Protein 3B34 (pdb70)

Organism: Escherichia coli (strain K12) (NCBI:txid83333)

Radius of gyration: 27.99 Å; Cα contacts (8 Å, |Δi|>4): 1858; chains: 1; bounding box: 66×88×72 Å

Solvent-accessible surface area: 33342 Å² total

Nearest PDB structures (foldseek):
  2dqm-assembly1_A  TM=1.001E+00  e=0.000E+00  Escherichia coli
  3puu-assembly1_A  TM=1.001E+00  e=0.000E+00  Escherichia coli K-12
  5yo1-assembly1_A  TM=1.001E+00  e=0.000E+00  Escherichia coli K-12
  4xmz-assembly1_A  TM=1.001E+00  e=0.000E+00  Escherichia coli K-12
  6oiu-assembly2_B  TM=9.715E-01  e=2.585E-82  Toxoplasma gondii ME49

Foldseek 3Di:
DDKDFPVPDDDDQKAWAAKEWEWADDQAKIKIKIKTKMAGPHDQFAWDKWFADQKAWDFKDKQNHGADQWDDDVRIITHGDDDRIIIIITMIMAHQDPALQQAAWHDFPLKIKHQCPPNRVNHVDTHPRWFQHWYWYKYKYKYQCVFFVDKDWAADWDDWAADPPRMIMTMHTDGATGRCSLIMIMTGDWDKDWDWAAAPVGQIAIEIETEHPPQPQFAVLLVVLLNLLQVCCCVQQVDHDDGRYAYEYAGCFDQDAKAQRHSYIYGDNQLGGDDFAQDALVSSLSVSLVSNLSVLCVVQDTQEHARGLLQVLSRQLVSLLRSLVSSVVQFPVLLSLLVLLLCLLFPVLLCLQFLNWAALRGGMDLDSLLNPDCRVHSVSNLLLLLLCVQQPSVLSSQLVVQLCVVGGSGHDHPVSSVVSSCVSRVDDCPLQCVSRHDTAAKEKEWDWDADQVFQKIKIKIAIDGPAHNVGPDDAFGFAFKAKWWAAPVLDTDFFDDPPGGDHRGDGDGHRIDMDMGHPNNHDTLMQICPSVSHSHHYHDDDDLVSLLSQLVRPPDLNSNLVSLLVNVLVQLVVQLVCVVVVHARDDDPVNLVSLLCLLPDPPDQLLSNLSSLDDRALSSNLSSDQAGDSQSSLVSVLRVLLVSCASCVVSLVVLLVVLDDPDDDSHRSNSSSLSNNLSSLLSPCSYDQVSNLVVLVCQLVVPPGPNSNLSSLLSCQANVHPCNVVSLVVQCVVPLVPLSSCLSSLLSLLQGPDPCSVVSLVVCCPPSNADPSHLSRCCSHQVSNLPVNVSNLQPLVLVNLVVLLVSLLVCQVSHLSSSLSRCVSLLSLSSHDPSSSVSSLVSLVSLCPRDNGDSSSVVSSVSSND

GO terms:
  GO:0016285 alanyl aminopeptidase activity (F, EXP)
  GO:0042802 identical protein binding (F, IPI)
  GO:0005515 protein binding (F, IPI)
  GO:0006508 proteolysis (P, IMP)
  GO:0004177 aminopeptidase activity (F, IDA)

B-factor: mean 18.76, std 7.32, range [8.1, 69.92]

Structure (mmCIF, N/CA/C/O backbone):
data_3B34
#
_entry.id   3B34
#
_cell.length_a   120.582
_cell.length_b   120.582
_cell.length_c   170.761
_cell.angle_alpha   90.000
_cell.angle_beta   90.000
_cell.angle_gamma   120.000
#
_symmetry.space_group_name_H-M   'P 31 2 1'
#
loop_
_entity.id
_entity.type
_entity.pdbx_description
1 polymer 'Aminopeptidase N'
2 non-polymer 'ZINC ION'
3 non-polymer 'SODIUM ION'
4 non-polymer PHENYLALANINE
5 non-polymer 'MALONATE ION'
6 non-polymer GLYCEROL
7 water water
#
loop_
_atom_site.group_PDB
_atom_site.id
_atom_site.type_symbol
_atom_site.label_atom_id
_atom_site.label_alt_id
_atom_site.label_comp_id
_atom_site.label_asym_id
_atom_site.label_entity_id
_atom_site.label_seq_id
_atom_site.pdbx_PDB_ins_code
_atom_site.Cartn_x
_atom_site.Cartn_y
_atom_site.Cartn_z
_atom_site.occupancy
_atom_site.B_iso_or_equiv
_atom_site.auth_seq_id
_atom_site.auth_comp_id
_atom_site.auth_asym_id
_atom_site.auth_atom_id
_atom_site.pdbx_PDB_model_num
ATOM 1 N N . PRO A 1 26 ? -77.413 15.236 -29.763 1.00 31.84 5 PRO A N 1
ATOM 2 C CA . PRO A 1 26 ? -76.160 15.483 -29.051 1.00 31.40 5 PRO A CA 1
ATOM 3 C C . PRO A 1 26 ? -74.999 14.682 -29.649 1.00 30.82 5 PRO A C 1
ATOM 4 O O . PRO A 1 26 ? -75.057 13.449 -29.705 1.00 31.46 5 PRO A O 1
ATOM 8 N N . GLN A 1 27 ? -73.963 15.387 -30.095 1.00 29.80 6 GLN A N 1
ATOM 9 C CA . GLN A 1 27 ? -72.814 14.769 -30.755 1.00 28.46 6 GLN A CA 1
ATOM 10 C C . GLN A 1 27 ? -71.708 14.398 -29.769 1.00 26.63 6 GLN A C 1
ATOM 11 O O . GLN A 1 27 ? -71.381 15.172 -28.873 1.00 26.84 6 GLN A O 1
ATOM 17 N N . ALA A 1 28 ? -71.143 13.207 -29.939 1.00 24.18 7 ALA A N 1
ATOM 18 C CA . ALA A 1 28 ? -70.011 12.779 -29.125 1.00 22.04 7 ALA A CA 1
ATOM 19 C C . ALA A 1 28 ? -68.733 13.502 -29.544 1.00 20.78 7 ALA A C 1
ATOM 20 O O . ALA A 1 28 ? -68.529 13.794 -30.725 1.00 20.69 7 ALA A O 1
ATOM 22 N N . LYS A 1 29 ? -67.887 13.795 -28.564 1.00 18.75 8 LYS A N 1
ATOM 23 C CA . LYS A 1 29 ? -66.557 14.337 -28.821 1.00 17.69 8 LYS A CA 1
ATOM 24 C C . LYS A 1 29 ? -65.521 13.286 -28.446 1.00 16.07 8 LYS A C 1
ATOM 25 O O . LYS A 1 29 ? -65.739 12.495 -27.521 1.00 15.02 8 LYS A O 1
ATOM 31 N N . TYR A 1 30 ? -64.404 13.290 -29.165 1.00 14.92 9 TYR A N 1
ATOM 32 C CA . TYR A 1 30 ? -63.403 12.230 -29.038 1.00 14.59 9 TYR A CA 1
ATOM 33 C C . TYR A 1 30 ? -62.039 12.775 -28.656 1.00 14.26 9 TYR A C 1
ATOM 34 O O . TYR A 1 30 ? -61.572 13.779 -29.211 1.00 13.97 9 TYR A O 1
ATOM 43 N N . ARG A 1 31 ? -61.379 12.077 -27.737 1.00 14.13 10 ARG A N 1
ATOM 44 C CA . ARG A 1 31 ? -60.060 12.483 -27.266 1.00 14.30 10 ARG A CA 1
ATOM 45 C C . ARG A 1 31 ? -59.042 12.618 -28.412 1.00 13.85 10 ARG A C 1
ATOM 46 O O . ARG A 1 31 ? -58.233 13.562 -28.436 1.00 14.26 10 ARG A O 1
ATOM 54 N N . HIS A 1 32 ? -59.102 11.698 -29.375 1.00 13.60 11 HIS A N 1
ATOM 55 C CA . HIS A 1 32 ? -58.162 11.706 -30.502 1.00 14.41 11 HIS A CA 1
ATOM 56 C C . HIS A 1 32 ? -58.336 12.904 -31.450 1.00 14.41 11 HIS A C 1
ATOM 57 O O . HIS A 1 32 ? -57.477 13.141 -32.296 1.00 15.05 11 HIS A O 1
ATOM 64 N N . ASP A 1 33 ? -59.437 13.638 -31.312 1.00 14.95 12 ASP A N 1
ATOM 65 C CA . ASP A 1 33 ? -59.677 14.824 -32.132 1.00 16.42 12 ASP A CA 1
ATOM 66 C C . ASP A 1 33 ? -59.071 16.113 -31.560 1.00 16.16 12 ASP A C 1
ATOM 67 O O . ASP A 1 33 ? -59.219 17.186 -32.156 1.00 16.65 12 ASP A O 1
ATOM 72 N N . TYR A 1 34 ? -58.394 16.027 -30.416 1.00 15.67 13 TYR A N 1
ATOM 73 C CA . TYR A 1 34 ? -57.814 17.218 -29.801 1.00 15.68 13 TYR A CA 1
ATOM 74 C C . TYR A 1 34 ? -56.925 17.944 -30.805 1.00 15.91 13 TYR A C 1
ATOM 75 O O . TYR A 1 34 ? -56.072 17.328 -31.449 1.00 15.88 13 TYR A O 1
ATOM 84 N N . ARG A 1 35 ? -57.121 19.256 -30.927 1.00 16.24 14 ARG A N 1
ATOM 85 C CA . ARG A 1 35 ? -56.205 20.106 -31.691 1.00 17.06 14 ARG A CA 1
ATOM 86 C C . ARG A 1 35 ? -56.025 21.426 -30.946 1.00 16.85 14 ARG A C 1
ATOM 87 O O . ARG A 1 35 ? -56.979 21.957 -30.361 1.00 16.68 14 ARG A O 1
ATOM 95 N N . ALA A 1 36 ? -54.801 21.942 -30.968 1.00 16.61 15 ALA A N 1
ATOM 96 C CA . ALA A 1 36 ? -54.490 23.259 -30.397 1.00 16.71 15 ALA A CA 1
ATOM 97 C C . ALA A 1 36 ? -55.446 24.343 -30.932 1.00 16.19 15 ALA A C 1
ATOM 98 O O . ALA A 1 36 ? -55.858 24.285 -32.096 1.00 16.08 15 ALA A O 1
ATOM 100 N N . PRO A 1 37 ? -55.801 25.318 -30.080 1.00 16.27 16 PRO A N 1
ATOM 101 C CA . PRO A 1 37 ? -56.782 26.317 -30.529 1.00 15.86 16 PRO A CA 1
ATOM 102 C C . PRO A 1 37 ? -56.237 27.274 -31.600 1.00 15.61 16 PRO A C 1
ATOM 103 O O . PRO A 1 37 ? -55.064 27.660 -31.565 1.00 15.48 16 PRO A O 1
ATOM 107 N N . ASP A 1 38 ? -57.099 27.652 -32.539 1.00 15.58 17 ASP A N 1
ATOM 108 C CA . ASP A 1 38 ? -56.740 28.630 -33.569 1.00 15.62 17 ASP A CA 1
ATOM 109 C C . ASP A 1 38 ? -56.443 30.023 -32.993 1.00 14.90 17 ASP A C 1
ATOM 110 O O . ASP A 1 38 ? -55.667 30.783 -33.578 1.00 15.48 17 ASP A O 1
ATOM 115 N N . TYR A 1 39 ? -57.044 30.329 -31.849 1.00 14.14 18 TYR A N 1
ATOM 116 C CA . TYR A 1 39 ? -56.879 31.623 -31.174 1.00 14.38 18 TYR A CA 1
ATOM 117 C C . TYR A 1 39 ? -56.658 31.385 -29.690 1.00 14.60 18 TYR A C 1
ATOM 118 O O . TYR A 1 39 ? -57.227 30.458 -29.096 1.00 15.07 18 TYR A O 1
ATOM 127 N N . GLN A 1 40 ? -55.826 32.232 -29.106 1.00 14.48 19 GLN A N 1
ATOM 128 C CA . GLN A 1 40 ? -55.665 32.327 -27.676 1.00 14.36 19 GLN A CA 1
ATOM 129 C C . GLN A 1 40 ? -56.223 33.652 -27.170 1.00 14.40 19 GLN A C 1
ATOM 130 O O . GLN A 1 40 ? -56.281 34.643 -27.912 1.00 14.75 19 GLN A O 1
ATOM 136 N N . ILE A 1 41 ? -56.658 33.651 -25.917 1.00 14.66 20 ILE A N 1
ATOM 137 C CA . ILE A 1 41 ? -56.976 34.879 -25.192 1.00 14.73 20 ILE A CA 1
ATOM 138 C C . ILE A 1 41 ? -55.980 34.961 -24.049 1.00 14.76 20 ILE A C 1
ATOM 139 O O . ILE A 1 41 ? -55.781 33.956 -23.330 1.00 16.50 20 ILE A O 1
ATOM 144 N N . THR A 1 42 ? -55.324 36.114 -23.915 1.00 14.20 21 THR A N 1
ATOM 145 C CA . THR A 1 42 ? -54.266 36.304 -22.924 1.00 14.67 21 THR A CA 1
ATOM 146 C C . THR A 1 42 ? -54.751 37.023 -21.659 1.00 13.50 21 THR A C 1
ATOM 147 O O . THR A 1 42 ? -54.201 36.856 -20.567 1.00 13.31 21 THR A O 1
ATOM 151 N N . ASP A 1 43 ? -55.753 37.883 -21.835 1.00 13.39 22 ASP A N 1
ATOM 152 C CA . ASP A 1 43 ? -56.256 38.757 -20.777 1.00 13.41 22 ASP A CA 1
ATOM 153 C C . ASP A 1 43 ? -57.732 38.989 -21.036 1.00 13.33 22 ASP A C 1
ATOM 154 O O . ASP A 1 43 ? -58.148 39.146 -22.192 1.00 13.58 22 ASP A O 1
ATOM 159 N N . ILE A 1 44 ? -58.519 38.994 -19.965 1.00 12.81 23 ILE A N 1
ATOM 160 C CA . ILE A 1 44 ? -59.939 39.311 -20.060 1.00 13.08 23 ILE A CA 1
ATOM 161 C C . ILE A 1 44 ? -60.333 40.214 -18.901 1.00 13.03 23 ILE A C 1
ATOM 162 O O . ILE A 1 44 ? -59.991 39.958 -17.733 1.00 13.04 23 ILE A O 1
ATOM 167 N N A ASP A 1 45 ? -61.051 41.276 -19.251 0.50 12.94 24 ASP A N 1
ATOM 168 N N B ASP A 1 45 ? -61.022 41.300 -19.237 0.50 12.85 24 ASP A N 1
ATOM 169 C CA A ASP A 1 45 ? -61.602 42.231 -18.304 0.50 13.39 24 ASP A CA 1
ATOM 170 C CA B ASP A 1 45 ? -61.588 42.200 -18.242 0.50 13.23 24 ASP A CA 1
ATOM 171 C C A ASP A 1 45 ? -63.123 42.089 -18.344 0.50 13.22 24 ASP A C 1
ATOM 172 C C B ASP A 1 45 ? -63.104 42.099 -18.326 0.50 13.13 24 ASP A C 1
ATOM 173 O O A ASP A 1 45 ? -63.755 42.370 -19.369 0.50 13.23 24 ASP A O 1
ATOM 174 O O B ASP A 1 45 ? -63.711 42.413 -19.357 0.50 13.19 24 ASP A O 1
ATOM 183 N N . LEU A 1 46 ? -63.696 41.642 -17.233 1.00 12.85 25 LEU A N 1
ATOM 184 C CA . LEU A 1 46 ? -65.131 41.419 -17.134 1.00 13.08 25 LEU A CA 1
ATOM 185 C C . LEU A 1 46 ? -65.782 42.494 -16.303 1.00 13.32 25 LEU A C 1
ATOM 186 O O . LEU A 1 46 ? -65.240 42.922 -15.276 1.00 13.61 25 LEU A O 1
ATOM 191 N N . THR A 1 47 ? -66.975 42.895 -16.723 1.00 13.03 26 THR A N 1
ATOM 192 C CA . THR A 1 47 ? -67.812 43.746 -15.898 1.00 14.18 26 THR A CA 1
ATOM 193 C C . THR A 1 47 ? -69.193 43.097 -15.798 1.00 13.50 26 THR A C 1
ATOM 194 O O . THR A 1 47 ? -69.786 42.717 -16.817 1.00 14.58 26 THR A O 1
ATOM 198 N N . PHE A 1 48 ? -69.689 42.977 -14.573 1.00 12.94 27 PHE A N 1
ATOM 199 C CA . PHE A 1 48 ? -71.030 42.469 -14.323 1.00 13.15 27 PHE A CA 1
ATOM 200 C C . PHE A 1 48 ? -71.885 43.574 -13.734 1.00 13.59 27 PHE A C 1
ATOM 201 O O . PHE A 1 48 ? -71.591 44.086 -12.649 1.00 14.36 27 PHE A O 1
ATOM 209 N N . ASP A 1 49 ? -72.952 43.928 -14.440 1.00 13.88 28 ASP A N 1
ATOM 210 C CA . ASP A 1 49 ? -74.004 44.758 -13.856 1.00 14.97 28 ASP A CA 1
ATOM 211 C C . ASP A 1 49 ? -75.041 43.762 -13.340 1.00 14.31 28 ASP A C 1
ATOM 212 O O . ASP A 1 49 ? -75.892 43.261 -14.097 1.00 13.86 28 ASP A O 1
ATOM 217 N N A LEU A 1 50 ? -74.929 43.445 -12.055 0.50 14.13 29 LEU A N 1
ATOM 218 N N B LEU A 1 50 ? -74.989 43.501 -12.044 0.50 14.54 29 LEU A N 1
ATOM 219 C CA A LEU A 1 50 ? -75.681 42.339 -11.468 0.50 14.61 29 LEU A CA 1
ATOM 220 C CA B LEU A 1 50 ? -75.611 42.318 -11.455 0.50 15.35 29 LEU A CA 1
ATOM 221 C C A LEU A 1 50 ? -77.123 42.681 -11.184 0.50 15.15 29 LEU A C 1
ATOM 222 C C B LEU A 1 50 ? -77.044 42.536 -10.948 0.50 15.65 29 LEU A C 1
ATOM 223 O O A LEU A 1 50 ? -77.456 43.790 -10.755 0.50 15.32 29 LEU A O 1
ATOM 224 O O B LEU A 1 50 ? -77.293 43.443 -10.143 0.50 15.55 29 LEU A O 1
ATOM 233 N N . ASP A 1 51 ? -77.967 41.688 -11.416 1.00 15.74 30 ASP A N 1
ATOM 234 C CA . ASP A 1 51 ? -79.370 41.710 -11.012 1.00 16.71 30 ASP A CA 1
ATOM 235 C C . ASP A 1 51 ? -79.905 40.294 -11.218 1.00 16.78 30 ASP A C 1
ATOM 236 O O . ASP A 1 51 ? -79.583 39.641 -12.216 1.00 16.93 30 ASP A O 1
ATOM 241 N N . ALA A 1 52 ? -80.729 39.823 -10.286 1.00 16.87 31 ALA A N 1
ATOM 242 C CA . ALA A 1 52 ? -81.233 38.452 -10.363 1.00 17.68 31 ALA A CA 1
ATOM 243 C C . ALA A 1 52 ? -82.049 38.200 -11.631 1.00 17.87 31 ALA A C 1
ATOM 244 O O . ALA A 1 52 ? -81.950 37.120 -12.219 1.00 18.25 31 ALA A O 1
ATOM 246 N N . GLN A 1 53 ? -82.827 39.193 -12.067 1.00 18.16 32 GLN A N 1
ATOM 247 C CA . GLN A 1 53 ? -83.644 39.039 -13.274 1.00 18.93 32 GLN A CA 1
ATOM 248 C C . GLN A 1 53 ? -82.878 39.236 -14.580 1.00 18.35 32 GLN A C 1
ATOM 249 O O . GLN A 1 53 ? -83.087 38.500 -15.545 1.00 18.56 32 GLN A O 1
ATOM 255 N N . LYS A 1 54 ? -81.993 40.231 -14.611 1.00 17.74 33 LYS A N 1
ATOM 256 C CA . LYS A 1 54 ? -81.248 40.544 -15.826 1.00 17.63 33 LYS A CA 1
ATOM 257 C C . LYS A 1 54 ? -79.870 41.077 -15.456 1.00 16.89 33 LYS A C 1
ATOM 258 O O . LYS A 1 54 ? -79.742 42.185 -14.922 1.00 17.73 33 LYS A O 1
ATOM 264 N N . THR A 1 55 ? -78.850 40.274 -15.728 1.00 15.03 34 THR A N 1
ATOM 265 C CA . THR A 1 55 ? -77.468 40.666 -15.507 1.00 14.11 34 THR A CA 1
ATOM 266 C C . THR A 1 55 ? -76.845 40.980 -16.861 1.00 13.75 34 THR A C 1
ATOM 267 O O . THR A 1 55 ? -76.995 40.216 -17.818 1.00 14.57 34 THR A O 1
ATOM 271 N N . VAL A 1 56 ? -76.161 42.113 -16.941 1.00 13.47 35 VAL A N 1
ATOM 272 C CA . VAL A 1 56 ? -75.485 42.519 -18.162 1.00 13.64 35 VAL A CA 1
ATOM 273 C C . VAL A 1 56 ? -73.990 42.277 -17.974 1.00 13.40 35 VAL A C 1
ATOM 274 O O . VAL A 1 56 ? -73.378 42.756 -17.005 1.00 14.00 35 VAL A O 1
ATOM 278 N N A VAL A 1 57 ? -73.422 41.513 -18.902 0.50 12.62 36 VAL A N 1
ATOM 279 N N B VAL A 1 57 ? -73.407 41.524 -18.898 0.50 13.62 36 VAL A N 1
ATOM 280 C CA A VAL A 1 57 ? -72.003 41.168 -18.881 0.50 12.15 36 VAL A CA 1
ATOM 281 C CA B VAL A 1 57 ? -71.987 41.189 -18.838 0.50 14.01 36 VAL A CA 1
ATOM 282 C C A VAL A 1 57 ? -71.294 41.906 -20.017 0.50 12.82 36 VAL A C 1
ATOM 283 C C B VAL A 1 57 ? -71.238 41.814 -20.013 0.50 13.96 36 VAL A C 1
ATOM 284 O O A VAL A 1 57 ? -71.760 41.911 -21.157 0.50 12.81 36 VAL A O 1
ATOM 285 O O B VAL A 1 57 ? -71.623 41.653 -21.173 0.50 14.02 36 VAL A O 1
ATOM 292 N N . THR A 1 58 ? -70.181 42.548 -19.682 1.00 13.52 37 THR A N 1
ATOM 293 C CA . THR A 1 58 ? -69.296 43.151 -20.668 1.00 13.88 37 THR A CA 1
ATOM 294 C C . THR A 1 58 ? -67.939 42.454 -20.529 1.00 13.62 37 THR A C 1
ATOM 295 O O . THR A 1 58 ? -67.381 42.371 -19.424 1.00 15.14 37 THR A O 1
ATOM 299 N N . ALA A 1 59 ? -67.427 41.924 -21.634 1.00 13.40 38 ALA A N 1
ATOM 300 C CA . ALA A 1 59 ? -66.203 41.134 -21.597 1.00 13.17 38 ALA A CA 1
ATOM 301 C C . ALA A 1 59 ? -65.265 41.684 -22.649 1.00 13.01 38 ALA A C 1
ATOM 302 O O . ALA A 1 59 ? -65.582 41.672 -23.833 1.00 12.86 38 ALA A O 1
ATOM 304 N N . VAL A 1 60 ? -64.109 42.152 -22.203 1.00 12.90 39 VAL A N 1
ATOM 305 C CA . VAL A 1 60 ? -63.098 42.716 -23.086 1.00 12.85 39 VAL A CA 1
ATOM 306 C C . VAL A 1 60 ? -61.882 41.792 -23.048 1.00 12.24 39 VAL A C 1
ATOM 307 O O . VAL A 1 60 ? -61.185 41.692 -22.019 1.00 12.88 39 VAL A O 1
ATOM 311 N N . SER A 1 61 ? -61.654 41.101 -24.158 1.00 12.75 40 SER A N 1
ATOM 312 C CA . SER A 1 61 ? -60.605 40.087 -24.256 1.00 13.48 40 SER A CA 1
ATOM 313 C C . SER A 1 61 ? -59.494 40.500 -25.213 1.00 13.99 40 SER A C 1
ATOM 314 O O . SER A 1 61 ? -59.771 41.030 -26.296 1.00 14.71 40 SER A O 1
ATOM 317 N N . GLN A 1 62 ? -58.244 40.240 -24.828 1.00 13.70 41 GLN A N 1
ATOM 318 C CA . GLN A 1 62 ? -57.112 40.447 -25.728 1.00 14.00 41 GLN A CA 1
ATOM 319 C C . GLN A 1 62 ? -56.793 39.107 -26.375 1.00 13.61 41 GLN A C 1
ATOM 320 O O . GLN A 1 62 ? -56.449 38.134 -25.681 1.00 13.84 41 GLN A O 1
ATOM 326 N N . ALA A 1 63 ? -56.932 39.049 -27.695 1.00 13.28 42 ALA A N 1
ATOM 327 C CA . ALA A 1 63 ? -56.790 37.803 -28.440 1.00 13.83 42 ALA A CA 1
ATOM 328 C C . ALA A 1 63 ? -55.609 37.807 -29.407 1.00 14.46 42 ALA A C 1
ATOM 329 O O . ALA A 1 63 ? -55.181 38.863 -29.901 1.00 14.08 42 ALA A O 1
ATOM 331 N N . VAL A 1 64 ? -55.096 36.607 -29.672 1.00 15.60 43 VAL A N 1
ATOM 332 C CA . VAL A 1 64 ? -53.954 36.386 -30.561 1.00 17.27 43 VAL A CA 1
ATOM 333 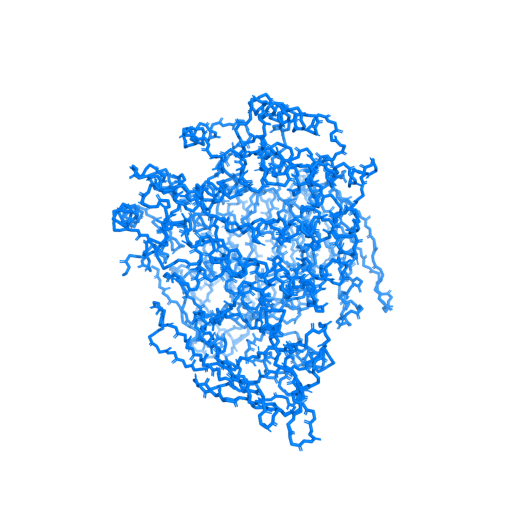C C . VAL A 1 64 ? -54.257 35.161 -31.430 1.00 17.87 43 VAL A C 1
ATOM 334 O O . VAL A 1 64 ? -54.633 34.093 -30.915 1.00 17.52 43 VAL A O 1
ATOM 338 N N . ARG A 1 65 ? -54.113 35.308 -32.740 1.00 18.60 44 ARG A N 1
ATOM 339 C CA . ARG A 1 65 ? -54.304 34.192 -33.649 1.00 20.25 44 ARG A CA 1
ATOM 340 C C . ARG A 1 65 ? -53.036 33.353 -33.752 1.00 21.23 44 ARG A C 1
ATOM 341 O O . ARG A 1 65 ? -51.945 33.877 -34.007 1.00 21.94 44 ARG A O 1
ATOM 349 N N . HIS A 1 66 ? -53.198 32.049 -33.553 1.00 22.00 45 HIS A N 1
ATOM 350 C CA . HIS A 1 66 ? -52.114 31.083 -33.712 1.00 23.37 45 HIS A CA 1
ATOM 351 C C . HIS A 1 66 ? -52.307 30.218 -34.961 1.00 24.05 45 HIS A C 1
ATOM 352 O O . HIS A 1 66 ? -51.332 29.685 -35.512 1.00 24.69 45 HIS A O 1
ATOM 359 N N . GLY A 1 67 ? -53.557 30.074 -35.397 1.00 24.46 46 GLY A N 1
ATOM 360 C CA . GLY A 1 67 ? -53.901 29.227 -36.533 1.00 25.47 46 GLY A CA 1
ATOM 361 C C . GLY A 1 67 ? -53.780 29.931 -37.869 1.00 25.97 46 GLY A C 1
ATOM 362 O O . GLY A 1 67 ? -53.093 30.954 -37.986 1.00 25.96 46 GLY A O 1
ATOM 363 N N . ALA A 1 68 ? -54.450 29.376 -38.878 1.00 26.57 47 ALA A N 1
ATOM 364 C CA . ALA A 1 68 ? -54.419 29.913 -40.235 1.00 27.24 47 ALA A CA 1
ATOM 365 C C . ALA A 1 68 ? -55.026 31.303 -40.284 1.00 27.62 47 ALA A C 1
ATOM 366 O O . ALA A 1 68 ? -55.986 31.604 -39.559 1.00 27.67 47 ALA A O 1
ATOM 368 N N A SER A 1 69 ? -54.459 32.150 -41.139 0.50 27.87 48 SER A N 1
ATOM 369 N N B SER A 1 69 ? -54.467 32.147 -41.146 0.50 27.86 48 SER A N 1
ATOM 370 C CA A SER A 1 69 ? -54.903 33.534 -41.279 0.50 27.95 48 SER A CA 1
ATOM 371 C CA B SER A 1 69 ? -54.903 33.534 -41.276 0.50 27.93 48 SER A CA 1
ATOM 372 C C A SER A 1 69 ? -56.396 33.652 -41.592 0.50 27.77 48 SER A C 1
ATOM 373 C C B SER A 1 69 ? -56.384 33.674 -41.631 0.50 27.76 48 SER A C 1
ATOM 374 O O A SER A 1 69 ? -57.044 34.598 -41.149 0.50 28.15 48 SER A O 1
ATOM 375 O O B SER A 1 69 ? -57.014 34.662 -41.261 0.50 28.18 48 SER A O 1
ATOM 380 N N . ASP A 1 70 ? -56.932 32.680 -42.330 1.00 27.48 49 ASP A N 1
ATOM 381 C CA . ASP A 1 70 ? -58.351 32.679 -42.718 1.00 26.78 49 ASP A CA 1
ATOM 382 C C . ASP A 1 70 ? -59.292 31.936 -41.747 1.00 25.93 49 ASP A C 1
ATOM 383 O O . ASP A 1 70 ? -60.473 31.753 -42.043 1.00 26.68 49 ASP A O 1
ATOM 388 N N . ALA A 1 71 ? -58.772 31.502 -40.602 1.00 24.27 50 ALA A N 1
ATOM 389 C CA . ALA A 1 71 ? -59.595 30.777 -39.632 1.00 22.78 50 ALA A CA 1
ATOM 390 C C . ALA A 1 71 ? -60.471 31.740 -38.823 1.00 21.43 50 ALA A C 1
ATOM 391 O O . ALA A 1 71 ? -59.984 32.764 -38.349 1.00 21.60 50 ALA A O 1
ATOM 393 N N . PRO A 1 72 ? -61.769 31.419 -38.665 1.00 20.12 51 PRO A N 1
ATOM 394 C CA . PRO A 1 72 ? -62.606 32.286 -37.834 1.00 18.81 51 PRO A CA 1
ATOM 395 C C . PRO A 1 72 ? -62.399 31.990 -36.356 1.00 17.61 51 PRO A C 1
ATOM 396 O O . PRO A 1 72 ? -61.934 30.897 -35.992 1.00 17.66 51 PRO A O 1
ATOM 400 N N . LEU A 1 73 ? -62.732 32.959 -35.514 1.00 16.32 52 LEU A N 1
ATOM 401 C CA . LEU A 1 73 ? -62.770 32.762 -34.079 1.00 15.53 52 LEU A CA 1
ATOM 402 C C . LEU A 1 73 ? -64.125 32.150 -33.714 1.00 15.21 52 LEU A C 1
ATOM 403 O O . LEU A 1 73 ? -65.173 32.756 -33.986 1.00 15.77 52 LEU A O 1
ATOM 408 N N . ARG A 1 74 ? -64.108 30.964 -33.118 1.00 15.53 53 ARG A N 1
ATOM 409 C CA . ARG A 1 74 ? -65.331 30.261 -32.739 1.00 15.76 53 ARG A CA 1
ATOM 410 C C . ARG A 1 74 ? -65.480 30.297 -31.227 1.00 15.74 53 ARG A C 1
ATOM 411 O O . ARG A 1 74 ? -64.710 29.678 -30.497 1.00 16.53 53 ARG A O 1
ATOM 419 N N . LEU A 1 75 ? -66.446 31.070 -30.757 1.00 14.62 54 LEU A N 1
ATOM 420 C CA . LEU A 1 75 ? -66.679 31.253 -29.324 1.00 14.21 54 LEU A CA 1
ATOM 421 C C . LEU A 1 75 ? -67.864 30.419 -28.867 1.00 14.51 54 LEU A C 1
ATOM 422 O O . LEU A 1 75 ? -68.898 30.397 -29.528 1.00 16.32 54 LEU A O 1
ATOM 427 N N . ASN A 1 76 ? -67.722 29.756 -27.728 1.00 13.78 55 ASN A N 1
ATOM 428 C CA . ASN A 1 76 ? -68.822 28.996 -27.140 1.00 13.33 55 ASN A CA 1
ATOM 429 C C . ASN A 1 76 ? -69.760 29.918 -26.378 1.00 13.25 55 ASN A C 1
ATOM 430 O O . ASN A 1 76 ? -69.314 30.822 -25.673 1.00 12.95 55 ASN A O 1
ATOM 435 N N . GLY A 1 77 ? -71.059 29.674 -26.493 1.00 13.67 56 GLY A N 1
ATOM 436 C CA . GLY A 1 77 ? -72.057 30.415 -25.716 1.00 14.10 56 GLY A CA 1
ATOM 437 C C . GLY A 1 77 ? -73.357 29.640 -25.643 1.00 14.43 56 GLY A C 1
ATOM 438 O O . GLY A 1 77 ? -73.762 29.001 -26.620 1.00 16.17 56 GLY A O 1
ATOM 439 N N . GLU A 1 78 ? -73.999 29.679 -24.483 1.00 14.46 57 GLU A N 1
ATOM 440 C CA . GLU A 1 78 ? -75.272 28.991 -24.271 1.00 14.76 57 GLU A CA 1
ATOM 441 C C . GLU A 1 78 ? -76.234 29.904 -23.527 1.00 15.08 57 GLU A C 1
ATOM 442 O O . GLU A 1 78 ? -75.896 30.443 -22.467 1.00 14.45 57 GLU A O 1
ATOM 448 N N . ASP A 1 79 ? -77.429 30.066 -24.098 1.00 15.39 58 ASP A N 1
ATOM 449 C CA . ASP A 1 79 ? -78.513 30.840 -23.485 1.00 16.63 58 ASP A CA 1
ATOM 450 C C . ASP A 1 79 ? -78.072 32.278 -23.161 1.00 15.74 58 ASP A C 1
ATOM 451 O O . ASP A 1 79 ? -78.273 32.773 -22.053 1.00 16.58 58 ASP A O 1
ATOM 456 N N . LEU A 1 80 ? -77.428 32.911 -24.132 1.00 14.66 59 LEU A N 1
ATOM 457 C CA . LEU A 1 80 ? -76.974 34.298 -23.996 1.00 14.43 59 LEU A CA 1
ATOM 458 C C . LEU A 1 80 ? -77.784 35.195 -24.912 1.00 15.04 59 LEU A C 1
ATOM 459 O O . LEU A 1 80 ? -78.120 34.810 -26.033 1.00 16.26 59 LEU A O 1
ATOM 464 N N . LYS A 1 81 ? -78.082 36.397 -24.441 1.00 14.90 60 LYS A N 1
ATOM 465 C CA . LYS A 1 81 ? -78.708 37.394 -25.305 1.00 15.26 60 LYS A CA 1
ATOM 466 C C . LYS A 1 81 ? -77.626 38.375 -25.739 1.00 14.43 60 LYS A C 1
ATOM 467 O O . LYS A 1 81 ? -77.183 39.209 -24.946 1.00 14.93 60 LYS A O 1
ATOM 473 N N A LEU A 1 82 ? -77.187 38.253 -26.986 0.50 14.99 61 LEU A N 1
ATOM 474 N N B LEU A 1 82 ? -77.193 38.270 -26.994 0.50 14.16 61 LEU A N 1
ATOM 475 C CA A LEU A 1 82 ? -76.125 39.108 -27.494 0.50 15.27 61 LEU A CA 1
ATOM 476 C CA B LEU A 1 82 ? -76.091 39.093 -27.510 0.50 13.67 61 LEU A CA 1
ATOM 477 C C A LEU A 1 82 ? -76.633 40.542 -27.608 0.50 14.99 61 LEU A C 1
ATOM 478 C C B LEU A 1 82 ? -76.514 40.539 -27.781 0.50 14.05 61 LEU A C 1
ATOM 479 O O A LEU A 1 82 ? -77.755 40.789 -28.069 0.50 14.97 61 LEU A O 1
ATOM 480 O O B LEU A 1 82 ? -77.447 40.791 -28.552 0.50 13.85 61 LEU A O 1
ATOM 489 N N . VAL A 1 83 ? -75.811 41.476 -27.154 1.00 14.29 62 VAL A N 1
ATOM 490 C CA . VAL A 1 83 ? -76.106 42.906 -27.280 1.00 14.50 62 VAL A CA 1
ATOM 491 C C . VAL A 1 83 ? -75.230 43.563 -28.346 1.00 14.69 62 VAL A C 1
ATOM 492 O O . VAL A 1 83 ? -75.733 44.281 -29.209 1.00 15.14 62 VAL A O 1
ATOM 496 N N . SER A 1 84 ? -73.924 43.317 -28.293 1.00 14.23 63 SER A N 1
ATOM 497 C CA . SER A 1 84 ? -73.003 43.892 -29.273 1.00 14.38 63 SER A CA 1
ATOM 498 C C . SER A 1 84 ? -71.673 43.161 -29.337 1.00 13.97 63 SER A C 1
ATOM 499 O O . SER A 1 84 ? -71.258 42.480 -28.379 1.00 13.98 63 SER A O 1
ATOM 502 N N . VAL A 1 85 ? -71.010 43.335 -30.476 1.00 14.05 64 VAL A N 1
ATOM 503 C CA . VAL A 1 85 ? -69.696 42.751 -30.763 1.00 14.70 64 VAL A CA 1
ATOM 504 C C . VAL A 1 85 ? -68.825 43.860 -31.361 1.00 14.31 64 VAL A C 1
ATOM 505 O O . VAL A 1 85 ? -69.195 44.455 -32.382 1.00 14.30 64 VAL A O 1
ATOM 509 N N . HIS A 1 86 ? -67.696 44.151 -30.716 1.00 13.92 65 HIS A N 1
ATOM 510 C CA . HIS A 1 86 ? -66.719 45.117 -31.232 1.00 14.78 65 HIS A CA 1
ATOM 511 C C . HIS A 1 86 ? -65.341 44.476 -31.319 1.00 14.99 65 HIS A C 1
ATOM 512 O O . HIS A 1 86 ? -64.964 43.671 -30.456 1.00 15.40 65 HIS A O 1
ATOM 519 N N . ILE A 1 87 ? -64.588 44.833 -32.354 1.00 15.17 66 ILE A N 1
ATOM 520 C CA . ILE A 1 87 ? -63.183 44.440 -32.505 1.00 15.82 66 ILE A CA 1
ATOM 521 C C . ILE A 1 87 ? -62.364 45.725 -32.591 1.00 16.23 66 ILE A C 1
ATOM 522 O O . ILE A 1 87 ? -62.584 46.548 -33.500 1.00 16.14 66 ILE A O 1
ATOM 527 N N . ASN A 1 88 ? -61.455 45.922 -31.637 1.00 17.08 67 ASN A N 1
ATOM 528 C CA . ASN A 1 88 ? -60.713 47.186 -31.499 1.00 18.03 67 ASN A CA 1
ATOM 529 C C . ASN A 1 88 ? -61.653 48.407 -31.509 1.00 18.47 67 ASN A C 1
ATOM 530 O O . ASN A 1 88 ? -61.380 49.418 -32.173 1.00 19.06 67 ASN A O 1
ATOM 535 N N . ASP A 1 89 ? -62.758 48.290 -30.772 1.00 18.76 68 ASP A N 1
ATOM 536 C CA . ASP A 1 89 ? -63.800 49.334 -30.656 1.00 19.80 68 ASP A CA 1
ATOM 537 C C . ASP A 1 89 ? -64.631 49.607 -31.924 1.00 18.84 68 ASP A C 1
ATOM 538 O O . ASP A 1 89 ? -65.468 50.518 -31.935 1.00 19.92 68 ASP A O 1
ATOM 543 N N . GLU A 1 90 ? -64.420 48.819 -32.975 1.00 17.58 69 GLU A N 1
ATOM 544 C CA . GLU A 1 90 ? -65.235 48.903 -34.192 1.00 16.80 69 GLU A CA 1
ATOM 545 C C . GLU A 1 90 ? -66.419 47.924 -34.114 1.00 16.41 69 GLU A C 1
ATOM 546 O O . GLU A 1 90 ? -66.204 46.721 -33.964 1.00 15.72 69 GLU A O 1
ATOM 552 N N . PRO A 1 91 ? -67.673 48.426 -34.208 1.00 16.20 70 PRO A N 1
ATOM 553 C CA . PRO A 1 91 ? -68.809 47.486 -34.299 1.00 16.00 70 PRO A CA 1
ATOM 554 C C . PRO A 1 91 ? -68.573 46.508 -35.448 1.00 15.58 70 PRO A C 1
ATOM 555 O O . PRO A 1 91 ? -68.300 46.927 -36.580 1.00 15.79 70 PRO A O 1
ATOM 559 N N . TRP A 1 92 ? -68.651 45.214 -35.150 1.00 15.02 71 TRP A N 1
ATOM 560 C CA . TRP A 1 92 ? -68.247 44.188 -36.114 1.00 14.91 71 TRP A CA 1
ATOM 561 C C . TRP A 1 92 ? -69.440 43.668 -36.891 1.00 15.37 71 TRP A C 1
ATOM 562 O O . TRP A 1 92 ? -70.485 43.387 -36.311 1.00 16.16 71 TRP A O 1
ATOM 573 N N . THR A 1 93 ? -69.273 43.516 -38.200 1.00 15.53 72 THR A N 1
ATOM 574 C CA . THR A 1 93 ? -70.348 43.029 -39.059 1.00 16.43 72 THR A CA 1
ATOM 575 C C . THR A 1 93 ? -70.096 41.602 -39.550 1.00 15.99 72 THR A C 1
ATOM 576 O O . THR A 1 93 ? -71.000 40.922 -40.018 1.00 17.13 72 THR A O 1
ATOM 580 N N . ALA A 1 94 ? -68.850 41.148 -39.438 1.00 15.62 73 ALA A N 1
ATOM 581 C CA . ALA A 1 94 ? -68.457 39.840 -39.956 1.00 15.50 73 ALA A CA 1
ATOM 582 C C . ALA A 1 94 ? -68.542 38.756 -38.871 1.00 15.16 73 ALA A C 1
ATOM 583 O O . ALA A 1 94 ? -67.520 38.239 -38.381 1.00 14.77 73 ALA A O 1
ATOM 585 N N . TRP A 1 95 ? -69.772 38.422 -38.491 1.00 15.68 74 TRP A N 1
ATOM 586 C CA . TRP A 1 95 ? -70.037 37.396 -37.473 1.00 15.83 74 TRP A CA 1
ATOM 587 C C . TRP A 1 95 ? -71.389 36.740 -37.718 1.00 16.47 74 TRP A C 1
ATOM 588 O O . TRP A 1 95 ? -72.256 37.294 -38.407 1.00 16.92 74 TRP A O 1
ATOM 599 N N . LYS A 1 96 ? -71.569 35.556 -37.147 1.00 17.44 75 LYS A N 1
ATOM 600 C CA . LYS A 1 96 ? -72.859 34.879 -37.169 1.00 18.55 75 LYS A CA 1
ATOM 601 C C . LYS A 1 96 ? -73.003 34.064 -35.897 1.00 18.78 75 LYS A C 1
ATOM 602 O O . LYS A 1 96 ? -72.013 33.561 -35.360 1.00 18.30 75 LYS A O 1
ATOM 608 N N . GLU A 1 97 ? -74.229 33.968 -35.401 1.00 19.80 76 GLU A N 1
ATOM 609 C CA . GLU A 1 97 ? -74.545 33.072 -34.306 1.00 20.73 76 GLU A CA 1
ATOM 610 C C . GLU A 1 97 ? -75.015 31.750 -34.883 1.00 21.38 76 GLU A C 1
ATOM 611 O O . GLU A 1 97 ? -75.790 31.716 -35.846 1.00 21.71 76 GLU A O 1
ATOM 617 N N A GLU A 1 98 ? -74.522 30.657 -34.317 0.50 21.40 77 GLU A N 1
ATOM 618 N N B GLU A 1 98 ? -74.519 30.674 -34.275 0.50 21.62 77 GLU A N 1
ATOM 619 C CA A GLU A 1 98 ? -75.022 29.332 -34.652 0.50 21.84 77 GLU A CA 1
ATOM 620 C CA B GLU A 1 98 ? -74.799 29.287 -34.639 0.50 22.22 77 GLU A CA 1
ATOM 621 C C A GLU A 1 98 ? -75.310 28.603 -33.349 0.50 21.73 77 GLU A C 1
ATOM 622 C C B GLU A 1 98 ? -75.232 28.577 -33.347 0.50 21.96 77 GLU A C 1
ATOM 623 O O A GLU A 1 98 ? -75.109 29.154 -32.263 0.50 21.41 77 GLU A O 1
ATOM 624 O O B GLU A 1 98 ? -75.070 29.134 -32.257 0.50 21.61 77 GLU A O 1
ATOM 635 N N . GLU A 1 99 ? -75.780 27.364 -33.453 1.00 21.83 78 GLU A N 1
ATOM 636 C CA . GLU A 1 99 ? -76.088 26.563 -32.266 1.00 22.02 78 GLU A CA 1
ATOM 637 C C . GLU A 1 99 ? -74.858 26.474 -31.348 1.00 20.76 78 GLU A C 1
ATOM 638 O O . GLU A 1 99 ? -73.798 25.998 -31.754 1.00 21.06 78 GLU A O 1
ATOM 644 N N . GLY A 1 100 ? -75.013 26.992 -30.134 1.00 19.55 79 GLY A N 1
ATOM 645 C CA . GLY A 1 100 ? -73.945 26.997 -29.129 1.00 18.29 79 GLY A CA 1
ATOM 646 C C . GLY A 1 100 ? -72.719 27.858 -29.408 1.00 17.48 79 GLY A C 1
ATOM 647 O O . GLY A 1 100 ? -71.717 27.727 -28.711 1.00 17.22 79 GLY A O 1
ATOM 648 N N . ALA A 1 101 ? -72.786 28.750 -30.398 1.00 16.71 80 ALA A N 1
ATOM 649 C CA . ALA A 1 101 ? -71.577 29.464 -30.817 1.00 16.47 80 ALA A CA 1
ATOM 650 C C . ALA A 1 101 ? -71.804 30.853 -31.411 1.00 15.68 80 ALA A C 1
ATOM 651 O O . ALA A 1 101 ? -72.869 31.151 -31.965 1.00 15.82 80 ALA A O 1
ATOM 653 N N . LEU A 1 102 ? -70.774 31.686 -31.283 1.00 14.89 81 LEU A N 1
ATOM 654 C CA . LEU A 1 102 ? -70.624 32.933 -32.025 1.00 14.33 81 LEU A CA 1
ATOM 655 C C . LEU A 1 102 ? -69.365 32.804 -32.869 1.00 14.06 81 LEU A C 1
ATOM 656 O O . LEU A 1 102 ? -68.273 32.588 -32.326 1.00 14.33 81 LEU A O 1
ATOM 661 N N . VAL A 1 103 ? -69.516 32.912 -34.185 1.00 14.22 82 VAL A N 1
ATOM 662 C CA . VAL A 1 103 ? -68.420 32.686 -35.127 1.00 14.58 82 VAL A CA 1
ATOM 663 C C . VAL A 1 103 ? -68.036 34.026 -35.746 1.00 14.27 82 VAL A C 1
ATOM 664 O O . VAL A 1 103 ? -68.855 34.670 -36.413 1.00 14.43 82 VAL A O 1
ATOM 668 N N . ILE A 1 104 ? -66.801 34.449 -35.507 1.00 14.01 83 ILE A N 1
ATOM 669 C CA . ILE A 1 104 ? -66.341 35.781 -35.907 1.00 13.93 83 ILE A CA 1
ATOM 670 C C . ILE A 1 104 ? -65.259 35.645 -36.980 1.00 14.08 83 ILE A C 1
ATOM 671 O O . ILE A 1 104 ? -64.218 35.015 -36.747 1.00 14.66 83 ILE A O 1
ATOM 676 N N . SER A 1 105 ? -65.510 36.235 -38.142 1.00 14.18 84 SER A N 1
ATOM 677 C CA . SER A 1 105 ? -64.628 36.135 -39.308 1.00 14.19 84 SER A CA 1
ATOM 678 C C . SER A 1 105 ? -63.767 37.386 -39.546 1.00 13.69 84 SER A C 1
ATOM 679 O O . SER A 1 105 ? -64.050 38.491 -39.025 1.00 13.29 84 SER A O 1
ATOM 682 N N . ASN A 1 106 ? -62.721 37.192 -40.353 1.00 13.95 85 ASN A N 1
ATOM 683 C CA . ASN A 1 106 ? -61.924 38.273 -40.948 1.00 14.99 85 ASN A CA 1
ATOM 684 C C . ASN A 1 106 ? -61.187 39.134 -39.926 1.00 15.37 85 ASN A C 1
ATOM 685 O O . ASN A 1 106 ? -61.140 40.360 -40.046 1.00 15.69 85 ASN A O 1
ATOM 690 N N . LEU A 1 107 ? -60.583 38.484 -38.935 1.00 15.64 86 LEU A N 1
ATOM 691 C CA . LEU A 1 107 ? -59.921 39.177 -37.832 1.00 16.63 86 LEU A CA 1
ATOM 692 C C . LEU A 1 107 ? -58.434 39.465 -38.074 1.00 17.38 86 LEU A C 1
ATOM 693 O O . LEU A 1 107 ? -57.768 38.725 -38.803 1.00 17.91 86 LEU A O 1
ATOM 698 N N . PRO A 1 108 ? -57.900 40.523 -37.424 1.00 18.12 87 PRO A N 1
ATOM 699 C CA . PRO A 1 108 ? -56.445 40.733 -37.426 1.00 18.65 87 PRO A CA 1
ATOM 700 C C . PRO A 1 108 ? -55.733 39.646 -36.610 1.00 18.52 87 PRO A C 1
ATOM 701 O O . PRO A 1 108 ? -56.386 38.836 -35.935 1.00 18.30 87 PRO A O 1
ATOM 705 N N . GLU A 1 109 ? -54.406 39.631 -36.664 1.00 18.43 88 GLU A N 1
ATOM 706 C CA . GLU A 1 109 ? -53.618 38.655 -35.911 1.00 18.79 88 GLU A CA 1
ATOM 707 C C . GLU A 1 109 ? -53.708 38.871 -34.400 1.00 18.13 88 GLU A C 1
ATOM 708 O O . GLU A 1 109 ? -53.659 37.912 -33.632 1.00 18.28 88 GLU A O 1
ATOM 714 N N . ARG A 1 110 ? -53.819 40.129 -33.982 1.00 17.52 89 ARG A N 1
ATOM 715 C CA . ARG A 1 110 ? -53.945 40.495 -32.575 1.00 17.73 89 ARG A CA 1
ATOM 716 C C . ARG A 1 110 ? -55.008 41.585 -32.495 1.00 16.97 89 ARG A C 1
ATOM 717 O O . ARG A 1 110 ? -55.024 42.494 -33.332 1.00 17.50 89 ARG A O 1
ATOM 725 N N . PHE A 1 111 ? -55.886 41.503 -31.500 1.00 15.41 90 PHE A N 1
ATOM 726 C CA . PHE A 1 111 ? -57.031 42.415 -31.414 1.00 14.80 90 PHE A CA 1
ATOM 727 C C . PHE A 1 111 ? -57.687 42.347 -30.050 1.00 14.82 90 PHE A C 1
ATOM 728 O O . PHE A 1 111 ? -57.514 41.377 -29.291 1.00 14.60 90 PHE A O 1
ATOM 736 N N . THR A 1 112 ? -58.461 43.383 -29.761 1.00 15.03 91 THR A N 1
ATOM 737 C CA . THR A 1 112 ? -59.307 43.449 -28.585 1.00 15.51 91 THR A CA 1
ATOM 738 C C . THR A 1 112 ? -60.738 43.113 -28.987 1.00 15.50 91 THR A C 1
ATOM 739 O O . THR A 1 112 ? -61.329 43.780 -29.834 1.00 16.29 91 THR A O 1
ATOM 743 N N . LEU A 1 113 ? -61.288 42.076 -28.372 1.00 15.00 92 LEU A N 1
ATOM 744 C CA . LEU A 1 113 ? -62.673 41.677 -28.571 1.00 15.08 92 LEU A CA 1
ATOM 745 C C . LEU A 1 113 ? -63.525 42.199 -27.417 1.00 14.50 92 LEU A C 1
ATOM 746 O O . LEU A 1 113 ? -63.184 41.976 -26.251 1.00 14.85 92 LEU A O 1
ATOM 751 N N . LYS A 1 114 ? -64.614 42.904 -27.738 1.00 14.28 93 LYS A N 1
ATOM 752 C CA A LYS A 1 114 ? -65.588 43.322 -26.737 0.50 14.24 93 LYS A CA 1
ATOM 753 C CA B LYS A 1 114 ? -65.585 43.295 -26.719 0.50 14.34 93 LYS A CA 1
ATOM 754 C C . LYS A 1 114 ? -66.957 42.719 -27.045 1.00 14.19 93 LYS A C 1
ATOM 755 O O . LYS A 1 114 ? -67.512 42.943 -28.131 1.00 14.69 93 LYS A O 1
ATOM 766 N N A ILE A 1 115 ? -67.478 41.972 -26.078 0.80 13.69 94 ILE A N 1
ATOM 767 N N B ILE A 1 115 ? -67.498 41.946 -26.111 0.20 13.76 94 ILE A N 1
ATOM 768 C CA A ILE A 1 115 ? -68.800 41.345 -26.134 0.80 13.78 94 ILE A CA 1
ATOM 769 C CA B ILE A 1 115 ? -68.851 41.412 -26.255 0.20 13.35 94 ILE A CA 1
ATOM 770 C C A ILE A 1 115 ? -69.637 41.915 -24.997 0.80 13.64 94 ILE A C 1
ATOM 771 C C B ILE A 1 115 ? -69.689 41.775 -25.041 0.20 13.42 94 ILE A C 1
ATOM 772 O O A ILE A 1 115 ? -69.161 41.995 -23.854 0.80 13.67 94 ILE A O 1
ATOM 773 O O B ILE A 1 115 ? -69.274 41.574 -23.895 0.20 13.57 94 ILE A O 1
ATOM 782 N N . ILE A 1 116 ? -70.862 42.333 -25.317 1.00 13.45 95 ILE A N 1
ATOM 783 C CA . ILE A 1 116 ? -71.847 42.631 -24.296 1.00 13.25 95 ILE A CA 1
ATOM 784 C C . ILE A 1 116 ? -73.005 41.666 -24.505 1.00 12.97 95 ILE A C 1
ATOM 785 O O . ILE A 1 116 ? -73.492 41.496 -25.633 1.00 13.02 95 ILE A O 1
ATOM 790 N N . ASN A 1 117 ? -73.431 41.018 -23.427 1.00 12.41 96 ASN A N 1
ATOM 791 C CA . ASN A 1 117 ? -74.560 40.093 -23.485 1.00 12.40 96 ASN A CA 1
ATOM 792 C C . ASN A 1 117 ? -75.329 40.112 -22.179 1.00 12.78 96 ASN A C 1
ATOM 793 O O . ASN A 1 117 ? -74.818 40.583 -21.159 1.00 13.61 96 ASN A O 1
ATOM 798 N N . GLU A 1 118 ? -76.552 39.589 -22.220 1.00 13.37 97 GLU A N 1
ATOM 799 C CA . GLU A 1 118 ? -77.408 39.528 -21.042 1.00 13.87 97 GLU A CA 1
ATOM 800 C C . GLU A 1 118 ? -77.695 38.077 -20.665 1.00 13.62 97 GLU A C 1
ATOM 801 O O . GLU A 1 118 ? -77.790 37.198 -21.538 1.00 14.20 97 GLU A O 1
ATOM 807 N N . ILE A 1 119 ? -77.826 37.847 -19.360 1.00 13.05 98 ILE A N 1
ATOM 808 C CA . ILE A 1 119 ? -78.190 36.534 -18.795 1.00 13.41 98 ILE A CA 1
ATOM 809 C C . ILE A 1 119 ? -79.192 36.748 -17.650 1.00 13.99 98 ILE A C 1
ATOM 810 O O . ILE A 1 119 ? -79.375 37.877 -17.187 1.00 14.05 98 ILE A O 1
ATOM 815 N N . SER A 1 120 ? -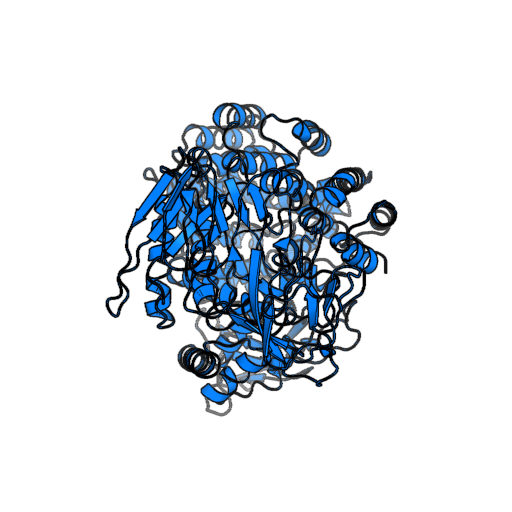79.822 35.671 -17.188 1.00 14.68 99 SER A N 1
ATOM 816 C CA . SER A 1 120 ? -80.884 35.760 -16.179 1.00 15.83 99 SER A CA 1
ATOM 817 C C . SER A 1 120 ? -80.654 34.745 -15.056 1.00 15.49 99 SER A C 1
ATOM 818 O O . SER A 1 120 ? -81.111 33.601 -15.146 1.00 16.40 99 SER A O 1
ATOM 821 N N . PRO A 1 121 ? -79.913 35.140 -14.006 1.00 15.51 100 PRO A N 1
ATOM 822 C CA . PRO A 1 121 ? -79.645 34.202 -12.911 1.00 16.43 100 PRO A CA 1
ATOM 823 C C . PRO A 1 121 ? -80.885 33.554 -12.274 1.00 16.96 100 PRO A C 1
ATOM 824 O O . PRO A 1 121 ? -80.846 32.355 -11.963 1.00 17.83 100 PRO A O 1
ATOM 828 N N . ALA A 1 122 ? -81.971 34.311 -12.120 1.00 17.91 101 ALA A N 1
ATOM 829 C CA . ALA A 1 122 ? -83.211 33.791 -11.519 1.00 18.79 101 ALA A CA 1
ATOM 830 C C . ALA A 1 122 ? -83.815 32.609 -12.284 1.00 19.02 101 ALA A C 1
ATOM 831 O O . ALA A 1 122 ? -84.472 31.757 -11.679 1.00 20.62 101 ALA A O 1
ATOM 833 N N . ALA A 1 123 ? -83.594 32.571 -13.597 1.00 19.06 102 ALA A N 1
ATOM 834 C CA . ALA A 1 123 ? -84.129 31.519 -14.469 1.00 19.32 102 ALA A CA 1
ATOM 835 C C . ALA A 1 123 ? -83.263 30.255 -14.497 1.00 19.07 102 ALA A C 1
ATOM 836 O O . ALA A 1 123 ? -83.624 29.259 -15.123 1.00 19.57 102 ALA A O 1
ATOM 838 N N . ASN A 1 124 ? -82.114 30.308 -13.834 1.00 18.18 103 ASN A N 1
ATOM 839 C CA . ASN A 1 124 ? -81.131 29.237 -13.908 1.00 17.68 103 ASN A CA 1
ATOM 840 C C . ASN A 1 124 ? -81.378 28.168 -12.843 1.00 17.21 103 ASN A C 1
ATOM 841 O O . ASN A 1 124 ? -80.784 28.200 -11.758 1.00 18.51 103 ASN A O 1
ATOM 846 N N . THR A 1 125 ? -82.246 27.213 -13.163 1.00 15.95 104 THR A N 1
ATOM 847 C CA . THR A 1 125 ? -82.527 26.091 -12.256 1.00 15.67 104 THR A CA 1
ATOM 848 C C . THR A 1 125 ? -81.504 24.948 -12.372 1.00 14.73 104 THR A C 1
ATOM 849 O O . THR A 1 125 ? -81.446 24.081 -11.504 1.00 14.97 104 THR A O 1
ATOM 853 N N . ALA A 1 126 ? -80.714 24.950 -13.444 1.00 14.52 105 ALA A N 1
ATOM 854 C CA . ALA A 1 126 ? -79.676 23.929 -13.664 1.00 14.41 105 ALA A CA 1
ATOM 855 C C . ALA A 1 126 ? -78.446 24.116 -12.762 1.00 13.67 105 ALA A C 1
ATOM 856 O O . ALA A 1 126 ? -77.651 23.187 -12.590 1.00 13.92 105 ALA A O 1
ATOM 858 N N . LEU A 1 127 ? -78.285 25.325 -12.210 1.00 13.73 106 LEU A N 1
ATOM 859 C CA . LEU A 1 127 ? -77.192 25.667 -11.285 1.00 14.56 106 LEU A CA 1
ATOM 860 C C . LEU A 1 127 ? -75.812 25.514 -11.954 1.00 14.82 106 LEU A C 1
ATOM 861 O O . LEU A 1 127 ? -74.868 25.000 -11.339 1.00 15.06 106 LEU A O 1
ATOM 866 N N . GLU A 1 128 ? -75.744 25.926 -13.225 1.00 15.60 107 GLU A N 1
ATOM 867 C CA A GLU A 1 128 ? -74.494 25.979 -13.985 0.50 16.23 107 GLU A CA 1
ATOM 868 C CA B GLU A 1 128 ? -74.511 25.962 -14.013 0.50 16.23 107 GLU A CA 1
ATOM 869 C C . GLU A 1 128 ? -74.422 27.346 -14.654 1.00 15.99 107 GLU A C 1
ATOM 870 O O . GLU A 1 128 ? -75.372 27.790 -15.296 1.00 17.25 107 GLU A O 1
ATOM 881 N N . GLY A 1 129 ? -73.283 28.014 -14.499 1.00 14.35 108 GLY A N 1
ATOM 882 C CA . GLY A 1 129 ? -73.131 29.418 -14.896 1.00 13.67 108 GLY A CA 1
ATOM 883 C C . GLY A 1 129 ? -73.416 30.292 -13.687 1.00 13.45 108 GLY A C 1
ATOM 884 O O . GLY A 1 129 ? -73.050 29.943 -12.561 1.00 13.63 108 GLY A O 1
ATOM 885 N N . LEU A 1 130 ? -74.055 31.435 -13.916 1.00 12.93 109 LEU A N 1
ATOM 886 C CA . LEU A 1 130 ? -74.404 32.354 -12.828 1.00 12.49 109 LEU A CA 1
ATOM 887 C C . LEU A 1 130 ? -75.840 32.072 -12.385 1.00 12.17 109 LEU A C 1
ATOM 888 O O . LEU A 1 130 ? -76.787 32.156 -13.191 1.00 12.84 109 LEU A O 1
ATOM 893 N N . TYR A 1 131 ? -76.017 31.791 -11.101 1.00 11.44 110 TYR A N 1
ATOM 894 C CA . TYR A 1 131 ? -77.337 31.390 -10.585 1.00 12.17 110 TYR A CA 1
ATOM 895 C C . TYR A 1 131 ? -77.614 31.943 -9.192 1.00 12.95 110 TYR A C 1
ATOM 896 O O . TYR A 1 131 ? -76.755 32.564 -8.584 1.00 13.20 110 TYR A O 1
ATOM 905 N N . GLN A 1 132 ? -78.823 31.703 -8.700 1.00 14.04 111 GLN A N 1
ATOM 906 C CA . GLN A 1 132 ? -79.251 32.177 -7.397 1.00 15.37 111 GLN A CA 1
ATOM 907 C C . GLN A 1 132 ? -79.229 31.016 -6.409 1.00 15.20 111 GLN A C 1
ATOM 908 O O . GLN A 1 132 ? -79.747 29.940 -6.709 1.00 16.61 111 GLN A O 1
ATOM 914 N N . SER A 1 133 ? -78.629 31.237 -5.246 1.00 15.28 112 SER A N 1
ATOM 915 C CA . SER A 1 133 ? -78.648 30.290 -4.135 1.00 15.51 112 SER A CA 1
ATOM 916 C C . SER A 1 133 ? -79.237 31.037 -2.946 1.00 15.85 112 SER A C 1
ATOM 917 O O . SER A 1 133 ? -78.555 31.839 -2.296 1.00 15.40 112 SER A O 1
ATOM 920 N N . GLY A 1 134 ? -80.517 30.794 -2.683 1.00 16.60 113 GLY A N 1
ATOM 921 C CA . GLY A 1 134 ? -81.261 31.601 -1.707 1.00 17.78 113 GLY A CA 1
ATOM 922 C C . GLY A 1 134 ? -81.291 33.050 -2.171 1.00 18.25 113 GLY A C 1
ATOM 923 O O . GLY A 1 134 ? -81.766 33.345 -3.260 1.00 19.17 113 GLY A O 1
ATOM 924 N N . ASP A 1 135 ? -80.738 33.944 -1.360 1.00 18.82 114 ASP A N 1
ATOM 925 C CA . ASP A 1 135 ? -80.651 35.368 -1.717 1.00 19.53 114 ASP A CA 1
ATOM 926 C C . ASP A 1 135 ? -79.328 35.745 -2.404 1.00 18.70 114 ASP A C 1
ATOM 927 O O . ASP A 1 135 ? -79.180 36.866 -2.909 1.00 19.92 114 ASP A O 1
ATOM 932 N N . ALA A 1 136 ? -78.372 34.819 -2.405 1.00 16.98 115 ALA A N 1
ATOM 933 C CA . ALA A 1 136 ? -77.047 35.056 -2.966 1.00 15.74 115 ALA A CA 1
ATOM 934 C C . ALA A 1 136 ? -77.035 34.767 -4.462 1.00 14.32 115 ALA A C 1
ATOM 935 O O . ALA A 1 136 ? -77.851 33.974 -4.957 1.00 14.56 115 ALA A O 1
ATOM 937 N N . LEU A 1 137 ? -76.115 35.410 -5.178 1.00 13.47 116 LEU A N 1
ATOM 938 C CA . LEU A 1 137 ? -75.777 35.030 -6.539 1.00 13.10 116 LEU A CA 1
ATOM 939 C C . LEU A 1 137 ? -74.391 34.403 -6.508 1.00 12.47 116 LEU A C 1
ATOM 940 O O . LEU A 1 137 ? -73.484 34.876 -5.816 1.00 12.66 116 LEU A O 1
ATOM 945 N N . CYS A 1 138 ? -74.229 33.316 -7.248 1.00 11.77 117 CYS A N 1
ATOM 946 C CA . CYS A 1 138 ? -72.960 32.603 -7.278 1.00 12.17 117 CYS A CA 1
ATOM 947 C C . CYS A 1 138 ? -72.807 31.889 -8.604 1.00 12.27 117 CYS A C 1
ATOM 948 O O . CYS A 1 138 ? -73.780 31.714 -9.350 1.00 12.45 117 CYS A O 1
ATOM 951 N N . THR A 1 139 ? -71.582 31.478 -8.894 1.00 11.72 118 THR A N 1
ATOM 952 C CA . THR A 1 139 ? -71.278 30.802 -10.146 1.00 11.61 118 THR A CA 1
ATOM 953 C C . THR A 1 139 ? -70.823 29.357 -9.930 1.00 11.49 118 THR A C 1
ATOM 954 O O . THR A 1 139 ? -70.317 28.992 -8.8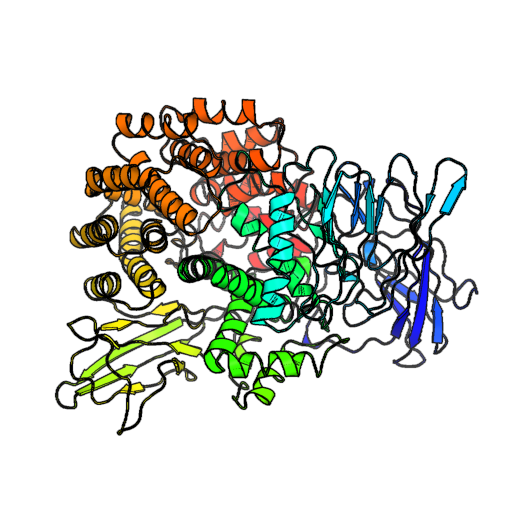61 1.00 11.81 118 THR A O 1
ATOM 958 N N . GLN A 1 140 ? -71.022 28.550 -10.966 1.00 11.40 119 GLN A N 1
ATOM 959 C CA . GLN A 1 140 ? -70.364 27.255 -11.119 1.00 11.08 119 GLN A CA 1
ATOM 960 C C . GLN A 1 140 ? -69.989 27.128 -12.587 1.00 11.62 119 GLN A C 1
ATOM 961 O O . GLN A 1 140 ? -70.870 27.047 -13.456 1.00 12.13 119 GLN A O 1
ATOM 967 N N . CYS A 1 141 ? -68.684 27.143 -12.860 1.00 11.03 120 CYS A N 1
ATOM 968 C CA . CYS A 1 141 ? -68.176 27.144 -14.241 1.00 11.43 120 CYS A CA 1
ATOM 969 C C . CYS A 1 141 ? -67.586 25.811 -14.705 1.00 11.57 120 CYS A C 1
ATOM 970 O O . CYS A 1 141 ? -67.567 25.532 -15.901 1.00 12.43 120 CYS A O 1
ATOM 973 N N . GLU A 1 142 ? -67.083 24.986 -13.791 1.00 12.03 121 GLU A N 1
ATOM 974 C CA . GLU A 1 142 ? -66.605 23.661 -14.238 1.00 11.69 121 GLU A CA 1
ATOM 975 C C . GLU A 1 142 ? -67.800 22.772 -14.569 1.00 12.08 121 GLU A C 1
ATOM 976 O O . GLU A 1 142 ? -68.754 22.766 -13.795 1.00 12.88 121 GLU A O 1
ATOM 982 N N . ALA A 1 143 ? -67.776 22.017 -15.672 1.00 12.58 122 ALA A N 1
ATOM 983 C CA . ALA A 1 143 ? -66.718 22.007 -16.692 1.00 12.77 122 ALA A CA 1
ATOM 984 C C . ALA A 1 143 ? -66.870 23.127 -17.738 1.00 12.75 122 ALA A C 1
ATOM 985 O O . ALA A 1 143 ? -65.896 23.814 -18.065 1.00 13.01 122 ALA A O 1
ATOM 987 N N . GLU A 1 144 ? -68.085 23.311 -18.242 1.00 12.68 123 GLU A N 1
ATOM 988 C CA . GLU A 1 144 ? -68.344 24.193 -19.382 1.00 13.68 123 GLU A CA 1
ATOM 989 C C . GLU A 1 144 ? -69.480 25.168 -19.058 1.00 13.16 123 GLU A C 1
ATOM 990 O O . GLU A 1 144 ? -70.393 25.399 -19.866 1.00 13.68 123 GLU A O 1
ATOM 996 N N . GLY A 1 145 ? -69.421 25.736 -17.858 1.00 12.52 124 GLY A N 1
ATOM 997 C CA . GLY A 1 145 ? -70.419 26.688 -17.390 1.00 12.85 124 GLY A CA 1
ATOM 998 C C . GLY A 1 145 ? -70.128 28.135 -17.750 1.00 11.99 124 GLY A C 1
ATOM 999 O O . GLY A 1 145 ? -71.044 28.952 -17.798 1.00 12.52 124 GLY A O 1
ATOM 1000 N N . PHE A 1 146 ? -68.862 28.475 -17.991 1.00 11.77 125 PHE A N 1
ATOM 1001 C CA . PHE A 1 146 ? -68.520 29.872 -18.273 1.00 11.08 125 PHE A CA 1
ATOM 1002 C C . PHE A 1 146 ? -69.219 30.363 -19.546 1.00 10.90 125 PHE A C 1
ATOM 1003 O O . PHE A 1 146 ? -69.583 31.528 -19.639 1.00 11.36 125 PHE A O 1
ATOM 1011 N N . ARG A 1 147 ? -69.416 29.476 -20.520 1.00 10.98 126 ARG A N 1
ATOM 1012 C CA . ARG A 1 147 ? -70.132 29.826 -21.753 1.00 11.39 126 ARG A CA 1
ATOM 1013 C C . ARG A 1 147 ? -71.616 30.148 -21.530 1.00 11.14 126 ARG A C 1
ATOM 1014 O O . ARG A 1 147 ? -72.270 30.666 -22.428 1.00 12.42 126 ARG A O 1
ATOM 1022 N N . HIS A 1 148 ? -72.135 29.853 -20.340 1.00 11.10 127 HIS A N 1
ATOM 1023 C CA . HIS A 1 148 ? -73.474 30.313 -19.933 1.00 11.81 127 HIS A CA 1
ATOM 1024 C C . HIS A 1 148 ? -73.458 31.741 -19.356 1.00 12.32 127 HIS A C 1
ATOM 1025 O O . HIS A 1 148 ? -74.503 32.282 -18.989 1.00 13.09 127 HIS A O 1
ATOM 1032 N N . ILE A 1 149 ? -72.263 32.318 -19.266 1.00 12.42 128 ILE A N 1
ATOM 1033 C CA . ILE A 1 149 ? -72.060 33.677 -18.761 1.00 12.50 128 ILE A CA 1
ATOM 1034 C C . ILE A 1 149 ? -71.713 34.658 -19.899 1.00 12.40 128 ILE A C 1
ATOM 1035 O O . ILE A 1 149 ? -72.281 35.752 -19.972 1.00 12.57 128 ILE A O 1
ATOM 1040 N N . THR A 1 150 ? -70.787 34.288 -20.777 1.00 12.39 129 THR A N 1
ATOM 1041 C CA . THR A 1 150 ? -70.458 35.110 -21.947 1.00 13.53 129 THR A CA 1
ATOM 1042 C C . THR A 1 150 ? -69.920 34.211 -23.060 1.00 12.62 129 THR A C 1
ATOM 1043 O O . THR A 1 150 ? -69.608 33.033 -22.823 1.00 13.60 129 THR A O 1
ATOM 1047 N N . TYR A 1 151 ? -69.854 34.734 -24.278 1.00 12.76 130 TYR A N 1
ATOM 1048 C CA . TYR A 1 151 ? -69.217 34.031 -25.393 1.00 13.40 130 TYR A CA 1
ATOM 1049 C C . TYR A 1 151 ? -67.709 33.991 -25.183 1.00 13.63 130 TYR A C 1
ATOM 1050 O O . TYR A 1 151 ? -67.062 35.034 -25.063 1.00 15.37 130 TYR A O 1
ATOM 1059 N N . TYR A 1 152 ? -67.138 32.796 -25.139 1.00 12.98 131 TYR A N 1
ATOM 1060 C CA . TYR A 1 152 ? -65.727 32.653 -24.760 1.00 12.95 131 TYR A CA 1
ATOM 1061 C C . TYR A 1 152 ? -65.109 31.393 -25.359 1.00 12.81 131 TYR A C 1
ATOM 1062 O O . TYR A 1 152 ? -65.831 30.506 -25.856 1.00 13.00 131 TYR A O 1
ATOM 1071 N N . LEU A 1 153 ? -63.778 31.326 -25.316 1.00 12.56 132 LEU A N 1
ATOM 1072 C CA . LEU A 1 153 ? -63.060 30.084 -25.616 1.00 12.59 132 LEU A CA 1
ATOM 1073 C C . LEU A 1 153 ? -63.105 29.208 -24.359 1.00 11.97 132 LEU A C 1
ATOM 1074 O O . LEU A 1 153 ? -62.160 29.178 -23.551 1.00 12.46 132 LEU A O 1
ATOM 1079 N N . ASP A 1 154 ? -64.228 28.511 -24.196 1.00 11.70 133 ASP A N 1
ATOM 1080 C CA . ASP A 1 154 ? -64.529 27.754 -22.971 1.00 12.12 133 ASP A CA 1
ATOM 1081 C C . ASP A 1 154 ? -63.906 26.354 -23.064 1.00 11.67 133 ASP A C 1
ATOM 1082 O O . ASP A 1 154 ? -64.598 25.354 -23.203 1.00 12.14 133 ASP A O 1
ATOM 1087 N N . ARG A 1 155 ? -62.574 26.332 -22.989 1.00 11.83 134 ARG A N 1
ATOM 1088 C CA . ARG A 1 155 ? -61.746 25.142 -23.065 1.00 12.27 134 ARG A CA 1
ATOM 1089 C C . ARG A 1 155 ? -60.519 25.394 -22.175 1.00 12.09 134 ARG A C 1
ATOM 1090 O O . ARG A 1 155 ? -59.963 26.512 -22.171 1.00 12.40 134 ARG A O 1
ATOM 1098 N N . PRO A 1 156 ? -60.100 24.379 -21.392 1.00 12.00 135 PRO A N 1
ATOM 1099 C CA . PRO A 1 156 ? -59.117 24.594 -20.322 1.00 11.83 135 PRO A CA 1
ATOM 1100 C C . PRO A 1 156 ? -57.667 24.799 -20.763 1.00 11.45 135 PRO A C 1
ATOM 1101 O O . PRO A 1 156 ? -56.812 25.104 -19.922 1.00 12.50 135 PRO A O 1
ATOM 1105 N N . ASP A 1 157 ? -57.388 24.635 -22.055 1.00 11.07 136 ASP A N 1
ATOM 1106 C CA . ASP A 1 157 ? -56.054 24.993 -22.607 1.00 12.01 136 ASP A CA 1
ATOM 1107 C C . ASP A 1 157 ? -55.918 26.480 -23.012 1.00 11.78 136 ASP A C 1
ATOM 1108 O O . ASP A 1 157 ? -54.874 26.904 -23.504 1.00 13.26 136 ASP A O 1
ATOM 1113 N N . VAL A 1 158 ? -56.981 27.260 -22.820 1.00 11.74 137 VAL A N 1
ATOM 1114 C CA . VAL A 1 158 ? -56.927 28.708 -23.005 1.00 12.87 137 VAL A CA 1
ATOM 1115 C C . VAL A 1 158 ? -56.850 29.332 -21.617 1.00 12.78 137 VAL A C 1
ATOM 1116 O O . VAL A 1 158 ? -57.822 29.293 -20.850 1.00 13.32 137 VAL A O 1
ATOM 1120 N N . LEU A 1 159 ? -55.664 29.850 -21.287 1.00 12.63 138 LEU A N 1
ATOM 1121 C CA A LEU A 1 159 ? -55.425 30.470 -19.984 0.50 12.76 138 LEU A CA 1
ATOM 1122 C CA B LEU A 1 159 ? -55.387 30.460 -19.984 0.50 12.81 138 LEU A CA 1
ATOM 1123 C C . LEU A 1 159 ? -55.242 31.969 -20.128 1.00 12.86 138 LEU A C 1
ATOM 1124 O O . LEU A 1 159 ? -54.457 32.436 -20.952 1.00 14.03 138 LEU A O 1
ATOM 1133 N N . ALA A 1 160 ? -55.968 32.715 -19.306 1.00 11.55 139 ALA A N 1
ATOM 1134 C CA . ALA A 1 160 ? -55.993 34.172 -19.410 1.00 11.43 139 ALA A CA 1
ATOM 1135 C C . ALA A 1 160 ? -55.908 34.807 -18.023 1.00 11.45 139 ALA A C 1
ATOM 1136 O O . ALA A 1 160 ? -56.360 34.229 -17.018 1.00 11.76 139 ALA A O 1
ATOM 1138 N N . ARG A 1 161 ? -55.349 36.019 -17.977 1.00 11.43 140 ARG A N 1
ATOM 1139 C CA . ARG A 1 161 ? -55.338 36.808 -16.755 1.00 12.15 140 ARG A CA 1
ATOM 1140 C C . ARG A 1 161 ? -56.655 37.582 -16.649 1.00 11.99 140 ARG A C 1
ATOM 1141 O O . ARG A 1 161 ? -57.006 38.368 -17.541 1.00 12.95 140 ARG A O 1
ATOM 1149 N N . PHE A 1 162 ? -57.368 37.377 -15.547 1.00 12.27 141 PHE A N 1
ATOM 1150 C CA . PHE A 1 162 ? -58.696 37.954 -15.346 1.00 12.56 141 PHE A CA 1
ATOM 1151 C C . PHE A 1 162 ? -58.685 39.184 -14.455 1.00 12.88 141 PHE A C 1
ATOM 1152 O O . PHE A 1 162 ? -57.984 39.227 -13.435 1.00 13.57 141 PHE A O 1
ATOM 1160 N N A THR A 1 163 ? -59.441 40.197 -14.857 0.50 13.19 142 THR A N 1
ATOM 1161 N N B THR A 1 163 ? -59.523 40.150 -14.826 0.50 12.88 142 THR A N 1
ATOM 1162 C CA A THR A 1 163 ? -59.911 41.194 -13.910 0.50 13.60 142 THR A CA 1
ATOM 1163 C CA B THR A 1 163 ? -59.867 41.306 -14.000 0.50 12.98 142 THR A CA 1
ATOM 1164 C C A THR A 1 163 ? -61.422 41.154 -13.965 0.50 13.26 142 THR A C 1
ATOM 1165 C C B THR A 1 163 ? -61.402 41.407 -14.007 0.50 12.96 142 THR A C 1
ATOM 1166 O O A THR A 1 163 ? -62.023 40.870 -15.012 0.50 13.30 142 THR A O 1
ATOM 1167 O O B THR A 1 163 ? -61.993 41.472 -15.083 0.50 13.26 142 THR A O 1
ATOM 1174 N N . THR A 1 164 ? -62.033 41.421 -12.826 1.00 12.52 143 THR A N 1
ATOM 1175 C CA . THR A 1 164 ? -63.481 41.295 -12.700 1.00 13.17 143 THR A CA 1
ATOM 1176 C C . THR A 1 164 ? -64.058 42.447 -11.903 1.00 12.54 143 THR A C 1
ATOM 1177 O O . THR A 1 164 ? -63.767 42.593 -10.714 1.00 12.41 143 THR A O 1
ATOM 1181 N N A LYS A 1 165 ? -64.897 43.238 -12.570 0.50 12.17 144 LYS A N 1
ATOM 1182 N N B LYS A 1 165 ? -64.889 43.261 -12.550 0.50 12.19 144 LYS A N 1
ATOM 1183 C CA A LYS A 1 165 ? -65.616 44.348 -11.958 0.50 12.68 144 LYS A CA 1
ATOM 1184 C CA B LYS A 1 165 ? -65.582 44.346 -11.859 0.50 12.63 144 LYS A CA 1
ATOM 1185 C C A LYS A 1 165 ? -67.049 43.882 -11.697 0.50 12.29 144 LYS A C 1
ATOM 1186 C C B LYS A 1 165 ? -67.048 43.973 -11.706 0.50 12.29 144 LYS A C 1
ATOM 1187 O O A LYS A 1 165 ? -67.692 43.303 -12.583 0.50 12.82 144 LYS A O 1
ATOM 1188 O O B LYS A 1 165 ? -67.710 43.577 -12.670 0.50 12.84 144 LYS A O 1
ATOM 1199 N N . ILE A 1 166 ? -67.545 44.116 -10.486 1.00 12.41 145 ILE A N 1
ATOM 1200 C CA . ILE A 1 166 ? -68.900 43.706 -10.126 1.00 12.55 145 ILE A CA 1
ATOM 1201 C C . ILE A 1 166 ? -69.649 44.935 -9.625 1.00 12.50 145 ILE A C 1
ATOM 1202 O O . ILE A 1 166 ? -69.177 45.599 -8.709 1.00 12.61 145 ILE A O 1
ATOM 1207 N N . ILE A 1 167 ? -70.822 45.195 -10.202 1.00 12.72 146 ILE A N 1
ATOM 1208 C CA . ILE A 1 167 ? -71.670 46.337 -9.830 1.00 13.32 146 ILE A CA 1
ATOM 1209 C C . ILE A 1 167 ? -73.020 45.789 -9.363 1.00 13.40 146 ILE A C 1
ATOM 1210 O O . ILE A 1 167 ? -73.631 44.963 -10.067 1.00 14.21 146 ILE A O 1
ATOM 1215 N N . ALA A 1 168 ? -73.495 46.226 -8.197 1.00 13.73 147 ALA A N 1
ATOM 1216 C CA . ALA A 1 168 ? -74.735 45.673 -7.629 1.00 14.26 147 ALA A CA 1
ATOM 1217 C C . ALA A 1 168 ? -75.359 46.586 -6.587 1.00 15.23 147 ALA A C 1
ATOM 1218 O O . ALA A 1 168 ? -74.718 47.523 -6.102 1.00 15.27 147 ALA A O 1
ATOM 1220 N N . ASP A 1 169 ? -76.612 46.284 -6.246 1.00 15.13 148 ASP A N 1
ATOM 1221 C CA . ASP A 1 169 ? -77.312 46.939 -5.146 1.00 16.63 148 ASP A CA 1
ATOM 1222 C C . ASP A 1 169 ? -76.601 46.679 -3.823 1.00 16.94 148 ASP A C 1
ATOM 1223 O O . ASP A 1 169 ? -76.362 45.526 -3.456 1.00 17.30 148 ASP A O 1
ATOM 1228 N N . LYS A 1 170 ? -76.262 47.746 -3.101 1.00 17.63 149 LYS A N 1
ATOM 1229 C CA . LYS A 1 170 ? -75.458 47.617 -1.882 1.00 18.75 149 LYS A CA 1
ATOM 1230 C C . LYS A 1 170 ? -76.193 46.921 -0.735 1.00 18.81 149 LYS A C 1
ATOM 1231 O O . LYS A 1 170 ? -75.588 46.153 0.025 1.00 19.05 149 LYS A O 1
ATOM 1237 N N . ILE A 1 171 ? -77.491 47.182 -0.605 1.00 19.04 150 ILE A N 1
ATOM 1238 C CA . ILE A 1 171 ? -78.279 46.567 0.462 1.00 19.72 150 ILE A CA 1
ATOM 1239 C C . ILE A 1 171 ? -78.430 45.059 0.246 1.00 19.25 150 ILE A C 1
ATOM 1240 O O . ILE A 1 171 ? -78.231 44.280 1.173 1.00 19.57 150 ILE A O 1
ATOM 1245 N N . LYS A 1 172 ? -78.756 44.667 -0.980 1.00 18.80 151 LYS A N 1
ATOM 1246 C CA . LYS A 1 172 ? -78.954 43.260 -1.317 1.00 19.08 151 LYS A CA 1
ATOM 1247 C C . LYS A 1 172 ? -77.622 42.497 -1.376 1.00 17.73 151 LYS A C 1
ATOM 1248 O O . LYS A 1 172 ? -77.534 41.348 -0.943 1.00 18.39 151 LYS A O 1
ATOM 1254 N N . TYR A 1 173 ? -76.589 43.145 -1.912 1.00 16.03 152 TYR A N 1
ATOM 1255 C CA . TYR A 1 173 ? -75.315 42.488 -2.204 1.00 15.33 152 TYR A CA 1
ATOM 1256 C C . TYR A 1 173 ? -74.140 43.272 -1.616 1.00 15.27 152 TYR A C 1
ATOM 1257 O O . TYR A 1 173 ? -73.319 43.813 -2.367 1.00 15.57 152 TYR A O 1
ATOM 1266 N N . PRO A 1 174 ? -74.054 43.331 -0.273 1.00 15.12 153 PRO A N 1
ATOM 1267 C CA . PRO A 1 174 ? -72.957 44.092 0.332 1.00 15.42 153 PRO A CA 1
ATOM 1268 C C . PRO A 1 174 ? -71.565 43.488 0.109 1.00 15.01 153 PRO A C 1
ATOM 1269 O O . PRO A 1 174 ? -70.578 44.217 0.150 1.00 15.83 153 PRO A O 1
ATOM 1273 N N . PHE A 1 175 ? -71.498 42.175 -0.116 1.00 14.24 154 PHE A N 1
ATOM 1274 C CA . PHE A 1 175 ? -70.247 41.484 -0.433 1.00 14.02 154 PHE A CA 1
ATOM 1275 C C . PHE A 1 175 ? -70.226 41.098 -1.901 1.00 13.45 154 PHE A C 1
ATOM 1276 O O . PHE A 1 175 ? -71.112 40.374 -2.368 1.00 14.27 154 PHE A O 1
ATOM 1284 N N . LEU A 1 176 ? -69.211 41.565 -2.614 1.00 12.50 155 LEU A N 1
ATOM 1285 C CA . LEU A 1 176 ? -69.021 41.270 -4.037 1.00 12.64 155 LEU A CA 1
ATOM 1286 C C . LEU A 1 176 ? -67.625 40.696 -4.199 1.00 11.85 155 LEU A C 1
ATOM 1287 O O . LEU A 1 176 ? -66.614 41.390 -4.029 1.00 12.43 155 LEU A O 1
ATOM 1292 N N . LEU A 1 177 ? -67.576 39.408 -4.522 1.00 11.38 156 LEU A N 1
ATOM 1293 C CA . LEU A 1 177 ? -66.348 38.617 -4.471 1.00 11.28 156 LEU A CA 1
ATOM 1294 C C . LEU A 1 177 ? -66.019 38.028 -5.839 1.00 11.20 156 LEU A C 1
ATOM 1295 O O . LEU A 1 177 ? -66.917 37.554 -6.555 1.00 11.26 156 LEU A O 1
ATOM 1300 N N . SER A 1 178 ? -64.735 38.053 -6.201 1.00 11.74 157 SER A N 1
ATOM 1301 C CA . SER A 1 178 ? -64.249 37.263 -7.342 1.00 10.95 157 SER A CA 1
ATOM 1302 C C . SER A 1 178 ? -62.821 36.798 -7.018 1.00 11.51 157 SER A C 1
ATOM 1303 O O . SER A 1 178 ? -62.323 37.048 -5.918 1.00 11.95 157 SER A O 1
ATOM 1306 N N . ASN A 1 179 ? -62.184 36.094 -7.946 1.00 11.07 158 ASN A N 1
ATOM 1307 C CA . ASN A 1 179 ? -60.824 35.571 -7.714 1.00 11.50 158 ASN A CA 1
ATOM 1308 C C . ASN A 1 179 ? -59.789 36.677 -7.472 1.00 11.79 158 ASN A C 1
ATOM 1309 O O . ASN A 1 179 ? -59.787 37.696 -8.151 1.00 12.88 158 ASN A O 1
ATOM 1314 N N . GLY A 1 180 ? -58.873 36.422 -6.545 1.00 11.73 159 GLY A N 1
ATOM 1315 C CA . GLY A 1 180 ? -57.688 37.257 -6.392 1.00 12.02 159 GLY A CA 1
ATOM 1316 C C . GLY A 1 180 ? -57.817 38.310 -5.308 1.00 12.15 159 GLY A C 1
ATOM 1317 O O . GLY A 1 180 ? -58.282 38.029 -4.204 1.00 12.59 159 GLY A O 1
ATOM 1318 N N . ASN A 1 181 ? -57.359 39.522 -5.629 1.00 12.38 160 ASN A N 1
ATOM 1319 C CA . ASN A 1 181 ? -57.300 40.639 -4.678 1.00 12.91 160 ASN A CA 1
ATOM 1320 C C . ASN A 1 181 ? -58.157 41.795 -5.140 1.00 13.02 160 ASN A C 1
ATOM 1321 O O . ASN A 1 181 ? -58.324 41.979 -6.338 1.00 12.32 160 ASN A O 1
ATOM 1326 N N . ARG A 1 182 ? -58.679 42.580 -4.199 1.00 14.43 161 ARG A N 1
ATOM 1327 C CA . ARG A 1 182 ? -59.419 43.806 -4.529 1.00 15.66 161 ARG A CA 1
ATOM 1328 C C . ARG A 1 182 ? -58.453 44.868 -4.999 1.00 15.46 161 ARG A C 1
ATOM 1329 O O . ARG A 1 182 ? -57.493 45.203 -4.286 1.00 16.53 161 ARG A O 1
ATOM 1337 N N . VAL A 1 183 ? -58.691 45.395 -6.187 1.00 15.39 162 VAL A N 1
ATOM 1338 C CA . VAL A 1 183 ? -57.848 46.460 -6.732 1.00 15.96 162 VAL A CA 1
ATOM 1339 C C . VAL A 1 183 ? -58.566 47.824 -6.868 1.00 15.78 162 VAL A C 1
ATOM 1340 O O . VAL A 1 183 ? -57.922 48.858 -7.037 1.00 16.52 162 VAL A O 1
ATOM 1344 N N . ALA A 1 184 ? -59.894 47.829 -6.791 1.00 15.11 163 ALA A N 1
ATOM 1345 C CA . ALA A 1 184 ? -60.651 49.077 -6.889 1.00 15.33 163 ALA A CA 1
ATOM 1346 C C . ALA A 1 184 ? -62.020 48.873 -6.265 1.00 15.59 163 ALA A C 1
ATOM 1347 O O . ALA A 1 184 ? -62.522 47.742 -6.169 1.00 15.70 163 ALA A O 1
ATOM 1349 N N . GLN A 1 185 ? -62.620 49.975 -5.831 1.00 15.83 164 GLN A N 1
ATOM 1350 C CA . GLN A 1 185 ? -63.984 49.971 -5.299 1.00 16.23 164 GLN A CA 1
ATOM 1351 C C . GLN A 1 185 ? -64.567 51.363 -5.365 1.00 16.21 164 GLN A C 1
ATOM 1352 O O . GLN A 1 185 ? -63.841 52.355 -5.285 1.00 15.87 164 GLN A O 1
ATOM 1358 N N . GLY A 1 186 ? -65.879 51.432 -5.513 1.00 15.27 165 GLY A N 1
ATOM 1359 C CA . GLY A 1 186 ? -66.548 52.722 -5.585 1.00 15.99 165 GLY A CA 1
ATOM 1360 C C . GLY A 1 186 ? -68.010 52.607 -5.240 1.00 17.24 165 GLY A C 1
ATOM 1361 O O . GLY A 1 186 ? -68.576 51.497 -5.135 1.00 16.56 165 GLY A O 1
ATOM 1362 N N . GLU A 1 187 ? -68.625 53.767 -5.055 1.00 18.87 166 GLU A N 1
ATOM 1363 C CA . GLU A 1 187 ? -70.057 53.842 -4.868 1.00 20.82 166 GLU A CA 1
ATOM 1364 C C . GLU A 1 187 ? -70.673 54.664 -5.989 1.00 21.43 166 GLU A C 1
ATOM 1365 O O . GLU A 1 187 ? -70.019 55.531 -6.585 1.00 21.64 166 GLU A O 1
ATOM 1371 N N . LEU A 1 188 ? -71.927 54.350 -6.291 1.00 21.99 167 LEU A N 1
ATOM 1372 C CA . LEU A 1 188 ? -72.644 54.951 -7.399 1.00 23.08 167 LEU A CA 1
ATOM 1373 C C . LEU A 1 188 ? -73.979 55.489 -6.902 1.00 24.09 167 LEU A C 1
ATOM 1374 O O . LEU A 1 188 ? -74.356 55.278 -5.746 1.00 23.92 167 LEU A O 1
ATOM 1379 N N . GLU A 1 189 ? -74.686 56.192 -7.780 1.00 25.59 168 GLU A N 1
ATOM 1380 C CA . GLU A 1 189 ? -76.031 56.678 -7.473 1.00 26.76 168 GLU A CA 1
ATOM 1381 C C . GLU A 1 189 ? -77.028 55.522 -7.366 1.00 26.55 168 GLU A C 1
ATOM 1382 O O . GLU A 1 189 ? -76.752 54.391 -7.805 1.00 26.59 168 GLU A O 1
ATOM 1388 N N . ASN A 1 190 ? -78.179 55.814 -6.764 1.00 26.50 169 ASN A N 1
ATOM 1389 C CA . ASN A 1 190 ? -79.291 54.872 -6.672 1.00 26.27 169 ASN A CA 1
ATOM 1390 C C . ASN A 1 190 ? -78.959 53.590 -5.900 1.00 24.87 169 ASN A C 1
ATOM 1391 O O . ASN A 1 190 ? -79.447 52.513 -6.235 1.00 25.47 169 ASN A O 1
ATOM 1396 N N . GLY A 1 191 ? -78.132 53.731 -4.865 1.00 23.32 170 GLY A N 1
ATOM 1397 C CA . GLY A 1 191 ? -77.854 52.651 -3.911 1.00 21.05 170 GLY A CA 1
ATOM 1398 C C . GLY A 1 191 ? -76.984 51.507 -4.411 1.00 19.33 170 GLY A C 1
ATOM 1399 O O . GLY A 1 191 ? -77.014 50.415 -3.850 1.00 19.90 170 GLY A O 1
ATOM 1400 N N A ARG A 1 192 ? -76.224 51.760 -5.467 0.50 18.34 171 ARG A N 1
ATOM 1401 N N B ARG A 1 192 ? -76.209 51.765 -5.462 0.50 18.34 171 ARG A N 1
ATOM 1402 C CA A ARG A 1 192 ? -75.335 50.746 -6.009 0.50 17.24 171 ARG A CA 1
ATOM 1403 C CA B ARG A 1 192 ? -75.347 50.743 -6.066 0.50 17.22 171 ARG A CA 1
ATOM 1404 C C A ARG A 1 192 ? -73.903 50.963 -5.536 0.50 16.25 171 ARG A C 1
ATOM 1405 C C B ARG A 1 192 ? -73.864 51.000 -5.785 0.50 16.35 171 ARG A C 1
ATOM 1406 O O A ARG A 1 192 ? -73.547 52.038 -5.029 0.50 15.28 171 ARG A O 1
ATOM 1407 O O B ARG A 1 192 ? -73.430 52.155 -5.650 0.50 15.83 171 ARG A O 1
ATOM 1422 N N . HIS A 1 193 ? -73.095 49.916 -5.672 1.00 15.32 172 HIS A N 1
ATOM 1423 C CA . HIS A 1 193 ? -71.669 49.998 -5.403 1.00 14.49 172 HIS A CA 1
ATOM 1424 C C . HIS A 1 193 ? -70.957 48.983 -6.289 1.00 13.90 172 HIS A C 1
ATOM 1425 O O . HIS A 1 193 ? -71.593 48.140 -6.944 1.00 13.81 172 HIS A O 1
ATOM 1432 N N . TRP A 1 194 ? -69.635 49.071 -6.316 1.00 13.34 173 TRP A N 1
ATOM 1433 C CA . TRP A 1 194 ? -68.836 48.181 -7.147 1.00 13.28 173 TRP A CA 1
ATOM 1434 C C . TRP A 1 194 ? -67.482 47.869 -6.526 1.00 13.35 173 TRP A C 1
ATOM 1435 O O . TRP A 1 194 ? -66.933 48.659 -5.722 1.00 13.28 173 TRP A O 1
ATOM 1446 N N A VAL A 1 195 ? -66.950 46.696 -6.887 0.50 12.77 174 VAL A N 1
ATOM 1447 N N B VAL A 1 195 ? -66.962 46.716 -6.909 0.50 13.42 174 VAL A N 1
ATOM 1448 C CA A VAL A 1 195 ? -65.644 46.184 -6.425 0.50 12.45 174 VAL A CA 1
ATOM 1449 C CA B VAL A 1 195 ? -65.624 46.316 -6.555 0.50 13.84 174 VAL A CA 1
ATOM 1450 C C A VAL A 1 195 ? -64.972 45.482 -7.604 0.50 12.49 174 VAL A C 1
ATOM 1451 C C B VAL A 1 195 ? -65.009 45.740 -7.810 0.50 13.47 174 VAL A C 1
ATOM 1452 O O A VAL A 1 195 ? -65.619 44.662 -8.273 0.50 12.05 174 VAL A O 1
ATOM 1453 O O B VAL A 1 195 ? -65.707 45.273 -8.726 0.50 13.95 174 VAL A O 1
ATOM 1460 N N . GLN A 1 196 ? -63.693 45.795 -7.850 1.00 12.66 175 GLN A N 1
ATOM 1461 C CA . GLN A 1 196 ? -62.924 45.185 -8.928 1.00 12.41 175 GLN A CA 1
ATOM 1462 C C . GLN A 1 196 ? -61.809 44.331 -8.338 1.00 12.00 175 GLN A C 1
ATOM 1463 O O . GLN A 1 196 ? -61.100 44.766 -7.415 1.00 12.70 175 GLN A O 1
ATOM 1469 N N . TRP A 1 197 ? -61.686 43.119 -8.881 1.00 11.36 176 TRP A N 1
ATOM 1470 C CA . TRP A 1 197 ? -60.754 42.089 -8.432 1.00 11.56 176 TRP A CA 1
ATOM 1471 C C . TRP A 1 197 ? -59.752 41.799 -9.530 1.00 11.75 176 TRP A C 1
ATOM 1472 O O . TRP A 1 197 ? -60.077 41.891 -10.713 1.00 12.34 176 TRP A O 1
ATOM 1483 N N A GLN A 1 198 ? -58.544 41.415 -9.132 0.50 12.04 177 GLN A N 1
ATOM 1484 N N B GLN A 1 198 ? -58.534 41.437 -9.145 0.50 12.27 177 GLN A N 1
ATOM 1485 C CA A GLN A 1 198 ? -57.531 40.991 -10.082 0.50 12.59 177 GLN A CA 1
ATOM 1486 C CA B GLN A 1 198 ? -57.549 40.979 -10.113 0.50 13.03 177 GLN A CA 1
ATOM 1487 C C A GLN A 1 198 ? -56.827 39.743 -9.560 0.50 12.74 177 GLN A C 1
ATOM 1488 C C B GLN A 1 198 ? -56.808 39.760 -9.578 0.50 13.01 177 GLN A C 1
ATOM 1489 O O A GLN A 1 198 ? -56.472 39.673 -8.382 0.50 12.40 177 GLN A O 1
ATOM 1490 O O B GLN A 1 198 ? -56.420 39.722 -8.409 0.50 12.69 177 GLN A O 1
ATOM 1501 N N . ASP A 1 199 ? -56.641 38.770 -10.451 1.00 13.52 178 ASP A N 1
ATOM 1502 C CA . ASP A 1 199 ? -55.962 37.507 -10.119 1.00 14.28 178 ASP A CA 1
ATOM 1503 C C . ASP A 1 199 ? -54.742 37.433 -11.040 1.00 14.30 178 ASP A C 1
ATOM 1504 O O . ASP A 1 199 ? -54.911 37.340 -12.248 1.00 14.28 178 ASP A O 1
ATOM 1509 N N . PRO A 1 200 ? -53.512 37.474 -10.473 1.00 14.48 179 PRO A N 1
ATOM 1510 C CA . PRO A 1 200 ? -52.303 37.530 -11.314 1.00 14.57 179 PRO A CA 1
ATOM 1511 C C . PRO A 1 200 ? -52.018 36.236 -12.096 1.00 13.83 179 PRO A C 1
ATOM 1512 O O . PRO A 1 200 ? -51.314 36.266 -13.098 1.00 14.61 179 PRO A O 1
ATOM 1516 N N . PHE A 1 201 ? -52.550 35.103 -11.643 1.00 12.89 180 PHE A N 1
ATOM 1517 C CA . PHE A 1 201 ? -52.263 33.820 -12.288 1.00 12.43 180 PHE A CA 1
ATOM 1518 C C . PHE A 1 201 ? -53.188 33.577 -13.484 1.00 12.01 180 PHE A C 1
ATOM 1519 O O . PHE A 1 201 ? -54.402 33.553 -13.315 1.00 12.30 180 PHE A O 1
ATOM 1527 N N . PRO A 1 202 ? -52.625 33.393 -14.695 1.00 11.98 181 PRO A N 1
ATOM 1528 C CA . PRO A 1 202 ? -53.477 32.991 -15.822 1.00 12.62 181 PRO A CA 1
ATOM 1529 C C . PRO A 1 202 ? -54.263 31.736 -15.470 1.00 12.36 181 PRO A C 1
ATOM 1530 O O . PRO A 1 202 ? -53.737 30.836 -14.801 1.00 12.77 181 PRO A O 1
ATOM 1534 N N . LYS A 1 203 ? -55.523 31.700 -15.876 1.00 12.23 182 LYS A N 1
ATOM 1535 C CA . LYS A 1 203 ? -56.363 30.536 -15.594 1.00 12.23 182 LYS A CA 1
ATOM 1536 C C . LYS A 1 203 ? -57.306 30.232 -16.731 1.00 11.89 182 LYS A C 1
ATOM 1537 O O . LYS A 1 203 ? -57.700 31.134 -17.469 1.00 11.43 182 LYS A O 1
ATOM 1543 N N . PRO A 1 204 ? -57.717 28.959 -16.828 1.00 11.71 183 PRO A N 1
ATOM 1544 C CA . PRO A 1 204 ? -58.814 28.573 -17.701 1.00 11.63 183 PRO A CA 1
ATOM 1545 C C . PRO A 1 204 ? -60.106 29.119 -17.087 1.00 11.09 183 PRO A C 1
ATOM 1546 O O . PRO A 1 204 ? -60.177 29.303 -15.859 1.00 10.42 183 PRO A O 1
ATOM 1550 N N . CYS A 1 205 ? -61.107 29.373 -17.925 1.00 11.53 184 CYS A N 1
ATOM 1551 C CA . CYS A 1 205 ? -62.337 29.972 -17.434 1.00 11.79 184 CYS A CA 1
ATOM 1552 C C . CYS A 1 205 ? -63.138 29.104 -16.460 1.00 11.37 184 CYS A C 1
ATOM 1553 O O . CYS A 1 205 ? -63.941 29.645 -15.683 1.00 12.12 184 CYS A O 1
ATOM 1556 N N . TYR A 1 206 ? -62.905 27.782 -16.446 1.00 10.74 185 TYR A N 1
ATOM 1557 C CA . TYR A 1 206 ? -63.610 26.934 -15.477 1.00 10.79 185 TYR A CA 1
ATOM 1558 C C . TYR A 1 206 ? -63.288 27.289 -14.025 1.00 10.54 185 TYR A C 1
ATOM 1559 O O . TYR A 1 206 ? -64.051 26.925 -13.128 1.00 11.41 185 TYR A O 1
ATOM 1568 N N . LEU A 1 207 ? -62.180 28.014 -13.818 1.00 9.80 186 LEU A N 1
ATOM 1569 C CA . LEU A 1 207 ? -61.751 28.428 -12.479 1.00 10.72 186 LEU A CA 1
ATOM 1570 C C . LEU A 1 207 ? -62.240 29.830 -12.051 1.00 10.88 186 LEU A C 1
ATOM 1571 O O . LEU A 1 207 ? -61.947 30.284 -10.932 1.00 11.73 186 LEU A O 1
ATOM 1576 N N . PHE A 1 208 ? -62.976 30.506 -12.937 1.00 10.99 187 PHE A N 1
ATOM 1577 C CA . PHE A 1 208 ? -63.589 31.803 -12.641 1.00 10.98 187 PHE A CA 1
ATOM 1578 C C . PHE A 1 208 ? -64.680 31.621 -11.604 1.00 10.41 187 PHE A C 1
ATOM 1579 O O . PHE A 1 208 ? -65.455 30.653 -11.679 1.00 11.51 187 PHE A O 1
ATOM 1587 N N . ALA A 1 209 ? -64.772 32.552 -10.655 1.00 10.69 188 ALA A N 1
ATOM 1588 C CA . ALA A 1 209 ? -65.894 32.557 -9.713 1.00 10.52 188 ALA A CA 1
ATOM 1589 C C . ALA A 1 209 ? -66.330 33.980 -9.395 1.00 10.82 188 ALA A C 1
ATOM 1590 O O . ALA A 1 209 ? -65.513 34.915 -9.366 1.00 10.84 188 ALA A O 1
ATOM 1592 N N . LEU A 1 210 ? -67.624 34.110 -9.132 1.00 10.76 189 LEU A N 1
ATOM 1593 C CA . LEU A 1 210 ? -68.213 35.354 -8.655 1.00 11.18 189 LEU A CA 1
ATOM 1594 C C . LEU A 1 210 ? -69.251 34.988 -7.600 1.00 10.92 189 LEU A C 1
ATOM 1595 O O . LEU A 1 210 ? -70.024 34.026 -7.775 1.00 11.20 189 LEU A O 1
ATOM 1600 N N . VAL A 1 211 ? -69.260 35.738 -6.506 1.00 10.86 190 VAL A N 1
ATOM 1601 C CA . VAL A 1 211 ? -70.274 35.611 -5.458 1.00 11.40 190 VAL A CA 1
ATOM 1602 C C . VAL A 1 211 ? -70.736 37.006 -5.052 1.00 11.40 190 VAL A C 1
ATOM 1603 O O . VAL A 1 211 ? -69.917 37.935 -4.893 1.00 12.11 190 VAL A O 1
ATOM 1607 N N . ALA A 1 212 ? -72.048 37.157 -4.885 1.00 11.26 191 ALA A N 1
ATOM 1608 C CA . ALA A 1 212 ? -72.629 38.408 -4.388 1.00 11.91 191 ALA A CA 1
ATOM 1609 C C . ALA A 1 212 ? -73.702 38.080 -3.365 1.00 12.52 191 ALA A C 1
ATOM 1610 O O . ALA A 1 212 ? -74.577 37.234 -3.608 1.00 12.76 191 ALA A O 1
ATOM 1612 N N . GLY A 1 213 ? -73.654 38.733 -2.214 1.00 13.25 192 GLY A N 1
ATOM 1613 C CA . GLY A 1 213 ? -74.688 38.510 -1.214 1.00 14.27 192 GLY A CA 1
ATOM 1614 C C . GLY A 1 213 ? -74.359 39.134 0.115 1.00 14.62 192 GLY A C 1
ATOM 1615 O O . GLY A 1 213 ? -73.410 39.925 0.226 1.00 14.75 192 GLY A O 1
ATOM 1616 N N . ASP A 1 214 ? -75.172 38.795 1.108 1.00 15.63 193 ASP A N 1
ATOM 1617 C CA . ASP A 1 214 ? -74.979 39.219 2.493 1.00 16.74 193 ASP A CA 1
ATOM 1618 C C . ASP A 1 214 ? -74.596 37.973 3.300 1.00 17.03 193 ASP A C 1
ATOM 1619 O O . ASP A 1 214 ? -75.288 36.944 3.252 1.00 18.49 193 ASP A O 1
ATOM 1624 N N . PHE A 1 215 ? -73.481 38.056 4.011 1.00 16.94 194 PHE A N 1
ATOM 1625 C CA . PHE A 1 215 ? -72.932 36.901 4.714 1.00 16.27 194 PHE A CA 1
ATOM 1626 C C . PHE A 1 215 ? -72.409 37.291 6.078 1.00 16.65 194 PHE A C 1
ATOM 1627 O O . PHE A 1 215 ? -72.007 38.441 6.286 1.00 16.95 194 PHE A O 1
ATOM 1635 N N . ASP A 1 216 ? -72.403 36.335 7.000 1.00 16.34 195 ASP A N 1
ATOM 1636 C CA . ASP A 1 216 ? -71.489 36.388 8.125 1.00 17.05 195 ASP A CA 1
ATOM 1637 C C . ASP A 1 216 ? -70.138 35.876 7.635 1.00 16.46 195 ASP A C 1
ATOM 1638 O O . ASP A 1 216 ? -70.074 35.017 6.741 1.00 16.07 195 ASP A O 1
ATOM 1643 N N . VAL A 1 217 ? -69.062 36.400 8.211 1.00 15.72 196 VAL A N 1
ATOM 1644 C CA . VAL A 1 217 ? -67.714 36.050 7.768 1.00 15.35 196 VAL A CA 1
ATOM 1645 C C . VAL A 1 217 ? -66.827 35.700 8.952 1.00 14.79 196 VAL A C 1
ATOM 1646 O O . VAL A 1 217 ? -66.689 36.493 9.888 1.00 16.00 196 VAL A O 1
ATOM 1650 N N . LEU A 1 218 ? -66.251 34.506 8.917 1.00 13.61 197 LEU A N 1
ATOM 1651 C CA . LEU A 1 218 ? -65.233 34.109 9.882 1.00 13.17 197 LEU A CA 1
ATOM 1652 C C . LEU A 1 218 ? -63.859 34.399 9.278 1.00 13.39 197 LEU A C 1
ATOM 1653 O O . LEU A 1 218 ? -63.535 33.904 8.192 1.00 13.25 197 LEU A O 1
ATOM 1658 N N . ARG A 1 219 ? -63.067 35.202 9.985 1.00 13.64 198 ARG A N 1
ATOM 1659 C CA . ARG A 1 219 ? -61.768 35.659 9.497 1.00 14.00 198 ARG A CA 1
ATOM 1660 C C . ARG A 1 219 ? -60.664 35.120 10.374 1.00 14.13 198 ARG A C 1
ATOM 1661 O O . ARG A 1 219 ? -60.761 35.162 11.605 1.00 14.68 198 ARG A O 1
ATOM 1669 N N . ASP A 1 220 ? -59.607 34.626 9.738 1.00 14.10 199 ASP A N 1
ATOM 1670 C CA . ASP A 1 220 ? -58.469 34.047 10.450 1.00 14.63 199 ASP A CA 1
ATOM 1671 C C . ASP A 1 220 ? -57.237 34.278 9.571 1.00 14.46 199 ASP A C 1
ATOM 1672 O O . ASP A 1 220 ? -57.320 34.919 8.505 1.00 13.81 199 ASP A O 1
ATOM 1677 N N A THR A 1 221 ? -56.091 33.784 10.017 0.70 15.19 200 THR A N 1
ATOM 1678 N N B THR A 1 221 ? -56.106 33.725 10.010 0.30 14.54 200 THR A N 1
ATOM 1679 C CA A THR A 1 221 ? -54.869 33.898 9.224 0.70 15.72 200 THR A CA 1
ATOM 1680 C CA B THR A 1 221 ? -54.809 33.932 9.366 0.30 14.61 200 THR A CA 1
ATOM 1681 C C A THR A 1 221 ? -54.092 32.596 9.281 0.70 15.47 200 THR A C 1
ATOM 1682 C C B THR A 1 221 ? -53.985 32.642 9.358 0.30 14.85 200 THR A C 1
ATOM 1683 O O A THR A 1 221 ? -54.254 31.807 10.214 0.70 16.09 200 THR A O 1
ATOM 1684 O O B THR A 1 221 ? -53.999 31.898 10.340 0.30 15.22 200 THR A O 1
ATOM 1691 N N . PHE A 1 222 ? -53.274 32.386 8.256 1.00 14.98 201 PHE A N 1
ATOM 1692 C CA . PHE A 1 222 ? -52.291 31.303 8.203 1.00 14.84 201 PHE A CA 1
ATOM 1693 C C . PHE A 1 222 ? -50.981 31.913 7.711 1.00 15.29 201 PHE A C 1
ATOM 1694 O O . PHE A 1 222 ? -50.963 32.627 6.707 1.00 16.55 201 PHE A O 1
ATOM 1702 N N . THR A 1 223 ? -49.889 31.605 8.395 1.00 15.28 202 THR A N 1
ATOM 1703 C CA . THR A 1 223 ? -48.574 32.060 7.967 1.00 15.89 202 THR A CA 1
ATOM 1704 C C . THR A 1 223 ? -47.843 30.858 7.377 1.00 14.68 202 THR A C 1
ATOM 1705 O O . THR A 1 223 ? -47.650 29.829 8.050 1.00 15.09 202 THR A O 1
ATOM 1709 N N . THR A 1 224 ? -47.474 30.970 6.108 1.00 14.12 203 THR A N 1
ATOM 1710 C CA . THR A 1 224 ? -46.775 29.865 5.446 1.00 14.38 203 THR A CA 1
ATOM 1711 C C . THR A 1 224 ? -45.378 29.660 6.037 1.00 14.58 203 THR A C 1
ATOM 1712 O O . THR A 1 224 ? -44.846 30.535 6.748 1.00 15.14 203 THR A O 1
ATOM 1716 N N A ARG A 1 225 ? -44.791 28.505 5.730 0.50 14.94 204 ARG A N 1
ATOM 1717 N N B ARG A 1 225 ? -44.753 28.531 5.736 0.50 14.97 204 ARG A N 1
ATOM 1718 C CA A ARG A 1 225 ? -43.444 28.173 6.183 0.50 15.40 204 ARG A CA 1
ATOM 1719 C CA B ARG A 1 225 ? -43.444 28.248 6.323 0.50 15.37 204 ARG A CA 1
ATOM 1720 C C A ARG A 1 225 ? -42.477 29.341 5.950 0.50 15.26 204 ARG A C 1
ATOM 1721 C C B ARG A 1 225 ? -42.326 29.216 5.881 0.50 15.52 204 ARG A C 1
ATOM 1722 O O A ARG A 1 225 ? -41.761 29.752 6.866 0.50 15.42 204 ARG A O 1
ATOM 1723 O O B ARG A 1 225 ? -41.313 29.333 6.576 0.50 16.20 204 ARG A O 1
ATOM 1738 N N . SER A 1 226 ? -42.502 29.884 4.737 1.00 15.38 205 SER A N 1
ATOM 1739 C CA . SER A 1 226 ? -41.560 30.943 4.315 1.00 16.03 205 SER A CA 1
ATOM 1740 C C . SER A 1 226 ? -41.971 32.347 4.767 1.00 16.58 205 SER A C 1
ATOM 1741 O O . SER A 1 226 ? -41.275 33.324 4.479 1.00 16.96 205 SER A O 1
ATOM 1744 N N . GLY A 1 227 ? -43.091 32.457 5.470 1.00 16.91 206 GLY A N 1
ATOM 1745 C CA . GLY A 1 227 ? -43.478 33.707 6.115 1.00 17.86 206 GLY A CA 1
ATOM 1746 C C . GLY A 1 227 ? -44.564 34.529 5.440 1.00 18.52 206 GLY A C 1
ATOM 1747 O O . GLY A 1 227 ? -44.833 35.657 5.870 1.00 19.64 206 GLY A O 1
ATOM 1748 N N . ARG A 1 228 ? -45.185 33.993 4.389 1.00 18.44 207 ARG A N 1
ATOM 1749 C CA . ARG A 1 228 ? -46.291 34.678 3.718 1.00 18.99 207 ARG A CA 1
ATOM 1750 C C . ARG A 1 228 ? -47.545 34.608 4.604 1.00 18.73 207 ARG A C 1
ATOM 1751 O O . ARG A 1 228 ? -47.985 33.523 4.986 1.00 18.24 207 ARG A O 1
ATOM 1759 N N . GLU A 1 229 ? -48.091 35.766 4.959 1.00 18.57 208 GLU A N 1
ATOM 1760 C CA . GLU A 1 229 ? -49.325 35.821 5.729 1.00 18.72 208 GLU A CA 1
ATOM 1761 C C . GLU A 1 229 ? -50.504 35.723 4.766 1.00 17.97 208 GLU A C 1
ATOM 1762 O O . GLU A 1 229 ? -50.575 36.441 3.762 1.00 19.27 208 GLU A O 1
ATOM 1768 N N . VAL A 1 230 ? -51.402 34.790 5.049 1.00 15.67 209 VAL A N 1
ATOM 1769 C CA . VAL A 1 230 ? -52.583 34.592 4.213 1.00 14.53 209 VAL A CA 1
ATOM 1770 C C . VAL A 1 230 ? -53.822 34.913 5.033 1.00 13.45 209 VAL A C 1
ATOM 1771 O O . VAL A 1 230 ? -54.008 34.361 6.121 1.00 13.66 209 VAL A O 1
ATOM 1775 N N . ALA A 1 231 ? -54.654 35.822 4.523 1.00 12.93 210 ALA A N 1
ATOM 1776 C CA . ALA A 1 231 ? -55.955 36.121 5.122 1.00 12.88 210 ALA A CA 1
ATOM 1777 C C . ALA A 1 231 ? -56.916 34.985 4.745 1.00 12.84 210 ALA A C 1
ATOM 1778 O O . ALA A 1 231 ? -57.087 34.686 3.568 1.00 14.20 210 ALA A O 1
ATOM 1780 N N . LEU A 1 232 ? -57.526 34.365 5.746 1.00 12.16 211 LEU A N 1
ATOM 1781 C CA . LEU A 1 232 ? -58.523 33.297 5.523 1.00 11.55 211 LEU A CA 1
ATOM 1782 C C . LEU A 1 232 ? -59.904 33.857 5.803 1.00 11.86 211 LEU A C 1
ATOM 1783 O O . LEU A 1 232 ? -60.128 34.436 6.861 1.00 12.07 211 LEU A O 1
ATOM 1788 N N . GLU A 1 233 ? -60.827 33.658 4.870 1.00 11.67 212 GLU A N 1
ATOM 1789 C CA . GLU A 1 233 ? -62.169 34.210 5.001 1.00 12.30 212 GLU A CA 1
ATOM 1790 C C . GLU A 1 233 ? -63.222 33.188 4.590 1.00 12.48 212 GLU A C 1
ATOM 1791 O O . GLU A 1 233 ? -63.269 32.749 3.441 1.00 12.98 212 GLU A O 1
ATOM 1797 N N . LEU A 1 234 ? -64.060 32.821 5.550 1.00 11.90 213 LEU A N 1
ATOM 1798 C CA . LEU A 1 234 ? -65.137 31.861 5.347 1.00 11.97 213 LEU A CA 1
ATOM 1799 C C . LEU A 1 234 ? -66.477 32.598 5.428 1.00 11.66 213 LEU A C 1
ATOM 1800 O O . LEU A 1 234 ? -66.842 33.138 6.486 1.00 12.36 213 LEU A O 1
ATOM 1805 N N . TYR A 1 235 ? -67.180 32.632 4.299 1.00 11.42 214 TYR A N 1
ATOM 1806 C CA . TYR A 1 235 ? -68.462 33.312 4.144 1.00 11.37 214 TYR A CA 1
ATOM 1807 C C . TYR A 1 235 ? -69.595 32.306 4.278 1.00 11.90 214 TYR A C 1
ATOM 1808 O O . TYR A 1 235 ? -69.639 31.309 3.554 1.00 12.61 214 TYR A O 1
ATOM 1817 N N . VAL A 1 236 ? -70.493 32.557 5.219 1.00 12.74 215 VAL A N 1
ATOM 1818 C CA . VAL A 1 236 ? -71.651 31.692 5.447 1.00 13.81 215 VAL A CA 1
ATOM 1819 C C . VAL A 1 236 ? -72.926 32.543 5.557 1.00 14.49 215 VAL A C 1
ATOM 1820 O O . VAL A 1 236 ? -72.859 33.755 5.804 1.00 14.12 215 VAL A O 1
ATOM 1824 N N . ASP A 1 237 ? -74.089 31.922 5.391 1.00 15.54 216 ASP A N 1
ATOM 1825 C CA . ASP A 1 237 ? -75.355 32.633 5.550 1.00 17.08 216 ASP A CA 1
ATOM 1826 C C . ASP A 1 237 ? -75.434 33.231 6.948 1.00 17.62 216 ASP A C 1
ATOM 1827 O O . ASP A 1 237 ? -74.903 32.662 7.911 1.00 17.04 216 ASP A O 1
ATOM 1832 N N . ARG A 1 238 ? -76.096 34.382 7.054 1.00 18.93 217 ARG A N 1
ATOM 1833 C CA . ARG A 1 238 ? -76.311 35.028 8.350 1.00 20.00 217 ARG A CA 1
ATOM 1834 C C . ARG A 1 238 ? -76.888 34.036 9.353 1.00 20.34 217 ARG A C 1
ATOM 1835 O O . ARG A 1 238 ? -77.842 33.315 9.053 1.00 20.69 217 ARG A O 1
ATOM 1843 N N . GLY A 1 239 ? -76.278 33.985 10.530 1.00 20.64 218 GLY A N 1
ATOM 1844 C CA . GLY A 1 239 ? -76.723 33.092 11.591 1.00 21.32 218 GLY A CA 1
ATOM 1845 C C . GLY A 1 239 ? -75.956 31.780 11.692 1.00 21.58 218 GLY A C 1
ATOM 1846 O O . GLY A 1 239 ? -76.163 31.025 12.639 1.00 22.44 218 GLY A O 1
ATOM 1847 N N . ASN A 1 240 ? -75.075 31.505 10.726 1.00 21.57 219 ASN A N 1
ATOM 1848 C CA . ASN A 1 240 ? -74.357 30.222 10.660 1.00 21.57 219 ASN A CA 1
ATOM 1849 C C . ASN A 1 240 ? -72.913 30.243 11.174 1.00 21.00 219 ASN A C 1
ATOM 1850 O O . ASN A 1 240 ? -72.192 29.260 11.006 1.00 20.93 219 ASN A O 1
ATOM 1855 N N A LEU A 1 241 ? -72.508 31.338 11.810 0.50 21.00 220 LEU A N 1
ATOM 1856 N N B LEU A 1 241 ? -72.488 31.351 11.784 0.50 20.82 220 LEU A N 1
ATOM 1857 C CA A LEU A 1 241 ? -71.132 31.496 12.281 0.50 21.04 220 LEU A CA 1
ATOM 1858 C CA B LEU A 1 241 ? -71.113 31.472 12.289 0.50 20.70 220 LEU A CA 1
ATOM 1859 C C A LEU A 1 241 ? -70.749 30.467 13.351 0.50 20.99 220 LEU A C 1
ATOM 1860 C C B LEU A 1 241 ? -70.755 30.390 13.296 0.50 20.76 220 LEU A C 1
ATOM 1861 O O A LEU A 1 241 ? -69.571 30.132 13.503 0.50 21.52 220 LEU A O 1
ATOM 1862 O O B LEU A 1 241 ? -69.603 29.951 13.358 0.50 21.12 220 LEU A O 1
ATOM 1871 N N . ASP A 1 242 ? -71.749 29.954 14.068 1.00 20.72 221 ASP A N 1
ATOM 1872 C CA . ASP A 1 242 ? -71.549 28.911 15.081 1.00 20.85 221 ASP A CA 1
ATOM 1873 C C . ASP A 1 242 ? -71.178 27.543 14.476 1.00 19.96 221 ASP A C 1
ATOM 1874 O O . ASP A 1 242 ? -70.758 26.638 15.199 1.00 20.89 221 ASP A O 1
ATOM 1879 N N . ARG A 1 243 ? -71.342 27.405 13.161 1.00 18.25 222 ARG A N 1
ATOM 1880 C CA . ARG A 1 243 ? -71.023 26.165 12.461 1.00 16.74 222 ARG A CA 1
ATOM 1881 C C . ARG A 1 243 ? -69.771 26.273 11.572 1.00 15.63 222 ARG A C 1
ATOM 1882 O O . ARG A 1 243 ? -69.490 25.365 10.786 1.00 14.66 222 ARG A O 1
ATOM 1890 N N . ALA A 1 244 ? -69.014 27.363 11.717 1.00 15.04 223 ALA A N 1
ATOM 1891 C CA . ALA A 1 244 ? -67.870 27.655 10.838 1.00 14.60 223 ALA A CA 1
ATOM 1892 C C . ALA A 1 244 ? -66.450 27.234 11.311 1.00 14.01 223 ALA A C 1
ATOM 1893 O O . ALA A 1 244 ? -65.595 26.949 10.463 1.00 13.84 223 ALA A O 1
ATOM 1895 N N . PRO A 1 245 ? -66.161 27.279 12.638 1.00 13.75 224 PRO A N 1
ATOM 1896 C CA . PRO A 1 245 ? -64.781 27.007 13.079 1.00 13.61 224 PRO A CA 1
ATOM 1897 C C . PRO A 1 245 ? -64.124 25.695 12.648 1.00 12.64 224 PRO A C 1
ATOM 1898 O O . PRO A 1 245 ? -62.932 25.709 12.377 1.00 12.80 224 PRO A O 1
ATOM 1902 N N . TRP A 1 246 ? -64.862 24.589 12.559 1.00 12.23 225 TRP A N 1
ATOM 1903 C CA . TRP A 1 246 ? -64.212 23.335 12.169 1.00 12.20 225 TRP A CA 1
ATOM 1904 C C . TRP A 1 246 ? -63.665 23.393 10.735 1.00 11.76 225 TRP A C 1
ATOM 1905 O O . TRP A 1 246 ? -62.547 22.954 10.477 1.00 11.72 225 TRP A O 1
ATOM 1916 N N . ALA A 1 247 ? -64.430 23.991 9.829 1.00 11.18 226 ALA A N 1
ATOM 1917 C CA . ALA A 1 247 ? -63.997 24.159 8.447 1.00 11.78 226 ALA A CA 1
ATOM 1918 C C . ALA A 1 247 ? -62.728 25.032 8.384 1.00 11.53 226 ALA A C 1
ATOM 1919 O O . ALA A 1 247 ? -61.784 24.728 7.639 1.00 11.80 226 ALA A O 1
ATOM 1921 N N . MET A 1 248 ? -62.694 26.113 9.171 1.00 11.18 227 MET A N 1
ATOM 1922 C CA . MET A 1 248 ? -61.512 26.996 9.242 1.00 11.39 227 MET A CA 1
ATOM 1923 C C . MET A 1 248 ? -60.294 26.225 9.781 1.00 11.68 227 MET A C 1
ATOM 1924 O O . MET A 1 248 ? -59.194 26.314 9.230 1.00 11.88 227 MET A O 1
ATOM 1929 N N . THR A 1 249 ? -60.503 25.461 10.850 1.00 11.53 228 THR A N 1
ATOM 1930 C CA . THR A 1 249 ? -59.462 24.620 11.439 1.00 12.44 228 THR A CA 1
ATOM 1931 C C . THR A 1 249 ? -58.911 23.626 10.401 1.00 11.89 228 THR A C 1
ATOM 1932 O O . THR A 1 249 ? -57.691 23.426 10.288 1.00 12.28 228 THR A O 1
ATOM 1936 N N . SER A 1 250 ? -59.826 23.034 9.629 1.00 11.45 229 SER A N 1
ATOM 1937 C CA . SER A 1 250 ? -59.482 22.064 8.598 1.00 11.58 229 SER A CA 1
ATOM 1938 C C . SER A 1 250 ? -58.699 22.712 7.454 1.00 11.49 229 SER A C 1
ATOM 1939 O O . SER A 1 250 ? -57.774 22.104 6.911 1.00 11.02 229 SER A O 1
ATOM 1942 N N . LEU A 1 251 ? -59.051 23.949 7.108 1.00 11.05 230 LEU A N 1
ATOM 1943 C CA . LEU A 1 251 ? -58.293 24.680 6.099 1.00 11.72 230 LEU A CA 1
ATOM 1944 C C . LEU A 1 251 ? -56.839 24.877 6.534 1.00 10.69 230 LEU A C 1
ATOM 1945 O O . LEU A 1 251 ? -55.907 24.591 5.774 1.00 11.30 230 LEU A O 1
ATOM 1950 N N . LYS A 1 252 ? -56.650 25.330 7.767 1.00 11.13 231 LYS A N 1
ATOM 1951 C CA . LYS A 1 252 ? -55.296 25.521 8.295 1.00 11.77 231 LYS A CA 1
ATOM 1952 C C . LYS A 1 252 ? -54.523 24.190 8.349 1.00 11.24 231 LYS A C 1
ATOM 1953 O O . LYS A 1 252 ? -53.351 24.127 7.955 1.00 11.28 231 LYS A O 1
ATOM 1959 N N . ASN A 1 253 ? -55.204 23.121 8.772 1.00 11.29 232 ASN A N 1
ATOM 1960 C CA . ASN A 1 253 ? -54.619 21.783 8.772 1.00 11.16 232 ASN A CA 1
ATOM 1961 C C . ASN A 1 253 ? -54.153 21.352 7.380 1.00 10.88 232 ASN A C 1
ATOM 1962 O O . ASN A 1 253 ? -53.065 20.797 7.244 1.00 11.85 232 ASN A O 1
ATOM 1967 N N A SER A 1 254 ? -54.986 21.627 6.378 0.60 10.25 233 SER A N 1
ATOM 1968 N N B SER A 1 254 ? -54.950 21.634 6.348 0.40 10.92 233 SER A N 1
ATOM 1969 C CA A SER A 1 254 ? -54.697 21.331 4.975 0.60 9.74 233 SER A CA 1
ATOM 1970 C CA B SER A 1 254 ? -54.602 21.257 4.966 0.40 10.78 233 SER A CA 1
ATOM 1971 C C A SER A 1 254 ? -53.433 22.060 4.513 0.60 9.87 233 SER A C 1
ATOM 1972 C C B SER A 1 254 ? -53.459 22.095 4.379 0.40 10.46 233 SER A C 1
ATOM 1973 O O A SER A 1 254 ? -52.519 21.452 3.943 0.60 9.63 233 SER A O 1
ATOM 1974 O O B SER A 1 254 ? -52.669 21.603 3.556 0.40 9.91 233 SER A O 1
ATOM 1979 N N . MET A 1 255 ? -53.387 23.361 4.787 1.00 9.95 234 MET A N 1
ATOM 1980 C CA . MET A 1 255 ? -52.264 24.222 4.397 1.00 10.67 234 MET A CA 1
ATOM 1981 C C . MET A 1 255 ? -50.969 23.691 5.028 1.00 10.82 234 MET A C 1
ATOM 1982 O O . MET A 1 255 ? -49.953 23.516 4.349 1.00 11.43 234 MET A O 1
ATOM 1987 N N . LYS A 1 256 ? -51.016 23.404 6.324 1.00 11.16 235 LYS A N 1
ATOM 1988 C CA . LYS A 1 256 ? -49.842 22.903 7.024 1.00 12.08 235 LYS A CA 1
ATOM 1989 C C . LYS A 1 256 ? -49.372 21.546 6.436 1.00 11.43 235 LYS A C 1
ATOM 1990 O O . LYS A 1 256 ? -48.172 21.311 6.209 1.00 12.28 235 LYS A O 1
ATOM 1996 N N . TRP A 1 257 ? -50.319 20.646 6.186 1.00 10.94 236 TRP A N 1
ATOM 1997 C CA . TRP A 1 257 ? -49.983 19.317 5.682 1.00 11.09 236 TRP A CA 1
ATOM 1998 C C . TRP A 1 257 ? -49.387 19.391 4.278 1.00 10.83 236 TRP A C 1
ATOM 1999 O O . TRP A 1 257 ? -48.419 18.684 3.992 1.00 11.69 236 TRP A O 1
ATOM 2010 N N . ASP A 1 258 ? -49.941 20.237 3.400 1.00 11.29 237 ASP A N 1
ATOM 2011 C CA . ASP A 1 258 ? -49.381 20.309 2.045 1.00 12.07 237 ASP A CA 1
ATOM 2012 C C . ASP A 1 258 ? -47.933 20.808 2.080 1.00 11.87 237 ASP A C 1
ATOM 2013 O O . ASP A 1 258 ? -47.098 20.382 1.278 1.00 12.18 237 ASP A O 1
ATOM 2018 N N . GLU A 1 259 ? -47.639 21.704 3.025 1.00 11.76 238 GLU A N 1
ATOM 2019 C CA . GLU A 1 259 ? -46.258 22.149 3.259 1.00 12.58 238 GLU A CA 1
ATOM 2020 C C . GLU A 1 259 ? -45.371 20.981 3.722 1.00 12.85 238 GLU A C 1
ATOM 2021 O O . GLU A 1 259 ? -44.318 20.725 3.138 1.00 13.07 238 GLU A O 1
ATOM 2027 N N . GLU A 1 260 ? -45.808 20.284 4.765 1.00 13.09 239 GLU A N 1
ATOM 2028 C CA . GLU A 1 260 ? -45.010 19.221 5.376 1.00 14.25 239 GLU A CA 1
ATOM 2029 C C . GLU A 1 260 ? -44.789 18.026 4.442 1.00 13.70 239 GLU A C 1
ATOM 2030 O O . GLU A 1 260 ? -43.664 17.523 4.309 1.00 14.33 239 GLU A O 1
ATOM 2036 N N . ARG A 1 261 ? -45.855 17.587 3.781 1.00 13.00 240 ARG A N 1
ATOM 2037 C CA . ARG A 1 261 ? -45.823 16.361 2.986 1.00 13.11 240 ARG A CA 1
ATOM 2038 C C . ARG A 1 261 ? -45.326 16.592 1.553 1.00 13.37 240 ARG A C 1
ATOM 2039 O O . ARG A 1 261 ? -44.523 15.817 1.044 1.00 14.66 240 ARG A O 1
ATOM 2047 N N . PHE A 1 262 ? -45.844 17.631 0.898 1.00 13.13 241 PHE A N 1
ATOM 2048 C CA . PHE A 1 262 ? -45.544 17.902 -0.516 1.00 13.16 241 PHE A CA 1
ATOM 2049 C C . PHE A 1 262 ? -44.606 19.093 -0.759 1.00 13.00 241 PHE A C 1
ATOM 2050 O O . PHE A 1 262 ? -44.163 19.300 -1.887 1.00 14.02 241 PHE A O 1
ATOM 2058 N N . GLY A 1 263 ? -44.317 19.865 0.289 1.00 13.00 242 GLY A N 1
ATOM 2059 C CA . GLY A 1 263 ? -43.509 21.080 0.181 1.00 13.21 242 GLY A CA 1
ATOM 2060 C C . GLY A 1 263 ? -44.185 22.201 -0.605 1.00 13.10 242 GLY A C 1
ATOM 2061 O O . GLY A 1 263 ? -43.504 23.011 -1.225 1.00 14.94 242 GLY A O 1
ATOM 2062 N N . LEU A 1 264 ? -45.515 22.257 -0.566 1.00 12.43 243 LEU A N 1
ATOM 2063 C CA . LEU A 1 264 ? -46.294 23.211 -1.354 1.00 12.62 243 LEU A CA 1
ATOM 2064 C C . LEU A 1 264 ? -46.920 24.244 -0.446 1.00 13.06 243 LEU A C 1
ATOM 2065 O O . LEU A 1 264 ? -47.541 23.900 0.554 1.00 12.73 243 LEU A O 1
ATOM 2070 N N . GLU A 1 265 ? -46.710 25.512 -0.797 1.00 12.32 244 GLU A N 1
ATOM 2071 C CA . GLU A 1 265 ? -47.287 26.654 -0.081 1.00 12.55 244 GLU A CA 1
ATOM 2072 C C . GLU A 1 265 ? -48.367 27.354 -0.906 1.00 11.65 244 GLU A C 1
ATOM 2073 O O . GLU A 1 265 ? -48.297 27.400 -2.141 1.00 11.16 244 GLU A O 1
ATOM 2079 N N . TYR A 1 266 ? -49.338 27.947 -0.219 1.00 11.40 245 TYR A N 1
ATOM 2080 C CA . TYR A 1 266 ? -50.297 28.816 -0.885 1.00 11.20 245 TYR A CA 1
ATOM 2081 C C . TYR A 1 266 ? -49.577 30.027 -1.511 1.00 11.56 245 TYR A C 1
ATOM 2082 O O . TYR A 1 266 ? -48.552 30.508 -1.003 1.00 12.21 245 TYR A O 1
ATOM 2091 N N . ASP A 1 267 ? -50.133 30.495 -2.621 1.00 12.05 246 ASP A N 1
ATOM 2092 C CA . ASP A 1 267 ? -49.455 31.409 -3.538 1.00 12.00 246 ASP A CA 1
ATOM 2093 C C . ASP A 1 267 ? -50.132 32.784 -3.705 1.00 12.60 246 ASP A C 1
ATOM 2094 O O . ASP A 1 267 ? -49.657 33.618 -4.486 1.00 13.63 246 ASP A O 1
ATOM 2099 N N . LEU A 1 268 ? -51.220 33.010 -2.974 1.00 12.81 247 LEU A N 1
ATOM 2100 C CA . LEU A 1 268 ? -51.934 34.279 -2.979 1.00 13.23 247 LEU A CA 1
ATOM 2101 C C . LEU A 1 268 ? -52.063 34.824 -1.553 1.00 13.93 247 LEU A C 1
ATOM 2102 O O . LEU A 1 268 ? -51.617 34.215 -0.578 1.00 13.27 247 LEU A O 1
ATOM 2107 N N . ASP A 1 269 ? -52.684 35.994 -1.463 1.00 14.45 248 ASP A N 1
ATOM 2108 C CA . ASP A 1 269 ? -52.756 36.771 -0.238 1.00 14.61 248 ASP A CA 1
ATOM 2109 C C . ASP A 1 269 ? -54.005 36.523 0.591 1.00 13.67 248 ASP A C 1
ATOM 2110 O O . ASP A 1 269 ? -54.033 36.813 1.792 1.00 13.49 248 ASP A O 1
ATOM 2115 N N A ILE A 1 270 ? -55.072 36.077 -0.078 0.50 12.95 249 ILE A N 1
ATOM 2116 N N B ILE A 1 270 ? -54.999 35.930 -0.058 0.50 13.33 249 ILE A N 1
ATOM 2117 C CA A ILE A 1 270 ? -56.352 35.774 0.567 0.50 12.35 249 ILE A CA 1
ATOM 2118 C CA B ILE A 1 270 ? -56.311 35.742 0.521 0.50 13.43 249 ILE A CA 1
ATOM 2119 C C A ILE A 1 270 ? -56.782 34.397 0.085 0.50 11.99 249 ILE A C 1
ATOM 2120 C C B ILE A 1 270 ? -56.874 34.416 0.037 0.50 12.58 249 ILE A C 1
ATOM 2121 O O A ILE A 1 270 ? -56.499 34.007 -1.056 0.50 11.77 249 ILE A O 1
ATOM 2122 O O B ILE A 1 270 ? -56.764 34.069 -1.149 0.50 12.22 249 ILE A O 1
ATOM 2131 N N . TYR A 1 271 ? -57.454 33.673 0.972 1.00 11.57 250 TYR A N 1
ATOM 2132 C CA . TYR A 1 271 ? -58.108 32.412 0.645 1.00 11.29 250 TYR A CA 1
ATOM 2133 C C . TYR A 1 271 ? -59.550 32.543 1.109 1.00 11.37 250 TYR A C 1
ATOM 2134 O O . TYR A 1 271 ? -59.806 32.614 2.316 1.00 12.09 250 TYR A O 1
ATOM 2143 N N . MET A 1 272 ? -60.476 32.612 0.155 1.00 10.86 251 MET A N 1
ATOM 2144 C CA . MET A 1 272 ? -61.910 32.720 0.469 1.00 10.89 251 MET A CA 1
ATOM 2145 C C . MET A 1 272 ? -62.619 31.407 0.205 1.00 10.53 251 MET A C 1
ATOM 2146 O O . MET A 1 272 ? -62.355 30.738 -0.805 1.00 10.87 251 MET A O 1
ATOM 2151 N N . ILE A 1 273 ? -63.542 31.071 1.096 1.00 10.63 252 ILE A N 1
ATOM 2152 C CA . ILE A 1 273 ? -64.484 29.965 0.901 1.00 11.54 252 ILE A CA 1
ATOM 2153 C C . ILE A 1 273 ? -65.890 30.510 1.126 1.00 11.45 252 ILE A C 1
ATOM 2154 O O . ILE A 1 273 ? -66.136 31.196 2.118 1.00 11.75 252 ILE A O 1
ATOM 2159 N N . VAL A 1 274 ? -66.809 30.201 0.220 1.00 11.08 253 VAL A N 1
ATOM 2160 C CA . VAL A 1 274 ? -68.217 30.561 0.383 1.00 11.40 253 VAL A CA 1
ATOM 2161 C C . VAL A 1 274 ? -69.073 29.289 0.469 1.00 11.18 253 VAL A C 1
ATOM 2162 O O . VAL A 1 274 ? -69.031 28.441 -0.422 1.00 11.62 253 VAL A O 1
ATOM 2166 N N . ALA A 1 275 ? -69.848 29.158 1.542 1.00 11.31 254 ALA A N 1
ATOM 2167 C CA . ALA A 1 275 ? -70.748 28.014 1.719 1.00 12.25 254 ALA A CA 1
ATOM 2168 C C . ALA A 1 275 ? -72.124 28.378 1.173 1.00 13.11 254 ALA A C 1
ATOM 2169 O O . ALA A 1 275 ? -72.751 29.322 1.668 1.00 13.21 254 ALA A O 1
ATOM 2171 N N . VAL A 1 276 ? -72.578 27.646 0.158 1.00 12.85 255 VAL A N 1
ATOM 2172 C CA . VAL A 1 276 ? -73.895 27.871 -0.453 1.00 13.11 255 VAL A CA 1
ATOM 2173 C C . VAL A 1 276 ? -74.813 26.644 -0.308 1.00 13.18 255 VAL A C 1
ATOM 2174 O O . VAL A 1 276 ? -74.355 25.486 -0.365 1.00 13.20 255 VAL A O 1
ATOM 2178 N N . ASP A 1 277 ? -76.112 26.893 -0.150 1.00 14.04 256 ASP A N 1
ATOM 2179 C CA . ASP A 1 277 ? -77.085 25.814 0.078 1.00 15.03 256 ASP A CA 1
ATOM 2180 C C . ASP A 1 277 ? -77.498 25.061 -1.188 1.00 14.27 256 ASP A C 1
ATOM 2181 O O . ASP A 1 277 ? -77.918 23.898 -1.104 1.00 15.49 256 ASP A O 1
ATOM 2186 N N . PHE A 1 278 ? -77.409 25.726 -2.337 1.00 13.77 257 PHE A N 1
ATOM 2187 C CA . PHE A 1 278 ? -77.858 25.182 -3.618 1.00 13.27 257 PHE A CA 1
ATOM 2188 C C . PHE A 1 278 ? -76.635 24.933 -4.488 1.00 12.80 257 PHE A C 1
ATOM 2189 O O . PHE A 1 278 ? -75.999 25.877 -4.977 1.00 12.69 257 PHE A O 1
ATOM 2197 N N . PHE A 1 279 ? -76.282 23.662 -4.648 1.00 12.93 258 PHE A N 1
ATOM 2198 C CA . PHE A 1 279 ? -75.035 23.274 -5.309 1.00 12.32 258 PHE A CA 1
ATOM 2199 C C . PHE A 1 279 ? -75.144 21.818 -5.729 1.00 12.55 258 PHE A C 1
ATOM 2200 O O . PHE A 1 279 ? -75.517 20.956 -4.915 1.00 13.05 258 PHE A O 1
ATOM 2208 N N . ASN A 1 280 ? -74.830 21.550 -6.990 1.00 12.41 259 ASN A N 1
ATOM 2209 C CA . ASN A 1 280 ? -75.023 20.199 -7.536 1.00 13.68 259 ASN A CA 1
ATOM 2210 C C . ASN A 1 280 ? -73.995 19.189 -7.049 1.00 13.57 259 ASN A C 1
ATOM 2211 O O . ASN A 1 280 ? -74.300 17.998 -6.950 1.00 15.13 259 ASN A O 1
ATOM 2216 N N A MET A 1 281 ? -72.781 19.656 -6.763 0.80 13.64 260 MET A N 1
ATOM 2217 N N B MET A 1 281 ? -72.775 19.650 -6.779 0.20 13.80 260 MET A N 1
ATOM 2218 C CA A MET A 1 281 ? -71.671 18.771 -6.408 0.80 13.43 260 MET A CA 1
ATOM 2219 C CA B MET A 1 281 ? -71.683 18.752 -6.391 0.20 13.66 260 MET A CA 1
ATOM 2220 C C A MET A 1 281 ? -71.262 18.970 -4.947 0.80 13.12 260 MET A C 1
ATOM 2221 C C B MET A 1 281 ? -71.265 18.972 -4.934 0.20 13.26 260 MET A C 1
ATOM 2222 O O A MET A 1 281 ? -72.096 19.344 -4.114 0.80 14.19 260 MET A O 1
ATOM 2223 O O B MET A 1 281 ? -72.086 19.374 -4.105 0.20 13.51 260 MET A O 1
ATOM 2232 N N . GLY A 1 282 ? -70.001 18.695 -4.622 1.00 12.66 261 GLY A N 1
ATOM 2233 C CA . GLY A 1 282 ? -69.492 18.840 -3.266 1.00 12.40 261 GLY A CA 1
ATOM 2234 C C . GLY A 1 282 ? -68.894 20.213 -3.020 1.00 11.27 261 GLY A C 1
ATOM 2235 O O . GLY A 1 282 ? -69.317 20.925 -2.112 1.00 12.03 261 GLY A O 1
ATOM 2236 N N . ALA A 1 283 ? -67.881 20.578 -3.806 1.00 10.89 262 ALA A N 1
ATOM 2237 C CA . ALA A 1 283 ? -67.204 21.867 -3.662 1.00 10.82 262 ALA A CA 1
ATOM 2238 C C . ALA A 1 283 ? -66.382 22.084 -4.913 1.00 11.06 262 ALA A C 1
ATOM 2239 O O . ALA A 1 283 ? -66.177 21.147 -5.701 1.00 12.08 262 ALA A O 1
ATOM 2241 N N . MET A 1 284 ? -65.903 23.313 -5.084 1.00 10.93 263 MET A N 1
ATOM 2242 C CA . MET A 1 284 ? -65.241 23.744 -6.300 1.00 10.21 263 MET A CA 1
ATOM 2243 C C . MET A 1 284 ? -64.019 24.598 -5.988 1.00 10.27 263 MET A C 1
ATOM 2244 O O . MET A 1 284 ? -64.087 25.585 -5.229 1.00 10.73 263 MET A O 1
ATOM 2249 N N . GLU A 1 285 ? -62.915 24.221 -6.632 1.00 9.15 264 GLU A N 1
ATOM 2250 C CA . GLU A 1 285 ? -61.588 24.802 -6.366 1.00 10.05 264 GLU A CA 1
ATOM 2251 C C . GLU A 1 285 ? -61.269 26.158 -7.044 1.00 9.89 264 GLU A C 1
ATOM 2252 O O . GLU A 1 285 ? -60.081 26.446 -7.338 1.00 10.80 264 GLU A O 1
ATOM 2258 N N . ASN A 1 286 ? -62.270 27.017 -7.291 1.00 9.95 265 ASN A N 1
ATOM 2259 C CA . ASN A 1 286 ? -61.982 28.293 -7.985 1.00 10.75 265 ASN A CA 1
ATOM 2260 C C . ASN A 1 286 ? -60.831 29.044 -7.303 1.00 10.97 265 ASN A C 1
ATOM 2261 O O . ASN A 1 286 ? -60.806 29.140 -6.070 1.00 10.53 265 ASN A O 1
ATOM 2266 N N . LYS A 1 287 ? -59.895 29.570 -8.097 1.00 10.71 266 LYS A N 1
ATOM 2267 C CA . LYS A 1 287 ? -58.611 30.066 -7.565 1.00 11.94 266 LYS A CA 1
ATOM 2268 C C . LYS A 1 287 ? -58.872 31.147 -6.530 1.00 10.72 266 LYS A C 1
ATOM 2269 O O . LYS A 1 287 ? -59.469 32.174 -6.846 1.00 11.75 266 LYS A O 1
ATOM 2275 N N . GLY A 1 288 ? -58.475 30.899 -5.286 1.00 10.75 267 GLY A N 1
ATOM 2276 C CA . GLY A 1 288 ? -58.624 31.893 -4.212 1.00 11.48 267 GLY A CA 1
ATOM 2277 C C . GLY A 1 288 ? -60.051 32.191 -3.753 1.00 11.86 267 GLY A C 1
ATOM 2278 O O . GLY A 1 288 ? -60.245 32.988 -2.831 1.00 12.30 267 GLY A O 1
ATOM 2279 N N . LEU A 1 289 ? -61.049 31.550 -4.367 1.00 11.38 268 LEU A N 1
ATOM 2280 C CA . LEU A 1 289 ? -62.463 31.763 -4.019 1.00 11.21 268 LEU A CA 1
ATOM 2281 C C . LEU A 1 289 ? -63.211 30.454 -4.228 1.00 10.77 268 LEU A C 1
ATOM 2282 O O . LEU A 1 289 ? -63.938 30.283 -5.216 1.00 10.77 268 LEU A O 1
ATOM 2287 N N . ASN A 1 290 ? -62.997 29.516 -3.313 1.00 10.59 269 ASN A N 1
ATOM 2288 C CA . ASN A 1 290 ? -63.678 28.231 -3.413 1.00 10.72 269 ASN A CA 1
ATOM 2289 C C . ASN A 1 290 ? -65.158 28.422 -3.098 1.00 11.08 269 ASN A C 1
ATOM 2290 O O . ASN A 1 290 ? -65.519 29.199 -2.212 1.00 12.11 269 ASN A O 1
ATOM 2295 N N . ILE A 1 291 ? -66.005 27.689 -3.809 1.00 10.89 270 ILE A N 1
ATOM 2296 C CA . ILE A 1 291 ? -67.432 27.652 -3.507 1.00 10.86 270 ILE A CA 1
ATOM 2297 C C . ILE A 1 291 ? -67.774 26.221 -3.099 1.00 10.62 270 ILE A C 1
ATOM 2298 O O . ILE A 1 291 ? -67.498 25.260 -3.839 1.00 10.86 270 ILE A O 1
ATOM 2303 N N . PHE A 1 292 ? -68.364 26.096 -1.910 1.00 10.65 271 PHE A N 1
ATOM 2304 C CA . PHE A 1 292 ? -68.661 24.814 -1.281 1.00 10.76 271 PHE A CA 1
ATOM 2305 C C . PHE A 1 292 ? -70.163 24.618 -1.091 1.00 10.75 271 PHE A C 1
ATOM 2306 O O . PHE A 1 292 ? -70.885 25.516 -0.647 1.00 11.68 271 PHE A O 1
ATOM 2314 N N . ASN A 1 293 ? -70.627 23.403 -1.355 1.00 11.01 272 ASN A N 1
ATOM 2315 C CA . ASN A 1 293 ? -71.909 22.950 -0.821 1.00 11.49 272 ASN A CA 1
ATOM 2316 C C . ASN A 1 293 ? -71.822 23.084 0.711 1.00 11.29 272 ASN A C 1
ATOM 2317 O O . ASN A 1 293 ? -70.833 22.630 1.311 1.00 11.07 272 ASN A O 1
ATOM 2322 N N A SER A 1 294 ? -72.836 23.652 1.356 0.50 11.43 273 SER A N 1
ATOM 2323 N N B SER A 1 294 ? -72.804 23.759 1.312 0.50 11.72 273 SER A N 1
ATOM 2324 C CA A SER A 1 294 ? -72.792 23.758 2.821 0.50 11.64 273 SER A CA 1
ATOM 2325 C CA B SER A 1 294 ? -72.821 24.016 2.762 0.50 12.34 273 SER A CA 1
ATOM 2326 C C A SER A 1 294 ? -72.664 22.424 3.581 0.50 11.60 273 SER A C 1
ATOM 2327 C C B SER A 1 294 ? -72.623 22.748 3.592 0.50 12.04 273 SER A C 1
ATOM 2328 O O A SER A 1 294 ? -72.163 22.423 4.708 0.50 11.00 273 SER A O 1
ATOM 2329 O O B SER A 1 294 ? -72.159 22.798 4.735 0.50 12.08 273 SER A O 1
ATOM 2334 N N A LYS A 1 295 ? -73.091 21.304 2.971 0.60 11.81 274 LYS A N 1
ATOM 2335 N N B LYS A 1 295 ? -72.991 21.601 3.005 0.40 12.03 274 LYS A N 1
ATOM 2336 C CA A LYS A 1 295 ? -72.853 19.969 3.536 0.60 12.95 274 LYS A CA 1
ATOM 2337 C CA B LYS A 1 295 ? -72.843 20.292 3.668 0.40 12.19 274 LYS A CA 1
ATOM 2338 C C A LYS A 1 295 ? -71.372 19.764 3.902 0.60 12.34 274 LYS A C 1
ATOM 2339 C C B LYS A 1 295 ? -71.392 19.950 4.009 0.40 12.00 274 LYS A C 1
ATOM 2340 O O A LYS A 1 295 ? -71.067 19.012 4.822 0.60 12.82 274 LYS A O 1
ATOM 2341 O O B LYS A 1 295 ? -71.131 19.253 4.987 0.40 12.46 274 LYS A O 1
ATOM 2352 N N . TYR A 1 296 ? -70.457 20.431 3.194 1.00 12.04 275 TYR A N 1
ATOM 2353 C CA . TYR A 1 296 ? -69.031 20.220 3.436 1.00 12.47 275 TYR A CA 1
ATOM 2354 C C . TYR A 1 296 ? -68.357 21.402 4.120 1.00 12.60 275 TYR A C 1
ATOM 2355 O O . TYR A 1 296 ? -67.128 21.542 4.054 1.00 13.02 275 TYR A O 1
ATOM 2364 N N . VAL A 1 297 ? -69.160 22.223 4.796 1.00 12.73 276 VAL A N 1
ATOM 2365 C CA . VAL A 1 297 ? -68.644 23.332 5.610 1.00 12.76 276 VAL A CA 1
ATOM 2366 C C . VAL A 1 297 ? -69.220 23.320 7.030 1.00 12.76 276 VAL A C 1
ATOM 2367 O O . VAL A 1 297 ? -68.465 23.355 8.007 1.00 13.36 276 VAL A O 1
ATOM 2371 N N . LEU A 1 298 ? -70.550 23.277 7.145 1.00 12.81 277 LEU A N 1
ATOM 2372 C CA . LEU A 1 298 ? -71.218 23.612 8.407 1.00 12.88 277 LEU A CA 1
ATOM 2373 C C . LEU A 1 298 ? -71.280 22.442 9.375 1.00 12.95 277 LEU A C 1
ATOM 2374 O O . LEU A 1 298 ? -71.830 21.390 9.049 1.00 13.36 277 LEU A O 1
ATOM 2379 N N . ALA A 1 299 ? -70.731 22.626 10.570 1.00 13.26 278 ALA A N 1
ATOM 2380 C CA . ALA A 1 299 ? -70.731 21.574 11.589 1.00 13.61 278 ALA A CA 1
ATOM 2381 C C . ALA A 1 299 ? -70.723 22.141 12.998 1.00 13.75 278 ALA A C 1
ATOM 2382 O O . ALA A 1 299 ? -70.022 23.115 13.285 1.00 14.10 278 ALA A O 1
ATOM 2384 N N A ARG A 1 300 ? -71.545 21.531 13.851 0.50 13.99 279 ARG A N 1
ATOM 2385 N N B ARG A 1 300 ? -71.516 21.530 13.867 0.50 13.31 279 ARG A N 1
ATOM 2386 C CA A ARG A 1 300 ? -71.519 21.695 15.304 0.50 14.35 279 ARG A CA 1
ATOM 2387 C CA B ARG A 1 300 ? -71.367 21.680 15.306 0.50 13.19 279 ARG A CA 1
ATOM 2388 C C A ARG A 1 300 ? -71.756 20.309 15.888 0.50 14.00 279 ARG A C 1
ATOM 2389 C C B ARG A 1 300 ? -71.845 20.372 15.922 0.50 13.21 279 ARG A C 1
ATOM 2390 O O A ARG A 1 300 ? -72.184 19.403 15.164 0.50 13.55 279 ARG A O 1
ATOM 2391 O O B ARG A 1 300 ? -72.507 19.578 15.245 0.50 12.84 279 ARG A O 1
ATOM 2406 N N . THR A 1 301 ? -71.494 20.129 17.180 1.00 13.66 280 THR A N 1
ATOM 2407 C CA . THR A 1 301 ? -71.599 18.784 17.765 1.00 15.04 280 THR A CA 1
ATOM 2408 C C . THR A 1 301 ? -73.025 18.241 17.824 1.00 14.95 280 THR A C 1
ATOM 2409 O O . THR A 1 301 ? -73.214 17.025 17.811 1.00 15.68 280 THR A O 1
ATOM 2413 N N . ASP A 1 302 ? -74.021 19.127 17.872 1.00 14.75 281 ASP A N 1
ATOM 2414 C CA . ASP A 1 302 ? -75.432 18.705 17.882 1.00 15.61 281 ASP A CA 1
ATOM 2415 C C . ASP A 1 302 ? -76.041 18.557 16.486 1.00 15.18 281 ASP A C 1
ATOM 2416 O O . ASP A 1 302 ? -77.144 18.033 16.363 1.00 15.72 281 ASP A O 1
ATOM 2421 N N . THR A 1 303 ? -75.337 18.988 15.441 1.00 14.58 282 THR A N 1
ATOM 2422 C CA . THR A 1 303 ? -75.863 18.915 14.066 1.00 14.69 282 THR A CA 1
ATOM 2423 C C . THR A 1 303 ? -75.130 17.937 13.141 1.00 14.14 282 THR A C 1
ATOM 2424 O O . THR A 1 303 ? -75.696 17.489 12.134 1.00 14.72 282 THR A O 1
ATOM 2428 N N . ALA A 1 304 ? -73.877 17.642 13.468 1.00 14.17 283 ALA A N 1
ATOM 2429 C CA . ALA A 1 304 ? -72.984 16.926 12.561 1.00 13.81 283 ALA A CA 1
ATOM 2430 C C . ALA A 1 304 ? -72.391 15.715 13.256 1.00 13.95 283 ALA A C 1
ATOM 2431 O O . ALA A 1 304 ? -72.066 15.770 14.444 1.00 14.22 283 ALA A O 1
ATOM 2433 N N . THR A 1 305 ? -72.244 14.630 12.502 1.00 13.31 284 THR A N 1
ATOM 2434 C CA . THR A 1 305 ? -71.659 13.390 13.015 1.00 13.17 284 THR A CA 1
ATOM 2435 C C . THR A 1 305 ? -70.144 13.390 12.833 1.00 12.55 284 THR A C 1
ATOM 2436 O O . THR A 1 305 ? -69.591 14.216 12.080 1.00 11.91 284 THR A O 1
ATOM 2440 N N . ASP A 1 306 ? -69.472 12.429 13.473 1.00 12.82 285 ASP A N 1
ATOM 2441 C CA . ASP A 1 306 ? -68.044 12.182 13.248 1.00 13.05 285 ASP A CA 1
ATOM 2442 C C . ASP A 1 306 ? -67.752 12.082 11.738 1.00 13.11 285 ASP A C 1
ATOM 2443 O O . ASP A 1 306 ? -66.774 12.660 11.250 1.00 12.89 285 ASP A O 1
ATOM 2448 N N A LYS A 1 307 ? -68.603 11.343 11.022 0.50 13.40 286 LYS A N 1
ATOM 2449 N N B LYS A 1 307 ? -68.607 11.365 11.008 0.50 13.50 286 LYS A N 1
ATOM 2450 C CA A LYS A 1 307 ? -68.484 11.187 9.576 0.50 13.78 286 LYS A CA 1
ATOM 2451 C CA B LYS A 1 307 ? -68.446 11.191 9.566 0.50 13.98 286 LYS A CA 1
ATOM 2452 C C A LYS A 1 307 ? -68.481 12.546 8.888 0.50 13.31 286 LYS A C 1
ATOM 2453 C C B LYS A 1 307 ? -68.518 12.533 8.831 0.50 13.45 286 LYS A C 1
ATOM 2454 O O A LYS A 1 307 ? -67.605 12.821 8.066 0.50 12.87 286 LYS A O 1
ATOM 2455 O O B LYS A 1 307 ? -67.732 12.783 7.912 0.50 13.01 286 LYS A O 1
ATOM 2466 N N . ASP A 1 308 ? -69.449 13.391 9.241 1.00 13.06 287 ASP A N 1
ATOM 2467 C CA . ASP A 1 308 ? -69.533 14.761 8.699 1.00 13.11 287 ASP A CA 1
ATOM 2468 C C . ASP A 1 308 ? -68.255 15.572 8.966 1.00 12.10 287 ASP A C 1
ATOM 2469 O O . ASP A 1 308 ? -67.743 16.245 8.067 1.00 12.29 287 ASP A O 1
ATOM 2474 N N . TYR A 1 309 ? -67.757 15.517 10.201 1.00 11.26 288 TYR A N 1
ATOM 2475 C CA . TYR A 1 309 ? -66.513 16.210 10.537 1.00 11.67 288 TYR A CA 1
ATOM 2476 C C . TYR A 1 309 ? -65.362 15.749 9.642 1.00 11.52 288 TYR A C 1
ATOM 2477 O O . TYR A 1 309 ? -64.615 16.569 9.095 1.00 11.33 288 TYR A O 1
ATOM 2486 N N . LEU A 1 310 ? -65.220 14.436 9.482 1.00 11.77 289 LEU A N 1
ATOM 2487 C CA . LEU A 1 310 ? -64.149 13.885 8.654 1.00 12.54 289 LEU A CA 1
ATOM 2488 C C . LEU A 1 310 ? -64.342 14.162 7.156 1.00 11.88 289 LEU A C 1
ATOM 2489 O O . LEU A 1 310 ? -63.366 14.362 6.432 1.00 11.40 289 LEU A O 1
ATOM 2494 N N . ASP A 1 311 ? -65.591 14.239 6.702 1.00 11.57 290 ASP A N 1
ATOM 2495 C CA . ASP A 1 311 ? -65.896 14.626 5.323 1.00 12.31 290 ASP A CA 1
ATOM 2496 C C . ASP A 1 311 ? -65.589 16.100 5.044 1.00 11.65 290 ASP A C 1
ATOM 2497 O O . ASP A 1 311 ? -65.025 16.441 4.001 1.00 11.58 290 ASP A O 1
ATOM 2502 N N . ILE A 1 312 ? -65.949 16.973 5.980 1.00 11.14 291 ILE A N 1
ATOM 2503 C CA . ILE A 1 312 ? -65.556 18.385 5.891 1.00 11.11 291 ILE A CA 1
ATOM 2504 C C . ILE A 1 312 ? -64.031 18.508 5.781 1.00 10.65 291 ILE A C 1
ATOM 2505 O O . ILE A 1 312 ? -63.531 19.195 4.904 1.00 10.57 291 ILE A O 1
ATOM 2510 N N . GLU A 1 313 ? -63.298 17.808 6.640 1.00 10.40 292 GLU A N 1
ATOM 2511 C CA . GLU A 1 313 ? -61.834 17.794 6.588 1.00 11.38 292 GLU A CA 1
ATOM 2512 C C . GLU A 1 313 ? -61.333 17.354 5.202 1.00 10.81 292 GLU A C 1
ATOM 2513 O O . GLU A 1 313 ? -60.478 18.015 4.600 1.00 11.56 292 GLU A O 1
ATOM 2519 N N A ARG A 1 314 ? -61.857 16.231 4.696 0.50 10.66 293 ARG A N 1
ATOM 2520 N N B ARG A 1 314 ? -61.892 16.243 4.738 0.50 11.14 293 ARG A N 1
ATOM 2521 C CA A ARG A 1 314 ? -61.433 15.696 3.389 0.50 10.59 293 ARG A CA 1
ATOM 2522 C CA B ARG A 1 314 ? -61.593 15.641 3.453 0.50 11.49 293 ARG A CA 1
ATOM 2523 C C A ARG A 1 314 ? -61.741 16.662 2.239 0.50 10.26 293 ARG A C 1
ATOM 2524 C C B ARG A 1 314 ? -61.770 16.620 2.288 0.50 10.87 293 ARG A C 1
ATOM 2525 O O A ARG A 1 314 ? -60.923 16.827 1.339 0.50 9.86 293 ARG A O 1
ATOM 2526 O O B ARG A 1 314 ? -60.887 16.765 1.447 0.50 10.45 293 ARG A O 1
ATOM 2541 N N . VAL A 1 315 ? -62.925 17.275 2.252 1.00 10.31 294 VAL A N 1
ATOM 2542 C CA . VAL A 1 315 ? -63.323 18.123 1.133 1.00 10.92 294 VAL A CA 1
ATOM 2543 C C . VAL A 1 315 ? -62.635 19.498 1.155 1.00 10.34 294 VAL A C 1
ATOM 2544 O O . VAL A 1 315 ? -62.201 19.991 0.109 1.00 10.06 294 VAL A O 1
ATOM 2548 N N . ILE A 1 316 ? -62.538 20.100 2.341 1.00 10.20 295 ILE A N 1
ATOM 2549 C CA . ILE A 1 316 ? -61.724 21.296 2.523 1.00 10.64 295 ILE A CA 1
ATOM 2550 C C . ILE A 1 316 ? -60.296 20.999 2.007 1.00 10.45 295 ILE A C 1
ATOM 2551 O O . ILE A 1 316 ? -59.754 21.755 1.190 1.00 10.67 295 ILE A O 1
ATOM 2556 N N . GLY A 1 317 ? -59.710 19.872 2.440 1.00 10.40 296 GLY A N 1
ATOM 2557 C CA . GLY A 1 317 ? -58.386 19.460 1.987 1.00 10.27 296 GLY A CA 1
ATOM 2558 C C . GLY A 1 317 ? -58.351 19.333 0.475 1.00 9.50 296 GLY A C 1
ATOM 2559 O O . GLY A 1 317 ? -57.506 19.946 -0.185 1.00 9.59 296 GLY A O 1
ATOM 2560 N N . HIS A 1 318 ? -59.269 18.533 -0.070 1.00 10.32 297 HIS A N 1
ATOM 2561 C CA . HIS A 1 318 ? -59.355 18.283 -1.508 1.00 9.69 297 HIS A CA 1
ATOM 2562 C C . HIS A 1 318 ? -59.318 19.597 -2.328 1.00 9.37 297 HIS A C 1
ATOM 2563 O O . HIS A 1 318 ? -58.486 19.763 -3.246 1.00 9.16 297 HIS A O 1
ATOM 2570 N N . GLU A 1 319 ? -60.213 20.538 -2.016 1.00 9.58 298 GLU A N 1
ATOM 2571 C CA . GLU A 1 319 ? -60.241 21.813 -2.760 1.00 9.79 298 GLU A CA 1
ATOM 2572 C C . GLU A 1 319 ? -58.936 22.603 -2.615 1.00 9.55 298 GLU A C 1
ATOM 2573 O O . GLU A 1 319 ? -58.431 23.157 -3.599 1.00 10.06 298 GLU A O 1
ATOM 2579 N N . TYR A 1 320 ? -58.381 22.612 -1.402 1.00 9.50 299 TYR A N 1
ATOM 2580 C CA . TYR A 1 320 ? -57.119 23.271 -1.157 1.00 9.07 299 TYR A CA 1
ATOM 2581 C C . TYR A 1 320 ? -56.001 22.632 -2.000 1.00 8.61 299 TYR A C 1
ATOM 2582 O O . TYR A 1 320 ? -55.200 23.341 -2.603 1.00 8.94 299 TYR A O 1
ATOM 2591 N N . PHE A 1 321 ? -55.960 21.297 -2.050 1.00 8.81 300 PHE A N 1
ATOM 2592 C CA . PHE A 1 321 ? -54.894 20.589 -2.759 1.00 9.49 300 PHE A CA 1
ATOM 2593 C C . PHE A 1 321 ? -54.949 20.860 -4.258 1.00 8.84 300 PHE A C 1
ATOM 2594 O O . PHE A 1 321 ? -53.902 20.858 -4.917 1.00 9.85 300 PHE A O 1
ATOM 2602 N N . HIS A 1 322 ? -56.143 21.161 -4.785 1.00 8.74 301 HIS A N 1
ATOM 2603 C CA . HIS A 1 322 ? -56.293 21.533 -6.189 1.00 9.24 301 HIS A CA 1
ATOM 2604 C C . HIS A 1 322 ? -55.501 22.798 -6.522 1.00 9.93 301 HIS A C 1
ATOM 2605 O O . HIS A 1 322 ? -55.214 23.048 -7.696 1.00 10.21 301 HIS A O 1
ATOM 2612 N N . ASN A 1 323 ? -55.179 23.618 -5.519 1.00 9.92 302 ASN A N 1
ATOM 2613 C CA . ASN A 1 323 ? -54.456 24.858 -5.814 1.00 10.53 302 ASN A CA 1
ATOM 2614 C C . ASN A 1 323 ? -53.196 24.594 -6.638 1.00 10.38 302 ASN A C 1
ATOM 2615 O O . ASN A 1 323 ? -52.884 25.370 -7.548 1.00 10.53 302 ASN A O 1
ATOM 2620 N N . TRP A 1 324 ? -52.506 23.484 -6.331 1.00 9.13 303 TRP A N 1
ATOM 2621 C CA . TRP A 1 324 ? -51.390 23.029 -7.151 1.00 10.30 303 TRP A CA 1
ATOM 2622 C C . TRP A 1 324 ? -51.813 22.010 -8.205 1.00 10.05 303 TRP A C 1
ATOM 2623 O O . TRP A 1 324 ? -51.501 22.194 -9.390 1.00 10.76 303 TRP A O 1
ATOM 2634 N N . THR A 1 325 ? -52.536 20.957 -7.792 1.00 9.59 304 THR A N 1
ATOM 2635 C CA . THR A 1 325 ? -52.892 19.864 -8.698 1.00 10.05 304 THR A CA 1
ATOM 2636 C C . THR A 1 325 ? -54.263 20.165 -9.307 1.00 9.98 304 THR A C 1
ATOM 2637 O O . THR A 1 325 ? -55.290 19.604 -8.893 1.00 9.99 304 THR A O 1
ATOM 2641 N N . GLY A 1 326 ? -54.267 21.083 -10.273 1.00 9.31 305 GLY A N 1
ATOM 2642 C CA . GLY A 1 326 ? -55.474 21.539 -10.963 1.00 10.12 305 GLY A CA 1
ATOM 2643 C C . GLY A 1 326 ? -55.417 23.008 -11.359 1.00 9.90 305 GLY A C 1
ATOM 2644 O O . GLY A 1 326 ? -55.814 23.362 -12.473 1.00 10.82 305 GLY A O 1
ATOM 2645 N N . ASN A 1 327 ? -54.886 23.855 -10.480 1.00 10.08 306 ASN A N 1
ATOM 2646 C CA . ASN A 1 327 ? -54.873 25.299 -10.722 1.00 10.42 306 ASN A CA 1
ATOM 2647 C C . ASN A 1 327 ? -53.506 25.739 -11.277 1.00 10.52 306 ASN A C 1
ATOM 2648 O O . ASN A 1 327 ? -53.412 26.115 -12.445 1.00 12.05 306 ASN A O 1
ATOM 2653 N N . ARG A 1 328 ? -52.432 25.583 -10.503 1.00 10.30 307 ARG A N 1
ATOM 2654 C CA . ARG A 1 328 ? -51.104 25.932 -11.022 1.00 11.01 307 ARG A CA 1
ATOM 2655 C C . ARG A 1 328 ? -50.702 25.082 -12.236 1.00 11.29 307 ARG A C 1
ATOM 2656 O O . ARG A 1 328 ? -50.068 25.593 -13.165 1.00 12.07 307 ARG A O 1
ATOM 2664 N N . VAL A 1 329 ? -51.048 23.789 -12.210 1.00 11.05 308 VAL A N 1
ATOM 2665 C CA . VAL A 1 329 ? -51.024 22.949 -13.406 1.00 11.94 308 VAL A CA 1
ATOM 2666 C C . VAL A 1 329 ? -52.450 22.490 -13.667 1.00 11.68 308 VAL A C 1
ATOM 2667 O O . VAL A 1 329 ? -53.061 21.849 -12.819 1.00 11.80 308 VAL A O 1
ATOM 2671 N N . THR A 1 330 ? -52.980 22.850 -14.828 1.00 11.17 309 THR A N 1
ATOM 2672 C CA . THR A 1 330 ? -54.357 22.503 -15.184 1.00 11.35 309 THR A CA 1
ATOM 2673 C C . THR A 1 330 ? -54.421 21.407 -16.267 1.00 11.56 309 THR A C 1
ATOM 2674 O O . THR A 1 330 ? -53.405 20.770 -16.564 1.00 12.39 309 THR A O 1
ATOM 2678 N N . CYS A 1 331 ? -55.619 21.174 -16.806 1.00 11.43 310 CYS A N 1
ATOM 2679 C CA . CYS A 1 331 ? -55.876 20.108 -17.797 1.00 11.78 310 CYS A CA 1
ATOM 2680 C C . CYS A 1 331 ? -55.913 20.676 -19.210 1.00 11.92 310 CYS A C 1
ATOM 2681 O O . CYS A 1 331 ? -56.619 21.668 -19.472 1.00 12.12 310 CYS A O 1
ATOM 2684 N N . ARG A 1 332 ? -55.203 20.029 -20.139 1.00 12.14 311 ARG A N 1
ATOM 2685 C CA . ARG A 1 332 ? -55.227 20.451 -21.542 1.00 12.70 311 ARG A CA 1
ATOM 2686 C C . ARG A 1 332 ? -56.623 20.371 -22.163 1.00 12.40 311 ARG A C 1
ATOM 2687 O O . ARG A 1 332 ? -56.990 21.214 -22.992 1.00 13.02 311 ARG A O 1
ATOM 2695 N N . ASP A 1 333 ? -57.378 19.343 -21.783 1.00 12.29 312 ASP A N 1
ATOM 2696 C CA . ASP A 1 333 ? -58.736 19.119 -22.277 1.00 12.06 312 ASP A CA 1
ATOM 2697 C C . ASP A 1 333 ? -59.448 18.274 -21.233 1.00 11.01 312 ASP A C 1
ATOM 2698 O O . ASP A 1 333 ? -58.795 17.736 -20.319 1.00 11.37 312 ASP A O 1
ATOM 2703 N N . TRP A 1 334 ? -60.763 18.143 -21.361 1.00 11.18 313 TRP A N 1
ATOM 2704 C CA . TRP A 1 334 ? -61.558 17.465 -20.319 1.00 10.94 313 TRP A CA 1
ATOM 2705 C C . TRP A 1 334 ? -61.359 15.948 -20.260 1.00 10.92 313 TRP A C 1
ATOM 2706 O O . TRP A 1 334 ? -61.672 15.310 -19.246 1.00 11.64 313 TRP A O 1
ATOM 2717 N N . PHE A 1 335 ? -60.820 15.372 -21.328 1.00 10.91 314 PHE A N 1
ATOM 2718 C CA . PHE A 1 335 ? -60.465 13.947 -21.289 1.00 11.17 314 PHE A CA 1
ATOM 2719 C C . PHE A 1 335 ? -59.340 13.692 -20.277 1.00 11.28 314 PHE A C 1
ATOM 2720 O O . PHE A 1 335 ? -59.172 12.557 -19.822 1.00 11.90 314 PHE A O 1
ATOM 2728 N N . GLN A 1 336 ? -58.609 14.756 -19.913 1.00 10.92 315 GLN A N 1
ATOM 2729 C CA . GLN A 1 336 ? -57.515 14.675 -18.934 1.00 11.40 315 GLN A CA 1
ATOM 2730 C C . GLN A 1 336 ? -57.992 14.958 -17.504 1.00 10.96 315 GLN A C 1
ATOM 2731 O O . GLN A 1 336 ? -57.170 15.200 -16.612 1.00 12.05 315 GLN A O 1
ATOM 2737 N N . LEU A 1 337 ? -59.303 14.907 -17.268 1.00 10.31 316 LEU A N 1
ATOM 2738 C CA . LEU A 1 337 ? -59.847 15.227 -15.945 1.00 10.99 316 LEU A CA 1
ATOM 2739 C C . LEU A 1 337 ? -59.132 14.511 -14.773 1.00 10.53 316 LEU A C 1
ATOM 2740 O O . LEU A 1 337 ? -58.877 15.130 -13.725 1.00 10.97 316 LEU A O 1
ATOM 2745 N N A SER A 1 338 ? -58.842 13.219 -14.937 0.70 10.93 317 SER A N 1
ATOM 2746 N N B SER A 1 338 ? -58.812 13.229 -14.954 0.30 11.14 317 SER A N 1
ATOM 2747 C CA A SER A 1 338 ? -58.165 12.454 -13.880 0.70 10.76 317 SER A CA 1
ATOM 2748 C CA B SER A 1 338 ? -58.149 12.428 -13.912 0.30 11.42 317 SER A CA 1
ATOM 2749 C C A SER A 1 338 ? -56.780 12.984 -13.513 0.70 11.19 317 SER A C 1
ATOM 2750 C C B SER A 1 338 ? -56.737 12.905 -13.553 0.30 11.49 317 SER A C 1
ATOM 2751 O O A SER A 1 338 ? -56.338 12.794 -12.379 0.70 11.26 317 SER A O 1
ATOM 2752 O O B SER A 1 338 ? -56.219 12.569 -12.486 0.30 11.77 317 SER A O 1
ATOM 2757 N N . LEU A 1 339 ? -56.124 13.685 -14.443 1.00 11.32 318 LEU A N 1
ATOM 2758 C CA . LEU A 1 339 ? -54.841 14.354 -14.161 1.00 11.79 318 LEU A CA 1
ATOM 2759 C C . LEU A 1 339 ? -54.953 15.197 -12.889 1.00 10.87 318 LEU A C 1
ATOM 2760 O O . LEU A 1 339 ? -54.059 15.162 -12.049 1.00 12.34 318 LEU A O 1
ATOM 2765 N N . LYS A 1 340 ? -56.040 15.962 -12.755 1.00 10.73 319 LYS A N 1
ATOM 2766 C CA . LYS A 1 340 ? -56.270 16.698 -11.517 1.00 11.07 319 LYS A CA 1
ATOM 2767 C C . LYS A 1 340 ? -57.095 15.900 -10.493 1.00 10.73 319 LYS A C 1
ATOM 2768 O O . LYS A 1 340 ? -56.815 15.997 -9.307 1.00 11.34 319 LYS A O 1
ATOM 2774 N N . GLU A 1 341 ? -58.100 15.136 -10.920 1.00 10.73 320 GLU A N 1
ATOM 2775 C CA . GLU A 1 341 ? -58.951 14.448 -9.946 1.00 10.63 320 GLU A CA 1
ATOM 2776 C C . GLU A 1 341 ? -58.322 13.238 -9.283 1.00 10.65 320 GLU A C 1
ATOM 2777 O O . GLU A 1 341 ? -58.422 13.130 -8.067 1.00 10.98 320 GLU A O 1
ATOM 2783 N N . GLY A 1 342 ? -57.710 12.327 -10.047 1.00 10.59 321 GLY A N 1
ATOM 2784 C CA . GLY A 1 342 ? -57.032 11.159 -9.443 1.00 11.28 321 GLY A CA 1
ATOM 2785 C C . GLY A 1 342 ? -55.968 11.624 -8.450 1.00 10.73 321 GLY A C 1
ATOM 2786 O O . GLY A 1 342 ? -55.891 11.133 -7.310 1.00 10.00 321 GLY A O 1
ATOM 2787 N N . LEU A 1 343 ? -55.162 12.594 -8.885 1.00 10.21 322 LEU A N 1
ATOM 2788 C CA . LEU A 1 343 ? -54.054 13.087 -8.086 1.00 10.44 322 LEU A CA 1
ATOM 2789 C C . LEU A 1 343 ? -54.538 13.830 -6.837 1.00 9.82 322 LEU A C 1
ATOM 2790 O O . LEU A 1 343 ? -53.988 13.658 -5.757 1.00 10.34 322 LEU A O 1
ATOM 2795 N N . THR A 1 344 ? -55.618 14.592 -6.978 1.00 9.40 323 THR A N 1
ATOM 2796 C CA . THR A 1 344 ? -56.128 15.379 -5.852 1.00 9.33 323 THR A CA 1
ATOM 2797 C C . THR A 1 344 ? -56.878 14.490 -4.846 1.00 9.08 323 THR A C 1
ATOM 2798 O O . THR A 1 344 ? -56.747 14.685 -3.637 1.00 9.83 323 THR A O 1
ATOM 2802 N N . VAL A 1 345 ? -57.622 13.487 -5.345 1.00 9.88 324 VAL A N 1
ATOM 2803 C CA . VAL A 1 345 ? -58.206 12.464 -4.472 1.00 10.03 324 VAL A CA 1
ATOM 2804 C C . VAL A 1 345 ? -57.093 11.725 -3.719 1.00 10.03 324 VAL A C 1
ATOM 2805 O O . VAL A 1 345 ? -57.182 11.570 -2.508 1.00 9.54 324 VAL A O 1
ATOM 2809 N N . PHE A 1 346 ? -56.038 11.321 -4.428 1.00 9.97 325 PHE A N 1
ATOM 2810 C CA . PHE A 1 346 ? -54.898 10.680 -3.768 1.00 9.67 325 PHE A CA 1
ATOM 2811 C C . PHE A 1 346 ? -54.369 11.564 -2.620 1.00 9.39 325 PHE A C 1
ATOM 2812 O O . PHE A 1 346 ? -54.139 11.088 -1.501 1.00 9.77 325 PHE A O 1
ATOM 2820 N N . ARG A 1 347 ? -54.171 12.849 -2.905 1.00 9.30 326 ARG A N 1
ATOM 2821 C CA . ARG A 1 347 ? -53.711 13.823 -1.922 1.00 10.26 326 ARG A CA 1
ATOM 2822 C C . ARG A 1 347 ? -54.696 13.919 -0.744 1.00 10.05 326 ARG A C 1
ATOM 2823 O O . ARG A 1 347 ? -54.261 13.877 0.422 1.00 10.14 326 ARG A O 1
ATOM 2831 N N . ASP A 1 348 ? -56.005 14.000 -1.018 1.00 10.60 327 ASP A N 1
ATOM 2832 C CA . ASP A 1 348 ? -56.955 14.067 0.097 1.00 10.55 327 ASP A CA 1
ATOM 2833 C C . ASP A 1 348 ? -56.936 12.812 0.973 1.00 9.67 327 ASP A C 1
ATOM 2834 O O . ASP A 1 348 ? -57.047 12.913 2.186 1.00 10.14 327 ASP A O 1
ATOM 2839 N N . GLN A 1 349 ? -56.733 11.651 0.346 1.00 9.39 328 GLN A N 1
ATOM 2840 C CA . GLN A 1 349 ? -56.653 10.380 1.084 1.00 10.51 328 GLN A CA 1
ATOM 2841 C C . GLN A 1 349 ? -55.405 10.341 1.963 1.00 10.07 328 GLN A C 1
ATOM 2842 O O . GLN A 1 349 ? -55.450 9.909 3.127 1.00 10.47 328 GLN A O 1
ATOM 2848 N N . GLU A 1 350 ? -54.292 10.836 1.421 1.00 10.50 329 GLU A N 1
ATOM 2849 C CA . GLU A 1 350 ? -53.031 10.862 2.149 1.00 10.87 329 GLU A CA 1
ATOM 2850 C C . GLU A 1 350 ? -53.104 11.825 3.336 1.00 10.26 329 GLU A C 1
ATOM 2851 O O . GLU A 1 350 ? -52.614 11.501 4.431 1.00 11.15 329 GLU A O 1
ATOM 2857 N N . PHE A 1 351 ? -53.784 12.953 3.135 1.00 10.79 330 PHE A N 1
ATOM 2858 C CA . PHE A 1 351 ? -54.031 13.957 4.172 1.00 10.57 330 PHE A CA 1
ATOM 2859 C C . PHE A 1 351 ? -54.860 13.337 5.307 1.00 10.17 330 PHE A C 1
ATOM 2860 O O . PHE A 1 351 ? -54.432 13.333 6.468 1.00 10.40 330 PHE A O 1
ATOM 2868 N N . SER A 1 352 ? -56.028 12.771 4.975 1.00 10.54 331 SER A N 1
ATOM 2869 C CA . SER A 1 352 ? -56.889 12.125 5.968 1.00 11.11 331 SER A CA 1
ATOM 2870 C C . SER A 1 352 ? -56.152 11.005 6.704 1.00 10.80 331 SER A C 1
ATOM 2871 O O . SER A 1 352 ? -56.268 10.869 7.929 1.00 11.17 331 SER A O 1
ATOM 2874 N N . SER A 1 353 ? -55.391 10.211 5.951 1.00 11.39 332 SER A N 1
ATOM 2875 C CA . SER A 1 353 ? -54.673 9.053 6.488 1.00 11.92 332 SER A CA 1
ATOM 2876 C C . SER A 1 353 ? -53.549 9.467 7.436 1.00 12.05 332 SER A C 1
ATOM 2877 O O . SER A 1 353 ? -53.352 8.817 8.474 1.00 13.71 332 SER A O 1
ATOM 2880 N N . ASP A 1 354 ? -52.826 10.534 7.081 1.00 12.17 333 ASP A N 1
ATOM 2881 C CA . ASP A 1 354 ? -51.743 11.045 7.926 1.00 12.74 333 ASP A CA 1
ATOM 2882 C C . ASP A 1 354 ? -52.318 11.599 9.226 1.00 12.47 333 ASP A C 1
ATOM 2883 O O . ASP A 1 354 ? -51.828 11.269 10.306 1.00 14.15 333 ASP A O 1
ATOM 2888 N N . LEU A 1 355 ? -53.373 12.408 9.126 1.00 12.57 334 LEU A N 1
ATOM 2889 C CA . LEU A 1 355 ? -53.941 13.046 10.310 1.00 13.85 334 LEU A CA 1
ATOM 2890 C C . LEU A 1 355 ? -54.739 12.097 11.196 1.00 13.95 334 LEU A C 1
ATOM 2891 O O . LEU A 1 355 ? -54.756 12.239 12.416 1.00 14.63 334 LEU A O 1
ATOM 2896 N N . GLY A 1 356 ? -55.409 11.131 10.570 1.00 14.04 335 GLY A N 1
ATOM 2897 C CA . GLY A 1 356 ? -56.308 10.225 11.278 1.00 14.31 335 GLY A CA 1
ATOM 2898 C C . GLY A 1 356 ? -55.775 8.816 11.291 1.00 14.89 335 GLY A C 1
ATOM 2899 O O . GLY A 1 356 ? -54.571 8.585 11.437 1.00 15.36 335 GLY A O 1
ATOM 2900 N N . SER A 1 357 ? -56.698 7.873 11.160 1.00 15.19 336 SER A N 1
ATOM 2901 C CA . SER A 1 357 ? -56.367 6.456 11.095 1.00 15.11 336 SER A CA 1
ATOM 2902 C C . SER A 1 357 ? -56.091 6.038 9.660 1.00 14.51 336 SER A C 1
ATOM 2903 O O . SER A 1 357 ? -57.008 6.005 8.836 1.00 14.24 336 SER A O 1
ATOM 2906 N N . ARG A 1 358 ? -54.834 5.720 9.351 1.00 14.14 337 ARG A N 1
ATOM 2907 C CA . ARG A 1 358 ? -54.517 5.261 8.003 1.00 13.86 337 ARG A CA 1
ATOM 2908 C C . ARG A 1 358 ? -55.306 3.994 7.640 1.00 13.58 337 ARG A C 1
ATOM 2909 O O . ARG A 1 358 ? -55.837 3.900 6.531 1.00 13.27 337 ARG A O 1
ATOM 2917 N N . ALA A 1 359 ? -55.373 3.032 8.569 1.00 14.12 338 ALA A N 1
ATOM 2918 C CA . ALA A 1 359 ? -56.097 1.778 8.334 1.00 14.58 338 ALA A CA 1
ATOM 2919 C C . ALA A 1 359 ? -57.572 2.025 8.032 1.00 14.39 338 ALA A C 1
ATOM 2920 O O . ALA A 1 359 ? -58.099 1.480 7.057 1.00 13.98 338 ALA A O 1
ATOM 2922 N N . VAL A 1 360 ? -58.236 2.846 8.842 1.00 14.28 339 VAL A N 1
ATOM 2923 C CA . VAL A 1 360 ? -59.663 3.124 8.626 1.00 14.82 339 VAL A CA 1
ATOM 2924 C C . VAL A 1 360 ? -59.882 3.798 7.271 1.00 13.56 339 VAL A C 1
ATOM 2925 O O . VAL A 1 360 ? -60.806 3.443 6.538 1.00 13.67 339 VAL A O 1
ATOM 2929 N N . ASN A 1 361 ? -59.037 4.783 6.942 1.00 12.62 340 ASN A N 1
ATOM 2930 C CA . ASN A 1 361 ? -59.130 5.431 5.635 1.00 12.31 340 ASN A CA 1
ATOM 2931 C C . ASN A 1 361 ? -58.946 4.440 4.493 1.00 11.81 340 ASN A C 1
ATOM 2932 O O . ASN A 1 361 ? -59.747 4.427 3.564 1.00 11.95 340 ASN A O 1
ATOM 2937 N N . ARG A 1 362 ? -57.914 3.601 4.566 1.00 11.81 341 ARG A N 1
ATOM 2938 C CA . ARG A 1 362 ? -57.689 2.647 3.495 1.00 12.03 341 ARG A CA 1
ATOM 2939 C C . ARG A 1 362 ? -58.893 1.701 3.363 1.00 11.67 341 ARG A C 1
ATOM 2940 O O . ARG A 1 362 ? -59.391 1.476 2.256 1.00 11.85 341 ARG A O 1
ATOM 2948 N N . ILE A 1 363 ? -59.370 1.180 4.494 1.00 11.42 342 ILE A N 1
ATOM 2949 C CA . ILE A 1 363 ? -60.527 0.276 4.516 1.00 11.67 342 ILE A CA 1
ATOM 2950 C C . ILE A 1 363 ? -61.727 0.929 3.824 1.00 11.98 342 ILE A C 1
ATOM 2951 O O . ILE A 1 363 ? -62.325 0.350 2.911 1.00 11.94 342 ILE A O 1
ATOM 2956 N N . ASN A 1 364 ? -62.044 2.166 4.206 1.00 12.28 343 ASN A N 1
ATOM 2957 C CA . ASN A 1 364 ? -63.187 2.861 3.623 1.00 13.79 343 ASN A CA 1
ATOM 2958 C C . ASN A 1 364 ? -63.032 3.132 2.133 1.00 12.60 343 ASN A C 1
ATOM 2959 O O . ASN A 1 364 ? -63.987 2.980 1.355 1.00 12.94 343 ASN A O 1
ATOM 2964 N N . ASN A 1 365 ? -61.818 3.484 1.716 1.00 11.70 344 ASN A N 1
ATOM 2965 C CA . ASN A 1 365 ? -61.577 3.720 0.295 1.00 11.86 344 ASN A CA 1
ATOM 2966 C C . ASN A 1 365 ? -61.676 2.431 -0.536 1.00 11.73 344 ASN A C 1
ATOM 2967 O O . ASN A 1 365 ? -62.154 2.443 -1.673 1.00 11.61 344 ASN A O 1
ATOM 2972 N N . VAL A 1 366 ? -61.241 1.322 0.050 1.00 11.44 345 VAL A N 1
ATOM 2973 C CA . VAL A 1 366 ? -61.392 0.017 -0.591 1.00 12.05 345 VAL A CA 1
ATOM 2974 C C . VAL A 1 366 ? -62.866 -0.416 -0.682 1.00 11.81 345 VAL A C 1
ATOM 2975 O O . VAL A 1 366 ? -63.278 -0.930 -1.723 1.00 12.40 345 VAL A O 1
ATOM 2979 N N A ARG A 1 367 ? -63.637 -0.175 0.380 0.50 11.67 346 ARG A N 1
ATOM 2980 N N B ARG A 1 367 ? -63.651 -0.154 0.361 0.50 11.91 346 ARG A N 1
ATOM 2981 C CA A ARG A 1 367 ? -65.083 -0.400 0.348 0.50 11.99 346 ARG A CA 1
ATOM 2982 C CA B ARG A 1 367 ? -65.091 -0.425 0.315 0.50 12.45 346 ARG A CA 1
ATOM 2983 C C A ARG A 1 367 ? -65.681 0.313 -0.866 0.50 12.26 346 ARG A C 1
ATOM 2984 C C B ARG A 1 367 ? -65.769 0.352 -0.816 0.50 12.61 346 ARG A C 1
ATOM 2985 O O A ARG A 1 367 ? -66.402 -0.298 -1.659 0.50 12.37 346 ARG A O 1
ATOM 2986 O O B ARG A 1 367 ? -66.647 -0.173 -1.499 0.50 13.14 346 ARG A O 1
ATOM 3001 N N . THR A 1 368 ? -65.343 1.595 -1.025 1.00 12.24 347 THR A N 1
ATOM 3002 C CA . THR A 1 368 ? -65.864 2.404 -2.130 1.00 12.93 347 THR A CA 1
ATOM 3003 C C . THR A 1 368 ? -65.479 1.816 -3.490 1.00 12.09 347 THR A C 1
ATOM 3004 O O . THR A 1 368 ? -66.323 1.713 -4.393 1.00 12.67 347 THR A O 1
ATOM 3008 N N . MET A 1 369 ? -64.230 1.386 -3.618 1.00 12.09 348 MET A N 1
ATOM 3009 C CA . MET A 1 369 ? -63.749 0.810 -4.872 1.00 12.49 348 MET A CA 1
ATOM 3010 C C . MET A 1 369 ? -64.486 -0.499 -5.214 1.00 13.00 348 MET A C 1
ATOM 3011 O O . MET A 1 369 ? -65.038 -0.653 -6.316 1.00 13.22 348 MET A O 1
ATOM 3016 N N A ARG A 1 370 ? -64.565 -1.397 -4.236 0.70 13.57 349 ARG A N 1
ATOM 3017 N N B ARG A 1 370 ? -64.453 -1.449 -4.282 0.30 12.78 349 ARG A N 1
ATOM 3018 C CA A ARG A 1 370 ? -65.183 -2.709 -4.444 0.70 14.68 349 ARG A CA 1
ATOM 3019 C CA B ARG A 1 370 ? -64.871 -2.825 -4.570 0.30 12.73 349 ARG A CA 1
ATOM 3020 C C A ARG A 1 370 ? -66.704 -2.624 -4.597 0.70 14.88 349 ARG A C 1
ATOM 3021 C C B ARG A 1 370 ? -66.385 -2.982 -4.635 0.30 13.16 349 ARG A C 1
ATOM 3022 O O A ARG A 1 370 ? -67.276 -3.283 -5.468 0.70 15.86 349 ARG A O 1
ATOM 3023 O O B ARG A 1 370 ? -66.894 -3.976 -5.150 0.30 13.37 349 ARG A O 1
ATOM 3038 N N A GLY A 1 371 ? -67.349 -1.810 -3.761 0.70 14.85 350 GLY A N 1
ATOM 3039 N N B GLY A 1 371 ? -67.107 -2.006 -4.106 0.30 13.42 350 GLY A N 1
ATOM 3040 C CA A GLY A 1 371 ? -68.809 -1.743 -3.694 0.70 15.33 350 GLY A CA 1
ATOM 3041 C CA B GLY A 1 371 ? -68.548 -1.987 -4.262 0.30 14.10 350 GLY A CA 1
ATOM 3042 C C A GLY A 1 371 ? -69.499 -0.797 -4.668 0.70 15.68 350 GLY A C 1
ATOM 3043 C C B GLY A 1 371 ? -68.909 -1.034 -5.380 0.30 14.46 350 GLY A C 1
ATOM 3044 O O A GLY A 1 371 ? -70.659 -1.004 -5.013 0.70 16.68 350 GLY A O 1
ATOM 3045 O O B GLY A 1 371 ? -69.225 -1.445 -6.499 0.30 14.27 350 GLY A O 1
ATOM 3046 N N . LEU A 1 372 ? -68.798 0.254 -5.087 1.00 15.35 351 LEU A N 1
ATOM 3047 C CA . LEU A 1 372 ? -69.337 1.279 -5.986 1.00 14.94 351 LEU A CA 1
ATOM 3048 C C . LEU A 1 372 ? -68.584 1.402 -7.311 1.00 14.02 351 LEU A C 1
ATOM 3049 O O . LEU A 1 372 ? -69.206 1.406 -8.376 1.00 13.67 351 LEU A O 1
ATOM 3054 N N . GLN A 1 373 ? -67.256 1.501 -7.268 1.00 12.98 352 GLN A N 1
ATOM 3055 C CA . GLN A 1 373 ? -66.516 1.711 -8.527 1.00 12.73 352 GLN A CA 1
ATOM 3056 C C . GLN A 1 373 ? -66.533 0.470 -9.433 1.00 12.21 352 GLN A C 1
ATOM 3057 O O . GLN A 1 373 ? -66.715 0.584 -10.647 1.00 11.92 352 GLN A O 1
ATOM 3063 N N . PHE A 1 374 ? -66.338 -0.710 -8.843 1.00 12.82 353 PHE A N 1
ATOM 3064 C CA . PHE A 1 374 ? -66.372 -1.962 -9.608 1.00 13.50 353 PHE A CA 1
ATOM 3065 C C . PHE A 1 374 ? -67.722 -2.080 -10.344 1.00 13.92 353 PHE A C 1
ATOM 3066 O O . PHE A 1 374 ? -67.760 -2.473 -11.512 1.00 15.17 353 PHE A O 1
ATOM 3074 N N . ALA A 1 375 ? -68.813 -1.711 -9.669 1.00 13.98 354 ALA A N 1
ATOM 3075 C CA . ALA A 1 375 ? -70.143 -1.718 -10.298 1.00 14.68 354 ALA A CA 1
ATOM 3076 C C . ALA A 1 375 ? -70.193 -0.810 -11.544 1.00 14.23 354 ALA A C 1
ATOM 3077 O O . ALA A 1 375 ? -70.678 -1.208 -12.602 1.00 15.35 354 ALA A O 1
ATOM 3079 N N . GLU A 1 376 ? -69.644 0.395 -11.437 1.00 13.85 355 GLU A N 1
ATOM 3080 C CA . GLU A 1 376 ? -69.575 1.283 -12.585 1.00 13.68 355 GLU A CA 1
ATOM 3081 C C . GLU A 1 376 ? -68.757 0.676 -13.736 1.00 13.36 355 GLU A C 1
ATOM 3082 O O . GLU A 1 376 ? -69.148 0.766 -14.903 1.00 13.30 355 GLU A O 1
ATOM 3088 N N . ASP A 1 377 ? -67.627 0.053 -13.400 1.00 13.60 356 ASP A N 1
ATOM 3089 C CA . ASP A 1 377 ? -66.765 -0.562 -14.411 1.00 15.32 356 ASP A CA 1
ATOM 3090 C C . ASP A 1 377 ? -67.402 -1.807 -15.075 1.00 15.89 356 ASP A C 1
ATOM 3091 O O . ASP A 1 377 ? -66.916 -2.252 -16.110 1.00 17.56 356 ASP A O 1
ATOM 3096 N N . ALA A 1 378 ? -68.473 -2.339 -14.468 1.00 16.43 357 ALA A N 1
ATOM 3097 C CA . ALA A 1 378 ? -69.253 -3.479 -14.990 1.00 17.73 357 ALA A CA 1
ATOM 3098 C C . ALA A 1 378 ? -70.552 -3.011 -15.672 1.00 17.69 357 ALA A C 1
ATOM 3099 O O . ALA A 1 378 ? -71.410 -3.832 -16.050 1.00 19.59 357 ALA A O 1
ATOM 3101 N N . SER A 1 379 ? -70.681 -1.692 -15.853 1.00 16.50 358 SER A N 1
ATOM 3102 C CA . SER A 1 379 ? -71.911 -1.081 -16.359 1.00 15.66 358 SER A CA 1
ATOM 3103 C C . SER A 1 379 ? -71.793 -0.547 -17.793 1.00 15.36 358 SER A C 1
ATOM 3104 O O . SER A 1 379 ? -70.690 -0.426 -18.329 1.00 14.40 358 SER A O 1
ATOM 3107 N N . PRO A 1 380 ? -72.935 -0.181 -18.416 1.00 15.40 359 PRO A N 1
ATOM 3108 C CA . PRO A 1 380 ? -72.897 0.454 -19.741 1.00 15.45 359 PRO A CA 1
ATOM 3109 C C . PRO A 1 380 ? -72.116 1.777 -19.791 1.00 14.99 359 PRO A C 1
ATOM 3110 O O . PRO A 1 380 ? -71.727 2.209 -20.874 1.00 15.42 359 PRO A O 1
ATOM 3114 N N A MET A 1 381 ? -71.914 2.414 -18.636 0.80 14.36 360 MET A N 1
ATOM 3115 N N B MET A 1 381 ? -71.888 2.381 -18.627 0.20 14.65 360 MET A N 1
ATOM 3116 C CA A MET A 1 381 ? -71.179 3.681 -18.561 0.80 14.72 360 MET A CA 1
ATOM 3117 C CA B MET A 1 381 ? -71.179 3.652 -18.526 0.20 14.39 360 MET A CA 1
ATOM 3118 C C A MET A 1 381 ? -69.679 3.485 -18.321 0.80 14.17 360 MET A C 1
ATOM 3119 C C B MET A 1 381 ? -69.661 3.492 -18.485 0.20 13.99 360 MET A C 1
ATOM 3120 O O A MET A 1 381 ? -68.976 4.467 -18.082 0.80 14.15 360 MET A O 1
ATOM 3121 O O B MET A 1 381 ? -68.935 4.491 -18.554 0.20 13.79 360 MET A O 1
ATOM 3130 N N . ALA A 1 382 ? -69.190 2.246 -18.397 1.00 13.64 361 ALA A N 1
ATOM 3131 C CA . ALA A 1 382 ? -67.767 1.959 -18.176 1.00 13.40 361 ALA A CA 1
ATOM 3132 C C . ALA A 1 382 ? -66.857 2.803 -19.076 1.00 13.51 361 ALA A C 1
ATOM 3133 O O . ALA A 1 382 ? -67.128 2.985 -20.261 1.00 13.53 361 ALA A O 1
ATOM 3135 N N . HIS A 1 383 ? -65.774 3.310 -18.498 1.00 12.39 362 HIS A N 1
ATOM 3136 C CA . HIS A 1 383 ? -64.813 4.138 -19.235 1.00 11.98 362 HIS A CA 1
ATOM 3137 C C . HIS A 1 383 ? -63.456 4.023 -18.589 1.00 11.79 362 HIS A C 1
ATOM 3138 O O . HIS A 1 383 ? -63.375 3.751 -17.399 1.00 11.73 362 HIS A O 1
ATOM 3145 N N . PRO A 1 384 ? -62.383 4.257 -19.368 1.00 12.28 363 PRO A N 1
ATOM 3146 C CA . PRO A 1 384 ? -61.065 4.344 -18.743 1.00 12.36 363 PRO A CA 1
ATOM 3147 C C . PRO A 1 384 ? -60.971 5.628 -17.922 1.00 11.99 363 PRO A C 1
ATOM 3148 O O . PRO A 1 384 ? -61.746 6.582 -18.159 1.00 12.36 363 PRO A O 1
ATOM 3152 N N . ILE A 1 385 ? -60.041 5.658 -16.972 1.00 11.72 364 ILE A N 1
ATOM 3153 C CA . ILE A 1 385 ? -59.832 6.875 -16.189 1.00 11.73 364 ILE A CA 1
ATOM 3154 C C . ILE A 1 385 ? -59.551 8.105 -17.053 1.00 11.73 364 ILE A C 1
ATOM 3155 O O . ILE A 1 385 ? -59.878 9.207 -16.638 1.00 12.33 364 ILE A O 1
ATOM 3160 N N . ARG A 1 386 ? -58.959 7.899 -18.230 1.00 11.62 365 ARG A N 1
ATOM 3161 C CA . ARG A 1 386 ? -58.853 8.916 -19.281 1.00 12.49 365 ARG A CA 1
ATOM 3162 C C . ARG A 1 386 ? -59.834 8.517 -20.399 1.00 12.58 365 ARG A C 1
ATOM 3163 O O . ARG A 1 386 ? -59.505 7.671 -21.251 1.00 13.08 365 ARG A O 1
ATOM 3171 N N . PRO A 1 387 ? -61.060 9.076 -20.377 1.00 12.64 366 PRO A N 1
ATOM 3172 C CA . PRO A 1 387 ? -62.038 8.680 -21.401 1.00 13.19 366 PRO A CA 1
ATOM 3173 C C . PRO A 1 387 ? -61.612 8.968 -22.846 1.00 13.49 366 PRO A C 1
ATOM 3174 O O . PRO A 1 387 ? -60.802 9.870 -23.110 1.00 13.86 366 PRO A O 1
ATOM 3178 N N . ASP A 1 388 ? -62.154 8.185 -23.775 1.00 13.94 367 ASP A N 1
ATOM 3179 C CA . ASP A 1 388 ? -61.927 8.377 -25.202 1.00 14.65 367 ASP A CA 1
ATOM 3180 C C . ASP A 1 388 ? -63.079 9.090 -25.929 1.00 14.63 367 ASP A C 1
ATOM 3181 O O . ASP A 1 388 ? -62.862 9.669 -26.993 1.00 15.05 367 ASP A O 1
ATOM 3186 N N . MET A 1 389 ? -64.282 9.039 -25.347 1.00 14.40 368 MET A N 1
ATOM 3187 C CA . MET A 1 389 ? -65.521 9.537 -25.962 1.00 15.48 368 MET A CA 1
ATOM 3188 C C . MET A 1 389 ? -66.448 10.098 -24.880 1.00 15.12 368 MET A C 1
ATOM 3189 O O . MET A 1 389 ? -66.733 9.422 -23.879 1.00 15.73 368 MET A O 1
ATOM 3194 N N . VAL A 1 390 ? -66.936 11.323 -25.097 1.00 15.08 369 VAL A N 1
ATOM 3195 C CA . VAL A 1 390 ? -67.817 12.003 -24.153 1.00 15.55 369 VAL A CA 1
ATOM 3196 C C . VAL A 1 390 ? -68.886 12.769 -24.926 1.00 15.79 369 VAL A C 1
ATOM 3197 O O . VAL A 1 390 ? -68.565 13.510 -25.864 1.00 16.21 369 VAL A O 1
ATOM 3201 N N . ILE A 1 391 ? -70.149 12.576 -24.546 1.00 15.39 370 ILE A N 1
ATOM 3202 C CA . ILE A 1 391 ? -71.234 13.422 -25.042 1.00 16.13 370 ILE A CA 1
ATOM 3203 C C . ILE A 1 391 ? -71.440 14.629 -24.113 1.00 16.03 370 ILE A C 1
ATOM 3204 O O . ILE A 1 391 ? -71.407 15.776 -24.561 1.00 17.62 370 ILE A O 1
ATOM 3209 N N . GLU A 1 392 ? -71.647 14.354 -22.826 1.00 14.94 371 GLU A N 1
ATOM 3210 C CA . GLU A 1 392 ? -71.839 15.393 -21.824 1.00 14.77 371 GLU A CA 1
ATOM 3211 C C . GLU A 1 392 ? -70.768 15.226 -20.749 1.00 14.08 371 GLU A C 1
ATOM 3212 O O . GLU A 1 392 ? -70.754 14.230 -19.999 1.00 13.70 371 GLU A O 1
ATOM 3218 N N . MET A 1 393 ? -69.860 16.192 -20.679 1.00 14.08 372 MET A N 1
ATOM 3219 C CA . MET A 1 393 ? -68.724 16.112 -19.768 1.00 14.15 372 MET A CA 1
ATOM 3220 C C . MET A 1 393 ? -69.135 16.034 -18.301 1.00 14.13 372 MET A C 1
ATOM 3221 O O . MET A 1 393 ? -68.434 15.423 -17.499 1.00 14.55 372 MET A O 1
ATOM 3226 N N . ASN A 1 394 ? -70.280 16.619 -17.950 1.00 14.23 373 ASN A N 1
ATOM 3227 C CA . ASN A 1 394 ? -70.778 16.511 -16.586 1.00 15.41 373 ASN A CA 1
ATOM 3228 C C . ASN A 1 394 ? -71.100 15.071 -16.161 1.00 14.54 373 ASN A C 1
ATOM 3229 O O . ASN A 1 394 ? -71.189 14.796 -14.971 1.00 16.18 373 ASN A O 1
ATOM 3234 N N . ASN A 1 395 ? -71.265 14.162 -17.130 1.00 13.66 374 ASN A N 1
ATOM 3235 C CA . ASN A 1 395 ? -71.443 12.726 -16.861 1.00 13.65 374 ASN A CA 1
ATOM 3236 C C . ASN A 1 395 ? -70.160 11.996 -16.458 1.00 12.95 374 ASN A C 1
ATOM 3237 O O . ASN A 1 395 ? -70.209 10.820 -16.107 1.00 13.59 374 ASN A O 1
ATOM 3242 N N . PHE A 1 396 ? -69.017 12.677 -16.520 1.00 12.49 375 PHE A N 1
ATOM 3243 C CA . PHE A 1 396 ? -67.718 12.013 -16.313 1.00 12.58 375 PHE A CA 1
ATOM 3244 C C . PHE A 1 396 ? -66.984 12.398 -15.029 1.00 12.44 375 PHE A C 1
ATOM 3245 O O . PHE A 1 396 ? -65.781 12.117 -14.866 1.00 12.45 375 PHE A O 1
ATOM 3253 N N . TYR A 1 397 ? -67.734 12.992 -14.101 1.00 12.05 376 TYR A N 1
ATOM 3254 C CA . TYR A 1 397 ? -67.241 13.264 -12.758 1.00 11.68 376 TYR A CA 1
ATOM 3255 C C . TYR A 1 397 ? -67.573 12.033 -11.917 1.00 12.20 376 TYR A C 1
ATOM 3256 O O . TYR A 1 397 ? -68.508 12.033 -11.116 1.00 13.21 376 TYR A O 1
ATOM 3265 N N . THR A 1 398 ? -66.802 10.971 -12.155 1.00 11.35 377 THR A N 1
ATOM 3266 C CA . THR A 1 398 ? -67.217 9.615 -11.774 1.00 11.48 377 THR A CA 1
ATOM 3267 C C . THR A 1 398 ? -66.322 8.971 -10.729 1.00 11.26 377 THR A C 1
ATOM 3268 O O . THR A 1 398 ? -65.164 9.360 -10.541 1.00 11.15 377 THR A O 1
ATOM 3272 N N . LEU A 1 399 ? -66.872 7.950 -10.075 1.00 11.12 378 LEU A N 1
ATOM 3273 C CA . LEU A 1 399 ? -66.098 7.013 -9.268 1.00 11.17 378 LEU A CA 1
ATOM 3274 C C . LEU A 1 399 ? -64.839 6.532 -9.993 1.00 10.93 378 LEU A C 1
ATOM 3275 O O . LEU A 1 399 ? -63.788 6.387 -9.379 1.00 11.19 378 LEU A O 1
ATOM 3280 N N . THR A 1 400 ? -64.943 6.293 -11.298 1.00 10.27 379 THR A N 1
ATOM 3281 C CA . THR A 1 400 ? -63.788 5.845 -12.080 1.00 11.15 379 THR A CA 1
ATOM 3282 C C . THR A 1 400 ? -62.698 6.939 -12.165 1.00 10.41 379 THR A C 1
ATOM 3283 O O . THR A 1 400 ? -61.538 6.706 -11.801 1.00 10.80 379 THR A O 1
ATOM 3287 N N . VAL A 1 401 ? -63.080 8.130 -12.619 1.00 10.08 380 VAL A N 1
ATOM 3288 C CA . VAL A 1 401 ? -62.132 9.230 -12.793 1.00 10.27 380 VAL A CA 1
ATOM 3289 C C . VAL A 1 401 ? -61.470 9.629 -11.463 1.00 10.55 380 VAL A C 1
ATOM 3290 O O . VAL A 1 401 ? -60.257 9.879 -11.418 1.00 11.32 380 VAL A O 1
ATOM 3294 N N . TYR A 1 402 ? -62.273 9.671 -10.405 1.00 10.09 381 TYR A N 1
ATOM 3295 C CA . TYR A 1 402 ? -61.835 10.093 -9.080 1.00 10.39 381 TYR A CA 1
ATOM 3296 C C . TYR A 1 402 ? -61.178 8.953 -8.297 1.00 10.98 381 TYR A C 1
ATOM 3297 O O . TYR A 1 402 ? -59.986 8.991 -8.004 1.00 11.65 381 TYR A O 1
ATOM 3306 N N . GLU A 1 403 ? -61.972 7.953 -7.926 1.00 10.88 382 GLU A N 1
ATOM 3307 C CA . GLU A 1 403 ? -61.503 6.921 -7.016 1.00 11.73 382 GLU A CA 1
ATOM 3308 C C . GLU A 1 403 ? -60.558 5.912 -7.686 1.00 10.57 382 GLU A C 1
ATOM 3309 O O . GLU A 1 403 ? -59.473 5.628 -7.155 1.00 10.91 382 GLU A O 1
ATOM 3315 N N . LYS A 1 404 ? -60.922 5.392 -8.856 1.00 11.04 383 LYS A N 1
ATOM 3316 C CA . LYS A 1 404 ? -59.973 4.565 -9.603 1.00 11.14 383 LYS A CA 1
ATOM 3317 C C . LYS A 1 404 ? -58.751 5.407 -10.041 1.00 10.35 383 LYS A C 1
ATOM 3318 O O . LYS A 1 404 ? -57.612 4.926 -9.963 1.00 10.53 383 LYS A O 1
ATOM 3324 N N . GLY A 1 405 ? -58.981 6.657 -10.446 1.00 10.78 384 GLY A N 1
ATOM 3325 C CA . GLY A 1 405 ? -57.874 7.589 -10.752 1.00 10.42 384 GLY A CA 1
ATOM 3326 C C . GLY A 1 405 ? -56.868 7.645 -9.602 1.00 10.09 384 GLY A C 1
ATOM 3327 O O . GLY A 1 405 ? -55.654 7.510 -9.815 1.00 10.48 384 GLY A O 1
ATOM 3328 N N . ALA A 1 406 ? -57.376 7.775 -8.370 1.00 9.76 385 ALA A N 1
ATOM 3329 C CA . ALA A 1 406 ? -56.530 7.783 -7.171 1.00 10.83 385 ALA A CA 1
ATOM 3330 C C . ALA A 1 406 ? -55.787 6.462 -6.948 1.00 10.63 385 ALA A C 1
ATOM 3331 O O . ALA A 1 406 ? -54.611 6.472 -6.566 1.00 10.54 385 ALA A O 1
ATOM 3333 N N . GLU A 1 407 ? -56.455 5.333 -7.210 1.00 10.71 386 GLU A N 1
ATOM 3334 C CA . GLU A 1 407 ? -55.802 4.032 -7.101 1.00 10.95 386 GLU A CA 1
ATOM 3335 C C . GLU A 1 407 ? -54.645 3.914 -8.104 1.00 10.70 386 GLU A C 1
ATOM 3336 O O . GLU A 1 407 ? -53.614 3.306 -7.802 1.00 10.66 386 GLU A O 1
ATOM 3342 N N . VAL A 1 408 ? -54.806 4.501 -9.287 1.00 10.66 387 VAL A N 1
ATOM 3343 C CA . VAL A 1 408 ? -53.744 4.492 -10.282 1.00 11.44 387 VAL A CA 1
ATOM 3344 C C . VAL A 1 408 ? -52.543 5.343 -9.802 1.00 10.98 387 VAL A C 1
ATOM 3345 O O . VAL A 1 408 ? -51.386 4.895 -9.885 1.00 11.30 387 VAL A O 1
ATOM 3349 N N . ILE A 1 409 ? -52.802 6.537 -9.260 1.00 10.45 388 ILE A N 1
ATOM 3350 C CA . ILE A 1 409 ? -51.744 7.350 -8.638 1.00 11.11 388 ILE A CA 1
ATOM 3351 C C . ILE A 1 409 ? -51.051 6.562 -7.511 1.00 10.75 388 ILE A C 1
ATOM 3352 O O . ILE A 1 409 ? -49.815 6.529 -7.409 1.00 10.40 388 ILE A O 1
ATOM 3357 N N . ARG A 1 410 ? -51.859 5.893 -6.693 1.00 10.81 389 ARG A N 1
ATOM 3358 C CA . ARG A 1 410 ? -51.322 5.123 -5.577 1.00 10.74 389 ARG A CA 1
ATOM 3359 C C . ARG A 1 410 ? -50.441 3.949 -6.046 1.00 10.94 389 ARG A C 1
ATOM 3360 O O . ARG A 1 410 ? -49.420 3.637 -5.416 1.00 11.21 389 ARG A O 1
ATOM 3368 N N . MET A 1 411 ? -50.792 3.332 -7.174 1.00 10.40 390 MET A N 1
ATOM 3369 C CA . MET A 1 411 ? -49.926 2.316 -7.786 1.00 10.95 390 MET A CA 1
ATOM 3370 C C . MET A 1 411 ? -48.572 2.887 -8.211 1.00 11.40 390 MET A C 1
ATOM 3371 O O . MET A 1 411 ? -47.532 2.259 -8.003 1.00 11.34 390 MET A O 1
ATOM 3376 N N . ILE A 1 412 ? -48.576 4.088 -8.782 1.00 11.35 391 ILE A N 1
ATOM 3377 C CA . ILE A 1 412 ? -47.315 4.759 -9.106 1.00 11.60 391 ILE A CA 1
ATOM 3378 C C . ILE A 1 412 ? -46.496 4.943 -7.821 1.00 11.22 391 ILE A C 1
ATOM 3379 O O . ILE A 1 412 ? -45.303 4.617 -7.787 1.00 11.98 391 ILE A O 1
ATOM 3384 N N . HIS A 1 413 ? -47.141 5.430 -6.765 1.00 11.29 392 HIS A N 1
ATOM 3385 C CA . HIS A 1 413 ? -46.511 5.556 -5.453 1.00 12.23 392 HIS A CA 1
ATOM 3386 C C . HIS A 1 413 ? -45.934 4.223 -4.947 1.00 12.42 392 HIS A C 1
ATOM 3387 O O . HIS A 1 413 ? -44.811 4.171 -4.442 1.00 13.43 392 HIS A O 1
ATOM 3394 N N . THR A 1 414 ? -46.688 3.139 -5.107 1.00 12.73 393 THR A N 1
ATOM 3395 C CA . THR A 1 414 ? -46.255 1.799 -4.719 1.00 13.41 393 THR A CA 1
ATOM 3396 C C . THR A 1 414 ? -45.021 1.356 -5.517 1.00 13.70 393 THR A C 1
ATOM 3397 O O . THR A 1 414 ? -44.073 0.800 -4.945 1.00 14.59 393 THR A O 1
ATOM 3401 N N . LEU A 1 415 ? -45.021 1.612 -6.819 1.00 13.46 394 LEU A N 1
ATOM 3402 C CA . LEU A 1 415 ? -43.908 1.236 -7.685 1.00 14.29 394 LEU A CA 1
ATOM 3403 C C . LEU A 1 415 ? -42.649 2.084 -7.455 1.00 14.45 394 LEU A C 1
ATOM 3404 O O . LEU A 1 415 ? -41.532 1.578 -7.598 1.00 15.81 394 LEU A O 1
ATOM 3409 N N . LEU A 1 416 ? -42.822 3.357 -7.092 1.00 14.09 395 LEU A N 1
ATOM 3410 C CA . LEU A 1 416 ? -41.697 4.303 -6.985 1.00 14.48 395 LEU A CA 1
ATOM 3411 C C . LEU A 1 416 ? -41.148 4.448 -5.574 1.00 14.33 395 LEU A C 1
ATOM 3412 O O . LEU A 1 416 ? -39.948 4.693 -5.404 1.00 14.88 395 LEU A O 1
ATOM 3417 N N . GLY A 1 417 ? -42.020 4.329 -4.574 1.00 14.25 396 GLY A N 1
ATOM 3418 C CA . GLY A 1 417 ? -41.711 4.718 -3.201 1.00 14.36 396 GLY A CA 1
ATOM 3419 C C . GLY A 1 417 ? -41.844 6.222 -2.991 1.00 13.83 396 GLY A C 1
ATOM 3420 O O . GLY A 1 417 ? -41.804 7.001 -3.957 1.00 14.26 396 GLY A O 1
ATOM 3421 N N . GLU A 1 418 ? -42.003 6.637 -1.736 1.00 14.29 397 GLU A N 1
ATOM 3422 C CA . GLU A 1 418 ? -42.275 8.045 -1.407 1.00 14.91 397 GLU A CA 1
ATOM 3423 C C . GLU A 1 418 ? -41.227 9.013 -1.975 1.00 14.92 397 GLU A C 1
ATOM 3424 O O . GLU A 1 418 ? -41.589 10.043 -2.556 1.00 14.13 397 GLU A O 1
ATOM 3430 N N . GLU A 1 419 ? -39.947 8.695 -1.816 1.00 15.32 398 GLU A N 1
ATOM 3431 C CA . GLU A 1 419 ? -38.897 9.631 -2.219 1.00 16.44 398 GLU A CA 1
ATOM 3432 C C . GLU A 1 419 ? -38.925 9.881 -3.727 1.00 15.79 398 GLU A C 1
ATOM 3433 O O . GLU A 1 419 ? -38.954 11.040 -4.162 1.00 15.05 398 GLU A O 1
ATOM 3439 N N . ASN A 1 420 ? -38.941 8.802 -4.515 1.00 15.35 399 ASN A N 1
ATOM 3440 C CA . ASN A 1 420 ? -39.061 8.889 -5.976 1.00 15.35 399 ASN A CA 1
ATOM 3441 C C . ASN A 1 420 ? -40.364 9.568 -6.414 1.00 13.89 399 ASN A C 1
ATOM 3442 O O . ASN A 1 420 ? -40.361 10.340 -7.367 1.00 13.23 399 ASN A O 1
ATOM 3447 N N . PHE A 1 421 ? -41.468 9.246 -5.741 1.00 13.09 400 PHE A N 1
ATOM 3448 C CA . PHE A 1 421 ? -42.762 9.865 -6.038 1.00 12.65 400 PHE A CA 1
ATOM 3449 C C . PHE A 1 421 ? -42.704 11.391 -5.861 1.00 12.92 400 PHE A C 1
ATOM 3450 O O . PHE A 1 421 ? -43.184 12.144 -6.715 1.00 12.70 400 PHE A O 1
ATOM 3458 N N . GLN A 1 422 ? -42.114 11.838 -4.756 1.00 13.08 401 GLN A N 1
ATOM 3459 C CA . GLN A 1 422 ? -41.945 13.275 -4.525 1.00 13.54 401 GLN A CA 1
ATOM 3460 C C . GLN A 1 422 ? -41.042 13.934 -5.566 1.00 13.46 401 GLN A C 1
ATOM 3461 O O . GLN A 1 422 ? -41.330 15.062 -6.002 1.00 13.25 401 GLN A O 1
ATOM 3467 N N A LYS A 1 423 ? -39.984 13.244 -5.990 0.70 13.41 402 LYS A N 1
ATOM 3468 N N B LYS A 1 423 ? -39.970 13.241 -5.962 0.30 13.29 402 LYS A N 1
ATOM 3469 C CA A LYS A 1 423 ? -39.139 13.745 -7.077 0.70 13.82 402 LYS A CA 1
ATOM 3470 C CA B LYS A 1 423 ? -39.125 13.674 -7.082 0.30 13.36 402 LYS A CA 1
ATOM 3471 C C A LYS A 1 423 ? -39.920 13.897 -8.385 0.70 13.47 402 LYS A C 1
ATOM 3472 C C B LYS A 1 423 ? -39.979 13.928 -8.315 0.30 13.13 402 LYS A C 1
ATOM 3473 O O A LYS A 1 423 ? -39.746 14.879 -9.115 0.70 13.31 402 LYS A O 1
ATOM 3474 O O B LYS A 1 423 ? -39.891 14.993 -8.929 0.30 12.90 402 LYS A O 1
ATOM 3485 N N . GLY A 1 424 ? -40.820 12.950 -8.651 1.00 12.85 403 GLY A N 1
ATOM 3486 C CA . GLY A 1 424 ? -41.726 13.044 -9.796 1.00 12.74 403 GLY A CA 1
ATOM 3487 C C . GLY A 1 424 ? -42.686 14.233 -9.703 1.00 11.97 403 GLY A C 1
ATOM 3488 O O . GLY A 1 424 ? -42.902 14.936 -10.696 1.00 12.38 403 GLY A O 1
ATOM 3489 N N . MET A 1 425 ? -43.261 14.445 -8.521 1.00 12.03 404 MET A N 1
ATOM 3490 C CA . MET A 1 425 ? -44.124 15.618 -8.279 1.00 12.23 404 MET A CA 1
ATOM 3491 C C . MET A 1 425 ? -43.342 16.910 -8.579 1.00 12.33 404 MET A C 1
ATOM 3492 O O . MET A 1 425 ? -43.847 17.822 -9.244 1.00 12.53 404 MET A O 1
ATOM 3497 N N . GLN A 1 426 ? -42.108 16.972 -8.087 1.00 11.83 405 GLN A N 1
ATOM 3498 C CA . GLN A 1 426 ? -41.268 18.154 -8.243 1.00 12.20 405 GLN A CA 1
ATOM 3499 C C . GLN A 1 426 ? -40.965 18.399 -9.719 1.00 11.88 405 GLN A C 1
ATOM 3500 O O . GLN A 1 426 ? -41.030 19.537 -10.192 1.00 12.24 405 GLN A O 1
ATOM 3506 N N . LEU A 1 427 ? -40.651 17.340 -10.460 1.00 12.01 406 LEU A N 1
ATOM 3507 C CA . LEU A 1 427 ? -40.401 17.473 -11.884 1.00 12.33 406 LEU A CA 1
ATOM 3508 C C . LEU A 1 427 ? -41.653 17.907 -12.660 1.00 12.66 406 LEU A C 1
ATOM 3509 O O . LEU A 1 427 ? -41.575 18.724 -13.579 1.00 13.50 406 LEU A O 1
ATOM 3514 N N . TYR A 1 428 ? -42.789 17.314 -12.302 1.00 12.53 407 TYR A N 1
ATOM 3515 C CA . TYR A 1 428 ? -44.097 17.683 -12.853 1.00 11.95 407 TYR A CA 1
ATOM 3516 C C . TYR A 1 428 ? -44.338 19.193 -12.745 1.00 11.53 407 TYR A C 1
ATOM 3517 O O . TYR A 1 428 ? -44.630 19.853 -13.744 1.00 12.15 407 TYR A O 1
ATOM 3526 N N . PHE A 1 429 ? -44.200 19.728 -11.538 1.00 11.73 408 PHE A N 1
ATOM 3527 C CA . PHE A 1 429 ? -44.367 21.181 -11.326 1.00 12.72 408 PHE A CA 1
ATOM 3528 C C . PHE A 1 429 ? -43.313 22.028 -12.052 1.00 13.45 408 PHE A C 1
ATOM 3529 O O . PHE A 1 429 ? -43.657 23.023 -12.677 1.00 13.85 408 PHE A O 1
ATOM 3537 N N A GLU A 1 430 ? -42.056 21.600 -12.011 0.70 13.87 409 GLU A N 1
ATOM 3538 N N B GLU A 1 430 ? -42.048 21.621 -11.975 0.30 13.59 409 GLU A N 1
ATOM 3539 C CA A GLU A 1 430 ? -40.983 22.327 -12.688 0.70 14.82 409 GLU A CA 1
ATOM 3540 C CA B GLU A 1 430 ? -40.985 22.310 -12.708 0.30 13.95 409 GLU A CA 1
ATOM 3541 C C A GLU A 1 430 ? -41.238 22.435 -14.199 0.70 14.75 409 GLU A C 1
ATOM 3542 C C B GLU A 1 430 ? -41.378 22.474 -14.170 0.30 14.09 409 GLU A C 1
ATOM 3543 O O A GLU A 1 430 ? -41.001 23.480 -14.795 0.70 15.70 409 GLU A O 1
ATOM 3544 O O B GLU A 1 430 ? -41.396 23.589 -14.692 0.30 14.42 409 GLU A O 1
ATOM 3555 N N . ARG A 1 431 ? -41.731 21.362 -14.812 1.00 14.20 410 ARG A N 1
ATOM 3556 C CA . ARG A 1 431 ? -42.018 21.349 -16.243 1.00 14.19 410 ARG A CA 1
ATOM 3557 C C . ARG A 1 431 ? -43.310 22.085 -16.622 1.00 14.23 410 ARG A C 1
ATOM 3558 O O . ARG A 1 431 ? -43.362 22.745 -17.662 1.00 15.59 410 ARG A O 1
ATOM 3566 N N . HIS A 1 432 ? -44.347 21.948 -15.799 1.00 13.78 411 HIS A N 1
ATOM 3567 C CA . HIS A 1 432 ? -45.701 22.280 -16.234 1.00 13.73 411 HIS A CA 1
ATOM 3568 C C . HIS A 1 432 ? -46.396 23.421 -15.493 1.00 13.60 411 HIS A C 1
ATOM 3569 O O . HIS A 1 432 ? -47.506 23.806 -15.873 1.00 13.50 411 HIS A O 1
ATOM 3576 N N A ASP A 1 433 ? -45.756 23.958 -14.453 0.40 13.46 412 ASP A N 1
ATOM 3577 N N B ASP A 1 433 ? -45.760 23.944 -14.446 0.60 13.56 412 ASP A N 1
ATOM 3578 C CA A ASP A 1 433 ? -46.280 25.103 -13.689 0.40 13.40 412 ASP A CA 1
ATOM 3579 C CA B ASP A 1 433 ? -46.321 25.094 -13.744 0.60 13.68 412 ASP A CA 1
ATOM 3580 C C A ASP A 1 433 ? -46.653 26.273 -14.604 0.40 13.41 412 ASP A C 1
ATOM 3581 C C B ASP A 1 433 ? -46.723 26.159 -14.750 0.60 13.47 412 ASP A C 1
ATOM 3582 O O A ASP A 1 433 ? -45.803 26.778 -15.336 0.40 13.44 412 ASP A O 1
ATOM 3583 O O B ASP A 1 433 ? -45.988 26.458 -15.702 0.60 13.33 412 ASP A O 1
ATOM 3592 N N . GLY A 1 434 ? -47.914 26.701 -14.545 1.00 13.43 413 GLY A N 1
ATOM 3593 C CA . GLY A 1 434 ? -48.423 27.795 -15.379 1.00 14.63 413 GLY A CA 1
ATOM 3594 C C . GLY A 1 434 ? -48.965 27.344 -16.720 1.00 15.05 413 GLY A C 1
ATOM 3595 O O . GLY A 1 434 ? -49.237 28.182 -17.593 1.00 16.97 413 GLY A O 1
ATOM 3596 N N . SER A 1 435 ? -49.164 26.032 -16.885 1.00 15.32 414 SER A N 1
ATOM 3597 C CA . SER A 1 435 ? -49.674 25.480 -18.137 1.00 15.95 414 SER A CA 1
ATOM 3598 C C . SER A 1 435 ? -50.786 24.441 -17.934 1.00 15.35 414 SER A C 1
ATOM 3599 O O . SER A 1 435 ? -51.086 24.031 -16.806 1.00 15.98 414 SER A O 1
ATOM 3602 N N . ALA A 1 436 ? -51.375 24.028 -19.054 1.00 14.68 415 ALA A N 1
ATOM 3603 C CA . ALA A 1 436 ? -52.372 22.966 -19.108 1.00 15.02 415 ALA A CA 1
ATOM 3604 C C . ALA A 1 436 ? -51.669 21.718 -19.631 1.00 15.57 415 ALA A C 1
ATOM 3605 O O . ALA A 1 436 ? -51.065 21.745 -20.711 1.00 17.70 415 ALA A O 1
ATOM 3607 N N . ALA A 1 437 ? -51.747 20.635 -18.866 1.00 13.90 416 ALA A N 1
ATOM 3608 C CA . ALA A 1 437 ? -50.992 19.402 -19.158 1.00 13.34 416 ALA A CA 1
ATOM 3609 C C . ALA A 1 437 ? -51.913 18.193 -19.389 1.00 13.00 416 ALA A C 1
ATOM 3610 O O . ALA A 1 437 ? -53.144 18.280 -19.291 1.00 12.40 416 ALA A O 1
ATOM 3612 N N . THR A 1 438 ? -51.296 17.056 -19.692 1.00 12.41 417 THR A N 1
ATOM 3613 C CA . THR A 1 438 ? -52.022 15.804 -19.948 1.00 13.17 417 THR A CA 1
ATOM 3614 C C . THR A 1 438 ? -51.660 14.715 -18.922 1.00 12.51 417 THR A C 1
ATOM 3615 O O . THR A 1 438 ? -50.604 14.774 -18.264 1.00 11.82 417 THR A O 1
ATOM 3619 N N . CYS A 1 439 ? -52.517 13.699 -18.807 1.00 12.57 418 CYS A N 1
ATOM 3620 C CA . CYS A 1 439 ? -52.178 12.500 -18.023 1.00 13.33 418 CYS A CA 1
ATOM 3621 C C . CYS A 1 439 ? -50.803 11.961 -18.413 1.00 13.24 418 CYS A C 1
ATOM 3622 O O . CYS A 1 439 ? -49.997 11.629 -17.546 1.00 13.41 418 CYS A O 1
ATOM 3625 N N . ASP A 1 440 ? -50.528 11.919 -19.713 1.00 13.28 419 ASP A N 1
ATOM 3626 C CA . ASP A 1 440 ? -49.254 11.399 -20.182 1.00 14.47 419 ASP A CA 1
ATOM 3627 C C . ASP A 1 440 ? -48.053 12.226 -19.697 1.00 14.26 419 ASP A C 1
ATOM 3628 O O . ASP A 1 440 ? -47.015 11.649 -19.374 1.00 14.71 419 ASP A O 1
ATOM 3633 N N . ASP A 1 441 ? -48.198 13.553 -19.631 1.00 13.96 420 ASP A N 1
ATOM 3634 C CA . ASP A 1 441 ? -47.145 14.426 -19.084 1.00 14.13 420 ASP A CA 1
ATOM 3635 C C . ASP A 1 441 ? -46.805 14.051 -17.644 1.00 13.09 420 ASP A C 1
ATOM 3636 O O . ASP A 1 441 ? -45.636 14.007 -17.258 1.00 13.29 420 ASP A O 1
ATOM 3641 N N . PHE A 1 442 ? -47.832 13.770 -16.850 1.00 13.25 421 PHE A N 1
ATOM 3642 C CA . PHE A 1 442 ? -47.631 13.405 -15.453 1.00 13.47 421 PHE A CA 1
ATOM 3643 C C . PHE A 1 442 ? -46.868 12.085 -15.315 1.00 13.39 421 PHE A C 1
ATOM 3644 O O . PHE A 1 442 ? -45.912 11.972 -14.537 1.00 13.22 421 PHE A O 1
ATOM 3652 N N . VAL A 1 443 ? -47.297 11.081 -16.070 1.00 13.27 422 VAL A N 1
ATOM 3653 C CA . VAL A 1 443 ? -46.620 9.780 -16.049 1.00 13.49 422 VAL A CA 1
ATOM 3654 C C . VAL A 1 443 ? -45.150 9.943 -16.494 1.00 13.22 422 VAL A C 1
ATOM 3655 O O . VAL A 1 443 ? -44.241 9.381 -15.867 1.00 12.61 422 VAL A O 1
ATOM 3659 N N A GLN A 1 444 ? -44.927 10.725 -17.548 0.50 13.40 423 GLN A N 1
ATOM 3660 N N B GLN A 1 444 ? -44.933 10.714 -17.562 0.50 13.64 423 GLN A N 1
ATOM 3661 C CA A GLN A 1 444 ? -43.578 10.973 -18.047 0.50 13.72 423 GLN A CA 1
ATOM 3662 C CA B GLN A 1 444 ? -43.588 11.029 -18.051 0.50 14.11 423 GLN A CA 1
ATOM 3663 C C A GLN A 1 444 ? -42.677 11.647 -16.998 0.50 13.59 423 GLN A C 1
ATOM 3664 C C B GLN A 1 444 ? -42.704 11.597 -16.946 0.50 13.81 423 GLN A C 1
ATOM 3665 O O A GLN A 1 444 ? -41.495 11.310 -16.898 0.50 13.52 423 GLN A O 1
ATOM 3666 O O B GLN A 1 444 ? -41.567 11.156 -16.762 0.50 13.73 423 GLN A O 1
ATOM 3677 N N . ALA A 1 445 ? -43.229 12.582 -16.221 1.00 13.59 424 ALA A N 1
ATOM 3678 C CA . ALA A 1 445 ? -42.501 13.208 -15.116 1.00 13.38 424 ALA A CA 1
ATOM 3679 C C . ALA A 1 445 ? -42.103 12.174 -14.052 1.00 13.43 424 ALA A C 1
ATOM 3680 O O . ALA A 1 445 ? -40.967 12.163 -13.585 1.00 13.62 424 ALA A O 1
ATOM 3682 N N . MET A 1 446 ? -43.041 11.302 -13.682 1.00 13.28 425 MET A N 1
ATOM 3683 C CA . MET A 1 446 ? -42.780 10.246 -12.699 1.00 13.64 425 MET A CA 1
ATOM 3684 C C . MET A 1 446 ? -41.689 9.287 -13.191 1.00 13.80 425 MET A C 1
ATOM 3685 O O . MET A 1 446 ? -40.776 8.945 -12.451 1.00 14.05 425 MET A O 1
ATOM 3690 N N . GLU A 1 447 ? -41.784 8.894 -14.453 1.00 14.15 426 GLU A N 1
ATOM 3691 C CA . GLU A 1 447 ? -40.832 7.979 -15.083 1.00 15.76 426 GLU A CA 1
ATOM 3692 C C . GLU A 1 447 ? -39.427 8.610 -15.163 1.00 15.86 426 GLU A C 1
ATOM 3693 O O . GLU A 1 447 ? -38.426 7.983 -14.776 1.00 16.22 426 GLU A O 1
ATOM 3699 N N . ASP A 1 448 ? -39.365 9.857 -15.631 1.00 16.02 427 ASP A N 1
ATOM 3700 C CA . ASP A 1 448 ? -38.097 10.568 -15.801 1.00 16.36 427 ASP A CA 1
ATOM 3701 C C . ASP A 1 448 ? -37.400 10.850 -14.473 1.00 16.73 427 ASP A C 1
ATOM 3702 O O . ASP A 1 448 ? -36.181 10.733 -14.391 1.00 17.92 427 ASP A O 1
ATOM 3707 N N . ALA A 1 449 ? -38.161 11.216 -13.439 1.00 16.52 428 ALA A N 1
ATOM 3708 C CA . ALA A 1 449 ? -37.576 11.535 -12.132 1.00 16.96 428 ALA A CA 1
ATOM 3709 C C . ALA A 1 449 ? -37.071 10.296 -11.386 1.00 17.16 428 ALA A C 1
ATOM 3710 O O . ALA A 1 449 ? -36.077 10.358 -10.657 1.00 18.11 428 ALA A O 1
ATOM 3712 N N . SER A 1 450 ? -37.771 9.178 -11.558 1.00 16.76 429 SER A N 1
ATOM 3713 C CA . SER A 1 450 ? -37.515 7.975 -10.770 1.00 17.42 429 SER A CA 1
ATOM 3714 C C . SER A 1 450 ? -36.632 6.951 -11.472 1.00 17.66 429 SER A C 1
ATOM 3715 O O . SER A 1 450 ? -36.074 6.070 -10.816 1.00 18.75 429 SER A O 1
ATOM 3718 N N . ASN A 1 451 ? -36.559 7.044 -12.799 1.00 18.36 430 ASN A N 1
ATOM 3719 C CA . ASN A 1 451 ? -35.969 6.003 -13.656 1.00 19.79 430 ASN A CA 1
ATOM 3720 C C . ASN A 1 451 ? -36.698 4.648 -13.608 1.00 19.73 430 ASN A C 1
ATOM 3721 O O . ASN A 1 451 ? -36.127 3.615 -13.967 1.00 20.97 430 ASN A O 1
ATOM 3726 N N . VAL A 1 452 ? -37.956 4.658 -13.175 1.00 19.04 431 VAL A N 1
ATOM 3727 C CA . VAL A 1 452 ? -38.813 3.475 -13.239 1.00 18.83 431 VAL A CA 1
ATOM 3728 C C . VAL A 1 452 ? -39.581 3.514 -14.560 1.00 18.39 431 VAL A C 1
ATOM 3729 O O . VAL A 1 452 ? -40.211 4.528 -14.886 1.00 18.85 431 VAL A O 1
ATOM 3733 N N . ASP A 1 453 ? -39.534 2.412 -15.310 1.00 18.19 432 ASP A N 1
ATOM 3734 C CA . ASP A 1 453 ? -40.204 2.322 -16.602 1.00 18.16 432 ASP A CA 1
ATOM 3735 C C . ASP A 1 453 ? -41.723 2.209 -16.400 1.00 17.10 432 ASP A C 1
ATOM 3736 O O . ASP A 1 453 ? -42.214 1.234 -15.823 1.00 17.49 432 ASP A O 1
ATOM 3741 N N . LEU A 1 454 ? -42.455 3.213 -16.871 1.00 15.91 433 LEU A N 1
ATOM 3742 C CA . LEU A 1 454 ? -43.918 3.216 -16.769 1.00 14.73 433 LEU A CA 1
ATOM 3743 C C . LEU A 1 454 ? -44.627 3.084 -18.121 1.00 14.75 433 LEU A C 1
ATOM 3744 O O . LEU A 1 454 ? -45.816 3.396 -18.227 1.00 14.81 433 LEU A O 1
ATOM 3749 N N A SER A 1 455 ? -43.913 2.598 -19.141 0.40 14.84 434 SER A N 1
ATOM 3750 N N B SER A 1 455 ? -43.898 2.625 -19.140 0.60 15.02 434 SER A N 1
ATOM 3751 C CA A SER A 1 455 ? -44.490 2.437 -20.487 0.40 15.09 434 SER A CA 1
ATOM 3752 C CA B SER A 1 455 ? -44.467 2.427 -20.475 0.60 15.59 434 SER A CA 1
ATOM 3753 C C A SER A 1 455 ? -45.667 1.455 -20.541 0.40 14.84 434 SER A C 1
ATOM 3754 C C B SER A 1 455 ? -45.692 1.500 -20.437 0.60 15.00 434 SER A C 1
ATOM 3755 O O A SER A 1 455 ? -46.705 1.750 -21.143 0.40 15.06 434 SER A O 1
ATOM 3756 O O B SER A 1 455 ? -46.795 1.882 -20.847 0.60 15.03 434 SER A O 1
ATOM 3761 N N . HIS A 1 456 ? -45.503 0.290 -19.917 1.00 14.69 435 HIS A N 1
ATOM 3762 C CA . HIS A 1 456 ? -46.605 -0.665 -19.791 1.00 14.06 435 HIS A CA 1
ATOM 3763 C C . HIS A 1 456 ? -47.690 -0.115 -18.848 1.00 13.21 435 HIS A C 1
ATOM 3764 O O . HIS A 1 456 ? -48.891 -0.217 -19.134 1.00 13.41 435 HIS A O 1
ATOM 3771 N N . PHE A 1 457 ? -47.250 0.485 -17.748 1.00 13.32 436 PHE A N 1
ATOM 3772 C CA . PHE A 1 457 ? -48.157 1.042 -16.761 1.00 13.27 436 PHE A CA 1
ATOM 3773 C C . PHE A 1 457 ? -49.198 2.006 -17.356 1.00 13.20 436 PHE A C 1
ATOM 3774 O O . PHE A 1 457 ? -50.341 2.039 -16.889 1.00 13.05 436 PHE A O 1
ATOM 3782 N N . ARG A 1 458 ? -48.810 2.762 -18.387 1.00 13.27 437 ARG A N 1
ATOM 3783 C CA . ARG A 1 458 ? -49.726 3.700 -19.052 1.00 13.90 437 ARG A CA 1
ATOM 3784 C C . ARG A 1 458 ? -51.048 3.077 -19.523 1.00 13.38 437 ARG A C 1
ATOM 3785 O O . ARG A 1 458 ? -52.056 3.776 -19.645 1.00 14.40 437 ARG A O 1
ATOM 3793 N N . ARG A 1 459 ? -51.058 1.767 -19.779 1.00 13.39 438 ARG A N 1
ATOM 3794 C CA . ARG A 1 459 ? -52.303 1.086 -20.169 1.00 13.40 438 ARG A CA 1
ATOM 3795 C C . ARG A 1 459 ? -53.455 1.237 -19.148 1.00 12.68 438 ARG A C 1
ATOM 3796 O O . ARG A 1 459 ? -54.628 1.180 -19.521 1.00 12.78 438 ARG A O 1
ATOM 3804 N N . TRP A 1 460 ? -53.124 1.455 -17.876 1.00 12.39 439 TRP A N 1
ATOM 3805 C CA . TRP A 1 460 ? -54.147 1.775 -16.872 1.00 12.28 439 TRP A CA 1
ATOM 3806 C C . TRP A 1 460 ? -54.984 3.016 -17.222 1.00 12.65 439 TRP A C 1
ATOM 3807 O O . TRP A 1 460 ? -56.111 3.143 -16.762 1.00 14.18 439 TRP A O 1
ATOM 3818 N N . TYR A 1 461 ? -54.414 3.944 -17.992 1.00 11.99 440 TYR A N 1
ATOM 3819 C CA . TYR A 1 461 ? -55.143 5.149 -18.404 1.00 12.49 440 TYR A CA 1
ATOM 3820 C C . TYR A 1 461 ? -56.096 4.919 -19.572 1.00 13.10 440 TYR A C 1
ATOM 3821 O O . TYR A 1 461 ? -57.085 5.655 -19.717 1.00 13.54 440 TYR A O 1
ATOM 3830 N N A SER A 1 462 ? -55.822 3.896 -20.377 0.50 13.30 441 SER A N 1
ATOM 3831 N N B SER A 1 462 ? -55.789 3.902 -20.386 0.50 13.40 441 SER A N 1
ATOM 3832 C CA A SER A 1 462 ? -56.545 3.693 -21.628 0.50 13.69 441 SER A CA 1
ATOM 3833 C CA B SER A 1 462 ? -56.469 3.625 -21.660 0.50 13.87 441 SER A CA 1
ATOM 3834 C C A SER A 1 462 ? -57.460 2.472 -21.667 0.50 13.50 441 SER A C 1
ATOM 3835 C C B SER A 1 462 ? -57.549 2.548 -21.584 0.50 13.63 441 SER A C 1
ATOM 3836 O O A SER A 1 462 ? -58.197 2.297 -22.640 0.50 13.72 441 SER A O 1
ATOM 3837 O O B SER A 1 462 ? -58.474 2.537 -22.398 0.50 13.94 441 SER A O 1
ATOM 3842 N N . GLN A 1 463 ? -57.412 1.638 -20.626 1.00 13.02 442 GLN A N 1
ATOM 3843 C CA . GLN A 1 463 ? -58.228 0.432 -20.573 1.00 13.06 442 GLN A CA 1
ATOM 3844 C C . GLN A 1 463 ? -59.262 0.493 -19.464 1.00 12.56 442 GLN A C 1
ATOM 3845 O O . GLN A 1 463 ? -58.929 0.769 -18.306 1.00 13.29 442 GLN A O 1
ATOM 3851 N N . SER A 1 464 ? -60.515 0.207 -19.810 1.00 12.92 443 SER A N 1
ATOM 3852 C CA . SER A 1 464 ? -61.589 0.216 -18.828 1.00 13.13 443 SER A CA 1
ATOM 3853 C C . SER A 1 464 ? -61.778 -1.192 -18.232 1.00 13.18 443 SER A C 1
ATOM 3854 O O . SER A 1 464 ? -61.126 -2.162 -18.663 1.00 13.94 443 SER A O 1
ATOM 3857 N N . GLY A 1 465 ? -62.664 -1.294 -17.241 1.00 13.67 444 GLY A N 1
ATOM 3858 C CA . GLY A 1 465 ? -62.995 -2.574 -16.613 1.00 13.86 444 GLY A CA 1
ATOM 3859 C C . GLY A 1 465 ? -62.049 -2.991 -15.503 1.00 14.67 444 GLY A C 1
ATOM 3860 O O . GLY A 1 465 ? -60.938 -2.466 -15.367 1.00 15.25 444 GLY A O 1
ATOM 3861 N N . THR A 1 466 ? -62.503 -3.943 -14.701 1.00 14.53 445 THR A N 1
ATOM 3862 C CA . THR A 1 466 ? -61.768 -4.389 -13.532 1.00 14.64 445 THR A CA 1
ATOM 3863 C C . THR A 1 466 ? -60.998 -5.683 -13.844 1.00 14.09 445 THR A C 1
ATOM 3864 O O . THR A 1 466 ? -61.607 -6.708 -14.182 1.00 14.45 445 THR A O 1
ATOM 3868 N N . PRO A 1 467 ? -59.662 -5.668 -13.717 1.00 13.88 446 PRO A N 1
ATOM 3869 C CA . PRO A 1 467 ? -58.918 -6.916 -13.931 1.00 14.05 446 PRO A CA 1
ATOM 3870 C C . PRO A 1 467 ? -59.230 -7.935 -12.847 1.00 13.97 446 PRO A C 1
ATOM 3871 O O . PRO A 1 467 ? -59.492 -7.582 -11.703 1.00 13.89 446 PRO A O 1
ATOM 3875 N N . ILE A 1 468 ? -59.221 -9.199 -13.248 1.00 14.08 447 ILE A N 1
ATOM 3876 C CA . ILE A 1 468 ? -59.378 -10.331 -12.344 1.00 14.51 447 ILE A CA 1
ATOM 3877 C C . ILE A 1 468 ? -58.022 -11.033 -12.255 1.00 14.30 447 ILE A C 1
ATOM 3878 O O . ILE A 1 468 ? -57.453 -11.453 -13.269 1.00 13.58 447 ILE A O 1
ATOM 3883 N N . VAL A 1 469 ? -57.491 -11.103 -11.044 1.00 13.98 448 VAL A N 1
ATOM 3884 C CA . VAL A 1 469 ? -56.206 -11.732 -10.811 1.00 14.05 448 VAL A CA 1
ATOM 3885 C C . VAL A 1 469 ? -56.425 -13.055 -10.077 1.00 14.26 448 VAL A C 1
ATOM 3886 O O . VAL A 1 469 ? -56.946 -13.080 -8.966 1.00 14.38 448 VAL A O 1
ATOM 3890 N N . THR A 1 470 ? -56.001 -14.144 -10.711 1.00 14.73 449 THR A N 1
ATOM 3891 C CA . THR A 1 470 ? -56.176 -15.497 -10.169 1.00 15.34 449 THR A CA 1
ATOM 3892 C C . THR A 1 470 ? -54.829 -15.995 -9.666 1.00 15.18 449 THR A C 1
ATOM 3893 O O . THR A 1 470 ? -53.815 -15.873 -10.361 1.00 15.80 449 THR A O 1
ATOM 3897 N N . VAL A 1 471 ? -54.817 -16.507 -8.440 1.00 15.17 450 VAL A N 1
ATOM 3898 C CA . VAL A 1 471 ? -53.590 -16.963 -7.794 1.00 15.12 450 VAL A CA 1
ATOM 3899 C C . VAL A 1 471 ? -53.727 -18.431 -7.391 1.00 15.36 450 VAL A C 1
ATOM 3900 O O . VAL A 1 471 ? -54.721 -18.823 -6.771 1.00 15.01 450 VAL A O 1
ATOM 3904 N N . LYS A 1 472 ? -52.721 -19.221 -7.751 1.00 16.1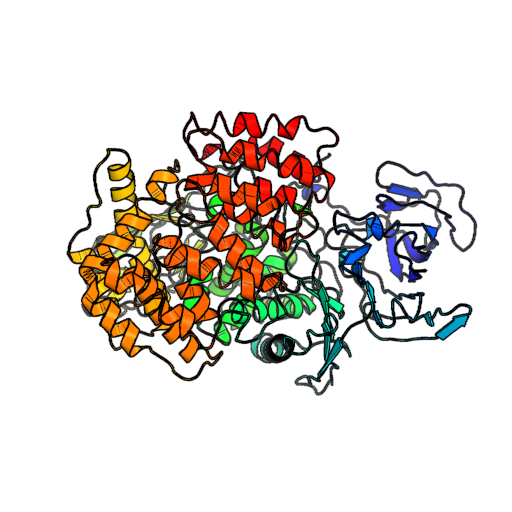1 451 LYS A N 1
ATOM 3905 C CA . LYS A 1 472 ? -52.603 -20.609 -7.294 1.00 17.18 451 LYS A CA 1
ATOM 3906 C C . LYS A 1 472 ? -51.234 -20.727 -6.664 1.00 17.26 451 LYS A C 1
ATOM 3907 O O . LYS A 1 472 ? -50.288 -20.039 -7.088 1.00 17.23 451 LYS A O 1
ATOM 3913 N N . ASP A 1 473 ? -51.114 -21.570 -5.643 1.00 17.11 452 ASP A N 1
ATOM 3914 C CA . ASP A 1 473 ? -49.833 -21.742 -4.978 1.00 17.43 452 ASP A CA 1
ATOM 3915 C C . ASP A 1 473 ? -49.434 -23.204 -4.780 1.00 17.15 452 ASP A C 1
ATOM 3916 O O . ASP A 1 473 ? -50.257 -24.133 -4.875 1.00 17.19 452 ASP A O 1
ATOM 3921 N N . ASP A 1 474 ? -48.150 -23.390 -4.519 1.00 17.54 453 ASP A N 1
ATOM 3922 C CA . ASP A 1 474 ? -47.590 -24.704 -4.267 1.00 18.33 453 ASP A CA 1
ATOM 3923 C C . ASP A 1 474 ? -46.438 -24.556 -3.297 1.00 18.38 453 ASP A C 1
ATOM 3924 O O . ASP A 1 474 ? -45.597 -23.660 -3.447 1.00 18.55 453 ASP A O 1
ATOM 3929 N N . TYR A 1 475 ? -46.414 -25.418 -2.289 1.00 18.34 454 TYR A N 1
ATOM 3930 C CA . TYR A 1 475 ? -45.275 -25.498 -1.396 1.00 18.75 454 TYR A CA 1
ATOM 3931 C C . TYR A 1 475 ? -44.561 -26.831 -1.592 1.00 19.48 454 TYR A C 1
ATOM 3932 O O . TYR A 1 475 ? -45.184 -27.900 -1.530 1.00 19.28 454 TYR A O 1
ATOM 3941 N N . ASN A 1 476 ? -43.260 -26.753 -1.849 1.00 20.41 455 ASN A N 1
ATOM 3942 C 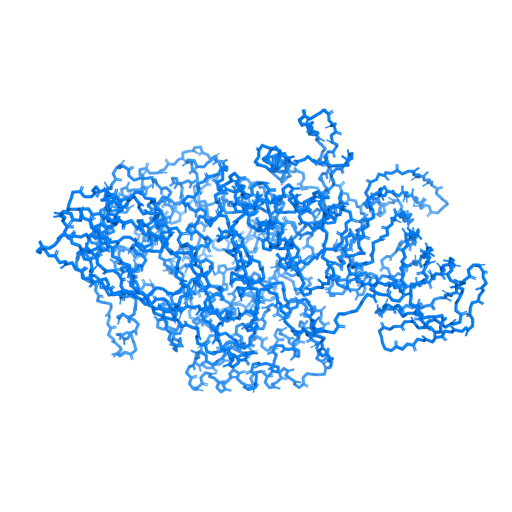CA . ASN A 1 476 ? -42.437 -27.930 -2.072 1.00 21.58 455 ASN A CA 1
ATOM 3943 C C . ASN A 1 476 ? -41.539 -28.157 -0.855 1.00 22.07 455 ASN A C 1
ATOM 3944 O O . ASN A 1 476 ? -40.557 -27.434 -0.665 1.00 21.86 455 ASN A O 1
ATOM 3949 N N . PRO A 1 477 ? -41.878 -29.159 -0.020 1.00 22.93 456 PRO A N 1
ATOM 3950 C CA . PRO A 1 477 ? -41.098 -29.405 1.194 1.00 23.77 456 PRO A CA 1
ATOM 3951 C C . PRO A 1 477 ? -39.664 -29.904 0.931 1.00 24.66 456 PRO A C 1
ATOM 3952 O O . PRO A 1 477 ? -38.779 -29.653 1.750 1.00 25.23 456 PRO A O 1
ATOM 3956 N N . GLU A 1 478 ? -39.446 -30.578 -0.197 1.00 25.52 457 GLU A N 1
ATOM 3957 C CA . GLU A 1 478 ? -38.109 -31.086 -0.558 1.00 26.33 457 GLU A CA 1
ATOM 3958 C C . GLU A 1 478 ? -37.114 -29.950 -0.778 1.00 26.53 457 GLU A C 1
ATOM 3959 O O . GLU A 1 478 ? -35.959 -30.028 -0.354 1.00 27.26 457 GLU A O 1
ATOM 3965 N N . THR A 1 479 ? -37.569 -28.895 -1.447 1.00 26.10 458 THR A N 1
ATOM 3966 C CA . THR A 1 479 ? -36.689 -27.803 -1.864 1.00 25.69 458 THR A CA 1
ATOM 3967 C C . THR A 1 479 ? -36.882 -26.541 -1.026 1.00 25.21 458 THR A C 1
ATOM 3968 O O . THR A 1 479 ? -36.129 -25.575 -1.173 1.00 25.24 458 THR A O 1
ATOM 3972 N N . GLU A 1 480 ? -37.881 -26.566 -0.141 1.00 24.61 459 GLU A N 1
ATOM 3973 C CA . GLU A 1 480 ? -38.280 -25.403 0.659 1.00 24.46 459 GLU A CA 1
ATOM 3974 C C . GLU A 1 480 ? -38.541 -24.190 -0.242 1.00 23.40 459 GLU A C 1
ATOM 3975 O O . GLU A 1 480 ? -38.054 -23.084 0.006 1.00 23.18 459 GLU A O 1
ATOM 3981 N N . GLN A 1 481 ? -39.288 -24.440 -1.312 1.00 21.83 460 GLN A N 1
ATOM 3982 C CA . GLN A 1 481 ? -39.678 -23.396 -2.249 1.00 21.17 460 GLN A CA 1
ATOM 3983 C C . GLN A 1 481 ? -41.188 -23.241 -2.255 1.00 19.95 460 GLN A C 1
ATOM 3984 O O . GLN A 1 481 ? -41.935 -24.225 -2.170 1.00 20.02 460 GLN A O 1
ATOM 3990 N N . TYR A 1 482 ? -41.622 -21.993 -2.378 1.00 18.98 461 TYR A N 1
ATOM 3991 C CA . TYR A 1 482 ? -43.028 -21.644 -2.491 1.00 18.20 461 TYR A CA 1
ATOM 3992 C C . TYR A 1 482 ? -43.199 -20.977 -3.846 1.00 18.19 461 TYR A C 1
ATOM 3993 O O . TYR A 1 482 ? -42.440 -20.071 -4.194 1.00 17.83 461 TYR A O 1
ATOM 4002 N N . THR A 1 483 ? -44.158 -21.464 -4.621 1.00 17.84 462 THR A N 1
ATOM 4003 C CA . THR A 1 483 ? -44.399 -20.988 -5.975 1.00 18.47 462 THR A CA 1
ATOM 4004 C C . THR A 1 483 ? -45.807 -20.402 -6.075 1.00 17.99 462 THR A C 1
ATOM 4005 O O . THR A 1 483 ? -46.790 -21.063 -5.708 1.00 17.80 462 THR A O 1
ATOM 4009 N N . LEU A 1 484 ? -45.891 -19.154 -6.537 1.00 17.72 463 LEU A N 1
ATOM 4010 C CA . LEU A 1 484 ? -47.156 -18.485 -6.846 1.00 17.54 463 LEU A CA 1
ATOM 4011 C C . LEU A 1 484 ? -47.314 -18.435 -8.354 1.00 17.80 463 LEU A C 1
ATOM 4012 O O . LEU A 1 484 ? -46.444 -17.903 -9.048 1.00 17.97 463 LEU A O 1
ATOM 4017 N N . THR A 1 485 ? -48.393 -19.011 -8.865 1.00 17.53 464 THR A N 1
ATOM 4018 C CA . THR A 1 485 ? -48.746 -18.871 -10.269 1.00 18.56 464 THR A CA 1
ATOM 4019 C C . THR A 1 485 ? -49.892 -17.877 -10.355 1.00 18.00 464 THR A C 1
ATOM 4020 O O . THR A 1 485 ? -50.975 -18.105 -9.804 1.00 18.31 464 THR A O 1
ATOM 4024 N N . ILE A 1 486 ? -49.625 -16.757 -11.019 1.00 17.22 465 ILE A N 1
ATOM 4025 C CA . ILE A 1 486 ? -50.548 -15.625 -11.042 1.00 16.51 465 ILE A CA 1
ATOM 4026 C C . ILE A 1 486 ? -50.973 -15.336 -12.472 1.00 16.20 465 ILE A C 1
ATOM 4027 O O . ILE A 1 486 ? -50.130 -15.171 -13.360 1.00 16.43 465 ILE A O 1
ATOM 4032 N N A SER A 1 487 ? -52.280 -15.282 -12.701 0.70 15.91 466 SER A N 1
ATOM 4033 N N B SER A 1 487 ? -52.285 -15.286 -12.684 0.30 15.77 466 SER A N 1
ATOM 4034 C CA A SER A 1 487 ? -52.800 -14.915 -14.014 0.70 16.01 466 SER A CA 1
ATOM 4035 C CA B SER A 1 487 ? -52.867 -14.967 -13.984 0.30 15.51 466 SER A CA 1
ATOM 4036 C C A SER A 1 487 ? -53.745 -13.725 -13.917 0.70 15.27 466 SER A C 1
ATOM 4037 C C B SER A 1 487 ? -53.662 -13.667 -13.887 0.30 15.09 466 SER A C 1
ATOM 4038 O O A SER A 1 487 ? -54.320 -13.458 -12.867 0.70 15.02 466 SER A O 1
ATOM 4039 O O B SER A 1 487 ? -54.038 -13.253 -12.789 0.30 15.10 466 SER A O 1
ATOM 4044 N N . GLN A 1 488 ? -53.904 -13.018 -15.027 1.00 14.75 467 GLN A N 1
ATOM 4045 C CA . GLN A 1 488 ? -54.784 -11.851 -15.068 1.00 14.31 467 GLN A CA 1
ATOM 4046 C C . GLN A 1 488 ? -55.581 -11.859 -16.345 1.00 14.78 467 GLN A C 1
ATOM 4047 O O . GLN A 1 488 ? -55.120 -12.330 -17.382 1.00 14.75 467 GLN A O 1
ATOM 4053 N N . ARG A 1 489 ? -56.780 -11.301 -16.261 1.00 15.49 468 ARG A N 1
ATOM 4054 C CA . ARG A 1 489 ? -57.576 -11.006 -17.438 1.00 16.56 468 ARG A CA 1
ATOM 4055 C C . ARG A 1 489 ? -58.557 -9.911 -17.068 1.00 16.59 468 ARG A C 1
ATOM 4056 O O . ARG A 1 489 ? -58.987 -9.809 -15.919 1.00 16.86 468 ARG A O 1
ATOM 4064 N N . THR A 1 490 ? -58.887 -9.092 -18.056 1.00 16.01 469 THR A N 1
ATOM 4065 C CA . THR A 1 490 ? -59.946 -8.108 -17.924 1.00 16.10 469 THR A CA 1
ATOM 4066 C C . THR A 1 490 ? -61.021 -8.511 -18.910 1.00 15.93 469 THR A C 1
ATOM 4067 O O . THR A 1 490 ? -60.758 -8.587 -20.112 1.00 16.51 469 THR A O 1
ATOM 4071 N N . PRO A 1 491 ? -62.233 -8.771 -18.406 1.00 16.49 470 PRO A N 1
ATOM 4072 C CA . PRO A 1 491 ? -63.347 -9.061 -19.296 1.00 17.19 470 PRO A CA 1
ATOM 4073 C C . PRO A 1 491 ? -63.641 -7.865 -20.203 1.00 16.79 470 PRO A C 1
ATOM 4074 O O . PRO A 1 491 ? -63.419 -6.702 -19.814 1.00 17.05 470 PRO A O 1
ATOM 4078 N N . ALA A 1 492 ? -64.097 -8.145 -21.417 1.00 16.97 471 ALA A N 1
ATOM 4079 C CA . ALA A 1 492 ? -64.570 -7.101 -22.316 1.00 16.83 471 ALA A CA 1
ATOM 4080 C C . ALA A 1 492 ? -65.628 -6.245 -21.622 1.00 17.09 471 ALA A C 1
ATOM 4081 O O . ALA A 1 492 ? -66.395 -6.724 -20.780 1.00 17.55 471 ALA A O 1
ATOM 4083 N N . THR A 1 493 ? -65.649 -4.969 -21.977 1.00 16.75 472 THR A N 1
ATOM 4084 C CA . THR A 1 493 ? -66.631 -4.018 -21.456 1.00 17.21 472 THR A CA 1
ATOM 4085 C C . THR A 1 493 ? -67.438 -3.486 -22.652 1.00 17.48 472 THR A C 1
ATOM 4086 O O . THR A 1 493 ? -67.008 -3.630 -23.800 1.00 16.81 472 THR A O 1
ATOM 4090 N N . PRO A 1 494 ? -68.615 -2.869 -22.403 1.00 18.38 473 PRO A N 1
ATOM 4091 C CA . PRO A 1 494 ? -69.397 -2.372 -23.542 1.00 19.15 473 PRO A CA 1
ATOM 4092 C C . PRO A 1 494 ? -68.658 -1.343 -24.420 1.00 19.24 473 PRO A C 1
ATOM 4093 O O . PRO A 1 494 ? -68.922 -1.258 -25.618 1.00 20.41 473 PRO A O 1
ATOM 4097 N N . ASP A 1 495 ? -67.719 -0.606 -23.828 1.00 19.17 474 ASP A N 1
ATOM 4098 C CA . ASP A 1 495 ? -66.934 0.418 -24.541 1.00 19.00 474 ASP A CA 1
ATOM 4099 C C . ASP A 1 495 ? -65.677 -0.111 -25.255 1.00 18.78 474 ASP A C 1
ATOM 4100 O O . ASP A 1 495 ? -65.145 0.554 -26.145 1.00 19.33 474 ASP A O 1
ATOM 4105 N N . GLN A 1 496 ? -65.207 -1.297 -24.869 1.00 17.77 475 GLN A N 1
ATOM 4106 C CA . GLN A 1 496 ? -63.956 -1.856 -25.402 1.00 17.88 475 GLN A CA 1
ATOM 4107 C C . GLN A 1 496 ? -64.007 -3.366 -25.560 1.00 17.84 475 GLN A C 1
ATOM 4108 O O . GLN A 1 496 ? -64.055 -4.107 -24.565 1.00 18.01 475 GLN A O 1
ATOM 4114 N N . ALA A 1 497 ? -63.925 -3.811 -26.811 1.00 18.18 476 ALA A N 1
ATOM 4115 C CA . ALA A 1 497 ? -63.877 -5.245 -27.141 1.00 18.64 476 ALA A CA 1
ATOM 4116 C C . ALA A 1 497 ? -62.478 -5.855 -26.988 1.00 18.80 476 ALA A C 1
ATOM 4117 O O . ALA A 1 497 ? -62.338 -7.086 -26.871 1.00 20.16 476 ALA A O 1
ATOM 4119 N N A GLU A 1 498 ? -61.453 -5.007 -27.016 0.70 18.41 477 GLU A N 1
ATOM 4120 N N B GLU A 1 498 ? -61.456 -5.003 -27.017 0.30 18.25 477 GLU A N 1
ATOM 4121 C CA A GLU A 1 498 ? -60.072 -5.465 -26.896 0.70 18.45 477 GLU A CA 1
ATOM 4122 C CA B GLU A 1 498 ? -60.067 -5.437 -26.892 0.30 17.80 477 GLU A CA 1
ATOM 4123 C C A GLU A 1 498 ? -59.520 -5.142 -25.514 0.70 17.32 477 GLU A C 1
ATOM 4124 C C B GLU A 1 498 ? -59.534 -5.136 -25.496 0.30 17.16 477 GLU A C 1
ATOM 4125 O O A GLU A 1 498 ? -59.608 -4.000 -25.055 0.70 17.02 477 GLU A O 1
ATOM 4126 O O B GLU A 1 498 ? -59.663 -4.011 -25.005 0.30 17.03 477 GLU A O 1
ATOM 4137 N N . LYS A 1 499 ? -58.943 -6.145 -24.858 1.00 16.68 478 LYS A N 1
ATOM 4138 C CA . LYS A 1 499 ? -58.307 -5.967 -23.557 1.00 15.87 478 LYS A CA 1
ATOM 4139 C C . LYS A 1 499 ? -56.934 -6.618 -23.598 1.00 16.12 478 LYS A C 1
ATOM 4140 O O . LYS A 1 499 ? -56.760 -7.656 -24.258 1.00 15.90 478 LYS A O 1
ATOM 4146 N N . GLN A 1 500 ? -55.976 -6.021 -22.888 1.00 15.86 479 GLN A N 1
ATOM 4147 C CA . GLN A 1 500 ? -54.612 -6.542 -22.792 1.00 16.55 479 GLN A CA 1
ATOM 4148 C C . GLN A 1 500 ? -54.159 -6.575 -21.333 1.00 16.14 479 GLN A C 1
ATOM 4149 O O . GLN A 1 500 ? -54.740 -5.883 -20.491 1.00 16.16 479 GLN A O 1
ATOM 4155 N N . PRO A 1 501 ? -53.107 -7.363 -21.025 1.00 15.57 480 PRO A N 1
ATOM 4156 C CA . PRO A 1 501 ? -52.563 -7.407 -19.671 1.00 15.25 480 PRO A CA 1
ATOM 4157 C C . PRO A 1 501 ? -52.060 -6.039 -19.219 1.00 14.44 480 PRO A C 1
ATOM 4158 O O . PRO A 1 501 ? -51.526 -5.259 -20.028 1.00 14.73 480 PRO A O 1
ATOM 4162 N N . LEU A 1 502 ? -52.214 -5.786 -17.925 1.00 13.82 481 LEU A N 1
ATOM 4163 C CA . LEU A 1 502 ? -51.739 -4.555 -17.292 1.00 14.07 481 LEU A CA 1
ATOM 4164 C C . LEU A 1 502 ? -50.481 -4.811 -16.464 1.00 13.98 481 LEU A C 1
ATOM 4165 O O . LEU A 1 502 ? -50.137 -5.971 -16.177 1.00 14.45 481 LEU A O 1
ATOM 4170 N N . HIS A 1 503 ? -49.793 -3.733 -16.098 1.00 13.83 482 HIS A N 1
ATOM 4171 C CA . HIS A 1 503 ? -48.713 -3.794 -15.121 1.00 13.88 482 HIS A CA 1
ATOM 4172 C C . HIS A 1 503 ? -49.325 -3.672 -13.728 1.00 13.43 482 HIS A C 1
ATOM 4173 O O . HIS A 1 503 ? -49.658 -2.566 -13.271 1.00 13.75 482 HIS A O 1
ATOM 4180 N N . ILE A 1 504 ? -49.499 -4.817 -13.079 1.00 13.32 483 ILE A N 1
ATOM 4181 C CA . ILE A 1 504 ? -50.177 -4.900 -11.791 1.00 13.56 483 ILE A CA 1
ATOM 4182 C C . ILE A 1 504 ? -49.155 -5.039 -10.651 1.00 13.78 483 ILE A C 1
ATOM 4183 O O . ILE A 1 504 ? -48.477 -6.077 -10.551 1.00 14.57 483 ILE A O 1
ATOM 4188 N N . PRO A 1 505 ? -49.030 -4.003 -9.787 1.00 13.69 484 PRO A N 1
ATOM 4189 C CA . PRO A 1 505 ? -48.207 -4.162 -8.580 1.00 13.68 484 PRO A CA 1
ATOM 4190 C C . PRO A 1 505 ? -48.971 -5.046 -7.589 1.00 13.55 484 PRO A C 1
ATOM 4191 O O . PRO A 1 505 ? -50.063 -4.679 -7.132 1.00 13.89 484 PRO A O 1
ATOM 4195 N N . PHE A 1 506 ? -48.395 -6.199 -7.285 1.00 13.00 485 PHE A N 1
ATOM 4196 C CA . PHE A 1 506 ? -49.082 -7.239 -6.511 1.00 13.31 485 PHE A CA 1
ATOM 4197 C C . PHE A 1 506 ? -48.317 -7.511 -5.215 1.00 13.36 485 PHE A C 1
ATOM 4198 O O . PHE A 1 506 ? -47.342 -8.273 -5.202 1.00 13.83 485 PHE A O 1
ATOM 4206 N N . ALA A 1 507 ? -48.723 -6.869 -4.125 1.00 13.54 486 ALA A N 1
ATOM 4207 C CA . ALA A 1 507 ? -47.968 -6.932 -2.872 1.00 13.71 486 ALA A CA 1
ATOM 4208 C C . ALA A 1 507 ? -48.335 -8.192 -2.102 1.00 13.72 486 ALA A C 1
ATOM 4209 O O . ALA A 1 507 ? -49.518 -8.535 -1.985 1.00 13.31 486 ALA A O 1
ATOM 4211 N N . ILE A 1 508 ? -47.325 -8.875 -1.570 1.00 13.62 487 ILE A N 1
ATOM 4212 C CA . ILE A 1 508 ? -47.556 -10.092 -0.778 1.00 14.52 487 ILE A CA 1
ATOM 4213 C C . ILE A 1 508 ? -46.770 -10.091 0.529 1.00 15.28 487 ILE A C 1
ATOM 4214 O O . ILE A 1 508 ? -45.778 -9.366 0.670 1.00 15.79 487 ILE A O 1
ATOM 4219 N N A GLU A 1 509 ? -47.202 -10.931 1.470 0.50 15.39 488 GLU A N 1
ATOM 4220 N N B GLU A 1 509 ? -47.248 -10.889 1.476 0.50 15.50 488 GLU A N 1
ATOM 4221 C CA A GLU A 1 509 ? -46.466 -11.205 2.710 0.50 15.73 488 GLU A CA 1
ATOM 4222 C CA B GLU A 1 509 ? -46.503 -11.251 2.671 0.50 15.94 488 GLU A CA 1
ATOM 4223 C C A GLU A 1 509 ? -46.765 -12.638 3.166 0.50 15.58 488 GLU A C 1
ATOM 4224 C C B GLU A 1 509 ? -46.709 -12.745 2.872 0.50 15.61 488 GLU A C 1
ATOM 4225 O O A GLU A 1 509 ? -47.933 -13.033 3.250 0.50 15.26 488 GLU A O 1
ATOM 4226 O O B GLU A 1 509 ? -47.755 -13.293 2.501 0.50 15.12 488 GLU A O 1
ATOM 4237 N N . LEU A 1 510 ? -45.708 -13.400 3.443 1.00 15.45 489 LEU A N 1
ATOM 4238 C CA . LEU A 1 510 ? -45.818 -14.825 3.778 1.00 15.92 489 LEU A CA 1
ATOM 4239 C C . LEU A 1 510 ? -45.626 -15.009 5.276 1.00 16.15 489 LEU A C 1
ATOM 4240 O O . LEU A 1 510 ? -44.668 -14.474 5.842 1.00 16.74 489 LEU A O 1
ATOM 4245 N N . TYR A 1 511 ? -46.541 -15.741 5.913 1.00 16.22 490 TYR A N 1
ATOM 4246 C CA . TYR A 1 511 ? -46.502 -15.980 7.359 1.00 17.00 490 TYR A CA 1
ATOM 4247 C C . TYR A 1 511 ? -46.220 -17.438 7.687 1.00 17.75 490 TYR A C 1
ATOM 4248 O O . TYR A 1 511 ? -46.800 -18.342 7.069 1.00 16.81 490 TYR A O 1
ATOM 4257 N N . ASP A 1 512 ? -45.342 -17.659 8.665 1.00 19.15 491 ASP A N 1
ATOM 4258 C CA . ASP A 1 512 ? -45.110 -19.009 9.193 1.00 20.76 491 ASP A CA 1
ATOM 4259 C C . ASP A 1 512 ? -46.170 -19.387 10.242 1.00 22.06 491 ASP A C 1
ATOM 4260 O O . ASP A 1 512 ? -47.062 -18.591 10.536 1.00 21.96 491 ASP A O 1
ATOM 4265 N N . ASN A 1 513 ? -46.054 -20.588 10.812 1.00 23.76 492 ASN A N 1
ATOM 4266 C CA . ASN A 1 513 ? -47.044 -21.113 11.765 1.00 25.71 492 ASN A CA 1
ATOM 4267 C C . ASN A 1 513 ? -47.200 -20.316 13.059 1.00 26.21 492 ASN A C 1
ATOM 4268 O O . ASN A 1 513 ? -48.222 -20.429 13.744 1.00 26.72 492 ASN A O 1
ATOM 4273 N N . GLU A 1 514 ? -46.190 -19.512 13.383 1.00 26.92 493 GLU A N 1
ATOM 4274 C CA . GLU A 1 514 ? -46.205 -18.672 14.578 1.00 27.29 493 GLU A CA 1
ATOM 4275 C C . GLU A 1 514 ? -46.651 -17.236 14.285 1.00 27.30 493 GLU A C 1
ATOM 4276 O O . GLU A 1 514 ? -46.664 -16.387 15.178 1.00 27.59 493 GLU A O 1
ATOM 4282 N N . GLY A 1 515 ? -47.020 -16.970 13.035 1.00 26.77 494 GLY A N 1
ATOM 4283 C CA . GLY A 1 515 ? -47.476 -15.641 12.635 1.00 26.42 494 GLY A CA 1
ATOM 4284 C C . GLY A 1 515 ? -46.345 -14.676 12.326 1.00 26.22 494 GLY A C 1
ATOM 4285 O O . GLY A 1 515 ? -46.561 -13.469 12.238 1.00 26.73 494 GLY A O 1
ATOM 4286 N N . LYS A 1 516 ? -45.139 -15.208 12.159 1.00 25.95 495 LYS A N 1
ATOM 4287 C CA . LYS A 1 516 ? -43.972 -14.398 11.815 1.00 26.04 495 LYS A CA 1
ATOM 4288 C C . LYS A 1 516 ? -43.806 -14.311 10.304 1.00 25.22 495 LYS A C 1
ATOM 4289 O O . LYS A 1 516 ? -44.082 -15.268 9.586 1.00 24.46 495 LYS A O 1
ATOM 4295 N N . VAL A 1 517 ? -43.344 -13.156 9.832 1.00 24.73 496 VAL A N 1
ATOM 4296 C CA . VAL A 1 517 ? -43.125 -12.924 8.407 1.00 24.42 496 VAL A CA 1
ATOM 4297 C C . VAL A 1 517 ? -41.891 -13.697 7.933 1.00 23.82 496 VAL A C 1
ATOM 4298 O O . VAL A 1 517 ? -40.820 -13.611 8.549 1.00 24.45 496 VAL A O 1
ATOM 4302 N N . ILE A 1 518 ? -42.058 -14.460 6.853 1.00 22.47 497 ILE A N 1
ATOM 4303 C CA . ILE A 1 518 ? -40.975 -15.198 6.205 1.00 22.15 497 ILE A CA 1
ATOM 4304 C C . ILE A 1 518 ? -40.273 -14.283 5.187 1.00 22.07 497 ILE A C 1
ATOM 4305 O O . ILE A 1 518 ? -40.925 -13.799 4.256 1.00 21.54 497 ILE A O 1
ATOM 4310 N N . PRO A 1 519 ? -38.948 -14.035 5.361 1.00 22.02 498 PRO A N 1
ATOM 4311 C CA . PRO A 1 519 ? -38.201 -13.227 4.388 1.00 21.90 498 PRO A CA 1
ATOM 4312 C C . PRO A 1 519 ? -38.359 -13.735 2.954 1.00 21.56 498 PRO A C 1
ATOM 4313 O O . PRO A 1 519 ? -38.233 -14.934 2.699 1.00 21.47 498 PRO A O 1
ATOM 4317 N N . LEU A 1 520 ? -38.654 -12.822 2.032 1.00 21.57 499 LEU A N 1
ATOM 4318 C CA . LEU A 1 520 ? -38.787 -13.161 0.621 1.00 21.87 499 LEU A CA 1
ATOM 4319 C C . LEU A 1 520 ? -37.437 -13.107 -0.055 1.00 22.44 499 LEU A C 1
ATOM 4320 O O . LEU A 1 520 ? -36.768 -12.069 -0.041 1.00 22.11 499 LEU A O 1
ATOM 4325 N N . GLN A 1 521 ? -37.052 -14.218 -0.668 1.00 23.03 500 GLN A N 1
ATOM 4326 C CA . GLN A 1 521 ? -35.755 -14.325 -1.329 1.00 24.33 500 GLN A CA 1
ATOM 4327 C C . GLN A 1 521 ? -35.749 -15.393 -2.412 1.00 24.93 500 GLN A C 1
ATOM 4328 O O . GLN A 1 521 ? -36.593 -16.294 -2.410 1.00 24.53 500 GLN A O 1
ATOM 4334 N N A LYS A 1 522 ? -34.797 -15.271 -3.330 0.50 25.55 501 LYS A N 1
ATOM 4335 N N B LYS A 1 522 ? -34.800 -15.283 -3.342 0.50 25.56 501 LYS A N 1
ATOM 4336 C CA A LYS A 1 522 ? -34.566 -16.257 -4.373 0.50 26.21 501 LYS A CA 1
ATOM 4337 C CA B LYS A 1 522 ? -34.589 -16.296 -4.382 0.50 26.35 501 LYS A CA 1
ATOM 4338 C C A LYS A 1 522 ? -33.082 -16.242 -4.724 0.50 26.84 501 LYS A C 1
ATOM 4339 C C B LYS A 1 522 ? -33.150 -16.279 -4.905 0.50 26.87 501 LYS A C 1
ATOM 4340 O O A LYS A 1 522 ? -32.486 -15.171 -4.869 0.50 26.78 501 LYS A O 1
ATOM 4341 O O B LYS A 1 522 ? -32.661 -15.249 -5.371 0.50 26.88 501 LYS A O 1
ATOM 4352 N N . GLY A 1 523 ? -32.489 -17.432 -4.826 1.00 27.27 502 GLY A N 1
ATOM 4353 C CA . GLY A 1 523 ? -31.096 -17.585 -5.274 1.00 28.35 502 GLY A CA 1
ATOM 4354 C C . GLY A 1 523 ? -30.071 -16.822 -4.454 1.00 29.17 502 GLY A C 1
ATOM 4355 O O . GLY A 1 523 ? -29.046 -16.385 -4.986 1.00 29.91 502 GLY A O 1
ATOM 4356 N N . GLY A 1 524 ? -30.349 -16.655 -3.163 1.00 29.76 503 GLY A N 1
ATOM 4357 C CA . GLY A 1 524 ? -29.449 -15.948 -2.252 1.00 30.41 503 GLY A CA 1
ATOM 4358 C C . GLY A 1 524 ? -29.602 -14.436 -2.227 1.00 30.69 503 GLY A C 1
ATOM 4359 O O . GLY A 1 524 ? -28.789 -13.740 -1.618 1.00 31.04 503 GLY A O 1
ATOM 4360 N N . HIS A 1 525 ? -30.644 -13.928 -2.883 1.00 30.73 504 HIS A N 1
ATOM 4361 C CA . HIS A 1 525 ? -30.909 -12.490 -2.930 1.00 30.62 504 HIS A CA 1
ATOM 4362 C C . HIS A 1 525 ? -32.329 -12.188 -2.466 1.00 29.83 504 HIS A C 1
ATOM 4363 O O . HIS A 1 525 ? -33.253 -12.923 -2.820 1.00 29.48 504 HIS A O 1
ATOM 4370 N N . PRO A 1 526 ? -32.510 -11.099 -1.690 1.00 29.31 505 PRO A N 1
ATOM 4371 C CA . PRO A 1 526 ? -33.856 -10.662 -1.303 1.00 28.70 505 PRO A CA 1
ATOM 4372 C C . PRO A 1 526 ? -34.691 -10.317 -2.532 1.00 27.91 505 PRO A C 1
ATOM 4373 O O . PRO A 1 526 ? -34.145 -9.910 -3.561 1.00 28.21 505 PRO A O 1
ATOM 4377 N N . VAL A 1 527 ? -36.000 -10.520 -2.421 1.00 26.68 506 VAL A N 1
ATOM 4378 C CA . VAL A 1 527 ? -36.951 -10.215 -3.483 1.00 25.65 506 VAL A CA 1
ATOM 4379 C C . VAL A 1 527 ? -37.923 -9.181 -2.924 1.00 24.48 506 VAL A C 1
ATOM 4380 O O . VAL A 1 527 ? -38.393 -9.309 -1.789 1.00 24.67 506 VAL A O 1
ATOM 4384 N N . ASN A 1 528 ? -38.205 -8.147 -3.711 1.00 23.28 507 ASN A N 1
ATOM 4385 C CA . ASN A 1 528 ? -39.162 -7.123 -3.314 1.00 22.09 507 ASN A CA 1
ATOM 4386 C C . ASN A 1 528 ? -40.552 -7.745 -3.158 1.00 20.65 507 ASN A C 1
ATOM 4387 O O . ASN A 1 528 ? -40.957 -8.560 -3.974 1.00 20.98 507 ASN A O 1
ATOM 4392 N N . SER A 1 529 ? -41.255 -7.364 -2.100 1.00 19.13 508 SER A N 1
ATOM 4393 C CA . SER A 1 529 ? -42.586 -7.920 -1.808 1.00 18.74 508 SER A CA 1
ATOM 4394 C C . SER A 1 529 ? -43.696 -7.433 -2.753 1.00 17.99 508 SER A C 1
ATOM 4395 O O . SER A 1 529 ? -44.800 -7.993 -2.759 1.00 17.51 508 SER A O 1
ATOM 4398 N N . VAL A 1 530 ? -43.416 -6.385 -3.525 1.00 17.24 509 VAL A N 1
ATOM 4399 C CA . VAL A 1 530 ? -44.323 -5.931 -4.573 1.00 17.07 509 VAL A CA 1
ATOM 4400 C C . VAL A 1 530 ? -43.938 -6.626 -5.866 1.00 16.65 509 VAL A C 1
ATOM 4401 O O . VAL A 1 530 ? -42.958 -6.263 -6.520 1.00 17.07 509 VAL A O 1
ATOM 4405 N N . LEU A 1 531 ? -44.700 -7.649 -6.217 1.00 16.22 510 LEU A N 1
ATOM 4406 C CA . LEU A 1 531 ? -44.452 -8.411 -7.432 1.00 16.36 510 LEU A CA 1
ATOM 4407 C C . LEU A 1 531 ? -44.971 -7.653 -8.639 1.00 16.42 510 LEU A C 1
ATOM 4408 O O . LEU A 1 531 ? -46.055 -7.054 -8.588 1.00 16.83 510 LEU A O 1
ATOM 4413 N N . ASN A 1 532 ? -44.203 -7.673 -9.722 1.00 16.71 511 ASN A N 1
ATOM 4414 C CA . ASN A 1 532 ? -44.625 -7.047 -10.968 1.00 17.30 511 ASN A CA 1
ATOM 4415 C C . ASN A 1 532 ? -45.360 -8.058 -11.843 1.00 17.19 511 ASN A C 1
ATOM 4416 O O . ASN A 1 532 ? -44.744 -8.863 -12.555 1.00 18.30 511 ASN A O 1
ATOM 4421 N N . VAL A 1 533 ? -46.682 -8.038 -11.747 1.00 16.45 512 VAL A N 1
ATOM 4422 C CA . VAL A 1 533 ? -47.528 -8.940 -12.519 1.00 16.57 512 VAL A CA 1
ATOM 4423 C C . VAL A 1 533 ? -47.846 -8.236 -13.843 1.00 16.57 512 VAL A C 1
ATOM 4424 O O . VAL A 1 533 ? -48.723 -7.361 -13.910 1.00 17.58 512 VAL A O 1
ATOM 4428 N N . THR A 1 534 ? -47.112 -8.604 -14.887 1.00 16.88 513 THR A N 1
ATOM 4429 C CA . THR A 1 534 ? -47.173 -7.904 -16.174 1.00 17.57 513 THR A CA 1
ATOM 4430 C C . THR A 1 534 ? -47.678 -8.762 -17.341 1.00 17.76 513 THR A C 1
ATOM 4431 O O . THR A 1 534 ? -47.980 -8.237 -18.418 1.00 17.96 513 THR A O 1
ATOM 4435 N N A GLN A 1 535 ? -47.754 -10.075 -17.135 0.50 17.84 514 GLN A N 1
ATOM 4436 N N B GLN A 1 535 ? -47.769 -10.071 -17.109 0.50 17.66 514 GLN A N 1
ATOM 4437 C CA A GLN A 1 535 ? -48.158 -10.994 -18.199 0.50 17.97 514 GLN A CA 1
ATOM 4438 C CA B GLN A 1 535 ? -48.138 -11.036 -18.142 0.50 17.63 514 GLN A CA 1
ATOM 4439 C C A GLN A 1 535 ? -49.519 -11.616 -17.916 0.50 17.43 514 GLN A C 1
ATOM 4440 C C B GLN A 1 535 ? -49.545 -11.584 -17.919 0.50 17.25 514 GLN A C 1
ATOM 4441 O O A GLN A 1 535 ? -50.029 -11.543 -16.793 0.50 17.19 514 GLN A O 1
ATOM 4442 O O B GLN A 1 535 ? -50.117 -11.423 -16.836 0.50 16.97 514 GLN A O 1
ATOM 4453 N N . ALA A 1 536 ? -50.095 -12.240 -18.942 1.00 17.37 515 ALA A N 1
ATOM 4454 C CA . ALA A 1 536 ? -51.353 -12.976 -18.805 1.00 17.52 515 ALA A CA 1
ATOM 4455 C C . ALA A 1 536 ? -51.203 -14.082 -17.754 1.00 17.47 515 ALA A C 1
ATOM 4456 O O . ALA A 1 536 ? -52.133 -14.333 -16.996 1.00 17.69 515 ALA A O 1
ATOM 4458 N N . GLU A 1 537 ? -50.028 -14.714 -17.710 1.00 18.08 516 GLU A N 1
ATOM 4459 C CA . GLU A 1 537 ? -49.710 -15.735 -16.709 1.00 19.17 516 GLU A CA 1
ATOM 4460 C C . GLU A 1 537 ? -48.218 -15.719 -16.421 1.00 18.75 516 GLU A C 1
ATOM 4461 O O . GLU A 1 537 ? -47.396 -15.570 -17.332 1.00 19.02 516 GLU A O 1
ATOM 4467 N N A GLN A 1 538 ? -47.858 -15.905 -15.146 0.50 19.53 517 GLN A N 1
ATOM 4468 N N B GLN A 1 538 ? -47.889 -15.830 -15.150 0.50 18.11 517 GLN A N 1
ATOM 4469 C CA A GLN A 1 538 ? -46.465 -15.801 -14.670 0.50 20.26 517 GLN A CA 1
ATOM 4470 C CA B GLN A 1 538 ? -46.515 -15.880 -14.743 0.50 17.72 517 GLN A CA 1
ATOM 4471 C C A GLN A 1 538 ? -46.231 -16.694 -13.438 0.50 20.34 517 GLN A C 1
ATOM 4472 C C B GLN A 1 538 ? -46.430 -16.545 -13.392 0.50 17.78 517 GLN A C 1
ATOM 4473 O O A GLN A 1 538 ? -47.189 -17.016 -12.731 0.50 20.26 517 GLN A O 1
ATOM 4474 O O B GLN A 1 538 ? -47.358 -16.508 -12.577 0.50 17.45 517 GLN A O 1
ATOM 4485 N N A THR A 1 539 ? -44.973 -17.068 -13.167 0.70 20.67 518 THR A N 1
ATOM 4486 N N B THR A 1 539 ? -45.266 -17.140 -13.159 0.30 18.04 518 THR A N 1
ATOM 4487 C CA A THR A 1 539 ? -44.635 -17.858 -11.990 0.70 20.85 518 THR A CA 1
ATOM 4488 C CA B THR A 1 539 ? -44.929 -17.720 -11.874 0.30 18.37 518 THR A CA 1
ATOM 4489 C C A THR A 1 539 ? -43.614 -17.096 -11.154 0.70 20.24 518 THR A C 1
ATOM 4490 C C B THR A 1 539 ? -43.848 -16.906 -11.162 0.30 18.62 518 THR A C 1
ATOM 4491 O O A THR A 1 539 ? -42.656 -16.536 -11.700 0.70 20.54 518 THR A O 1
ATOM 4492 O O B THR A 1 539 ? -43.072 -16.176 -11.788 0.30 18.53 518 THR A O 1
ATOM 4499 N N . PHE A 1 540 ? -43.835 -17.037 -9.842 1.00 18.99 519 PHE A N 1
ATOM 4500 C CA . PHE A 1 540 ? -42.867 -16.413 -8.948 1.00 19.33 519 PHE A CA 1
ATOM 4501 C C . PHE A 1 540 ? -42.441 -17.494 -7.966 1.00 19.58 519 PHE A C 1
ATOM 4502 O O . PHE A 1 540 ? -43.288 -18.118 -7.319 1.00 19.87 519 PHE A O 1
ATOM 4510 N N . VAL A 1 541 ? -41.136 -17.727 -7.868 1.00 20.07 520 VAL A N 1
ATOM 4511 C CA . VAL A 1 541 ? -40.598 -18.745 -6.965 1.00 20.63 520 VAL A CA 1
ATOM 4512 C C . VAL A 1 541 ? -39.787 -18.094 -5.857 1.00 20.61 520 VAL A C 1
ATOM 4513 O O . VAL A 1 541 ? -38.963 -17.201 -6.105 1.00 20.94 520 VAL A O 1
ATOM 4517 N N . PHE A 1 542 ? -40.034 -18.538 -4.632 1.00 20.13 521 PHE A N 1
ATOM 4518 C CA . PHE A 1 542 ? -39.333 -18.052 -3.458 1.00 20.17 521 PHE A CA 1
ATOM 4519 C C . PHE A 1 542 ? -38.627 -19.229 -2.795 1.00 20.28 521 PHE A C 1
ATOM 4520 O O . PHE A 1 542 ? -39.211 -20.316 -2.672 1.00 20.22 521 PHE A O 1
ATOM 4528 N N A ASP A 1 543 ? -37.386 -18.979 -2.367 0.50 20.61 522 ASP A N 1
ATOM 4529 N N B ASP A 1 543 ? -37.375 -19.051 -2.400 0.50 20.57 522 ASP A N 1
ATOM 4530 C CA A ASP A 1 543 ? -36.495 -19.965 -1.739 0.50 20.71 522 ASP A CA 1
ATOM 4531 C CA B ASP A 1 543 ? -36.695 -20.134 -1.699 0.50 20.57 522 ASP A CA 1
ATOM 4532 C C A ASP A 1 543 ? -36.424 -19.766 -0.226 0.50 20.55 522 ASP A C 1
ATOM 4533 C C B ASP A 1 543 ? -36.434 -19.794 -0.237 0.50 20.51 522 ASP A C 1
ATOM 4534 O O A ASP A 1 543 ? -36.870 -18.737 0.292 0.50 20.27 522 ASP A O 1
ATOM 4535 O O B ASP A 1 543 ? -36.778 -18.707 0.231 0.50 20.28 522 ASP A O 1
ATOM 4544 N N . ASN A 1 544 ? -35.844 -20.743 0.482 1.00 20.44 523 ASN A N 1
ATOM 4545 C CA . ASN A 1 544 ? -35.676 -20.652 1.941 1.00 20.98 523 ASN A CA 1
ATOM 4546 C C . ASN A 1 544 ? -37.003 -20.386 2.658 1.00 20.25 523 ASN A C 1
ATOM 4547 O O . ASN A 1 544 ? -37.063 -19.651 3.646 1.00 19.99 523 ASN A O 1
ATOM 4552 N N . VAL A 1 545 ? -38.068 -20.982 2.125 1.00 19.95 524 VAL A N 1
ATOM 4553 C CA . VAL A 1 545 ? -39.378 -20.929 2.755 1.00 19.78 524 VAL A CA 1
ATOM 4554 C C . VAL A 1 545 ? -39.430 -22.177 3.640 1.00 19.71 524 VAL A C 1
ATOM 4555 O O . VAL A 1 545 ? -39.753 -23.276 3.173 1.00 20.34 524 VAL A O 1
ATOM 4559 N N A TYR A 1 546 ? -39.138 -21.949 4.922 0.70 19.51 525 TYR A N 1
ATOM 4560 N N B TYR A 1 546 ? -39.070 -22.022 4.907 0.30 19.72 525 TYR A N 1
ATOM 4561 C CA A TYR A 1 546 ? -38.858 -22.989 5.923 0.70 19.64 525 TYR A CA 1
ATOM 4562 C CA B TYR A 1 546 ? -38.866 -23.190 5.764 0.30 19.64 525 TYR A CA 1
ATOM 4563 C C A TYR A 1 546 ? -40.105 -23.633 6.533 0.70 19.42 525 TYR A C 1
ATOM 4564 C C B TYR A 1 546 ? -40.167 -23.849 6.218 0.30 19.42 525 TYR A C 1
ATOM 4565 O O A TYR A 1 546 ? -40.007 -24.577 7.319 0.70 19.37 525 TYR A O 1
ATOM 4566 O O B TYR A 1 546 ? -40.167 -25.029 6.577 0.30 19.41 525 TYR A O 1
ATOM 4583 N N . PHE A 1 547 ? -41.266 -23.095 6.184 1.00 19.18 526 PHE A N 1
ATOM 4584 C CA . PHE A 1 547 ? -42.558 -23.612 6.624 1.00 18.85 526 PHE A CA 1
ATOM 4585 C C . PHE A 1 547 ? -43.596 -23.265 5.575 1.00 17.87 526 PHE A C 1
ATOM 4586 O O . PHE A 1 547 ? -43.503 -22.205 4.941 1.00 18.00 526 PHE A O 1
ATOM 4594 N N . GLN A 1 548 ? -44.574 -24.150 5.383 1.00 17.10 527 GLN A N 1
ATOM 4595 C CA . GLN A 1 548 ? -45.665 -23.873 4.461 1.00 16.54 527 GLN A CA 1
ATOM 4596 C C . GLN A 1 548 ? -46.331 -22.551 4.851 1.00 16.02 527 GLN A C 1
ATOM 4597 O O . GLN A 1 548 ? -46.824 -22.413 5.964 1.00 16.34 527 GLN A O 1
ATOM 4603 N N . PRO A 1 549 ? -46.300 -21.555 3.952 1.00 15.60 528 PRO A N 1
ATOM 4604 C CA . PRO A 1 549 ? -46.802 -20.248 4.372 1.00 15.65 528 PRO A CA 1
ATOM 4605 C C . PRO A 1 549 ? -48.322 -20.075 4.295 1.00 15.47 528 PRO A C 1
ATOM 4606 O O . PRO A 1 549 ? -48.997 -20.740 3.499 1.00 15.64 528 PRO A O 1
ATOM 4610 N N . VAL A 1 550 ? -48.834 -19.187 5.139 1.00 14.94 529 VAL A N 1
ATOM 4611 C CA . VAL A 1 550 ? -50.146 -18.585 4.906 1.00 14.77 529 VAL A CA 1
ATOM 4612 C C . VAL A 1 550 ? -49.871 -17.235 4.225 1.00 14.65 529 VAL A C 1
ATOM 4613 O O . VAL A 1 550 ? -49.214 -16.348 4.810 1.00 14.70 529 VAL A O 1
ATOM 4617 N N . PRO A 1 551 ? -50.339 -17.075 2.979 1.00 14.92 530 PRO A N 1
ATOM 4618 C CA . PRO A 1 551 ? -50.073 -15.826 2.263 1.00 14.92 530 PRO A CA 1
ATOM 4619 C C . PRO A 1 551 ? -51.084 -14.724 2.573 1.00 14.70 530 PRO A C 1
ATOM 4620 O O . PRO A 1 551 ? -52.275 -14.990 2.732 1.00 15.49 530 PRO A O 1
ATOM 4624 N N . ALA A 1 552 ? -50.604 -13.491 2.671 1.00 15.04 531 ALA A N 1
ATOM 4625 C CA . ALA A 1 552 ? -51.450 -12.320 2.566 1.00 14.90 531 ALA A CA 1
ATOM 4626 C C . ALA A 1 552 ? -51.208 -11.784 1.159 1.00 15.04 531 ALA A C 1
ATOM 4627 O O . ALA A 1 552 ? -50.059 -11.522 0.761 1.00 15.65 531 ALA A O 1
ATOM 4629 N N . LEU A 1 553 ? -52.288 -11.647 0.401 1.00 14.56 532 LEU A N 1
ATOM 4630 C CA . LEU A 1 553 ? -52.214 -11.319 -1.015 1.00 14.99 532 LEU A CA 1
ATOM 4631 C C . LEU A 1 553 ? -52.869 -9.982 -1.317 1.00 15.03 532 LEU A C 1
ATOM 4632 O O . LEU A 1 553 ? -53.863 -9.604 -0.683 1.00 15.01 532 LEU A O 1
ATOM 4637 N N . LEU A 1 554 ? -52.319 -9.273 -2.305 1.00 14.85 533 LEU A N 1
ATOM 4638 C CA . LEU A 1 554 ? -52.799 -7.935 -2.672 1.00 15.12 533 LEU A CA 1
ATOM 4639 C C . LEU A 1 554 ? -52.837 -7.019 -1.447 1.00 15.24 533 LEU A C 1
ATOM 4640 O O . LEU A 1 554 ? -53.822 -6.331 -1.191 1.00 15.49 533 LEU A O 1
ATOM 4645 N N . CYS A 1 555 ? -51.746 -7.023 -0.689 1.00 15.32 534 CYS A N 1
ATOM 4646 C CA . CYS A 1 555 ? -51.647 -6.256 0.539 1.00 16.49 534 CYS A CA 1
ATOM 4647 C C . CYS A 1 555 ? -51.941 -4.777 0.313 1.00 16.32 534 CYS A C 1
ATOM 4648 O O . CYS A 1 555 ? -51.500 -4.180 -0.683 1.00 15.70 534 CYS A O 1
ATOM 4651 N N . GLU A 1 556 ? -52.699 -4.214 1.254 1.00 17.21 535 GLU A N 1
ATOM 4652 C CA . GLU A 1 556 ? -53.209 -2.838 1.215 1.00 17.45 535 GLU A CA 1
ATOM 4653 C C . GLU A 1 556 ? -53.947 -2.514 -0.089 1.00 16.20 535 GLU A C 1
ATOM 4654 O O . GLU A 1 556 ? -53.987 -1.339 -0.514 1.00 16.10 535 GLU A O 1
ATOM 4660 N N . PHE A 1 557 ? -54.541 -3.548 -0.701 1.00 15.44 536 PHE A N 1
ATOM 4661 C CA . PHE A 1 557 ? -55.269 -3.441 -1.975 1.00 14.33 536 PHE A CA 1
ATOM 4662 C C . PHE A 1 557 ? -54.328 -2.733 -2.957 1.00 13.68 536 PHE A C 1
ATOM 4663 O O . PHE A 1 557 ? -54.585 -1.612 -3.420 1.00 13.63 536 PHE A O 1
ATOM 4671 N N . SER A 1 558 ? -53.220 -3.411 -3.258 1.00 12.71 537 SER A N 1
ATOM 4672 C CA . SER A 1 558 ? -52.093 -2.795 -3.966 1.00 12.11 537 SER A CA 1
ATOM 4673 C C . SER A 1 558 ? -52.381 -2.492 -5.438 1.00 11.93 537 SER A C 1
ATOM 4674 O O . SER A 1 558 ? -51.619 -1.759 -6.065 1.00 12.79 537 SER A O 1
ATOM 4677 N N . ALA A 1 559 ? -53.445 -3.078 -5.986 1.00 12.34 538 ALA A N 1
ATOM 4678 C CA . ALA A 1 559 ? -53.922 -2.743 -7.336 1.00 11.96 538 ALA A CA 1
ATOM 4679 C C . ALA A 1 559 ? -55.436 -2.890 -7.323 1.00 11.94 538 ALA A C 1
ATOM 4680 O O . ALA A 1 559 ? -55.958 -3.681 -6.543 1.00 12.60 538 ALA A O 1
ATOM 4682 N N . PRO A 1 560 ? -56.160 -2.093 -8.135 1.00 11.61 539 PRO A N 1
ATOM 4683 C CA . PRO A 1 560 ? -57.627 -2.126 -8.135 1.00 12.00 539 PRO A CA 1
ATOM 4684 C C . PRO A 1 560 ? -58.153 -3.304 -8.962 1.00 12.42 539 PRO A C 1
ATOM 4685 O O . PRO A 1 560 ? -58.580 -3.142 -10.119 1.00 12.51 539 PRO A O 1
ATOM 4689 N N . VAL A 1 561 ? -58.098 -4.495 -8.367 1.00 12.96 540 VAL A N 1
ATOM 4690 C CA . VAL A 1 561 ? -58.406 -5.740 -9.070 1.00 13.52 540 VAL A CA 1
ATOM 4691 C C . VAL A 1 561 ? -59.272 -6.637 -8.188 1.00 13.68 540 VAL A C 1
ATOM 4692 O O . VAL A 1 561 ? -59.335 -6.448 -6.975 1.00 13.49 540 VAL A O 1
ATOM 4696 N N . LYS A 1 562 ? -59.939 -7.601 -8.823 1.00 13.89 541 LYS A N 1
ATOM 4697 C CA . LYS A 1 562 ? -60.633 -8.688 -8.131 1.00 15.08 541 LYS A CA 1
ATOM 4698 C C . LYS A 1 562 ? -59.650 -9.838 -7.926 1.00 15.18 541 LYS A C 1
ATOM 4699 O O . LYS A 1 562 ? -58.993 -10.285 -8.870 1.00 16.93 541 LYS A O 1
ATOM 4705 N N . LEU A 1 563 ? -59.558 -10.316 -6.693 1.00 15.25 542 LEU A N 1
ATOM 4706 C CA . LEU A 1 563 ? -58.650 -11.411 -6.360 1.00 15.48 542 LEU A CA 1
ATOM 4707 C C . LEU A 1 563 ? -59.405 -12.736 -6.301 1.00 15.94 542 LEU A C 1
ATOM 4708 O O . LEU A 1 563 ? -60.419 -12.853 -5.605 1.00 16.76 542 LEU A O 1
ATOM 4713 N N . GLU A 1 564 ? -58.910 -13.716 -7.048 1.00 16.01 543 GLU A N 1
ATOM 4714 C CA . GLU A 1 564 ? -59.420 -15.094 -6.996 1.00 16.42 543 GLU A CA 1
ATOM 4715 C C . GLU A 1 564 ? -58.350 -16.027 -6.428 1.00 16.22 543 GLU A C 1
ATOM 4716 O O . GLU A 1 564 ? -57.395 -16.378 -7.115 1.00 16.41 543 GLU A O 1
ATOM 4722 N N . TYR A 1 565 ? -58.512 -16.393 -5.166 1.00 16.05 544 TYR A N 1
ATOM 4723 C CA . TYR A 1 565 ? -57.628 -17.356 -4.510 1.00 16.20 544 TYR A CA 1
ATOM 4724 C C . TYR A 1 565 ? -58.513 -18.254 -3.665 1.00 17.08 544 TYR A C 1
ATOM 4725 O O . TYR A 1 565 ? -59.422 -17.772 -3.007 1.00 17.48 544 TYR A O 1
ATOM 4734 N N . LYS A 1 566 ? -58.215 -19.551 -3.676 1.00 17.17 545 LYS A N 1
ATOM 4735 C CA . LYS A 1 566 ? -59.018 -20.550 -2.961 1.00 17.84 545 LYS A CA 1
ATOM 4736 C C . LYS A 1 566 ? -58.614 -20.608 -1.479 1.00 17.38 545 LYS A C 1
ATOM 4737 O O . LYS A 1 566 ? -57.944 -21.546 -1.047 1.00 18.52 545 LYS A O 1
ATOM 4743 N N . TRP A 1 567 ? -59.027 -19.601 -0.710 1.00 16.74 546 TRP A N 1
ATOM 4744 C CA . TRP A 1 567 ? -58.794 -19.539 0.737 1.00 16.78 546 TRP A CA 1
ATOM 4745 C C . TRP A 1 567 ? -59.488 -20.686 1.476 1.00 16.98 546 TRP A C 1
ATOM 4746 O O . TRP A 1 567 ? -60.602 -21.076 1.113 1.00 17.66 546 TRP A O 1
ATOM 4757 N N . SER A 1 568 ? -58.842 -21.203 2.521 1.00 16.59 547 SER A N 1
ATOM 4758 C CA . SER A 1 568 ? -59.570 -21.957 3.553 1.00 15.88 547 SER A CA 1
ATOM 4759 C C . SER A 1 568 ? -60.040 -20.987 4.648 1.00 15.76 547 SER A C 1
ATOM 4760 O O . SER A 1 568 ? -59.449 -19.901 4.834 1.00 15.61 547 SER A O 1
ATOM 4763 N N . ASP A 1 569 ? -61.101 -21.355 5.372 1.00 14.89 548 ASP A N 1
ATOM 4764 C CA . ASP A 1 569 ? -61.573 -20.547 6.507 1.00 15.78 548 ASP A CA 1
ATOM 4765 C C . ASP A 1 569 ? -60.462 -20.316 7.533 1.00 15.63 548 ASP A C 1
ATOM 4766 O O . ASP A 1 569 ? -60.318 -19.200 8.045 1.00 15.82 548 ASP A O 1
ATOM 4771 N N A GLN A 1 570 ? -59.676 -21.351 7.827 0.50 15.53 549 GLN A N 1
ATOM 4772 N N B GLN A 1 570 ? -59.698 -21.375 7.809 0.50 15.56 549 GLN A N 1
ATOM 4773 C CA A GLN A 1 570 ? -58.613 -21.248 8.837 0.50 15.42 549 GLN A CA 1
ATOM 4774 C CA B GLN A 1 570 ? -58.576 -21.361 8.751 0.50 15.52 549 GLN A CA 1
ATOM 4775 C C A GLN A 1 570 ? -57.412 -20.386 8.405 0.50 14.84 549 GLN A C 1
ATOM 4776 C C B GLN A 1 570 ? -57.514 -20.326 8.378 0.50 14.93 549 GLN A C 1
ATOM 4777 O O A GLN A 1 570 ? -56.745 -19.805 9.262 0.50 15.00 549 GLN A O 1
ATOM 4778 O O B GLN A 1 570 ? -57.050 -19.576 9.239 0.50 14.94 549 GLN A O 1
ATOM 4789 N N . GLN A 1 571 ? -57.146 -20.289 7.100 1.00 14.18 550 GLN A N 1
ATOM 4790 C CA . GLN A 1 571 ? -56.141 -19.315 6.605 1.00 14.23 550 GLN A CA 1
ATOM 4791 C C . GLN A 1 571 ? -56.618 -17.885 6.894 1.00 14.10 550 GLN A C 1
ATOM 4792 O O . GLN A 1 571 ? -55.853 -17.039 7.365 1.00 14.39 550 GLN A O 1
ATOM 4798 N N . LEU A 1 572 ? -57.903 -17.638 6.643 1.00 13.87 551 LEU A N 1
ATOM 4799 C CA . LEU A 1 572 ? -58.494 -16.314 6.835 1.00 13.96 551 LEU A CA 1
ATOM 4800 C C . LEU A 1 572 ? -58.553 -15.921 8.301 1.00 14.31 551 LEU A C 1
ATOM 4801 O O . LEU A 1 572 ? -58.173 -14.795 8.655 1.00 14.87 551 LEU A O 1
ATOM 4806 N N . THR A 1 573 ? -58.984 -16.836 9.168 1.00 15.59 552 THR A N 1
ATOM 4807 C CA . THR A 1 573 ? -59.018 -16.542 10.602 1.00 16.58 552 THR A CA 1
ATOM 4808 C C . THR A 1 573 ? -57.599 -16.386 11.181 1.00 16.63 552 THR A C 1
ATOM 4809 O O . THR A 1 573 ? -57.371 -15.552 12.060 1.00 17.34 552 THR A O 1
ATOM 4813 N N . PHE A 1 574 ? -56.652 -17.158 10.650 1.00 16.25 553 PHE A N 1
ATOM 4814 C CA . PHE A 1 574 ? -55.228 -16.972 10.964 1.00 16.14 553 PHE A CA 1
ATOM 4815 C C . PHE A 1 574 ? -54.788 -15.529 10.656 1.00 15.52 553 PHE A C 1
ATOM 4816 O O . PHE A 1 574 ? -54.189 -14.870 11.499 1.00 15.53 553 PHE A O 1
ATOM 4824 N N . LEU A 1 575 ? -55.084 -15.055 9.451 1.00 14.39 554 LEU A N 1
ATOM 4825 C CA . LEU A 1 575 ? -54.738 -13.683 9.076 1.00 14.81 554 LEU A CA 1
ATOM 4826 C C . LEU A 1 575 ? -55.432 -12.633 9.947 1.00 15.33 554 LEU A C 1
ATOM 4827 O O . LEU A 1 575 ? -54.829 -11.612 10.286 1.00 15.47 554 LEU A O 1
ATOM 4832 N N . MET A 1 576 ? -56.686 -12.877 10.317 1.00 15.56 555 MET A N 1
ATOM 4833 C CA . MET A 1 576 ? -57.406 -11.974 11.214 1.00 17.32 555 MET A CA 1
ATOM 4834 C C . MET A 1 576 ? -56.696 -11.819 12.552 1.00 18.36 555 MET A C 1
ATOM 4835 O O . MET A 1 576 ? -56.751 -10.751 13.176 1.00 19.02 555 MET A O 1
ATOM 4840 N N . ARG A 1 577 ? -56.013 -12.885 12.964 1.00 19.61 556 ARG A N 1
ATOM 4841 C CA . ARG A 1 577 ? -55.305 -12.961 14.232 1.00 21.52 556 ARG A CA 1
ATOM 4842 C C . ARG A 1 577 ? -53.877 -12.413 14.134 1.00 21.49 556 ARG A C 1
ATOM 4843 O O . ARG A 1 577 ? -53.389 -11.801 15.085 1.00 23.45 556 ARG A O 1
ATOM 4851 N N . HIS A 1 578 ? -53.222 -12.628 12.991 1.00 21.23 557 HIS A N 1
ATOM 4852 C CA . HIS A 1 578 ? -51.761 -12.484 12.887 1.00 21.20 557 HIS A CA 1
ATOM 4853 C C . HIS A 1 578 ? -51.206 -11.464 11.897 1.00 20.95 557 HIS A C 1
ATOM 4854 O O . HIS A 1 578 ? -50.047 -11.057 12.033 1.00 21.17 557 HIS A O 1
ATOM 4861 N N . ALA A 1 579 ? -51.981 -11.080 10.885 1.00 20.20 558 ALA A N 1
ATOM 4862 C CA . ALA A 1 579 ? -51.454 -10.186 9.847 1.00 19.88 558 ALA A CA 1
ATOM 4863 C C . ALA A 1 579 ? -50.908 -8.885 10.443 1.00 20.02 558 ALA A C 1
ATOM 4864 O O . ALA A 1 579 ? -51.495 -8.321 11.368 1.00 19.45 558 ALA A O 1
ATOM 4866 N N . ARG A 1 580 ? -49.770 -8.442 9.909 1.00 20.24 559 ARG A N 1
ATOM 4867 C CA . ARG A 1 580 ? -49.070 -7.252 10.414 1.00 21.53 559 ARG A CA 1
ATOM 4868 C C . ARG A 1 580 ? -49.835 -5.950 10.189 1.00 20.97 559 ARG A C 1
ATOM 4869 O O . ARG A 1 580 ? -49.888 -5.101 11.082 1.00 22.23 559 ARG A O 1
ATOM 4877 N N . ASN A 1 581 ? -50.389 -5.776 8.992 1.00 19.73 560 ASN A N 1
ATOM 4878 C CA . ASN A 1 581 ? -51.124 -4.553 8.678 1.00 19.31 560 ASN A CA 1
ATOM 4879 C C . ASN A 1 581 ? -52.595 -4.719 9.024 1.00 18.40 560 ASN A C 1
ATOM 4880 O O . ASN A 1 581 ? -53.228 -5.721 8.651 1.00 17.45 560 ASN A O 1
ATOM 4885 N N . ASP A 1 582 ? -53.135 -3.743 9.744 1.00 17.84 561 ASP A N 1
ATOM 4886 C CA . ASP A 1 582 ? -54.547 -3.741 10.112 1.00 17.91 561 ASP A CA 1
ATOM 4887 C C . ASP A 1 582 ? -55.468 -3.927 8.901 1.00 16.42 561 ASP A C 1
ATOM 4888 O O . ASP A 1 582 ? -56.503 -4.612 8.996 1.00 15.97 561 ASP A O 1
ATOM 4893 N N . PHE A 1 583 ? -55.085 -3.366 7.754 1.00 15.65 562 PHE A N 1
ATOM 4894 C CA . PHE A 1 583 ? -55.892 -3.554 6.551 1.00 15.14 562 PHE A CA 1
ATOM 4895 C C . PHE A 1 583 ? -56.071 -5.037 6.199 1.00 14.68 562 PHE A C 1
ATOM 4896 O O . PHE A 1 583 ? -57.175 -5.462 5.838 1.00 14.08 562 PHE A O 1
ATOM 4904 N N . SER A 1 584 ? -54.985 -5.810 6.286 1.00 14.59 563 SER A N 1
ATOM 4905 C CA . SER A 1 584 ? -55.015 -7.249 5.972 1.00 14.90 563 SER A CA 1
ATOM 4906 C C . SER A 1 584 ? -55.953 -8.033 6.882 1.00 14.50 563 SER A C 1
ATOM 4907 O O . SER A 1 584 ? -56.592 -8.995 6.441 1.00 14.37 563 SER A O 1
ATOM 4910 N N . ARG A 1 585 ? -56.009 -7.646 8.152 1.00 14.21 564 ARG A N 1
ATOM 4911 C CA . ARG A 1 585 ? -56.900 -8.303 9.114 1.00 14.47 564 ARG A CA 1
ATOM 4912 C C . ARG A 1 585 ? -58.363 -8.073 8.724 1.00 13.61 564 ARG A C 1
ATOM 4913 O O . ARG A 1 585 ? -59.172 -9.017 8.712 1.00 13.95 564 ARG A O 1
ATOM 4921 N N . TRP A 1 586 ? -58.699 -6.832 8.375 1.00 12.72 565 TRP A N 1
ATOM 4922 C CA . TRP A 1 586 ? -60.047 -6.489 7.912 1.00 12.53 565 TRP A CA 1
ATOM 4923 C C . TRP A 1 586 ? -60.379 -7.222 6.603 1.00 12.29 565 TRP A C 1
ATOM 4924 O O . TRP A 1 586 ? -61.466 -7.816 6.464 1.00 12.39 565 TRP A O 1
ATOM 4935 N N . ASP A 1 587 ? -59.445 -7.200 5.657 1.00 12.75 566 ASP A N 1
ATOM 4936 C CA . ASP A 1 587 ? -59.632 -7.808 4.344 1.00 13.44 566 ASP A CA 1
ATOM 4937 C C . ASP A 1 587 ? -59.861 -9.325 4.451 1.00 12.86 566 ASP A C 1
ATOM 4938 O O . ASP A 1 587 ? -60.696 -9.879 3.736 1.00 13.09 566 ASP A O 1
ATOM 4943 N N . ALA A 1 588 ? -59.112 -9.990 5.330 1.00 12.57 567 ALA A N 1
ATOM 4944 C CA . ALA A 1 588 ? -59.306 -11.419 5.607 1.00 12.43 567 ALA A CA 1
ATOM 4945 C C . ALA A 1 588 ? -60.733 -11.702 6.114 1.00 12.25 567 ALA A C 1
ATOM 4946 O O . ALA A 1 588 ? -61.387 -12.669 5.686 1.00 12.79 567 ALA A O 1
ATOM 4948 N N . ALA A 1 589 ? -61.221 -10.856 7.023 1.00 12.41 568 ALA A N 1
ATOM 4949 C CA . ALA A 1 589 ? -62.602 -10.953 7.496 1.00 12.47 568 ALA A CA 1
ATOM 4950 C C . ALA A 1 589 ? -63.613 -10.793 6.359 1.00 12.66 568 ALA A C 1
ATOM 4951 O O . ALA A 1 589 ? -64.623 -11.511 6.319 1.00 12.89 568 ALA A O 1
ATOM 4953 N N . GLN A 1 590 ? -63.336 -9.892 5.419 1.00 12.39 569 GLN A N 1
ATOM 4954 C CA . GLN A 1 590 ? -64.201 -9.693 4.254 1.00 13.23 569 GLN A CA 1
ATOM 4955 C C . GLN A 1 590 ? -64.257 -10.940 3.377 1.00 13.10 569 GLN A C 1
ATOM 4956 O O . GLN A 1 590 ? -65.333 -11.336 2.934 1.00 13.11 569 GLN A O 1
ATOM 4962 N N . SER A 1 591 ? -63.102 -11.544 3.118 1.00 13.39 570 SER A N 1
ATOM 4963 C CA . SER A 1 591 ? -63.043 -12.784 2.342 1.00 13.87 570 SER A CA 1
ATOM 4964 C C . SER A 1 591 ? -63.811 -13.926 3.029 1.00 13.92 570 SER A C 1
ATOM 4965 O O . SER A 1 591 ? -64.519 -14.710 2.368 1.00 15.04 570 SER A O 1
ATOM 4968 N N . LEU A 1 592 ? -63.689 -14.008 4.350 1.00 13.38 571 LEU A N 1
ATOM 4969 C CA . LEU A 1 592 ? -64.390 -15.012 5.135 1.00 14.47 571 LEU A CA 1
ATOM 4970 C C . LEU A 1 592 ? -65.902 -14.812 5.012 1.00 14.60 571 LEU A C 1
ATOM 4971 O O . LEU A 1 592 ? -66.646 -15.766 4.743 1.00 15.43 571 LEU A O 1
ATOM 4976 N N A LEU A 1 593 ? -66.351 -13.578 5.215 0.80 14.73 572 LEU A N 1
ATOM 4977 N N B LEU A 1 593 ? -66.349 -13.569 5.181 0.20 14.50 572 LEU A N 1
ATOM 4978 C CA A LEU A 1 593 ? -67.769 -13.222 5.093 0.80 15.68 572 LEU A CA 1
ATOM 4979 C CA B LEU A 1 593 ? -67.772 -13.225 5.091 0.20 14.47 572 LEU A CA 1
ATOM 4980 C C A LEU A 1 593 ? -68.325 -13.484 3.697 0.80 15.16 572 LEU A C 1
ATOM 4981 C C B LEU A 1 593 ? -68.353 -13.425 3.693 0.20 14.62 572 LEU A C 1
ATOM 4982 O O A LEU A 1 593 ? -69.441 -14.012 3.568 0.80 15.08 572 LEU A O 1
ATOM 4983 O O B LEU A 1 593 ? -69.511 -13.834 3.559 0.20 14.71 572 LEU A O 1
ATOM 4992 N N . ALA A 1 594 ? -67.555 -13.137 2.664 1.00 14.76 573 ALA A N 1
ATOM 4993 C CA . ALA A 1 594 ? -67.991 -13.277 1.264 1.00 14.64 573 ALA A CA 1
ATOM 4994 C C . ALA A 1 594 ? -68.516 -14.693 0.956 1.00 14.49 573 ALA A C 1
ATOM 4995 O O . ALA A 1 594 ? -69.581 -14.852 0.362 1.00 14.28 573 ALA A O 1
ATOM 4997 N N . THR A 1 595 ? -67.769 -15.711 1.376 1.00 14.32 574 THR A N 1
ATOM 4998 C CA . THR A 1 595 ? -68.176 -17.107 1.183 1.00 14.77 574 THR A CA 1
ATOM 4999 C C . THR A 1 595 ? -69.590 -17.363 1.723 1.00 13.82 574 THR A C 1
ATOM 5000 O O . THR A 1 595 ? -70.430 -17.968 1.047 1.00 13.83 574 THR A O 1
ATOM 5004 N N . TYR A 1 596 ? -69.838 -16.883 2.936 1.00 13.06 575 TYR A N 1
ATOM 5005 C CA . TYR A 1 596 ? -71.093 -17.145 3.630 1.00 13.41 575 TYR A CA 1
ATOM 5006 C C . TYR A 1 596 ? -72.237 -16.230 3.196 1.00 12.97 575 TYR A C 1
ATOM 5007 O O . TYR A 1 596 ? -73.407 -16.630 3.267 1.00 13.76 575 TYR A O 1
ATOM 5016 N N . ILE A 1 597 ? -71.899 -15.044 2.689 1.00 12.77 576 ILE A N 1
ATOM 5017 C CA . ILE A 1 597 ? -72.893 -14.185 2.058 1.00 12.63 576 ILE A CA 1
ATOM 5018 C C . ILE A 1 597 ? -73.406 -14.874 0.794 1.00 12.40 576 ILE A C 1
ATOM 5019 O O . ILE A 1 597 ? -74.617 -14.968 0.586 1.00 12.76 576 ILE A O 1
ATOM 5024 N N . LYS A 1 598 ? -72.490 -15.360 -0.033 1.00 12.70 577 LYS A N 1
ATOM 5025 C CA . LYS A 1 598 ? -72.872 -16.106 -1.231 1.00 13.08 577 LYS A CA 1
ATOM 5026 C C . LYS A 1 598 ? -73.701 -17.352 -0.895 1.00 12.80 577 LYS A C 1
ATOM 5027 O O . LYS A 1 598 ? -74.759 -17.585 -1.489 1.00 12.84 577 LYS A O 1
ATOM 5033 N N . LEU A 1 599 ? -73.243 -18.130 0.080 1.00 12.45 578 LEU A N 1
ATOM 5034 C CA . LEU A 1 599 ? -73.983 -19.320 0.516 1.00 12.47 578 LEU A CA 1
ATOM 5035 C C . LEU A 1 599 ? -75.430 -18.949 0.863 1.00 12.08 578 LEU A C 1
ATOM 5036 O O . LEU A 1 599 ? -76.405 -19.585 0.399 1.00 13.00 578 LEU A O 1
ATOM 5041 N N . ASN A 1 600 ? -75.566 -17.900 1.669 1.00 12.29 579 ASN A N 1
ATOM 5042 C CA . ASN A 1 600 ? -76.863 -17.570 2.223 1.00 13.12 579 ASN A CA 1
ATOM 5043 C C . ASN A 1 600 ? -77.821 -16.870 1.268 1.00 12.82 579 ASN A C 1
ATOM 5044 O O . ASN A 1 600 ? -79.044 -17.030 1.387 1.00 13.36 579 ASN A O 1
ATOM 5049 N N . VAL A 1 601 ? -77.278 -16.151 0.289 1.00 12.71 580 VAL A N 1
ATOM 5050 C CA . VAL A 1 601 ? -78.116 -15.628 -0.792 1.00 13.16 580 VAL A CA 1
ATOM 5051 C C . VAL A 1 601 ? -78.718 -16.793 -1.619 1.00 13.40 580 VAL A C 1
ATOM 5052 O O . VAL A 1 601 ? -79.912 -16.803 -1.916 1.00 13.50 580 VAL A O 1
ATOM 5056 N N . ALA A 1 602 ? -77.897 -17.777 -1.970 1.00 13.39 581 ALA A N 1
ATOM 5057 C CA . ALA A 1 602 ? -78.404 -18.981 -2.656 1.00 13.81 581 ALA A CA 1
ATOM 5058 C C . ALA A 1 602 ? -79.508 -19.666 -1.837 1.00 13.69 581 ALA A C 1
ATOM 5059 O O . ALA A 1 602 ? -80.566 -20.021 -2.370 1.00 14.70 581 ALA A O 1
ATOM 5061 N N . ARG A 1 603 ? -79.279 -19.790 -0.536 1.00 13.68 582 ARG A N 1
ATOM 5062 C CA . ARG A 1 603 ? -80.250 -20.388 0.381 1.00 14.26 582 ARG A CA 1
ATOM 5063 C C . ARG A 1 603 ? -81.547 -19.578 0.430 1.00 13.92 582 ARG A C 1
ATOM 5064 O O . ARG A 1 603 ? -82.635 -20.156 0.345 1.00 14.63 582 ARG A O 1
ATOM 5072 N N . HIS A 1 604 ? -81.441 -18.249 0.530 1.00 14.31 583 HIS A N 1
ATOM 5073 C CA . HIS A 1 604 ? -82.618 -17.381 0.525 1.00 14.55 583 HIS A CA 1
ATOM 5074 C C . HIS A 1 604 ? -83.490 -17.644 -0.702 1.00 15.05 583 HIS A C 1
ATOM 5075 O O . HIS A 1 604 ? -84.710 -17.745 -0.588 1.00 15.37 583 HIS A O 1
ATOM 5082 N N . GLN A 1 605 ? -82.862 -17.776 -1.866 1.00 15.68 584 GLN A N 1
ATOM 5083 C CA . GLN A 1 605 ? -83.576 -18.035 -3.123 1.00 17.48 584 GLN A CA 1
ATOM 5084 C C . GLN A 1 605 ? -84.363 -19.357 -3.127 1.00 18.25 584 GLN A C 1
ATOM 5085 O O . GLN A 1 605 ? -85.358 -19.489 -3.856 1.00 19.35 584 GLN A O 1
ATOM 5091 N N A GLN A 1 606 ? -83.903 -20.296 -2.299 0.50 18.39 585 GLN A N 1
ATOM 5092 N N B GLN A 1 606 ? -83.934 -20.323 -2.322 0.50 18.55 585 GLN A N 1
ATOM 5093 C CA A GLN A 1 606 ? -84.477 -21.630 -2.130 0.50 18.47 585 GLN A CA 1
ATOM 5094 C CA B GLN A 1 606 ? -84.649 -21.593 -2.212 0.50 18.72 585 GLN A CA 1
ATOM 5095 C C A GLN A 1 606 ? -85.518 -21.656 -0.992 0.50 18.40 585 GLN A C 1
ATOM 5096 C C B GLN A 1 606 ? -85.392 -21.697 -0.878 0.50 18.66 585 GLN A C 1
ATOM 5097 O O A GLN A 1 606 ? -86.188 -22.673 -0.779 0.50 18.61 585 GLN A O 1
ATOM 5098 O O B GLN A 1 606 ? -85.714 -22.802 -0.408 0.50 18.99 585 GLN A O 1
ATOM 5109 N N . GLY A 1 607 ? -85.663 -20.536 -0.280 1.00 18.16 586 GLY A N 1
ATOM 5110 C CA . GLY A 1 607 ? -86.524 -20.429 0.910 1.00 18.58 586 GLY A CA 1
ATOM 5111 C C . GLY A 1 607 ? -85.958 -21.033 2.190 1.00 18.51 586 GLY A C 1
ATOM 5112 O O . GLY A 1 607 ? -86.707 -21.434 3.090 1.00 19.82 586 GLY A O 1
ATOM 5113 N N A GLN A 1 608 ? -84.633 -21.086 2.272 0.50 18.29 587 GLN A N 1
ATOM 5114 N N B GLN A 1 608 ? -84.632 -21.086 2.273 0.50 17.98 587 GLN A N 1
ATOM 5115 C CA A GLN A 1 608 ? -83.952 -21.670 3.418 0.50 18.16 587 GLN A CA 1
ATOM 5116 C CA B GLN A 1 608 ? -83.932 -21.704 3.396 0.50 17.59 587 GLN A CA 1
ATOM 5117 C C A GLN A 1 608 ? -83.348 -20.582 4.303 0.50 17.57 587 GLN A C 1
ATOM 5118 C C B GLN A 1 608 ? -83.279 -20.632 4.285 0.50 17.24 587 GLN A C 1
ATOM 5119 O O A GLN A 1 608 ? -82.909 -19.539 3.799 0.50 17.87 587 GLN A O 1
ATOM 5120 O O B GLN A 1 608 ? -82.732 -19.649 3.763 0.50 17.43 587 GLN A O 1
ATOM 5131 N N . PRO A 1 609 ? -83.319 -20.820 5.624 1.00 17.08 588 PRO A N 1
ATOM 5132 C CA . PRO A 1 609 ? -82.791 -19.819 6.559 1.00 16.79 588 PRO A CA 1
ATOM 5133 C C . PRO A 1 609 ? -81.264 -19.803 6.618 1.00 15.78 588 PRO A C 1
ATOM 5134 O O . PRO A 1 609 ? -80.598 -20.679 6.050 1.00 15.28 588 PRO A O 1
ATOM 5138 N N . LEU A 1 610 ? -80.735 -18.800 7.312 1.00 15.30 589 LEU A N 1
ATOM 5139 C CA . LEU A 1 610 ? -79.304 -18.565 7.397 1.00 15.29 589 LEU A CA 1
ATOM 5140 C C . LEU A 1 610 ? -78.579 -19.769 7.992 1.00 15.00 589 LEU A C 1
ATOM 5141 O O . LEU A 1 610 ? -79.046 -20.386 8.957 1.00 15.60 589 LEU A O 1
ATOM 5146 N N . SER A 1 611 ? -77.441 -20.095 7.387 1.00 14.04 590 SER A N 1
ATOM 5147 C CA . SER A 1 611 ? -76.542 -21.131 7.872 1.00 14.44 590 SER A CA 1
ATOM 5148 C C . SER A 1 611 ? -75.158 -20.508 8.008 1.00 14.29 590 SER A C 1
ATOM 5149 O O . SER A 1 611 ? -74.655 -19.889 7.067 1.00 14.44 590 SER A O 1
ATOM 5152 N N . LEU A 1 612 ? -74.538 -20.692 9.168 1.00 15.08 591 LEU A N 1
ATOM 5153 C CA . LEU A 1 612 ? -73.210 -20.121 9.439 1.00 15.86 591 LEU A CA 1
ATOM 5154 C C . LEU A 1 612 ? -72.432 -21.010 10.399 1.00 16.17 591 LEU A C 1
ATOM 5155 O O . LEU A 1 612 ? -72.911 -21.265 11.514 1.00 16.79 591 LEU A O 1
ATOM 5160 N N . PRO A 1 613 ? -71.234 -21.476 9.987 1.00 15.79 592 PRO A N 1
ATOM 5161 C CA . PRO A 1 613 ? -70.461 -22.363 10.869 1.00 16.14 592 PRO A CA 1
ATOM 5162 C C . PRO A 1 613 ? -70.116 -21.686 12.185 1.00 16.33 592 PRO A C 1
ATOM 5163 O O . PRO A 1 613 ? -69.865 -20.466 12.219 1.00 16.51 592 PRO A O 1
ATOM 5167 N N . VAL A 1 614 ? -70.109 -22.470 13.259 1.00 16.86 593 VAL A N 1
ATOM 5168 C CA . VAL A 1 614 ? -69.754 -21.991 14.594 1.00 17.63 593 VAL A CA 1
ATOM 5169 C C . VAL A 1 614 ? -68.394 -21.268 14.575 1.00 17.56 593 VAL A C 1
ATOM 5170 O O . VAL A 1 614 ? -68.237 -20.201 15.181 1.00 17.61 593 VAL A O 1
ATOM 5174 N N . HIS A 1 615 ? -67.427 -21.818 13.850 1.00 17.01 594 HIS A N 1
ATOM 5175 C CA . HIS A 1 615 ? -66.081 -21.232 13.840 1.00 17.34 594 HIS A CA 1
ATOM 5176 C C . HIS A 1 615 ? -66.026 -19.840 13.193 1.00 17.58 594 HIS A C 1
ATOM 5177 O O . HIS A 1 615 ? -65.139 -19.041 13.497 1.00 17.88 594 HIS A O 1
ATOM 5184 N N . VAL A 1 616 ? -66.983 -19.539 12.321 1.00 17.42 595 VAL A N 1
ATOM 5185 C CA . VAL A 1 616 ? -67.070 -18.191 11.743 1.00 18.25 595 VAL A CA 1
ATOM 5186 C C . VAL A 1 616 ? -67.534 -17.183 12.796 1.00 18.52 595 VAL A C 1
ATOM 5187 O O . VAL A 1 616 ? -66.891 -16.146 12.991 1.00 18.60 595 VAL A O 1
ATOM 5191 N N . ALA A 1 617 ? -68.628 -17.488 13.491 1.00 18.73 596 ALA A N 1
ATOM 5192 C CA . ALA A 1 617 ? -69.079 -16.656 14.611 1.00 19.14 596 ALA A CA 1
ATOM 5193 C C . ALA A 1 617 ? -67.976 -16.469 15.660 1.00 19.33 596 ALA A C 1
ATOM 5194 O O . ALA A 1 617 ? -67.790 -15.369 16.190 1.00 19.26 596 ALA A O 1
ATOM 5196 N N . ASP A 1 618 ? -67.230 -17.536 15.938 1.00 19.43 597 ASP A N 1
ATOM 5197 C CA . ASP A 1 618 ? -66.129 -17.488 16.906 1.00 20.12 597 ASP A CA 1
ATOM 5198 C C . ASP A 1 618 ? -65.018 -16.496 16.513 1.00 19.61 597 ASP A C 1
ATOM 5199 O O . ASP A 1 618 ? -64.400 -15.876 17.380 1.00 19.10 597 ASP A O 1
ATOM 5204 N N . ALA A 1 619 ? -64.765 -16.358 15.213 1.00 18.82 598 ALA A N 1
ATOM 5205 C CA . ALA A 1 619 ? -63.745 -15.426 14.720 1.00 19.40 598 ALA A CA 1
ATOM 5206 C C . ALA A 1 619 ? -64.128 -13.992 15.074 1.00 19.51 598 ALA A C 1
ATOM 5207 O O . ALA A 1 619 ? -63.277 -13.189 15.481 1.00 19.81 598 ALA A O 1
ATOM 5209 N N . PHE A 1 620 ? -65.415 -13.682 14.943 1.00 19.27 599 PHE A N 1
ATOM 5210 C CA . PHE A 1 620 ? -65.925 -12.359 15.285 1.00 19.77 599 PHE A CA 1
ATOM 5211 C C . PHE A 1 620 ? -66.013 -12.125 16.793 1.00 19.72 599 PHE A C 1
ATOM 5212 O O . PHE A 1 620 ? -65.741 -11.019 17.267 1.00 20.03 599 PHE A O 1
ATOM 5220 N N . ARG A 1 621 ? -66.334 -13.178 17.546 1.00 19.66 600 ARG A N 1
ATOM 5221 C CA . ARG A 1 621 ? -66.278 -13.126 19.003 1.00 19.92 600 ARG A CA 1
ATOM 5222 C C . ARG A 1 621 ? -64.865 -12.759 19.464 1.00 19.71 600 ARG A C 1
ATOM 5223 O O . ARG A 1 621 ? -64.695 -11.924 20.357 1.00 19.90 600 A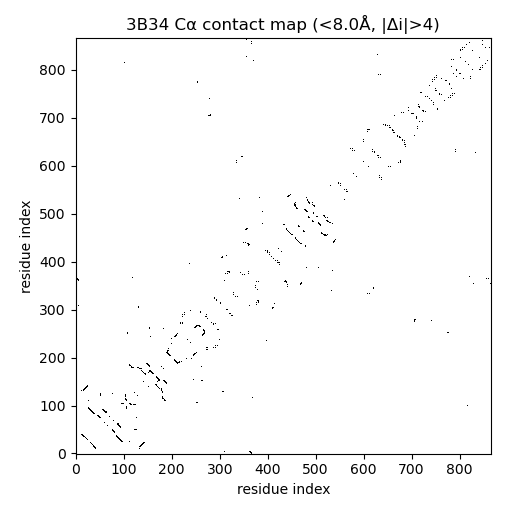RG A O 1
ATOM 5231 N N . ALA A 1 622 ? -63.863 -13.374 18.839 1.00 19.63 601 ALA A N 1
ATOM 5232 C CA . ALA A 1 622 ? -62.462 -13.131 19.181 1.00 19.93 601 ALA A CA 1
ATOM 5233 C C . ALA A 1 622 ? -62.069 -11.664 18.969 1.00 20.12 601 ALA A C 1
ATOM 5234 O O . ALA A 1 622 ? -61.342 -11.090 19.779 1.00 20.34 601 ALA A O 1
ATOM 5236 N N . VAL A 1 623 ? -62.566 -11.063 17.889 1.00 20.37 602 VAL A N 1
ATOM 5237 C CA . VAL A 1 623 ? -62.322 -9.650 17.600 1.00 21.22 602 VAL A CA 1
ATOM 5238 C C . VAL A 1 623 ? -62.908 -8.764 18.705 1.00 21.83 602 VAL A C 1
ATOM 5239 O O . VAL A 1 623 ? -62.236 -7.850 19.184 1.00 21.59 602 VAL A O 1
ATOM 5243 N N . LEU A 1 624 ? -64.142 -9.053 19.115 1.00 22.57 603 LEU A N 1
ATOM 5244 C CA . LEU A 1 624 ? -64.795 -8.323 20.206 1.00 23.85 603 LEU A CA 1
ATOM 5245 C C . LEU A 1 624 ? -64.017 -8.378 21.518 1.00 25.07 603 LEU A C 1
ATOM 5246 O O . LEU A 1 624 ? -63.940 -7.386 22.242 1.00 25.38 603 LEU A O 1
ATOM 5251 N N . LEU A 1 625 ? -63.449 -9.541 21.822 1.00 25.97 604 LEU A N 1
ATOM 5252 C CA . LEU A 1 625 ? -62.800 -9.763 23.112 1.00 27.40 604 LEU A CA 1
ATOM 5253 C C . LEU A 1 625 ? -61.284 -9.547 23.107 1.00 28.09 604 LEU A C 1
ATOM 5254 O O . LEU A 1 625 ? -60.628 -9.714 24.137 1.00 28.66 604 LEU A O 1
ATOM 5259 N N . ASP A 1 626 ? -60.731 -9.172 21.958 1.00 28.75 605 ASP A N 1
ATOM 5260 C CA . ASP A 1 626 ? -59.297 -8.925 21.853 1.00 29.73 605 ASP A CA 1
ATOM 5261 C C . ASP A 1 626 ? -58.966 -7.575 22.485 1.00 30.17 605 ASP A C 1
ATOM 5262 O O . ASP A 1 626 ? -59.422 -6.532 22.018 1.00 30.50 605 ASP A O 1
ATOM 5267 N N . GLU A 1 627 ? -58.169 -7.606 23.548 1.00 30.74 606 GLU A N 1
ATOM 5268 C CA . GLU A 1 627 ? -57.824 -6.389 24.287 1.00 31.18 606 GLU A CA 1
ATOM 5269 C C . GLU A 1 627 ? -56.645 -5.632 23.672 1.00 30.88 606 GLU A C 1
ATOM 5270 O O . GLU A 1 627 ? -56.296 -4.536 24.128 1.00 31.60 606 GLU A O 1
ATOM 5276 N N . LYS A 1 628 ? -56.037 -6.211 22.640 1.00 29.85 607 LYS A N 1
ATOM 5277 C CA . LYS A 1 628 ? -54.885 -5.601 21.984 1.00 29.17 607 LYS A CA 1
ATOM 5278 C C . LYS A 1 628 ? -55.260 -4.838 20.715 1.00 27.96 607 LYS A C 1
ATOM 5279 O O . LYS A 1 628 ? -54.593 -3.869 20.355 1.00 28.41 607 LYS A O 1
ATOM 5285 N N . ILE A 1 629 ? -56.327 -5.278 20.049 1.00 26.15 608 ILE A N 1
ATOM 5286 C CA . ILE A 1 629 ? -56.755 -4.703 18.771 1.00 24.51 608 ILE A CA 1
ATOM 5287 C C . ILE A 1 629 ? -57.173 -3.227 18.894 1.00 23.11 608 ILE A C 1
ATOM 5288 O O . ILE A 1 629 ? -57.852 -2.837 19.843 1.00 22.96 608 ILE A O 1
ATOM 5293 N N . ASP A 1 630 ? -56.727 -2.418 17.938 1.00 21.73 609 ASP A N 1
ATOM 5294 C CA . ASP A 1 630 ? -57.155 -1.024 17.810 1.00 20.52 609 ASP A CA 1
ATOM 5295 C C . ASP A 1 630 ? -58.685 -0.988 17.669 1.00 19.30 609 ASP A C 1
ATOM 5296 O O . ASP A 1 630 ? -59.236 -1.651 16.785 1.00 18.46 609 ASP A O 1
ATOM 5301 N N . PRO A 1 631 ? -59.377 -0.227 18.541 1.00 18.62 610 PRO A N 1
ATOM 5302 C CA . PRO A 1 631 ? -60.838 -0.127 18.417 1.00 17.90 610 PRO A CA 1
ATOM 5303 C C . PRO A 1 631 ? -61.299 0.308 17.019 1.00 17.09 610 PRO A C 1
ATOM 5304 O O . PRO A 1 631 ? -62.363 -0.114 16.564 1.00 16.65 610 PRO A O 1
ATOM 5308 N N . ALA A 1 632 ? -60.490 1.125 16.344 1.00 16.24 611 ALA A N 1
ATOM 5309 C CA . ALA A 1 632 ? -60.778 1.562 14.980 1.00 16.40 611 ALA A CA 1
ATOM 5310 C C . ALA A 1 632 ? -60.879 0.372 14.014 1.00 16.38 611 ALA A C 1
ATOM 5311 O O . ALA A 1 632 ? -61.777 0.319 13.175 1.00 16.86 611 ALA A O 1
ATOM 5313 N N . LEU A 1 633 ? -59.948 -0.568 14.132 1.00 15.90 612 LEU A N 1
ATOM 5314 C CA . LEU A 1 633 ? -59.984 -1.789 13.337 1.00 16.43 612 LEU A CA 1
ATOM 5315 C C . LEU A 1 633 ? -61.146 -2.708 13.723 1.00 15.86 612 LEU A C 1
ATOM 5316 O O . LEU A 1 633 ? -61.860 -3.201 12.842 1.00 15.87 612 LEU A O 1
ATOM 5321 N N . ALA A 1 634 ? -61.331 -2.937 15.023 1.00 15.37 613 ALA A N 1
ATOM 5322 C CA . ALA A 1 634 ? -62.433 -3.763 15.513 1.00 15.59 613 ALA A CA 1
ATOM 5323 C C . ALA A 1 634 ? -63.764 -3.273 14.955 1.00 15.24 613 ALA A C 1
ATOM 5324 O O . ALA A 1 634 ? -64.576 -4.077 14.480 1.00 15.44 613 ALA A O 1
ATOM 5326 N N . ALA A 1 635 ? -63.971 -1.956 14.991 1.00 15.01 614 ALA A N 1
ATOM 5327 C CA . ALA A 1 635 ? -65.208 -1.356 14.505 1.00 14.41 614 ALA A CA 1
ATOM 5328 C C . ALA A 1 635 ? -65.466 -1.677 13.039 1.00 14.43 614 ALA A C 1
ATOM 5329 O O . ALA A 1 635 ? -66.595 -2.001 12.680 1.00 14.88 614 ALA A O 1
ATOM 5331 N N . GLU A 1 636 ? -64.427 -1.603 12.204 1.00 14.05 615 GLU A N 1
ATOM 5332 C CA . GLU A 1 636 ? -64.566 -1.894 10.769 1.00 14.17 615 GLU A CA 1
ATOM 5333 C C . GLU A 1 636 ? -64.833 -3.374 10.468 1.00 14.06 615 GLU A C 1
ATOM 5334 O O . GLU A 1 636 ? -65.657 -3.689 9.610 1.00 14.49 615 GLU A O 1
ATOM 5340 N N . ILE A 1 637 ? -64.145 -4.263 11.179 1.00 14.32 616 ILE A N 1
ATOM 5341 C CA . ILE A 1 637 ? -64.396 -5.707 11.078 1.00 15.31 616 ILE A CA 1
ATOM 5342 C C . ILE A 1 637 ? -65.850 -6.023 11.483 1.00 15.30 616 ILE A C 1
ATOM 5343 O O . ILE A 1 637 ? -66.508 -6.875 10.873 1.00 16.64 616 ILE A O 1
ATOM 5348 N N . LEU A 1 638 ? -66.349 -5.315 12.494 1.00 15.95 617 LEU A N 1
ATOM 5349 C CA . LEU A 1 638 ? -67.712 -5.489 12.993 1.00 16.86 617 LEU A CA 1
ATOM 5350 C C . LEU A 1 638 ? -68.768 -4.682 12.233 1.00 17.25 617 LEU A C 1
ATOM 5351 O O . LEU A 1 638 ? -69.932 -4.652 12.637 1.00 18.58 617 LEU A O 1
ATOM 5356 N N . THR A 1 639 ? -68.368 -4.058 11.129 1.00 16.88 618 THR A N 1
ATOM 5357 C CA . THR A 1 639 ? -69.294 -3.370 10.235 1.00 17.42 618 THR A CA 1
ATOM 5358 C C . THR A 1 639 ? -69.436 -4.241 8.993 1.00 17.46 618 THR A C 1
ATOM 5359 O O . THR A 1 639 ? -68.497 -4.376 8.203 1.00 17.71 618 THR A O 1
ATOM 5363 N N . LEU A 1 640 ? -70.614 -4.838 8.830 1.00 17.07 619 LEU A N 1
ATOM 5364 C CA . LEU A 1 640 ? -70.857 -5.749 7.708 1.00 17.51 619 LEU A CA 1
ATOM 5365 C C . LEU A 1 640 ? -70.788 -5.014 6.370 1.00 17.53 619 LEU A C 1
ATOM 5366 O O . LEU A 1 640 ? -71.172 -3.846 6.301 1.00 17.42 619 LEU A O 1
ATOM 5371 N N . PRO A 1 641 ? -70.319 -5.700 5.305 1.00 17.77 620 PRO A N 1
ATOM 5372 C CA . PRO A 1 641 ? -70.350 -5.079 3.980 1.00 18.03 620 PRO A CA 1
ATOM 5373 C C . PRO A 1 641 ? -71.744 -4.559 3.660 1.00 17.72 620 PRO A C 1
ATOM 5374 O O . PRO A 1 641 ? -72.743 -5.214 3.998 1.00 17.55 620 PRO A O 1
ATOM 5378 N N . SER A 1 642 ? -71.817 -3.397 3.019 1.00 17.52 621 SER A N 1
ATOM 5379 C CA . SER A 1 642 ? -73.093 -2.800 2.621 1.00 17.29 621 SER A CA 1
ATOM 5380 C C . SER A 1 642 ? -73.770 -3.664 1.558 1.00 17.32 621 SER A C 1
ATOM 5381 O O . SER A 1 642 ? -73.124 -4.514 0.940 1.00 16.82 621 SER A O 1
ATOM 5384 N N . VAL A 1 643 ? -75.050 -3.405 1.303 1.00 17.27 622 VAL A N 1
ATOM 5385 C CA . VAL A 1 643 ? -75.761 -4.119 0.227 1.00 18.23 622 VAL A CA 1
ATOM 5386 C C . VAL A 1 643 ? -75.105 -3.909 -1.146 1.00 18.56 622 VAL A C 1
ATOM 5387 O O . VAL A 1 643 ? -75.168 -4.782 -2.002 1.00 18.35 622 VAL A O 1
ATOM 5391 N N . ASN A 1 644 ? -74.458 -2.756 -1.343 1.00 18.99 623 ASN A N 1
ATOM 5392 C CA . ASN A 1 644 ? -73.698 -2.496 -2.575 1.00 19.79 623 ASN A CA 1
ATOM 5393 C C . ASN A 1 644 ? -72.418 -3.318 -2.692 1.00 19.17 623 ASN A C 1
ATOM 5394 O O . ASN A 1 644 ? -72.121 -3.865 -3.758 1.00 19.82 623 ASN A O 1
ATOM 5399 N N . GLU A 1 645 ? -71.660 -3.409 -1.601 1.00 18.69 624 GLU A N 1
ATOM 5400 C CA . GLU A 1 645 ? -70.501 -4.293 -1.539 1.00 18.62 624 GLU A CA 1
ATOM 5401 C C . GLU A 1 645 ? -70.925 -5.750 -1.785 1.00 17.67 624 GLU A C 1
ATOM 5402 O O . GLU A 1 645 ? -70.261 -6.476 -2.530 1.00 18.45 624 GLU A O 1
ATOM 5408 N N A MET A 1 646 ? -72.027 -6.164 -1.159 0.80 16.74 625 MET A N 1
ATOM 5409 N N B MET A 1 646 ? -72.029 -6.166 -1.158 0.20 17.56 625 MET A N 1
ATOM 5410 C CA A MET A 1 646 ? -72.537 -7.527 -1.309 0.80 15.96 625 MET A CA 1
ATOM 5411 C CA B MET A 1 646 ? -72.535 -7.536 -1.306 0.20 17.20 625 MET A CA 1
ATOM 5412 C C A MET A 1 646 ? -72.930 -7.820 -2.757 0.80 15.76 625 MET A C 1
ATOM 5413 C C B MET A 1 646 ? -72.957 -7.833 -2.747 0.20 16.81 625 MET A C 1
ATOM 5414 O O A MET A 1 646 ? -72.619 -8.900 -3.284 0.80 15.59 625 MET A O 1
ATOM 5415 O O B MET A 1 646 ? -72.710 -8.931 -3.247 0.20 16.77 625 MET A O 1
ATOM 5424 N N . ALA A 1 647 ? -73.574 -6.853 -3.410 1.00 16.27 626 ALA A N 1
ATOM 5425 C CA . ALA A 1 647 ? -73.993 -7.001 -4.815 1.00 16.53 626 ALA A CA 1
ATOM 5426 C C . ALA A 1 647 ? -72.830 -7.345 -5.760 1.00 16.87 626 ALA A C 1
ATOM 5427 O O . ALA A 1 647 ? -73.003 -8.115 -6.707 1.00 17.08 626 ALA A O 1
ATOM 5429 N N A GLU A 1 648 ? -71.643 -6.790 -5.516 0.50 16.89 627 GLU A N 1
ATOM 5430 N N B GLU A 1 648 ? -71.659 -6.780 -5.460 0.50 16.83 627 GLU A N 1
ATOM 5431 C CA A GLU A 1 648 ? -70.500 -7.066 -6.401 0.50 17.35 627 GLU A CA 1
ATOM 5432 C CA B GLU A 1 648 ? -70.426 -7.005 -6.214 0.50 17.26 627 GLU A CA 1
ATOM 5433 C C A GLU A 1 648 ? -69.891 -8.476 -6.239 0.50 17.35 627 GLU A C 1
ATOM 5434 C C B GLU A 1 648 ? -70.026 -8.481 -6.313 0.50 17.24 627 GLU A C 1
ATOM 5435 O O A GLU A 1 648 ? -68.943 -8.841 -6.938 0.50 17.17 627 GLU A O 1
ATOM 5436 O O B GLU A 1 648 ? -69.362 -8.889 -7.266 0.50 16.95 627 GLU A O 1
ATOM 5447 N N . LEU A 1 649 ? -70.448 -9.268 -5.325 1.00 17.16 628 LEU A N 1
ATOM 5448 C CA . LEU A 1 649 ? -70.077 -10.684 -5.222 1.00 17.82 628 LEU A CA 1
ATOM 5449 C C . LEU A 1 649 ? -70.800 -11.573 -6.251 1.00 17.97 628 LEU A C 1
ATOM 5450 O O . LEU A 1 649 ? -70.429 -12.744 -6.428 1.00 18.63 628 LEU A O 1
ATOM 5455 N N . PHE A 1 650 ? -71.809 -11.019 -6.924 1.00 18.15 629 PHE A N 1
ATOM 5456 C CA . PHE A 1 650 ? -72.730 -11.799 -7.764 1.00 18.77 629 PHE A CA 1
ATOM 5457 C C . PHE A 1 650 ? -72.771 -11.319 -9.209 1.00 20.38 629 PHE A C 1
ATOM 5458 O O . PHE A 1 650 ? -72.775 -10.111 -9.465 1.00 21.40 629 PHE A O 1
ATOM 5466 N N . ASP A 1 651 ? -72.839 -12.255 -10.153 1.00 21.61 630 ASP A N 1
ATOM 5467 C CA . ASP A 1 651 ? -73.041 -11.896 -11.561 1.00 22.88 630 ASP A CA 1
ATOM 5468 C C . ASP A 1 651 ? -74.422 -11.271 -11.758 1.00 22.50 630 ASP A C 1
ATOM 5469 O O . ASP A 1 651 ? -74.540 -10.156 -12.281 1.00 23.78 630 ASP A O 1
ATOM 5474 N N . ILE A 1 652 ? -75.455 -11.978 -11.308 1.00 21.61 631 ILE A N 1
ATOM 5475 C CA . ILE A 1 652 ? -76.818 -11.460 -11.314 1.00 20.73 631 ILE A CA 1
ATOM 5476 C C . ILE A 1 652 ? -77.233 -11.117 -9.889 1.00 19.84 631 ILE A C 1
ATOM 5477 O O . ILE A 1 652 ? -77.193 -11.965 -8.987 1.00 19.87 631 ILE A O 1
ATOM 5482 N N . ILE A 1 653 ? -77.614 -9.859 -9.700 1.00 18.01 632 ILE A N 1
ATOM 5483 C CA . ILE A 1 653 ? -77.936 -9.318 -8.382 1.00 16.88 632 ILE A CA 1
ATOM 5484 C C . ILE A 1 653 ? -79.380 -9.630 -8.012 1.00 16.59 632 ILE A C 1
ATOM 5485 O O . ILE A 1 653 ? -80.308 -9.292 -8.761 1.00 16.72 632 ILE A O 1
ATOM 5490 N N . ASP A 1 654 ? -79.555 -10.255 -6.850 1.00 16.43 633 ASP A N 1
ATOM 5491 C CA . ASP A 1 654 ? -80.872 -10.439 -6.241 1.00 16.21 633 ASP A CA 1
ATOM 5492 C C . ASP A 1 654 ? -80.963 -9.489 -5.040 1.00 16.28 633 ASP A C 1
ATOM 5493 O O . ASP A 1 654 ? -80.535 -9.829 -3.931 1.00 15.43 633 ASP A O 1
ATOM 5498 N N . PRO A 1 655 ? -81.514 -8.282 -5.260 1.00 16.62 634 PRO A N 1
ATOM 5499 C CA . PRO A 1 655 ? -81.415 -7.244 -4.227 1.00 16.83 634 PRO A CA 1
ATOM 5500 C C . PRO A 1 655 ? -82.255 -7.563 -2.992 1.00 16.35 634 PRO A C 1
ATOM 5501 O O . PRO A 1 655 ? -81.881 -7.195 -1.880 1.00 15.72 634 PRO A O 1
ATOM 5505 N N . ILE A 1 656 ? -83.360 -8.283 -3.170 1.00 16.11 635 ILE A N 1
ATOM 5506 C CA . ILE A 1 656 ? -84.183 -8.656 -2.023 1.00 16.47 635 ILE A CA 1
ATOM 5507 C C . ILE A 1 656 ? -83.460 -9.704 -1.170 1.00 15.16 635 ILE A C 1
ATOM 5508 O O . ILE A 1 656 ? -83.382 -9.557 0.052 1.00 14.88 635 ILE A O 1
ATOM 5513 N N . ALA A 1 657 ? -82.910 -10.737 -1.815 1.00 14.64 636 ALA A N 1
ATOM 5514 C CA . ALA A 1 657 ? -82.113 -11.753 -1.114 1.00 14.50 636 ALA A CA 1
ATOM 5515 C C . ALA A 1 657 ? -80.946 -11.116 -0.355 1.00 13.83 636 ALA A C 1
ATOM 5516 O O . ALA A 1 657 ? -80.702 -11.444 0.802 1.00 13.78 636 ALA A O 1
ATOM 5518 N N . ILE A 1 658 ? -80.245 -10.182 -0.997 1.00 14.20 637 ILE A N 1
ATOM 5519 C CA . ILE A 1 658 ? -79.106 -9.526 -0.365 1.00 14.58 637 ILE A CA 1
ATOM 5520 C C . ILE A 1 658 ? -79.534 -8.757 0.892 1.00 14.08 637 ILE A C 1
ATOM 5521 O O . ILE A 1 658 ? -78.930 -8.907 1.947 1.00 14.43 637 ILE A O 1
ATOM 5526 N N . ALA A 1 659 ? -80.580 -7.941 0.778 1.00 14.66 638 ALA A N 1
ATOM 5527 C CA . ALA A 1 659 ? -81.067 -7.181 1.924 1.00 15.37 638 ALA A CA 1
ATOM 5528 C C . ALA A 1 659 ? -81.491 -8.097 3.081 1.00 15.32 638 ALA A C 1
ATOM 5529 O O . ALA A 1 659 ? -81.161 -7.850 4.236 1.00 15.66 638 ALA A O 1
ATOM 5531 N N A GLU A 1 660 ? -82.193 -9.176 2.762 0.80 15.53 639 GLU A N 1
ATOM 5532 N N B GLU A 1 660 ? -82.226 -9.158 2.747 0.20 15.19 639 GLU A N 1
ATOM 5533 C CA A GLU A 1 660 ? -82.712 -10.053 3.805 0.80 16.11 639 GLU A CA 1
ATOM 5534 C CA B GLU A 1 660 ? -82.731 -10.112 3.739 0.20 15.20 639 GLU A CA 1
ATOM 5535 C C A GLU A 1 660 ? -81.603 -10.886 4.454 0.80 15.05 639 GLU A C 1
ATOM 5536 C C B GLU A 1 660 ? -81.605 -10.866 4.440 0.20 14.91 639 GLU A C 1
ATOM 5537 O O A GLU A 1 660 ? -81.625 -11.105 5.661 0.80 15.17 639 GLU A O 1
ATOM 5538 O O B GLU A 1 660 ? -81.641 -11.056 5.656 0.20 14.97 639 GLU A O 1
ATOM 5549 N N . VAL A 1 661 ? -80.608 -11.281 3.662 1.00 14.83 640 VAL A N 1
ATOM 5550 C CA . VAL A 1 661 ? -79.438 -11.998 4.191 1.00 14.72 640 VAL A CA 1
ATOM 5551 C C . VAL A 1 661 ? -78.601 -11.092 5.107 1.00 14.60 640 VAL A C 1
ATOM 5552 O O . VAL A 1 661 ? -78.156 -11.527 6.168 1.00 14.58 640 VAL A O 1
ATOM 5556 N N . ARG A 1 662 ? -78.422 -9.827 4.716 1.00 14.60 641 ARG A N 1
ATOM 5557 C CA . ARG A 1 662 ? -77.696 -8.875 5.562 1.00 14.67 641 ARG A CA 1
ATOM 5558 C C . ARG A 1 662 ? -78.391 -8.742 6.921 1.00 14.28 641 ARG A C 1
ATOM 5559 O O . ARG A 1 662 ? -77.738 -8.821 7.954 1.00 14.14 641 ARG A O 1
ATOM 5567 N N . GLU A 1 663 ? -79.720 -8.622 6.913 1.00 14.83 642 GLU A N 1
ATOM 5568 C CA . GLU A 1 663 ? -80.467 -8.566 8.167 1.00 16.11 642 GLU A CA 1
ATOM 5569 C C . GLU A 1 663 ? -80.347 -9.865 8.980 1.00 15.67 642 GLU A C 1
ATOM 5570 O O . GLU A 1 663 ? -80.112 -9.827 10.187 1.00 15.50 642 GLU A O 1
ATOM 5576 N N . ALA A 1 664 ? -80.501 -11.007 8.313 1.00 16.02 643 ALA A N 1
ATOM 5577 C CA . ALA A 1 664 ? -80.433 -12.313 8.986 1.00 15.71 643 ALA A CA 1
ATOM 5578 C C . ALA A 1 664 ? -79.046 -12.543 9.598 1.00 15.38 643 ALA A C 1
ATOM 5579 O O . ALA A 1 664 ? -78.929 -13.040 10.718 1.00 14.83 643 ALA A O 1
ATOM 5581 N N . LEU A 1 665 ? -77.999 -12.135 8.881 1.00 15.57 644 LEU A N 1
ATOM 5582 C CA . LEU A 1 665 ? -76.640 -12.250 9.391 1.00 16.08 644 LEU A CA 1
ATOM 5583 C C . LEU A 1 665 ? -76.451 -11.380 10.633 1.00 15.49 644 LEU A C 1
ATOM 5584 O O . LEU A 1 665 ? -75.852 -11.810 11.627 1.00 15.70 644 LEU A O 1
ATOM 5589 N N . THR A 1 666 ? -76.974 -10.158 10.569 1.00 15.43 645 THR A N 1
ATOM 5590 C CA . THR A 1 666 ? -76.948 -9.237 11.691 1.00 15.92 645 THR A CA 1
ATOM 5591 C C . THR A 1 666 ? -77.655 -9.844 12.910 1.00 15.99 645 THR A C 1
ATOM 5592 O O . THR A 1 666 ? -77.101 -9.857 14.009 1.00 15.77 645 THR A O 1
ATOM 5596 N N . ARG A 1 667 ? -78.855 -10.389 12.697 1.00 16.65 646 ARG A N 1
ATOM 5597 C CA . ARG A 1 667 ? -79.632 -11.012 13.771 1.00 17.46 646 ARG A CA 1
ATOM 5598 C C . ARG A 1 667 ? -78.913 -12.230 14.373 1.00 17.13 646 ARG A C 1
ATOM 5599 O O . ARG A 1 667 ? -78.877 -12.397 15.596 1.00 16.57 646 ARG A O 1
ATOM 5607 N N . THR A 1 668 ? -78.329 -13.063 13.515 1.00 17.29 647 THR A N 1
ATOM 5608 C CA . THR A 1 668 ? -77.617 -14.254 13.974 1.00 18.31 647 THR A CA 1
ATOM 5609 C C . THR A 1 668 ? -76.404 -13.884 14.847 1.00 18.01 647 THR A C 1
ATOM 5610 O O . THR A 1 668 ? -76.217 -14.431 15.942 1.00 17.58 647 THR A O 1
ATOM 5614 N N . LEU A 1 669 ? -75.607 -12.918 14.388 1.00 17.99 648 LEU A N 1
ATOM 5615 C CA . LEU A 1 669 ? -74.465 -12.446 15.169 1.00 18.21 648 LEU A CA 1
ATOM 5616 C C . LEU A 1 669 ? -74.918 -11.773 16.469 1.00 18.17 648 LEU A C 1
ATOM 5617 O O . LEU A 1 669 ? -74.291 -11.960 17.515 1.00 18.44 648 LEU A O 1
ATOM 5622 N N . ALA A 1 670 ? -76.024 -11.033 16.411 1.00 18.19 649 ALA A N 1
ATOM 5623 C CA . ALA A 1 670 ? -76.587 -10.394 17.606 1.00 19.32 649 ALA A CA 1
ATOM 5624 C C . ALA A 1 670 ? -76.923 -11.420 18.688 1.00 20.05 649 ALA A C 1
ATOM 5625 O O . ALA A 1 670 ? -76.649 -11.197 19.866 1.00 20.54 649 ALA A O 1
ATOM 5627 N N . THR A 1 671 ? -77.510 -12.545 18.271 1.00 20.82 650 THR A N 1
ATOM 5628 C CA . THR A 1 671 ? -77.873 -13.640 19.175 1.00 22.18 650 THR A CA 1
ATOM 5629 C C . THR A 1 671 ? -76.637 -14.359 19.712 1.00 22.14 650 THR A C 1
ATOM 5630 O O . THR A 1 671 ? -76.493 -14.516 20.926 1.00 22.99 650 THR A O 1
ATOM 5634 N N . GLU A 1 672 ? -75.747 -14.772 18.810 1.00 22.16 651 GLU A N 1
ATOM 5635 C CA . GLU A 1 672 ? -74.543 -15.510 19.187 1.00 22.73 651 GLU A CA 1
ATOM 5636 C C . GLU A 1 672 ? -73.574 -14.702 20.059 1.00 22.58 651 GLU A C 1
ATOM 5637 O O . GLU A 1 672 ? -72.891 -15.267 20.911 1.00 22.98 651 GLU A O 1
ATOM 5643 N N . LEU A 1 673 ? -73.527 -13.387 19.850 1.00 21.99 652 LEU A N 1
ATOM 5644 C CA . LEU A 1 673 ? -72.551 -12.531 20.533 1.00 21.55 652 LEU A CA 1
ATOM 5645 C C . LEU A 1 673 ? -73.174 -11.546 21.529 1.00 21.24 652 LEU A C 1
ATOM 5646 O O . LEU A 1 673 ? -72.515 -10.589 21.942 1.00 20.73 652 LEU A O 1
ATOM 5651 N N . ALA A 1 674 ? -74.419 -11.793 21.935 1.00 21.11 653 ALA A N 1
ATOM 5652 C CA . ALA A 1 674 ? -75.192 -10.845 22.749 1.00 21.19 653 ALA A CA 1
ATOM 5653 C C . ALA A 1 674 ? -74.462 -10.295 23.981 1.00 21.24 653 ALA A C 1
ATOM 5654 O O . ALA A 1 674 ? -74.428 -9.073 24.201 1.00 20.79 653 ALA A O 1
ATOM 5656 N N . ASP A 1 675 ? -73.880 -11.193 24.774 1.00 21.62 654 ASP A N 1
ATOM 5657 C CA . ASP A 1 675 ? -73.209 -10.811 26.016 1.00 22.10 654 ASP A CA 1
ATOM 5658 C C . ASP A 1 675 ? -71.959 -9.985 25.735 1.00 21.49 654 ASP A C 1
ATOM 5659 O O . ASP A 1 675 ? -71.717 -8.966 26.398 1.00 21.38 654 ASP A O 1
ATOM 5664 N N . GLU A 1 676 ? -71.177 -10.428 24.753 1.00 20.97 655 GLU A N 1
ATOM 5665 C CA . GLU A 1 676 ? -69.935 -9.767 24.368 1.00 20.98 655 GLU A CA 1
ATOM 5666 C C . GLU A 1 676 ? -70.199 -8.374 23.785 1.00 20.26 655 GLU A C 1
ATOM 5667 O O . GLU A 1 676 ? -69.470 -7.420 24.081 1.00 20.48 655 GLU A O 1
ATOM 5673 N N . LEU A 1 677 ? -71.239 -8.262 22.962 1.00 19.56 656 LEU A N 1
ATOM 5674 C CA . LEU A 1 677 ? -71.634 -6.987 22.362 1.00 18.71 656 LEU A CA 1
ATOM 5675 C C . LEU A 1 677 ? -72.031 -5.948 23.405 1.00 18.84 656 LEU A C 1
ATOM 5676 O O . LEU A 1 677 ? -71.629 -4.786 23.311 1.00 18.02 656 LEU A O 1
ATOM 5681 N N . LEU A 1 678 ? -72.816 -6.360 24.398 1.00 18.88 657 LEU A N 1
ATOM 5682 C CA . LEU A 1 678 ? -73.232 -5.442 25.460 1.00 19.30 657 LEU A CA 1
ATOM 5683 C C . LEU A 1 678 ? -72.036 -4.997 26.310 1.00 19.15 657 LEU A C 1
ATOM 5684 O O . LEU A 1 678 ? -71.927 -3.826 26.677 1.00 18.95 657 LEU A O 1
ATOM 5689 N N . ALA A 1 679 ? -71.139 -5.933 26.606 1.00 19.22 658 ALA A N 1
ATOM 5690 C CA . ALA A 1 679 ? -69.933 -5.638 27.382 1.00 19.40 658 ALA A CA 1
ATOM 5691 C C . ALA A 1 679 ? -69.078 -4.580 26.687 1.00 19.13 658 ALA A C 1
ATOM 5692 O O . ALA A 1 679 ? -68.634 -3.623 27.315 1.00 19.28 658 ALA A O 1
ATOM 5694 N N . ILE A 1 680 ? -68.867 -4.747 25.386 1.00 18.86 659 ILE A N 1
ATOM 5695 C CA . ILE A 1 680 ? -68.024 -3.834 24.618 1.00 18.48 659 ILE A CA 1
ATOM 5696 C C . ILE A 1 680 ? -68.725 -2.481 24.412 1.00 18.06 659 ILE A C 1
ATOM 5697 O O . ILE A 1 680 ? -68.093 -1.418 24.463 1.00 18.25 659 ILE A O 1
ATOM 5702 N N . TYR A 1 681 ? -70.034 -2.528 24.214 1.00 17.75 660 TYR A N 1
ATOM 5703 C CA . TYR A 1 681 ? -70.851 -1.325 24.159 1.00 17.48 660 TYR A CA 1
ATOM 5704 C C . TYR A 1 681 ? -70.661 -0.479 25.421 1.00 17.92 660 TYR A C 1
ATOM 5705 O O . TYR A 1 681 ? -70.349 0.710 25.332 1.00 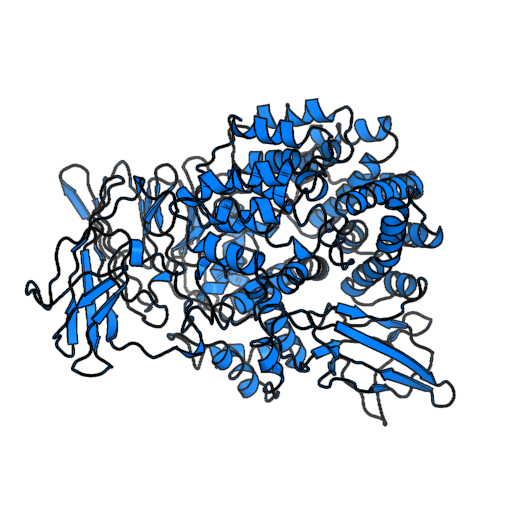18.14 660 TYR A O 1
ATOM 5714 N N . ASN A 1 682 ? -70.826 -1.101 26.586 1.00 18.45 661 ASN A N 1
ATOM 5715 C CA . ASN A 1 682 ? -70.649 -0.420 27.869 1.00 19.44 661 ASN A CA 1
ATOM 5716 C C . ASN A 1 682 ? -69.211 0.057 28.107 1.00 19.60 661 ASN A C 1
ATOM 5717 O O . ASN A 1 682 ? -68.998 1.184 28.578 1.00 20.29 661 ASN A O 1
ATOM 5722 N N . ALA A 1 683 ? -68.235 -0.786 27.767 1.00 19.57 662 ALA A N 1
ATOM 5723 C CA . ALA A 1 683 ? -66.807 -0.486 27.975 1.00 19.89 662 ALA A CA 1
ATOM 5724 C C . ALA A 1 683 ? -66.346 0.757 27.213 1.00 19.94 662 ALA A C 1
ATOM 5725 O O . ALA A 1 683 ? -65.404 1.436 27.629 1.00 20.71 662 ALA A O 1
ATOM 5727 N N . ASN A 1 684 ? -67.013 1.049 26.102 1.00 19.10 663 ASN A N 1
ATOM 5728 C CA . ASN A 1 684 ? -66.601 2.140 25.221 1.00 19.01 663 ASN A CA 1
ATOM 5729 C C . ASN A 1 684 ? -67.412 3.429 25.379 1.00 18.95 663 ASN A C 1
ATOM 5730 O O . ASN A 1 684 ? -67.283 4.361 24.578 1.00 18.89 663 ASN A O 1
ATOM 5735 N N . TYR A 1 685 ? -68.229 3.483 26.431 1.00 18.68 664 TYR A N 1
ATOM 5736 C CA . TYR A 1 685 ? -68.921 4.715 26.819 1.00 19.46 664 TYR A CA 1
ATOM 5737 C C . TYR A 1 685 ? -67.925 5.853 27.047 1.00 19.17 664 TYR A C 1
ATOM 5738 O O . TYR A 1 685 ? -66.875 5.646 27.656 1.00 19.18 664 TYR A O 1
ATOM 5747 N N . GLN A 1 686 ? -68.264 7.033 26.531 1.00 19.52 665 GLN A N 1
ATOM 5748 C CA . GLN A 1 686 ? -67.470 8.259 26.724 1.00 19.78 665 GLN A CA 1
ATOM 5749 C C . GLN A 1 686 ? -68.379 9.409 27.151 1.00 20.67 665 GLN A C 1
ATOM 5750 O O . GLN A 1 686 ? -69.319 9.769 26.433 1.00 20.98 665 GLN A O 1
ATOM 5756 N N . SER A 1 687 ? -68.092 9.990 28.314 1.00 21.03 666 SER A N 1
ATOM 5757 C CA . SER A 1 687 ? -68.883 11.121 28.812 1.00 21.98 666 SER A CA 1
ATOM 5758 C C . SER A 1 687 ? -68.594 12.416 28.038 1.00 21.50 666 SER A C 1
ATOM 5759 O O . SER A 1 687 ? -69.524 13.141 27.684 1.00 23.03 666 SER A O 1
ATOM 5762 N N . GLU A 1 688 ? -67.318 12.691 27.773 1.00 20.92 667 GLU A N 1
ATOM 5763 C CA . GLU A 1 688 ? -66.912 13.854 26.973 1.00 20.31 667 GLU A CA 1
ATOM 5764 C C . GLU A 1 688 ? -67.027 13.530 25.485 1.00 19.33 667 GLU A C 1
ATOM 5765 O O . GLU A 1 688 ? -66.640 12.438 25.063 1.00 19.99 667 GLU A O 1
ATOM 5771 N N . TYR A 1 689 ? -67.569 14.467 24.705 1.00 18.19 668 TYR A N 1
ATOM 5772 C CA . TYR A 1 689 ? -67.540 14.367 23.244 1.00 16.45 668 TYR A CA 1
ATOM 5773 C C . TYR A 1 689 ? -66.348 15.146 22.677 1.00 16.06 668 TYR A C 1
ATOM 5774 O O . TYR A 1 689 ? -66.228 16.366 22.898 1.00 16.26 668 TYR A O 1
ATOM 5783 N N . ARG A 1 690 ? -65.505 14.459 21.912 1.00 15.48 669 ARG A N 1
ATOM 5784 C CA . ARG A 1 690 ? -64.331 15.063 21.267 1.00 15.64 669 ARG A CA 1
ATOM 5785 C C . ARG A 1 690 ? -64.218 14.603 19.823 1.00 15.26 669 ARG A C 1
ATOM 5786 O O . ARG A 1 690 ? -64.341 13.401 19.532 1.00 15.02 669 ARG A O 1
ATOM 5794 N N . VAL A 1 691 ? -63.955 15.548 18.924 1.00 15.42 670 VAL A N 1
ATOM 5795 C CA . VAL A 1 691 ? -63.618 15.226 17.549 1.00 15.77 670 VAL A CA 1
ATOM 5796 C C . VAL A 1 691 ? -62.110 14.990 17.498 1.00 15.74 670 VAL A C 1
ATOM 5797 O O . VAL A 1 691 ? -61.328 15.841 17.055 1.00 16.20 670 VAL A O 1
ATOM 5801 N N . GLU A 1 692 ? -61.718 13.823 17.993 1.00 15.53 671 GLU A N 1
ATOM 5802 C CA . GLU A 1 692 ? -60.331 13.393 18.094 1.00 15.73 671 GLU A CA 1
ATOM 5803 C C . GLU A 1 692 ? -60.314 11.909 17.736 1.00 15.21 671 GLU A C 1
ATOM 5804 O O . GLU A 1 692 ? -61.237 11.161 18.086 1.00 14.69 671 GLU A O 1
ATOM 5810 N N . HIS A 1 693 ? -59.279 11.475 17.031 1.00 15.30 672 HIS A N 1
ATOM 5811 C CA . HIS A 1 693 ? -59.310 10.153 16.405 1.00 15.75 672 HIS A CA 1
ATOM 5812 C C . HIS A 1 693 ? -59.460 8.973 17.357 1.00 15.63 672 HIS A C 1
ATOM 5813 O O . HIS A 1 693 ? -60.189 8.026 17.040 1.00 15.64 672 HIS A O 1
ATOM 5820 N N . GLU A 1 694 ? -58.847 9.034 18.534 1.00 15.98 673 GLU A N 1
ATOM 5821 C CA . GLU A 1 694 ? -58.982 7.941 19.503 1.00 17.41 673 GLU A CA 1
ATOM 5822 C C . GLU A 1 694 ? -60.423 7.842 19.989 1.00 16.56 673 GLU A C 1
ATOM 5823 O O . GLU A 1 694 ? -60.978 6.739 20.095 1.00 16.25 673 GLU A O 1
ATOM 5829 N N . ASP A 1 695 ? -61.037 8.997 20.245 1.00 15.90 674 ASP A N 1
ATOM 5830 C CA . ASP A 1 695 ? -62.428 9.069 20.682 1.00 15.56 674 ASP A CA 1
ATOM 5831 C C . ASP A 1 695 ? -63.388 8.618 19.591 1.00 14.76 674 ASP A C 1
ATOM 5832 O O . ASP A 1 695 ? -64.358 7.903 19.868 1.00 14.61 674 ASP A O 1
ATOM 5837 N N . ILE A 1 696 ? -63.129 9.043 18.362 1.00 13.70 675 ILE A N 1
ATOM 5838 C CA . ILE A 1 696 ? -63.940 8.633 17.220 1.00 14.05 675 ILE A CA 1
ATOM 5839 C C . ILE A 1 696 ? -63.913 7.111 17.067 1.00 13.77 675 ILE A C 1
ATOM 5840 O O . ILE A 1 696 ? -64.969 6.493 16.867 1.00 13.91 675 ILE A O 1
ATOM 5845 N N . ALA A 1 697 ? -62.730 6.512 17.205 1.00 14.11 676 ALA A N 1
ATOM 5846 C CA . ALA A 1 697 ? -62.568 5.057 17.092 1.00 14.80 676 ALA A CA 1
ATOM 5847 C C . ALA A 1 697 ? -63.437 4.323 18.123 1.00 15.18 676 ALA A C 1
ATOM 5848 O O . ALA A 1 697 ? -64.159 3.385 17.771 1.00 15.37 676 ALA A O 1
ATOM 5850 N N . LYS A 1 698 ? -63.374 4.747 19.383 1.00 15.05 677 LYS A N 1
ATOM 5851 C CA . LYS A 1 698 ? -64.143 4.113 20.457 1.00 15.91 677 LYS A CA 1
ATOM 5852 C C . LYS A 1 698 ? -65.649 4.236 20.225 1.00 15.41 677 LYS A C 1
ATOM 5853 O O . LYS A 1 698 ? -66.404 3.275 20.428 1.00 15.28 677 LYS A O 1
ATOM 5859 N N . ARG A 1 699 ? -66.072 5.405 19.761 1.00 15.06 678 ARG A N 1
ATOM 5860 C CA . ARG A 1 699 ? -67.466 5.669 19.447 1.00 15.09 678 ARG A CA 1
ATOM 5861 C C . ARG A 1 699 ? -67.943 4.837 18.249 1.00 14.85 678 ARG A C 1
ATOM 5862 O O . ARG A 1 699 ? -69.054 4.293 18.270 1.00 14.60 678 ARG A O 1
ATOM 5870 N N . THR A 1 700 ? -67.103 4.709 17.225 1.00 14.78 679 THR A N 1
ATOM 5871 C CA . THR A 1 700 ? -67.414 3.862 16.074 1.00 14.77 679 THR A CA 1
ATOM 5872 C C . THR A 1 700 ? -67.605 2.387 16.505 1.00 14.29 679 THR A C 1
ATOM 5873 O O . THR A 1 700 ? -68.534 1.712 16.046 1.00 14.17 679 THR A O 1
ATOM 5877 N N . LEU A 1 701 ? -66.741 1.901 17.397 1.00 13.54 680 LEU A N 1
ATOM 5878 C CA . LEU A 1 701 ? -66.885 0.560 17.958 1.00 14.17 680 LEU A CA 1
ATOM 5879 C C . LEU A 1 701 ? -68.168 0.406 18.784 1.00 13.92 680 LEU A C 1
ATOM 5880 O O . LEU A 1 701 ? -68.922 -0.562 18.606 1.00 13.97 680 LEU A O 1
ATOM 5885 N N . ARG A 1 702 ? -68.423 1.360 19.671 1.00 14.10 681 ARG A N 1
ATOM 5886 C CA . ARG A 1 702 ? -69.614 1.340 20.498 1.00 14.19 681 ARG A CA 1
ATOM 5887 C C . ARG A 1 702 ? -70.876 1.283 19.632 1.00 14.06 681 ARG A C 1
ATOM 5888 O O . ARG A 1 702 ? -71.762 0.454 19.870 1.00 14.28 681 ARG A O 1
ATOM 5896 N N . ASN A 1 703 ? -70.942 2.135 18.612 1.00 14.39 682 ASN A N 1
ATOM 5897 C CA . ASN A 1 703 ? -72.104 2.183 17.736 1.00 14.78 682 ASN A CA 1
ATOM 5898 C C . ASN A 1 703 ? -72.212 0.981 16.791 1.00 14.66 682 ASN A C 1
ATOM 5899 O O . ASN A 1 703 ? -73.326 0.593 16.427 1.00 15.04 682 ASN A O 1
ATOM 5904 N N . ALA A 1 704 ? -71.078 0.384 16.423 1.00 14.63 683 ALA A N 1
ATOM 5905 C CA . ALA A 1 704 ? -71.081 -0.898 15.695 1.00 14.91 683 ALA A CA 1
ATOM 5906 C C . ALA A 1 704 ? -71.750 -1.982 16.545 1.00 15.07 683 ALA A C 1
ATOM 5907 O O . ALA A 1 704 ? -72.567 -2.758 16.044 1.00 15.97 683 ALA A O 1
ATOM 5909 N N . CYS A 1 705 ? -71.429 -2.005 17.836 1.00 15.08 684 CYS A N 1
ATOM 5910 C CA . CYS A 1 705 ? -72.044 -2.944 18.772 1.00 15.89 684 CYS A CA 1
ATOM 5911 C C . CYS A 1 705 ? -73.542 -2.677 18.916 1.00 15.92 684 CYS A C 1
ATOM 5912 O O . CYS A 1 705 ? -74.343 -3.619 18.888 1.00 15.87 684 CYS A O 1
ATOM 5915 N N . LEU A 1 706 ? -73.913 -1.406 19.043 1.00 16.04 685 LEU A N 1
ATOM 5916 C CA . LEU A 1 706 ? -75.310 -0.999 19.119 1.00 16.40 685 LEU A CA 1
ATOM 5917 C C . LEU A 1 706 ? -76.126 -1.510 17.936 1.00 16.58 685 LEU A C 1
ATOM 5918 O O . LEU A 1 706 ? -77.271 -1.939 18.122 1.00 16.20 685 LEU A O 1
ATOM 5923 N N . ARG A 1 707 ? -75.546 -1.472 16.735 1.00 16.52 686 ARG A N 1
ATOM 5924 C CA . ARG A 1 707 ? -76.235 -1.937 15.536 1.00 17.89 686 ARG A CA 1
ATOM 5925 C C . ARG A 1 707 ? -76.695 -3.382 15.703 1.00 17.35 686 ARG A C 1
ATOM 5926 O O . ARG A 1 707 ? -77.852 -3.698 15.418 1.00 17.99 686 ARG A O 1
ATOM 5934 N N . PHE A 1 708 ? -75.791 -4.250 16.166 1.00 16.94 687 PHE A N 1
ATOM 5935 C CA . PHE A 1 708 ? -76.148 -5.649 16.426 1.00 16.92 687 PHE A CA 1
ATOM 5936 C C . PHE A 1 708 ? -77.144 -5.762 17.573 1.00 17.19 687 PHE A C 1
ATOM 5937 O O . PHE A 1 708 ? -78.141 -6.483 17.465 1.00 17.02 687 PHE A O 1
ATOM 5945 N N . LEU A 1 709 ? -76.898 -5.037 18.661 1.00 17.01 688 LEU A N 1
ATOM 5946 C CA . LEU A 1 709 ? -77.786 -5.073 19.823 1.00 17.72 688 LEU A CA 1
ATOM 5947 C C . LEU A 1 709 ? -79.224 -4.680 19.481 1.00 18.25 688 LEU A C 1
ATOM 5948 O O . LEU A 1 709 ? -80.167 -5.236 20.046 1.00 18.65 688 LEU A O 1
ATOM 5953 N N . ALA A 1 710 ? -79.390 -3.754 18.537 1.00 18.17 689 ALA A N 1
ATOM 5954 C CA . ALA A 1 710 ? -80.715 -3.354 18.061 1.00 19.01 689 ALA A CA 1
ATOM 5955 C C . ALA A 1 710 ? -81.498 -4.512 17.431 1.00 19.96 689 ALA A C 1
ATOM 5956 O O . ALA A 1 710 ? -82.729 -4.481 17.418 1.00 19.62 689 ALA A O 1
ATOM 5958 N N . PHE A 1 711 ? -80.774 -5.491 16.885 1.00 21.24 690 PHE A N 1
ATOM 5959 C CA . PHE A 1 711 ? -81.355 -6.651 16.203 1.00 23.02 690 PHE A CA 1
ATOM 5960 C C . PHE A 1 711 ? -81.403 -7.867 17.127 1.00 24.01 690 PHE A C 1
ATOM 5961 O O . PHE A 1 711 ? -81.606 -8.998 16.664 1.00 25.17 690 PHE A O 1
ATOM 5969 N N . GLY A 1 712 ? -81.225 -7.632 18.427 1.00 24.81 691 GLY A N 1
ATOM 5970 C CA . GLY A 1 712 ? -81.332 -8.678 19.447 1.00 25.94 691 GLY A CA 1
ATOM 5971 C C . GLY A 1 712 ? -82.745 -8.762 19.992 1.00 26.70 691 GLY A C 1
ATOM 5972 O O . GLY A 1 712 ? -83.703 -8.434 19.291 1.00 26.52 691 GLY A O 1
ATOM 5973 N N . GLU A 1 713 ? -82.874 -9.201 21.244 1.00 27.68 692 GLU A N 1
ATOM 5974 C CA . GLU A 1 713 ? -84.174 -9.285 21.915 1.00 28.58 692 GLU A CA 1
ATOM 5975 C C . GLU A 1 713 ? -84.844 -7.911 21.939 1.00 29.10 692 GLU A C 1
ATOM 5976 O O . GLU A 1 713 ? -84.227 -6.923 22.345 1.00 29.16 692 GLU A O 1
ATOM 5982 N N . THR A 1 714 ? -86.101 -7.866 21.498 1.00 29.20 693 THR A N 1
ATOM 5983 C CA . THR A 1 714 ? -86.815 -6.611 21.223 1.00 29.40 693 THR A CA 1
ATOM 5984 C C . THR A 1 714 ? -86.862 -5.636 22.397 1.00 29.27 693 THR A C 1
ATOM 5985 O O . THR A 1 714 ? -86.614 -4.441 22.211 1.00 29.00 693 THR A O 1
ATOM 5989 N N . HIS A 1 715 ? -87.173 -6.134 23.594 1.00 29.22 694 HIS A N 1
ATOM 5990 C CA . HIS A 1 715 ? -87.307 -5.250 24.752 1.00 29.28 694 HIS A CA 1
ATOM 5991 C C . HIS A 1 715 ? -85.996 -4.569 25.134 1.00 28.61 694 HIS A C 1
ATOM 5992 O O . HIS A 1 715 ? -85.967 -3.346 25.271 1.00 28.51 694 HIS A O 1
ATOM 5999 N N . LEU A 1 716 ? -84.929 -5.352 25.304 1.00 27.72 695 LEU A N 1
ATOM 6000 C CA . LEU A 1 716 ? -83.604 -4.797 25.600 1.00 27.06 695 LEU A CA 1
ATOM 6001 C C . LEU A 1 716 ? -83.164 -3.826 24.505 1.00 26.09 695 LEU A C 1
ATOM 6002 O O . LEU A 1 716 ? -82.660 -2.746 24.810 1.00 25.78 695 LEU A O 1
ATOM 6007 N N . ALA A 1 717 ? -83.365 -4.222 23.247 1.00 24.93 696 ALA A N 1
ATOM 6008 C CA . ALA A 1 717 ? -83.014 -3.401 22.085 1.00 24.02 696 ALA A CA 1
ATOM 6009 C C . ALA A 1 717 ? -83.717 -2.048 22.132 1.00 23.72 696 ALA A C 1
ATOM 6010 O O . ALA A 1 717 ? -83.072 -1.008 21.985 1.00 23.34 696 ALA A O 1
ATOM 6012 N N . ASP A 1 718 ? -85.031 -2.064 22.356 1.00 23.43 697 ASP A N 1
ATOM 6013 C CA . ASP A 1 718 ? -85.836 -0.843 22.391 1.00 23.39 697 ASP A CA 1
ATOM 6014 C C . ASP A 1 718 ? -85.394 0.098 23.511 1.00 23.07 697 ASP A C 1
ATOM 6015 O O . ASP A 1 718 ? -85.297 1.306 23.304 1.00 22.83 697 ASP A O 1
ATOM 6020 N N . VAL A 1 719 ? -85.107 -0.466 24.681 1.00 22.74 698 VAL A N 1
ATOM 6021 C CA . VAL A 1 719 ? -84.631 0.297 25.833 1.00 22.90 698 VAL A CA 1
ATOM 6022 C C . VAL A 1 719 ? -83.262 0.943 25.562 1.00 22.23 698 VAL A C 1
ATOM 6023 O O . VAL A 1 719 ? -83.085 2.144 25.788 1.00 22.20 698 VAL A O 1
ATOM 6027 N N A LEU A 1 720 ? -82.320 0.145 25.066 0.40 21.93 699 LEU A N 1
ATOM 6028 N N B LEU A 1 720 ? -82.308 0.144 25.086 0.60 21.89 699 LEU A N 1
ATOM 6029 C CA A LEU A 1 720 ? -80.959 0.604 24.798 0.40 21.66 699 LEU A CA 1
ATOM 6030 C CA B LEU A 1 720 ? -80.956 0.626 24.794 0.60 21.65 699 LEU A CA 1
ATOM 6031 C C A LEU A 1 720 ? -80.926 1.709 23.737 0.40 21.22 699 LEU A C 1
ATOM 6032 C C B LEU A 1 720 ? -80.971 1.747 23.759 0.60 21.18 699 LEU A C 1
ATOM 6033 O O A LEU A 1 720 ? -80.249 2.727 23.911 0.40 21.07 699 LEU A O 1
ATOM 6034 O O B LEU A 1 720 ? -80.373 2.807 23.966 0.60 20.92 699 LEU A O 1
ATOM 6043 N N . VAL A 1 721 ? -81.671 1.503 22.653 1.00 20.77 700 VAL A N 1
ATOM 6044 C CA . VAL A 1 721 ? -81.730 2.448 21.535 1.00 20.22 700 VAL A CA 1
ATOM 6045 C C . VAL A 1 721 ? -82.414 3.769 21.917 1.00 20.19 700 VAL A C 1
ATOM 6046 O O . VAL A 1 721 ? -81.882 4.849 21.633 1.00 19.87 700 VAL A O 1
ATOM 6050 N N A SER A 1 722 ? -83.576 3.678 22.565 0.40 20.14 701 SER A N 1
ATOM 6051 N N B SER A 1 722 ? -83.575 3.686 22.565 0.60 20.22 701 SER A N 1
ATOM 6052 C CA A SER A 1 722 ? -84.294 4.870 23.017 0.40 20.20 701 SER A CA 1
ATOM 6053 C CA B SER A 1 722 ? -84.282 4.893 22.989 0.60 20.33 701 SER A CA 1
ATOM 6054 C C A SER A 1 722 ? -83.463 5.675 24.014 0.40 20.15 701 SER A C 1
ATOM 6055 C C B SER A 1 722 ? -83.480 5.683 24.030 0.60 20.24 701 SER A C 1
ATOM 6056 O O A SER A 1 722 ? -83.412 6.903 23.935 0.40 20.15 701 SER A O 1
ATOM 6057 O O B SER A 1 722 ? -83.457 6.914 23.991 0.60 20.27 701 SER A O 1
ATOM 6062 N N . LYS A 1 723 ? -82.808 4.971 24.935 1.00 20.14 702 LYS A N 1
ATOM 6063 C CA . LYS A 1 723 ? -81.943 5.596 25.941 1.00 20.23 702 LYS A CA 1
ATOM 6064 C C . LYS A 1 723 ? -80.794 6.361 25.280 1.00 19.48 702 LYS A C 1
ATOM 6065 O O . LYS A 1 723 ? -80.544 7.521 25.619 1.00 19.65 702 LYS A O 1
ATOM 6071 N N . GLN A 1 724 ? -80.113 5.723 24.329 1.00 18.37 703 GLN A N 1
ATOM 6072 C CA . GLN A 1 724 ? -79.008 6.396 23.652 1.00 18.16 703 GLN A CA 1
ATOM 6073 C C . GLN A 1 724 ? -79.470 7.643 22.895 1.00 18.20 703 GLN A C 1
ATOM 6074 O O . GLN A 1 724 ? -78.809 8.685 22.958 1.00 17.77 703 GLN A O 1
ATOM 6080 N N . PHE A 1 725 ? -80.591 7.540 22.187 1.00 18.45 704 PHE A N 1
ATOM 6081 C CA . PHE A 1 725 ? -81.148 8.680 21.467 1.00 18.86 704 PHE A CA 1
ATOM 6082 C C . PHE A 1 725 ? -81.412 9.863 22.397 1.00 19.63 704 PHE A C 1
ATOM 6083 O O . PHE A 1 725 ? -81.026 10.991 22.093 1.00 19.75 704 PHE A O 1
ATOM 6091 N N . HIS A 1 726 ? -82.051 9.596 23.533 1.00 20.44 705 HIS A N 1
ATOM 6092 C CA . HIS A 1 726 ? -82.425 10.659 24.466 1.00 21.72 705 HIS A CA 1
ATOM 6093 C C . HIS A 1 726 ? -81.261 11.186 25.304 1.00 22.06 705 HIS A C 1
ATOM 6094 O O . HIS A 1 726 ? -81.262 12.354 25.682 1.00 22.94 705 HIS A O 1
ATOM 6101 N N . GLU A 1 727 ? -80.281 10.335 25.592 1.00 22.15 706 GLU A N 1
ATOM 6102 C CA . GLU A 1 727 ? -79.152 10.721 26.445 1.00 22.22 706 GLU A CA 1
ATOM 6103 C C . GLU A 1 727 ? -77.910 11.210 25.680 1.00 21.66 706 GLU A C 1
ATOM 6104 O O . GLU A 1 727 ? -76.993 11.767 26.286 1.00 21.91 706 GLU A O 1
ATOM 6110 N N . ALA A 1 728 ? -77.895 11.022 24.359 1.00 20.65 707 ALA A N 1
ATOM 6111 C CA . ALA A 1 728 ? -76.770 11.444 23.507 1.00 20.15 707 ALA A CA 1
ATOM 6112 C C . ALA A 1 728 ? -76.412 12.916 23.704 1.00 19.69 707 ALA A C 1
ATOM 6113 O O . ALA A 1 728 ? -77.290 13.772 23.729 1.00 19.80 707 ALA A O 1
ATOM 6115 N N . ASN A 1 729 ? -75.121 13.202 23.843 1.00 19.33 708 ASN A N 1
ATOM 6116 C CA . ASN A 1 729 ? -74.669 14.600 23.907 1.00 19.04 708 ASN A CA 1
ATOM 6117 C C . ASN A 1 729 ? -74.027 15.075 22.599 1.00 18.38 708 ASN A C 1
ATOM 6118 O O . ASN A 1 729 ? -73.296 16.073 22.575 1.00 19.15 708 ASN A O 1
ATOM 6123 N N . ASN A 1 730 ? -74.314 14.359 21.515 1.00 17.38 709 ASN A N 1
ATOM 6124 C CA . ASN A 1 730 ? -73.766 14.658 20.192 1.00 15.61 709 ASN A CA 1
ATOM 6125 C C . ASN A 1 730 ? -74.606 13.954 19.120 1.00 14.77 709 ASN A C 1
ATOM 6126 O O . ASN A 1 730 ? -75.281 12.942 19.393 1.00 14.80 709 ASN A O 1
ATOM 6131 N N . MET A 1 731 ? -74.553 14.475 17.903 1.00 14.14 710 MET A N 1
ATOM 6132 C CA . MET A 1 731 ? -75.328 13.923 16.800 1.00 14.34 710 MET A CA 1
ATOM 6133 C C . MET A 1 731 ? -74.884 12.523 16.358 1.00 14.05 710 MET A C 1
ATOM 6134 O O . MET A 1 731 ? -75.715 11.757 15.883 1.00 13.92 710 MET A O 1
ATOM 6139 N N . THR A 1 732 ? -73.596 12.186 16.489 1.00 13.26 711 THR A N 1
ATOM 6140 C CA . THR A 1 732 ? -73.116 10.835 16.104 1.00 13.64 711 THR A CA 1
ATOM 6141 C C . THR A 1 732 ? -73.904 9.767 16.864 1.00 13.20 711 THR A C 1
ATOM 6142 O O . THR A 1 732 ? -74.460 8.835 16.271 1.00 13.73 711 THR A O 1
ATOM 6146 N N . ASP A 1 733 ? -73.973 9.918 18.178 1.00 13.07 712 ASP A N 1
ATOM 6147 C CA . ASP A 1 733 ? -74.649 8.935 19.018 1.00 13.79 712 ASP A CA 1
ATOM 6148 C C . ASP A 1 733 ? -76.176 8.980 18.849 1.00 13.92 712 ASP A C 1
ATOM 6149 O O . ASP A 1 733 ? -76.837 7.930 18.819 1.00 14.10 712 ASP A O 1
ATOM 6154 N N . ALA A 1 734 ? -76.743 10.179 18.721 1.00 14.14 713 ALA A N 1
ATOM 6155 C CA . ALA A 1 734 ? -78.184 10.316 18.485 1.00 14.27 713 ALA A CA 1
ATOM 6156 C C . ALA A 1 734 ? -78.580 9.651 17.161 1.00 14.10 713 ALA A C 1
ATOM 6157 O O . ALA A 1 734 ? -79.540 8.865 17.116 1.00 14.55 713 ALA A O 1
ATOM 6159 N N . LEU A 1 735 ? -77.829 9.913 16.097 1.00 14.26 714 LEU A N 1
ATOM 6160 C CA . LEU A 1 735 ? -78.148 9.371 14.780 1.00 14.75 714 LEU A CA 1
ATOM 6161 C C . LEU A 1 735 ? -77.931 7.859 14.702 1.00 14.53 714 LEU A C 1
ATOM 6162 O O . LEU A 1 735 ? -78.720 7.159 14.066 1.00 14.50 714 LEU A O 1
ATOM 6167 N N . ALA A 1 736 ? -76.882 7.353 15.349 1.00 14.26 715 ALA A N 1
ATOM 6168 C CA . ALA A 1 736 ? -76.655 5.904 15.432 1.00 14.49 715 ALA A CA 1
ATOM 6169 C C . ALA A 1 736 ? -77.877 5.197 16.051 1.00 14.35 715 ALA A C 1
ATOM 6170 O O . ALA A 1 736 ? -78.343 4.163 15.555 1.00 14.55 715 ALA A O 1
ATOM 6172 N N . ALA A 1 737 ? -78.403 5.771 17.128 1.00 14.57 716 ALA A N 1
ATOM 6173 C CA . ALA A 1 737 ? -79.586 5.222 17.785 1.00 14.78 716 ALA A CA 1
ATOM 6174 C C . ALA A 1 737 ? -80.821 5.294 16.874 1.00 14.66 716 ALA A C 1
ATOM 6175 O O . ALA A 1 737 ? -81.524 4.287 16.688 1.00 15.08 716 ALA A O 1
ATOM 6177 N N . LEU A 1 738 ? -81.061 6.454 16.269 1.00 15.02 717 LEU A N 1
ATOM 6178 C CA . LEU A 1 738 ? -82.197 6.624 15.368 1.00 15.08 717 LEU A CA 1
ATOM 6179 C C . LEU A 1 738 ? -82.140 5.645 14.181 1.00 14.89 717 LEU A C 1
ATOM 6180 O O . LEU A 1 738 ? -83.156 5.017 13.828 1.00 14.97 717 LEU A O 1
ATOM 6185 N N A SER A 1 739 ? -80.957 5.513 13.585 0.40 14.39 718 SER A N 1
ATOM 6186 N N B SER A 1 739 ? -80.957 5.523 13.578 0.60 14.94 718 SER A N 1
ATOM 6187 C CA A SER A 1 739 ? -80.737 4.613 12.456 0.40 14.22 718 SER A CA 1
ATOM 6188 C CA B SER A 1 739 ? -80.722 4.610 12.461 0.60 15.52 718 SER A CA 1
ATOM 6189 C C A SER A 1 739 ? -80.988 3.144 12.818 0.40 14.70 718 SER A C 1
ATOM 6190 C C B SER A 1 739 ? -81.033 3.162 12.841 0.60 15.43 718 SER A C 1
ATOM 6191 O O A SER A 1 739 ? -81.543 2.391 12.016 0.40 14.69 718 SER A O 1
ATOM 6192 O O B SER A 1 739 ? -81.676 2.444 12.075 0.60 15.46 718 SER A O 1
ATOM 6197 N N . ALA A 1 740 ? -80.568 2.751 14.019 1.00 14.88 719 ALA A N 1
ATOM 6198 C CA . ALA A 1 740 ? -80.818 1.399 14.542 1.00 15.75 719 ALA A CA 1
ATOM 6199 C C . ALA A 1 740 ? -82.320 1.143 14.746 1.00 15.73 719 ALA A C 1
ATOM 6200 O O . ALA A 1 740 ? -82.825 0.067 14.407 1.00 16.14 719 ALA A O 1
ATOM 6202 N N . ALA A 1 741 ? -83.037 2.142 15.257 1.00 15.98 720 ALA A N 1
ATOM 6203 C CA . ALA A 1 741 ? -84.488 2.052 15.461 1.00 15.90 720 ALA A CA 1
ATOM 6204 C C . ALA A 1 741 ? -85.217 1.819 14.134 1.00 15.87 720 ALA A C 1
ATOM 6205 O O . ALA A 1 741 ? -86.140 1.000 14.056 1.00 15.59 720 ALA A O 1
ATOM 6207 N N . VAL A 1 742 ? -84.781 2.515 13.089 1.00 15.74 721 VAL A N 1
ATOM 6208 C CA . VAL A 1 742 ? -85.354 2.346 11.761 1.00 16.06 721 VAL A CA 1
ATOM 6209 C C . VAL A 1 742 ? -84.970 0.973 11.183 1.00 16.02 721 VAL A C 1
ATOM 6210 O O . VAL A 1 742 ? -85.837 0.221 10.698 1.00 16.01 721 VAL A O 1
ATOM 6214 N N . ALA A 1 743 ? -83.686 0.629 11.256 1.00 16.54 722 ALA A N 1
ATOM 6215 C CA . ALA A 1 743 ? -83.191 -0.596 10.630 1.00 16.45 722 ALA A CA 1
ATOM 6216 C C . ALA A 1 743 ? -83.843 -1.845 11.216 1.00 16.64 722 ALA A C 1
ATOM 6217 O O . ALA A 1 743 ? -84.174 -2.775 10.479 1.00 16.89 722 ALA A O 1
ATOM 6219 N N . ALA A 1 744 ? -84.015 -1.851 12.536 1.00 16.81 723 ALA A N 1
ATOM 6220 C CA . ALA A 1 744 ? -84.570 -2.993 13.258 1.00 17.55 723 ALA A CA 1
ATOM 6221 C C . ALA A 1 744 ? -86.083 -2.883 13.489 1.00 17.72 723 ALA A C 1
ATOM 6222 O O . ALA A 1 744 ? -86.686 -3.757 14.119 1.00 18.28 723 ALA A O 1
ATOM 6224 N N . GLN A 1 745 ? -86.694 -1.823 12.960 1.00 17.94 724 GLN A N 1
ATOM 6225 C CA . GLN A 1 745 ? -88.139 -1.580 13.075 1.00 18.73 724 GLN A CA 1
ATOM 6226 C C . GLN A 1 745 ? -88.600 -1.700 14.529 1.00 19.10 724 GLN A C 1
ATOM 6227 O O . GLN A 1 745 ? -89.564 -2.412 14.840 1.00 19.30 724 GLN A O 1
ATOM 6233 N N . LEU A 1 746 ? -87.900 -1.009 15.423 1.00 19.08 725 LEU A N 1
ATOM 6234 C CA . LEU A 1 746 ? -88.176 -1.098 16.853 1.00 19.76 725 LEU A CA 1
ATOM 6235 C C . LEU A 1 746 ? -89.435 -0.325 17.240 1.00 20.29 725 LEU A C 1
ATOM 6236 O O . LEU A 1 746 ? -89.841 0.589 16.522 1.00 19.74 725 LEU A O 1
ATOM 6241 N N . PRO A 1 747 ? -90.077 -0.707 18.365 1.00 21.03 726 PRO A N 1
ATOM 6242 C CA . PRO A 1 747 ? -91.271 0.000 18.844 1.00 21.27 726 PRO A CA 1
ATOM 6243 C C . PRO A 1 747 ? -91.121 1.528 18.930 1.00 21.02 726 PRO A C 1
ATOM 6244 O O . PRO A 1 747 ? -92.030 2.252 18.531 1.00 21.24 726 PRO A O 1
ATOM 6248 N N . CYS A 1 748 ? -89.969 1.998 19.412 1.00 20.94 727 CYS A N 1
ATOM 6249 C CA . CYS A 1 748 ? -89.721 3.426 19.614 1.00 21.04 727 CYS A CA 1
ATOM 6250 C C . CYS A 1 748 ? -89.539 4.234 18.320 1.00 20.19 727 CYS A C 1
ATOM 6251 O O . CYS A 1 748 ? -89.541 5.463 18.370 1.00 20.58 727 CYS A O 1
ATOM 6254 N N . ARG A 1 749 ? -89.398 3.556 17.180 1.00 19.48 728 ARG A N 1
ATOM 6255 C CA . ARG A 1 749 ? -89.043 4.213 15.911 1.00 19.13 728 ARG A CA 1
ATOM 6256 C C . ARG A 1 749 ? -89.878 5.457 15.571 1.00 19.23 728 ARG A C 1
ATOM 6257 O O . ARG A 1 749 ? -89.320 6.536 15.356 1.00 18.56 728 ARG A O 1
ATOM 6265 N N . ASP A 1 750 ? -91.201 5.314 15.507 1.00 19.31 729 ASP A N 1
ATOM 6266 C CA . ASP A 1 750 ? -92.064 6.422 15.090 1.00 19.78 729 ASP A CA 1
ATOM 6267 C C . ASP A 1 750 ? -91.960 7.618 16.034 1.00 19.41 729 ASP A C 1
ATOM 6268 O O . ASP A 1 750 ? -91.939 8.769 15.582 1.00 19.59 729 ASP A O 1
ATOM 6273 N N . ALA A 1 751 ? -91.882 7.344 17.336 1.00 19.20 730 ALA A N 1
ATOM 6274 C CA . ALA A 1 751 ? -91.724 8.401 18.331 1.00 19.29 730 ALA A CA 1
ATOM 6275 C C . ALA A 1 751 ? -90.419 9.162 18.110 1.00 18.98 730 ALA A C 1
ATOM 6276 O O . ALA A 1 751 ? -90.417 10.404 18.062 1.00 19.01 730 ALA A O 1
ATOM 6278 N N . LEU A 1 752 ? -89.317 8.422 17.967 1.00 18.78 731 LEU A N 1
ATOM 6279 C CA . LEU A 1 752 ? -87.998 9.035 17.774 1.00 18.41 731 LEU A CA 1
ATOM 6280 C C . LEU A 1 752 ? -87.923 9.842 16.479 1.00 17.79 731 LEU A C 1
ATOM 6281 O O . LEU A 1 752 ? -87.408 10.975 16.476 1.00 17.55 731 LEU A O 1
ATOM 6286 N N . MET A 1 753 ? -88.462 9.280 15.396 1.00 17.18 732 MET A N 1
ATOM 6287 C CA . MET A 1 753 ? -88.493 9.958 14.098 1.00 16.91 732 MET A CA 1
ATOM 6288 C C . MET A 1 753 ? -89.286 11.271 14.161 1.00 17.14 732 MET A C 1
ATOM 6289 O O . MET A 1 753 ? -88.869 12.293 13.598 1.00 16.90 732 MET A O 1
ATOM 6294 N N . GLN A 1 754 ? -90.418 11.248 14.860 1.00 17.45 733 GLN A N 1
ATOM 6295 C CA . GLN A 1 754 ? -91.216 12.460 15.042 1.00 18.02 733 GLN A CA 1
ATOM 6296 C C . GLN A 1 754 ? -90.488 13.510 15.898 1.00 17.61 733 GLN A C 1
ATOM 6297 O O . GLN A 1 754 ? -90.554 14.713 15.601 1.00 17.43 733 GLN A O 1
ATOM 6303 N N A GLU A 1 755 ? -89.829 13.057 16.961 0.70 17.71 734 GLU A N 1
ATOM 6304 N N B GLU A 1 755 ? -89.796 13.052 16.941 0.30 17.58 734 GLU A N 1
ATOM 6305 C CA A GLU A 1 755 ? -89.043 13.944 17.818 0.70 17.91 734 GLU A CA 1
ATOM 6306 C CA B GLU A 1 755 ? -89.033 13.935 17.832 0.30 17.47 734 GLU A CA 1
ATOM 6307 C C A GLU A 1 755 ? -87.974 14.679 17.006 0.70 17.57 734 GLU A C 1
ATOM 6308 C C B GLU A 1 755 ? -87.882 14.641 17.108 0.30 17.32 734 GLU A C 1
ATOM 6309 O O A GLU A 1 755 ? -87.841 15.902 17.105 0.70 17.26 734 GLU A O 1
ATOM 6310 O O B GLU A 1 755 ? -87.579 15.803 17.398 0.30 17.30 734 GLU A O 1
ATOM 6321 N N . TYR A 1 756 ? -87.245 13.931 16.178 1.00 16.94 735 TYR A N 1
ATOM 6322 C CA . TYR A 1 756 ? -86.190 14.505 15.341 1.00 16.64 735 TYR A CA 1
ATOM 6323 C C . TYR A 1 756 ? -86.745 15.567 14.384 1.00 16.52 735 TYR A C 1
ATOM 6324 O O . TYR A 1 756 ? -86.199 16.672 14.304 1.00 16.54 735 TYR A O 1
ATOM 6333 N N . ASP A 1 757 ? -87.825 15.231 13.673 1.00 17.04 736 ASP A N 1
ATOM 6334 C CA . ASP A 1 757 ? -88.544 16.159 12.785 1.00 17.45 736 ASP A CA 1
ATOM 6335 C C . ASP A 1 757 ? -88.947 17.440 13.536 1.00 17.91 736 ASP A C 1
ATOM 6336 O O . ASP A 1 757 ? -88.631 18.553 13.108 1.00 17.27 736 ASP A O 1
ATOM 6341 N N . ASP A 1 758 ? -89.607 17.279 14.680 1.00 18.54 737 ASP A N 1
ATOM 6342 C CA . ASP A 1 758 ? -90.066 18.438 15.449 1.00 19.82 737 ASP A CA 1
ATOM 6343 C C . ASP A 1 758 ? -88.909 19.350 15.876 1.00 19.69 737 ASP A C 1
ATOM 6344 O O . ASP A 1 758 ? -89.047 20.574 15.881 1.00 20.03 737 ASP A O 1
ATOM 6349 N N . LYS A 1 759 ? -87.766 18.753 16.209 1.00 19.26 738 LYS A N 1
ATOM 6350 C CA . LYS A 1 759 ? -86.598 19.518 16.644 1.00 19.50 738 LYS A CA 1
ATOM 6351 C C . LYS A 1 759 ? -85.830 20.193 15.487 1.00 18.99 738 LYS A C 1
ATOM 6352 O O . LYS A 1 759 ? -85.338 21.314 15.636 1.00 19.65 738 LYS A O 1
ATOM 6358 N N . TRP A 1 760 ? -85.752 19.526 14.337 1.00 17.96 739 TRP A N 1
ATOM 6359 C CA . TRP A 1 760 ? -84.771 19.878 13.306 1.00 17.30 739 TRP A CA 1
ATOM 6360 C C . TRP A 1 760 ? -85.322 20.290 11.940 1.00 17.37 739 TRP A C 1
ATOM 6361 O O . TRP A 1 760 ? -84.543 20.575 11.015 1.00 16.50 739 TRP A O 1
ATOM 6372 N N . HIS A 1 761 ? -86.645 20.353 11.810 1.00 17.04 740 HIS A N 1
ATOM 6373 C CA . HIS A 1 761 ? -87.272 20.583 10.500 1.00 17.63 740 HIS A CA 1
ATOM 6374 C C . HIS A 1 761 ? -86.784 21.846 9.772 1.00 17.52 740 HIS A C 1
ATOM 6375 O O . HIS A 1 761 ? -86.788 21.889 8.547 1.00 17.54 740 HIS A O 1
ATOM 6382 N N . GLN A 1 762 ? -86.357 22.853 10.541 1.00 18.09 741 GLN A N 1
ATOM 6383 C CA . GLN A 1 762 ? -85.872 24.128 10.003 1.00 18.95 741 GLN A CA 1
ATOM 6384 C C . GLN A 1 762 ? -84.450 24.054 9.427 1.00 18.59 741 GLN A C 1
ATOM 6385 O O . GLN A 1 762 ? -83.999 24.984 8.753 1.00 19.56 741 GLN A O 1
ATOM 6391 N N . ASN A 1 763 ? -83.756 22.953 9.705 1.00 17.97 742 ASN A N 1
ATOM 6392 C CA . ASN A 1 763 ? -82.358 22.777 9.329 1.00 17.50 742 ASN A CA 1
ATOM 6393 C C . ASN A 1 763 ? -82.200 21.705 8.249 1.00 16.62 742 ASN A C 1
ATOM 6394 O O . ASN A 1 763 ? -82.236 20.504 8.536 1.00 15.91 742 ASN A O 1
ATOM 6399 N N . GLY A 1 764 ? -82.009 22.145 7.010 1.00 16.43 743 GLY A N 1
ATOM 6400 C CA . GLY A 1 764 ? -81.978 21.245 5.849 1.00 16.26 743 GLY A CA 1
ATOM 6401 C C . GLY A 1 764 ? -80.909 20.169 5.912 1.00 15.93 743 GLY A C 1
ATOM 6402 O O . GLY A 1 764 ? -81.175 19.000 5.591 1.00 15.70 743 GLY A O 1
ATOM 6403 N N . LEU A 1 765 ? -79.697 20.549 6.322 1.00 15.39 744 LEU A N 1
ATOM 6404 C CA . LEU A 1 765 ? -78.581 19.594 6.400 1.00 15.48 744 LEU A CA 1
ATOM 6405 C C . LEU A 1 765 ? -78.870 18.503 7.428 1.00 14.95 744 LEU A C 1
ATOM 6406 O O . LEU A 1 765 ? -78.601 17.332 7.189 1.00 15.62 744 LEU A O 1
ATOM 6411 N N . VAL A 1 766 ? -79.447 18.896 8.559 1.00 14.72 745 VAL A N 1
ATOM 6412 C CA . VAL A 1 766 ? -79.821 17.936 9.587 1.00 14.76 745 VAL A CA 1
ATOM 6413 C C . VAL A 1 766 ? -80.975 17.039 9.102 1.00 13.97 745 VAL A C 1
ATOM 6414 O O . VAL A 1 766 ? -80.942 15.821 9.295 1.00 14.21 745 VAL A O 1
ATOM 6418 N N . MET A 1 767 ? -81.953 17.622 8.414 1.00 13.67 746 MET A N 1
ATOM 6419 C CA . MET A 1 767 ? -83.074 16.844 7.872 1.00 13.87 746 MET A CA 1
ATOM 6420 C C . MET A 1 767 ? -82.650 15.869 6.768 1.00 13.63 746 MET A C 1
ATOM 6421 O O . MET A 1 767 ? -83.278 14.823 6.601 1.00 13.46 746 MET A O 1
ATOM 6426 N N . ASP A 1 768 ? -81.579 16.181 6.039 1.00 13.94 747 ASP A N 1
ATOM 6427 C CA . ASP A 1 768 ? -81.028 15.240 5.056 1.00 13.95 747 ASP A CA 1
ATOM 6428 C C . ASP A 1 768 ? -80.779 13.839 5.646 1.00 14.00 747 ASP A C 1
ATOM 6429 O O . ASP A 1 768 ? -81.079 12.814 5.011 1.00 13.96 747 ASP A O 1
ATOM 6434 N N . LYS A 1 769 ? -80.267 13.793 6.872 1.00 13.84 748 LYS A N 1
ATOM 6435 C CA . LYS A 1 769 ? -80.017 12.516 7.553 1.00 14.69 748 LYS A CA 1
ATOM 6436 C C . LYS A 1 769 ? -81.311 11.724 7.781 1.00 14.13 748 LYS A C 1
ATOM 6437 O O . LYS A 1 769 ? -81.340 10.495 7.652 1.00 14.09 748 LYS A O 1
ATOM 6443 N N . TRP A 1 770 ? -82.363 12.448 8.136 1.00 14.01 749 TRP A N 1
ATOM 6444 C CA . TRP A 1 770 ? -83.686 11.900 8.409 1.00 13.96 749 TRP A CA 1
ATOM 6445 C C . TRP A 1 770 ? -84.347 11.416 7.114 1.00 13.86 749 TRP A C 1
ATOM 6446 O O . TRP A 1 770 ? -84.894 10.311 7.086 1.00 14.23 749 TRP A O 1
ATOM 6457 N N . PHE A 1 771 ? -84.273 12.211 6.040 1.00 14.00 750 PHE A N 1
ATOM 6458 C CA . PHE A 1 771 ? -84.711 11.770 4.711 1.00 14.02 750 PHE A CA 1
ATOM 6459 C C . PHE A 1 771 ? -84.003 10.486 4.259 1.00 13.74 750 PHE A C 1
ATOM 6460 O O . PHE A 1 771 ? -84.650 9.569 3.726 1.00 13.73 750 PHE A O 1
ATOM 6468 N N . ILE A 1 772 ? -82.694 10.395 4.486 1.00 13.41 751 ILE A N 1
ATOM 6469 C CA . ILE A 1 772 ? -81.936 9.182 4.155 1.00 13.42 751 ILE A CA 1
ATOM 6470 C C . ILE A 1 772 ? -82.478 7.975 4.924 1.00 13.24 751 ILE A C 1
ATOM 6471 O O . ILE A 1 772 ? -82.696 6.915 4.335 1.00 13.36 751 ILE A O 1
ATOM 6476 N N . LEU A 1 773 ? -82.711 8.143 6.220 1.00 13.61 752 LEU A N 1
ATOM 6477 C CA . LEU A 1 773 ? -83.289 7.066 7.029 1.00 14.92 752 LEU A CA 1
ATOM 6478 C C . LEU A 1 773 ? -84.668 6.622 6.530 1.00 14.92 752 LEU A C 1
ATOM 6479 O O . LEU A 1 773 ? -84.949 5.423 6.444 1.00 15.35 752 LEU A O 1
ATOM 6484 N N . GLN A 1 774 ? -85.512 7.579 6.166 1.00 14.21 753 GLN A N 1
ATOM 6485 C CA . GLN A 1 774 ? -86.829 7.281 5.598 1.00 14.75 753 GLN A CA 1
ATOM 6486 C C . GLN A 1 774 ? -86.677 6.502 4.293 1.00 15.30 753 GLN A C 1
ATOM 6487 O O . GLN A 1 774 ? -87.320 5.463 4.101 1.00 15.86 753 GLN A O 1
ATOM 6493 N N . ALA A 1 775 ? -85.788 6.981 3.427 1.00 15.02 754 ALA A N 1
ATOM 6494 C CA . ALA A 1 775 ? -85.584 6.417 2.092 1.00 15.37 754 ALA A CA 1
ATOM 6495 C C . ALA A 1 775 ? -85.004 5.003 2.097 1.00 15.38 754 ALA A C 1
ATOM 6496 O O . ALA A 1 775 ? -85.293 4.204 1.195 1.00 15.96 754 ALA A O 1
ATOM 6498 N N . THR A 1 776 ? -84.199 4.693 3.107 1.00 15.43 755 THR A N 1
ATOM 6499 C CA . THR A 1 776 ? -83.504 3.408 3.202 1.00 16.03 755 THR A CA 1
ATOM 6500 C C . THR A 1 776 ? -84.159 2.457 4.219 1.00 16.37 755 THR A C 1
ATOM 6501 O O . THR A 1 776 ? -83.587 1.427 4.600 1.00 17.17 755 THR A O 1
ATOM 6505 N N . SER A 1 777 ? -85.351 2.821 4.668 1.00 16.23 756 SER A N 1
ATOM 6506 C CA . SER A 1 777 ? -86.082 2.028 5.648 1.00 16.47 756 SER A CA 1
ATOM 6507 C C . SER A 1 777 ? -86.460 0.645 5.102 1.00 16.69 756 SER A C 1
ATOM 6508 O O . SER A 1 777 ? -86.841 0.534 3.931 1.00 16.51 756 SER A O 1
ATOM 6511 N N . PRO A 1 778 ? -86.348 -0.404 5.946 1.00 17.68 757 PRO A N 1
ATOM 6512 C CA . PRO A 1 778 ? -86.771 -1.751 5.548 1.00 18.23 757 PRO A CA 1
ATOM 6513 C C . PRO A 1 778 ? -88.295 -1.964 5.616 1.00 18.75 757 PRO A C 1
ATOM 6514 O O . PRO A 1 778 ? -88.778 -3.049 5.268 1.00 19.73 757 PRO A O 1
ATOM 6518 N N . ALA A 1 779 ? -89.042 -0.957 6.070 1.00 18.93 758 ALA A N 1
ATOM 6519 C CA . ALA A 1 779 ? -90.497 -1.081 6.220 1.00 19.43 758 ALA A CA 1
ATOM 6520 C C . ALA A 1 779 ? -91.187 -1.413 4.898 1.00 19.70 758 ALA A C 1
ATOM 6521 O O . ALA A 1 779 ? -90.795 -0.922 3.833 1.00 19.39 758 ALA A O 1
ATOM 6523 N N . ALA A 1 780 ? -92.224 -2.246 4.983 1.00 20.23 759 ALA A N 1
ATOM 6524 C CA . ALA A 1 780 ? -93.013 -2.649 3.814 1.00 20.52 759 ALA A CA 1
ATOM 6525 C C . ALA A 1 780 ? -93.576 -1.465 3.026 1.00 20.63 759 ALA A C 1
ATOM 6526 O O . ALA A 1 780 ? -93.666 -1.521 1.799 1.00 21.41 759 ALA A O 1
ATOM 6528 N N . ASN A 1 781 ? -93.942 -0.403 3.740 1.00 20.58 760 ASN A N 1
ATOM 6529 C CA . ASN A 1 781 ? -94.574 0.771 3.132 1.00 20.76 760 ASN A CA 1
ATOM 6530 C C . ASN A 1 781 ? -93.612 1.919 2.786 1.00 19.77 760 ASN A C 1
ATOM 6531 O O . ASN A 1 781 ? -94.040 3.067 2.647 1.00 19.83 760 ASN A O 1
ATOM 6536 N N . VAL A 1 782 ? -92.329 1.600 2.623 1.00 18.53 761 VAL A N 1
ATOM 6537 C CA . VAL A 1 782 ? -91.304 2.628 2.393 1.00 17.84 761 VAL A CA 1
ATOM 6538 C C . VAL A 1 782 ? -91.615 3.543 1.192 1.00 17.37 761 VAL A C 1
ATOM 6539 O O . VAL A 1 782 ? -91.491 4.767 1.308 1.00 16.67 761 VAL A O 1
ATOM 6543 N N . LEU A 1 783 ? -92.021 2.982 0.055 1.00 17.38 762 LEU A N 1
ATOM 6544 C CA . LEU A 1 783 ? -92.310 3.817 -1.118 1.00 18.53 762 LEU A CA 1
ATOM 6545 C C . LEU A 1 783 ? -93.462 4.794 -0.870 1.00 18.60 762 LEU A C 1
ATOM 6546 O O . LEU A 1 783 ? -93.379 5.970 -1.236 1.00 18.37 762 LEU A O 1
ATOM 6551 N N . GLU A 1 784 ? -94.533 4.305 -0.249 1.00 18.67 763 GLU A N 1
ATOM 6552 C CA . GLU A 1 784 ? -95.641 5.165 0.162 1.00 19.18 763 GLU A CA 1
ATOM 6553 C C . GLU A 1 784 ? -95.149 6.344 1.018 1.00 18.37 763 GLU A C 1
ATOM 6554 O O . GLU A 1 784 ? -95.549 7.489 0.793 1.00 17.91 763 GLU A O 1
ATOM 6560 N N . THR A 1 785 ? -94.302 6.045 1.999 1.00 17.99 764 THR A N 1
ATOM 6561 C CA . THR A 1 785 ? -93.745 7.065 2.889 1.00 17.68 764 THR A CA 1
ATOM 6562 C C . THR A 1 785 ? -92.892 8.069 2.114 1.00 17.14 764 THR A C 1
ATOM 6563 O O . THR A 1 785 ? -93.065 9.278 2.278 1.00 16.66 764 THR A O 1
ATOM 6567 N N . VAL A 1 786 ? -92.009 7.560 1.257 1.00 16.55 765 VAL A N 1
ATOM 6568 C CA . VAL A 1 786 ? -91.137 8.397 0.429 1.00 16.89 765 VAL A CA 1
ATOM 6569 C C . VAL A 1 786 ? -91.953 9.339 -0.466 1.00 16.91 765 VAL A C 1
ATOM 6570 O O . VAL A 1 786 ? -91.693 10.549 -0.508 1.00 17.42 765 VAL A O 1
ATOM 6574 N N . ARG A 1 787 ? -92.967 8.795 -1.142 1.00 17.80 766 ARG A N 1
ATOM 6575 C CA . ARG A 1 787 ? -93.856 9.610 -1.961 1.00 18.65 766 ARG A CA 1
ATOM 6576 C C . ARG A 1 787 ? -94.503 10.733 -1.148 1.00 18.44 766 ARG A C 1
ATOM 6577 O O . ARG A 1 787 ? -94.540 11.877 -1.592 1.00 18.37 766 ARG A O 1
ATOM 6585 N N . GLY A 1 788 ? -95.006 10.401 0.040 1.00 18.24 767 GLY A N 1
ATOM 6586 C CA . GLY A 1 788 ? -95.625 11.388 0.928 1.00 18.29 767 GLY A CA 1
ATOM 6587 C C . GLY A 1 788 ? -94.657 12.492 1.328 1.00 17.64 767 GLY A C 1
ATOM 6588 O O . GLY A 1 788 ? -95.041 13.661 1.430 1.00 18.09 767 GLY A O 1
ATOM 6589 N N . LEU A 1 789 ? -93.390 12.125 1.528 1.00 17.32 768 LEU A N 1
ATOM 6590 C CA . LEU A 1 789 ? -92.344 13.071 1.933 1.00 16.77 768 LEU A CA 1
ATOM 6591 C C . LEU A 1 789 ? -91.970 14.113 0.875 1.00 16.89 768 LEU A C 1
ATOM 6592 O O . LEU A 1 789 ? -91.344 15.119 1.206 1.00 16.39 768 LEU A O 1
ATOM 6597 N N . LEU A 1 790 ? -92.390 13.903 -0.374 1.00 16.89 769 LEU A N 1
ATOM 6598 C CA . LEU A 1 790 ? -92.288 14.941 -1.400 1.00 17.57 769 LEU A CA 1
ATOM 6599 C C . LEU A 1 790 ? -93.054 16.207 -1.000 1.00 18.20 769 LEU A C 1
ATOM 6600 O O . LEU A 1 790 ? -92.760 17.289 -1.502 1.00 18.60 769 LEU A O 1
ATOM 6605 N N . GLN A 1 791 ? -94.015 16.058 -0.088 1.00 18.43 770 GLN A N 1
ATOM 6606 C CA . GLN A 1 791 ? -94.788 17.191 0.429 1.00 19.46 770 GLN A CA 1
ATOM 6607 C C . GLN A 1 791 ? -94.319 17.683 1.803 1.00 19.29 770 GLN A C 1
ATOM 6608 O O . GLN A 1 791 ? -94.919 18.603 2.380 1.00 19.66 770 GLN A O 1
ATOM 6614 N N . HIS A 1 792 ? -93.254 17.080 2.328 1.00 18.99 771 HIS A N 1
ATOM 6615 C CA . HIS A 1 792 ? -92.763 17.425 3.662 1.00 18.64 771 HIS A CA 1
ATOM 6616 C C . HIS A 1 792 ? -92.265 18.873 3.726 1.00 18.55 771 HIS A C 1
ATOM 6617 O O . HIS A 1 792 ? -91.688 19.386 2.757 1.00 18.34 771 HIS A O 1
ATOM 6624 N N . ARG A 1 793 ? -92.496 19.506 4.877 1.00 18.84 772 ARG A N 1
ATOM 6625 C CA . ARG A 1 793 ? -92.059 20.887 5.147 1.00 19.38 772 ARG A CA 1
ATOM 6626 C C . ARG A 1 793 ? -90.568 21.160 4.890 1.00 19.05 772 ARG A C 1
ATOM 6627 O O . ARG A 1 793 ? -90.200 22.282 4.545 1.00 20.16 772 ARG A O 1
ATOM 6635 N N . SER A 1 794 ? -89.728 20.136 5.050 1.00 18.15 773 SER A N 1
ATOM 6636 C CA . SER A 1 794 ? -88.278 20.272 4.901 1.00 17.79 773 SER A CA 1
ATOM 6637 C C . SER A 1 794 ? -87.762 19.849 3.522 1.00 17.43 773 SER A C 1
ATOM 6638 O O . SER A 1 794 ? -86.561 19.962 3.246 1.00 18.10 773 SER A O 1
ATOM 6641 N N . PHE A 1 795 ? -88.656 19.360 2.663 1.00 16.98 774 PHE A N 1
ATOM 6642 C CA . PHE A 1 795 ? -88.274 18.900 1.331 1.00 16.69 774 PHE A CA 1
ATOM 6643 C C . PHE A 1 795 ? -88.596 19.916 0.244 1.00 17.25 774 PHE A C 1
ATOM 6644 O O . PHE A 1 795 ? -89.632 20.576 0.299 1.00 18.16 774 PHE A O 1
ATOM 6652 N N . THR A 1 796 ? -87.713 20.028 -0.750 1.00 17.44 775 THR A N 1
ATOM 6653 C CA . THR A 1 796 ? -88.006 20.789 -1.972 1.00 17.88 775 THR A CA 1
ATOM 6654 C C . THR A 1 796 ? -87.244 20.261 -3.189 1.00 17.14 775 THR A C 1
ATOM 6655 O O . THR A 1 796 ? -86.040 19.960 -3.106 1.00 17.07 775 THR A O 1
ATOM 6659 N N . MET A 1 797 ? -87.947 20.165 -4.315 1.00 16.56 776 MET A N 1
ATOM 6660 C CA . MET A 1 797 ? -87.345 19.777 -5.595 1.00 16.90 776 MET A CA 1
ATOM 6661 C C . MET A 1 797 ? -86.349 20.818 -6.124 1.00 16.56 776 MET A C 1
ATOM 6662 O O . MET A 1 797 ? -85.610 20.546 -7.069 1.00 17.23 776 MET A O 1
ATOM 6667 N N . SER A 1 798 ? -86.345 22.009 -5.527 1.00 16.05 777 SER A N 1
ATOM 6668 C CA . SER A 1 798 ? -85.416 23.079 -5.922 1.00 16.12 777 SER A CA 1
ATOM 6669 C C . SER A 1 798 ? -84.003 22.892 -5.354 1.00 15.61 777 SER A C 1
ATOM 6670 O O . SER A 1 798 ? -83.077 23.609 -5.749 1.00 16.58 777 SER A O 1
ATOM 6673 N N . ASN A 1 799 ? -83.830 21.965 -4.416 1.00 14.66 778 ASN A N 1
ATOM 6674 C CA . ASN A 1 799 ? -82.556 21.814 -3.706 1.00 14.14 778 ASN A CA 1
ATOM 6675 C C . ASN A 1 799 ? -81.922 20.441 -3.961 1.00 13.89 778 ASN A C 1
ATOM 6676 O O . ASN A 1 799 ? -82.476 19.413 -3.540 1.00 13.48 778 ASN A O 1
ATOM 6681 N N . PRO A 1 800 ? -80.768 20.410 -4.667 1.00 13.84 779 PRO A N 1
ATOM 6682 C CA . PRO A 1 800 ? -80.080 19.141 -4.962 1.00 13.49 779 PRO A CA 1
ATOM 6683 C C . PRO A 1 800 ? -79.801 18.274 -3.734 1.00 12.75 779 PRO A C 1
ATOM 6684 O O . PRO A 1 800 ? -79.978 17.052 -3.813 1.00 12.04 779 PRO A O 1
ATOM 6688 N N . ASN A 1 801 ? -79.420 18.874 -2.605 1.00 12.10 780 ASN A N 1
ATOM 6689 C CA . ASN A 1 801 ? -79.200 18.080 -1.383 1.00 12.94 780 ASN A CA 1
ATOM 6690 C C . ASN A 1 801 ? -80.462 17.338 -0.923 1.00 12.11 780 ASN A C 1
ATOM 6691 O O . ASN A 1 801 ? -80.400 16.146 -0.598 1.00 12.38 780 ASN A O 1
ATOM 6696 N N . ARG A 1 802 ? -81.605 18.028 -0.910 1.00 12.29 781 ARG A N 1
ATOM 6697 C CA . ARG A 1 802 ? -82.876 17.394 -0.518 1.00 12.38 781 ARG A CA 1
ATOM 6698 C C . ARG A 1 802 ? -83.226 16.261 -1.471 1.00 12.33 781 ARG A C 1
ATOM 6699 O O . ARG A 1 802 ? -83.628 15.173 -1.041 1.00 12.92 781 ARG A O 1
ATOM 6707 N N . ILE A 1 803 ? -83.064 16.521 -2.768 1.00 12.47 782 ILE A N 1
ATOM 6708 C CA . ILE A 1 803 ? -83.370 15.538 -3.804 1.00 13.31 782 ILE A CA 1
ATOM 6709 C C . ILE A 1 803 ? -82.536 14.271 -3.593 1.00 13.20 782 ILE A C 1
ATOM 6710 O O . ILE A 1 803 ? -83.052 13.148 -3.623 1.00 13.23 782 ILE A O 1
ATOM 6715 N N . ARG A 1 804 ? -81.239 14.454 -3.385 1.00 12.94 783 ARG A N 1
ATOM 6716 C CA . ARG A 1 804 ? -80.328 13.341 -3.185 1.00 13.40 783 ARG A CA 1
ATOM 6717 C C . ARG A 1 804 ? -80.615 12.543 -1.912 1.00 13.09 783 ARG A C 1
ATOM 6718 O O . ARG A 1 804 ? -80.501 11.316 -1.921 1.00 13.92 783 ARG A O 1
ATOM 6726 N N A SER A 1 805 ? -81.024 13.231 -0.851 0.50 12.99 784 SER A N 1
ATOM 6727 N N B SER A 1 805 ? -80.993 13.225 -0.837 0.50 13.09 784 SER A N 1
ATOM 6728 C CA A SER A 1 805 ? -81.231 12.614 0.466 0.50 13.19 784 SER A CA 1
ATOM 6729 C CA B SER A 1 805 ? -81.204 12.561 0.451 0.50 13.32 784 SER A CA 1
ATOM 6730 C C A SER A 1 805 ? -82.542 11.834 0.579 0.50 13.30 784 SER A C 1
ATOM 6731 C C B SER A 1 805 ? -82.495 11.735 0.475 0.50 13.35 784 SER A C 1
ATOM 6732 O O A SER A 1 805 ? -82.677 10.953 1.438 0.50 13.78 784 SER A O 1
ATOM 6733 O O B SER A 1 805 ? -82.562 10.711 1.156 0.50 13.70 784 SER A O 1
ATOM 6738 N N . LEU A 1 806 ? -83.505 12.172 -0.273 1.00 13.20 785 LEU A N 1
ATOM 6739 C CA . LEU A 1 806 ? -84.788 11.459 -0.315 1.00 13.87 785 LEU A CA 1
ATOM 6740 C C . LEU A 1 806 ? -84.882 10.529 -1.527 1.00 14.20 785 LEU A C 1
ATOM 6741 O O . LEU A 1 806 ? -84.997 9.308 -1.375 1.00 15.79 785 LEU A O 1
ATOM 6746 N N . ILE A 1 807 ? -84.846 11.099 -2.725 1.00 14.39 786 ILE A N 1
ATOM 6747 C CA . ILE A 1 807 ? -85.049 10.340 -3.949 1.00 15.59 786 ILE A CA 1
ATOM 6748 C C . ILE A 1 807 ? -83.809 9.508 -4.302 1.00 14.98 786 ILE A C 1
ATOM 6749 O O . ILE A 1 807 ? -83.932 8.306 -4.578 1.00 15.55 786 ILE A O 1
ATOM 6754 N N . GLY A 1 808 ? -82.625 10.131 -4.277 1.00 14.89 787 GLY A N 1
ATOM 6755 C CA . GLY A 1 808 ? -81.370 9.435 -4.570 1.00 14.98 787 GLY A CA 1
ATOM 6756 C C . GLY A 1 808 ? -81.105 8.281 -3.628 1.00 14.67 787 GLY A C 1
ATOM 6757 O O . GLY A 1 808 ? -80.695 7.202 -4.065 1.00 15.58 787 GLY A O 1
ATOM 6758 N N . ALA A 1 809 ? -81.355 8.502 -2.340 1.00 14.66 788 ALA A N 1
ATOM 6759 C CA . ALA A 1 809 ? -81.127 7.488 -1.326 1.00 15.17 788 ALA A CA 1
ATOM 6760 C C . ALA A 1 809 ? -82.072 6.296 -1.530 1.00 15.02 788 ALA A C 1
ATOM 6761 O O . ALA A 1 809 ? -81.660 5.158 -1.365 1.00 15.97 788 ALA A O 1
ATOM 6763 N N . PHE A 1 810 ? -83.325 6.561 -1.906 1.00 14.70 789 PHE A N 1
ATOM 6764 C CA . PHE A 1 810 ? -84.269 5.493 -2.209 1.00 15.05 789 PHE A CA 1
ATOM 6765 C C . PHE A 1 810 ? -83.771 4.619 -3.364 1.00 15.39 789 PHE A C 1
ATOM 6766 O O . PHE A 1 810 ? -83.663 3.397 -3.221 1.00 15.68 789 PHE A O 1
ATOM 6774 N N . ALA A 1 811 ? -83.474 5.241 -4.503 1.00 16.00 790 ALA A N 1
ATOM 6775 C CA . ALA A 1 811 ? -83.146 4.494 -5.715 1.00 17.33 790 ALA A CA 1
ATOM 6776 C C . ALA A 1 811 ? -81.774 3.816 -5.636 1.00 17.82 790 ALA A C 1
ATOM 6777 O O . ALA A 1 811 ? -81.608 2.690 -6.115 1.00 18.80 790 ALA A O 1
ATOM 6779 N N . GLY A 1 812 ? -80.812 4.501 -5.018 1.00 18.30 791 GLY A N 1
ATOM 6780 C CA . GLY A 1 812 ? -79.426 4.044 -4.965 1.00 18.78 791 GLY A CA 1
ATOM 6781 C C . GLY A 1 812 ? -79.061 3.219 -3.742 1.00 18.93 791 GLY A C 1
ATOM 6782 O O . GLY A 1 812 ? -78.234 2.307 -3.829 1.00 19.87 791 GLY A O 1
ATOM 6783 N N . SER A 1 813 ? -79.679 3.530 -2.604 1.00 18.85 792 SER A N 1
ATOM 6784 C CA . SER A 1 813 ? -79.309 2.916 -1.324 1.00 18.93 792 SER A CA 1
ATOM 6785 C C . SER A 1 813 ? -80.410 2.071 -0.678 1.00 18.38 792 SER A C 1
ATOM 6786 O O . SER A 1 813 ? -80.238 1.546 0.427 1.00 19.20 792 SER A O 1
ATOM 6789 N N . ASN A 1 814 ? -81.542 1.944 -1.363 1.00 17.61 793 ASN A N 1
ATOM 6790 C CA . ASN A 1 814 ? -82.551 0.961 -0.980 1.00 17.49 793 ASN A CA 1
ATOM 6791 C C . ASN A 1 814 ? -82.865 0.073 -2.182 1.00 17.61 793 ASN A C 1
ATOM 6792 O O . ASN A 1 814 ? -84.014 0.043 -2.643 1.00 17.12 793 ASN A O 1
ATOM 6797 N N . PRO A 1 815 ? -81.846 -0.654 -2.705 1.00 18.06 794 PRO A N 1
ATOM 6798 C CA . PRO A 1 815 ? -82.115 -1.484 -3.889 1.00 18.45 794 PRO A CA 1
ATOM 6799 C C . PRO A 1 815 ? -83.234 -2.516 -3.686 1.00 18.32 794 PRO A C 1
ATOM 6800 O O . PRO A 1 815 ? -83.941 -2.819 -4.643 1.00 18.41 794 PRO A O 1
ATOM 6804 N N . ALA A 1 816 ? -83.430 -3.012 -2.466 1.00 18.08 795 ALA A N 1
ATOM 6805 C CA . ALA A 1 816 ? -84.511 -3.973 -2.213 1.00 18.28 795 ALA A CA 1
ATOM 6806 C C . ALA A 1 816 ? -85.895 -3.386 -2.514 1.00 18.14 795 ALA A C 1
ATOM 6807 O O . ALA A 1 816 ? -86.737 -4.046 -3.134 1.00 19.30 795 ALA A O 1
ATOM 6809 N N . ALA A 1 817 ? -86.119 -2.141 -2.091 1.00 17.51 796 ALA A N 1
ATOM 6810 C CA . ALA A 1 817 ? -87.373 -1.440 -2.364 1.00 16.81 796 ALA A CA 1
ATOM 6811 C C . ALA A 1 817 ? -87.418 -0.861 -3.782 1.00 16.13 796 ALA A C 1
ATOM 6812 O O . ALA A 1 817 ? -88.451 -0.938 -4.464 1.00 16.15 796 ALA A O 1
ATOM 6814 N N . PHE A 1 818 ? -86.305 -0.287 -4.238 1.00 15.92 797 PHE A N 1
ATOM 6815 C CA . PHE A 1 818 ? -86.245 0.238 -5.599 1.00 15.34 797 PHE A CA 1
ATOM 6816 C C . PHE A 1 818 ? -86.571 -0.858 -6.618 1.00 15.33 797 PHE A C 1
ATOM 6817 O O . PHE A 1 818 ? -87.229 -0.602 -7.617 1.00 15.04 797 PHE A O 1
ATOM 6825 N N . HIS A 1 819 ? -86.098 -2.067 -6.333 1.00 15.98 798 HIS A N 1
ATOM 6826 C CA . HIS A 1 819 ? -86.293 -3.226 -7.192 1.00 16.17 798 HIS A CA 1
ATOM 6827 C C . HIS A 1 819 ? -87.468 -4.107 -6.744 1.00 16.86 798 HIS A C 1
ATOM 6828 O O . HIS A 1 819 ? -87.472 -5.322 -6.996 1.00 17.25 798 HIS A O 1
ATOM 6835 N N . ALA A 1 820 ? -88.467 -3.497 -6.104 1.00 17.59 799 ALA A N 1
ATOM 6836 C CA . ALA A 1 820 ? -89.704 -4.194 -5.746 1.00 18.69 799 ALA A CA 1
ATOM 6837 C C . ALA A 1 820 ? -90.231 -4.907 -6.985 1.00 19.15 799 ALA A C 1
ATOM 6838 O O . ALA A 1 820 ? -90.202 -4.356 -8.096 1.00 18.24 799 ALA A O 1
ATOM 6840 N N . GLU A 1 821 ? -90.697 -6.141 -6.795 1.00 20.57 800 GLU A N 1
ATOM 6841 C CA . GLU A 1 821 ? -91.105 -6.986 -7.924 1.00 22.08 800 GLU A CA 1
ATOM 6842 C C . GLU A 1 821 ? -92.252 -6.401 -8.757 1.00 21.80 800 GLU A C 1
ATOM 6843 O O . GLU A 1 821 ? -92.364 -6.693 -9.947 1.00 22.66 800 GLU A O 1
ATOM 6849 N N . ASP A 1 822 ? -93.068 -5.547 -8.143 1.00 21.52 801 ASP A N 1
ATOM 6850 C CA . ASP A 1 822 ? -94.182 -4.908 -8.858 1.00 21.67 801 ASP A CA 1
ATOM 6851 C C . ASP A 1 822 ? -93.755 -3.767 -9.796 1.00 20.95 801 ASP A C 1
ATOM 6852 O O . ASP A 1 822 ? -94.583 -3.218 -10.521 1.00 21.15 801 ASP A O 1
ATOM 6857 N N . GLY A 1 823 ? -92.467 -3.409 -9.776 1.00 20.16 802 GLY A N 1
ATOM 6858 C CA . GLY A 1 823 ? -91.937 -2.351 -10.645 1.00 19.43 802 GLY A CA 1
ATOM 6859 C C . GLY A 1 823 ? -92.232 -0.930 -10.176 1.00 18.42 802 GLY A C 1
ATOM 6860 O O . GLY A 1 823 ? -91.919 0.041 -10.883 1.00 18.35 802 GLY A O 1
ATOM 6861 N N . SER A 1 824 ? -92.810 -0.802 -8.984 1.00 17.75 803 SER A N 1
ATOM 6862 C CA . SER A 1 824 ? -93.202 0.496 -8.424 1.00 17.72 803 SER A CA 1
ATOM 6863 C C . SER A 1 824 ? -92.017 1.461 -8.225 1.00 16.79 803 SER A C 1
ATOM 6864 O O . SER A 1 824 ? -92.167 2.676 -8.405 1.00 17.04 803 SER A O 1
ATOM 6867 N N . GLY A 1 825 ? -90.849 0.927 -7.853 1.00 16.33 804 GLY A N 1
ATOM 6868 C CA . GLY A 1 825 ? -89.639 1.747 -7.690 1.00 16.35 804 GLY A CA 1
ATOM 6869 C C . GLY A 1 825 ? -89.235 2.413 -8.993 1.00 16.38 804 GLY A C 1
ATOM 6870 O O . GLY A 1 825 ? -88.912 3.612 -9.009 1.00 15.98 804 GLY A O 1
ATOM 6871 N N . TYR A 1 826 ? -89.284 1.661 -10.094 1.00 15.97 805 TYR A N 1
ATOM 6872 C CA . TYR A 1 826 ? -88.896 2.196 -11.403 1.00 16.35 805 TYR A CA 1
ATOM 6873 C C . TYR A 1 826 ? -89.866 3.292 -11.842 1.00 16.35 805 TYR A C 1
ATOM 6874 O O . TYR A 1 826 ? -89.448 4.333 -12.359 1.00 16.99 805 TYR A O 1
ATOM 6883 N N . LEU A 1 827 ? -91.159 3.065 -11.612 1.00 16.59 806 LEU A N 1
ATOM 6884 C CA . LEU A 1 827 ? -92.178 4.043 -11.995 1.00 17.23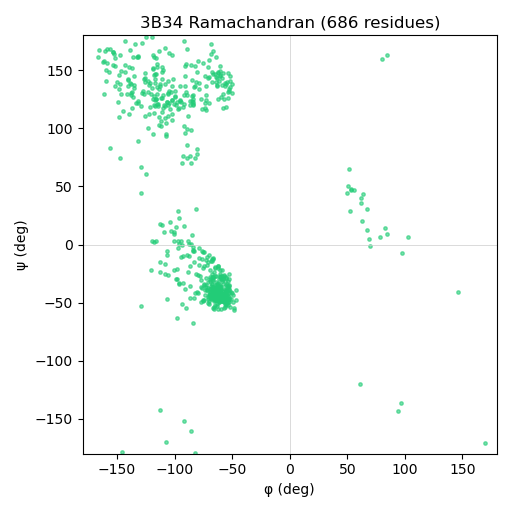 806 LEU A CA 1
ATOM 6885 C C . LEU A 1 827 ? -92.003 5.352 -11.231 1.00 17.00 806 LEU A C 1
ATOM 6886 O O . LEU A 1 827 ? -92.129 6.440 -11.804 1.00 16.78 806 LEU A O 1
ATOM 6891 N N . PHE A 1 828 ? -91.697 5.236 -9.943 1.00 16.46 807 PHE A N 1
ATOM 6892 C CA . PHE A 1 828 ? -91.438 6.401 -9.113 1.00 16.50 807 PHE A CA 1
ATOM 6893 C C . PHE A 1 828 ? -90.243 7.206 -9.649 1.00 16.09 807 PHE A C 1
ATOM 6894 O O . PHE A 1 828 ? -90.325 8.425 -9.819 1.00 16.11 807 PHE A O 1
ATOM 6902 N N . LEU A 1 829 ? -89.143 6.520 -9.945 1.00 15.37 808 LEU A N 1
ATOM 6903 C CA . LEU A 1 829 ? -87.955 7.201 -10.452 1.00 15.45 808 LEU A CA 1
ATOM 6904 C C . LEU A 1 829 ? -88.241 7.880 -11.792 1.00 15.54 808 LEU A C 1
ATOM 6905 O O . LEU A 1 829 ? -87.810 9.012 -12.005 1.00 15.11 808 LEU A O 1
ATOM 6910 N N . VAL A 1 830 ? -88.982 7.211 -12.682 1.00 16.13 809 VAL A N 1
ATOM 6911 C CA . VAL A 1 830 ? -89.396 7.833 -13.951 1.00 16.72 809 VAL A CA 1
ATOM 6912 C C . VAL A 1 830 ? -90.138 9.165 -13.730 1.00 16.84 809 VAL A C 1
ATOM 6913 O O . VAL A 1 830 ? -89.834 10.160 -14.393 1.00 16.61 809 VAL A O 1
ATOM 6917 N N A GLU A 1 831 ? -91.103 9.166 -12.811 0.50 16.98 810 GLU A N 1
ATOM 6918 N N B GLU A 1 831 ? -91.085 9.182 -12.794 0.50 17.09 810 GLU A N 1
ATOM 6919 C CA A GLU A 1 831 ? -91.822 10.390 -12.447 0.50 17.21 810 GLU A CA 1
ATOM 6920 C CA B GLU A 1 831 ? -91.823 10.407 -12.464 0.50 17.32 810 GLU A CA 1
ATOM 6921 C C A GLU A 1 831 ? -90.844 11.502 -12.047 0.50 16.97 810 GLU A C 1
ATOM 6922 C C B GLU A 1 831 ? -90.905 11.535 -11.967 0.50 17.10 810 GLU A C 1
ATOM 6923 O O A GLU A 1 831 ? -90.885 12.610 -12.594 0.50 16.99 810 GLU A O 1
ATOM 6924 O O B GLU A 1 831 ? -91.065 12.700 -12.348 0.50 17.25 810 GLU A O 1
ATOM 6935 N N . MET A 1 832 ? -89.945 11.187 -11.119 1.00 16.68 811 MET A N 1
ATOM 6936 C CA . MET A 1 832 ? -88.991 12.172 -10.603 1.00 16.54 811 MET A CA 1
ATOM 6937 C C . MET A 1 832 ? -88.055 12.695 -11.695 1.00 16.39 811 MET A C 1
ATOM 6938 O O . MET A 1 832 ? -87.803 13.905 -11.776 1.00 16.44 811 MET A O 1
ATOM 6943 N N . LEU A 1 833 ? -87.569 11.793 -12.544 1.00 16.01 812 LEU A N 1
ATOM 6944 C CA . LEU A 1 833 ? -86.656 12.150 -13.628 1.00 16.56 812 LEU A CA 1
ATOM 6945 C C . LEU A 1 833 ? -87.331 12.971 -14.724 1.00 16.84 812 LEU A C 1
ATOM 6946 O O . LEU A 1 833 ? -86.681 13.764 -15.405 1.00 16.89 812 LEU A O 1
ATOM 6951 N N . THR A 1 834 ? -88.634 12.776 -14.898 1.00 17.18 813 THR A N 1
ATOM 6952 C CA . THR A 1 834 ? -89.393 13.571 -15.852 1.00 18.07 813 THR A CA 1
ATOM 6953 C C . THR A 1 834 ? -89.349 15.056 -15.449 1.00 17.84 813 THR A C 1
ATOM 6954 O O . THR A 1 834 ? -89.165 15.915 -16.306 1.00 18.82 813 THR A O 1
ATOM 6958 N N . ASP A 1 835 ? -89.496 15.331 -14.153 1.00 17.08 814 ASP A N 1
ATOM 6959 C CA . ASP A 1 835 ? -89.327 16.680 -13.592 1.00 17.22 814 ASP A CA 1
ATOM 6960 C C . ASP A 1 835 ? -87.865 17.131 -13.736 1.00 16.37 814 ASP A C 1
ATOM 6961 O O . ASP A 1 835 ? -87.579 18.173 -14.335 1.00 16.09 814 ASP A O 1
ATOM 6966 N N . LEU A 1 836 ? -86.941 16.332 -13.209 1.00 15.58 815 LEU A N 1
ATOM 6967 C CA . LEU A 1 836 ? -85.545 16.762 -13.102 1.00 15.50 815 LEU A CA 1
ATOM 6968 C C . LEU A 1 836 ? -84.840 16.935 -14.440 1.00 15.21 815 LEU A C 1
ATOM 6969 O O . LEU A 1 836 ? -83.938 17.758 -14.551 1.00 15.60 815 LEU A O 1
ATOM 6974 N N . ASN A 1 837 ? -85.250 16.183 -15.458 1.00 15.63 816 ASN A N 1
ATOM 6975 C CA . ASN A 1 837 ? -84.727 16.364 -16.807 1.00 15.79 816 ASN A CA 1
ATOM 6976 C C . ASN A 1 837 ? -84.827 17.811 -17.290 1.00 16.51 816 ASN A C 1
ATOM 6977 O O . ASN A 1 837 ? -83.914 18.306 -17.947 1.00 16.95 816 ASN A O 1
ATOM 6982 N N . SER A 1 838 ? -85.948 18.463 -16.980 1.00 16.90 817 SER A N 1
ATOM 6983 C CA . SER A 1 838 ? -86.173 19.858 -17.337 1.00 18.00 817 SER A CA 1
ATOM 6984 C C . SER A 1 838 ? -85.523 20.835 -16.352 1.00 17.45 817 SER A C 1
ATOM 6985 O O . SER A 1 838 ? -84.951 21.841 -16.765 1.00 18.73 817 SER A O 1
ATOM 6988 N N . ARG A 1 839 ? -85.624 20.526 -15.064 1.00 16.08 818 ARG A N 1
ATOM 6989 C CA . ARG A 1 839 ? -85.209 21.417 -13.984 1.00 15.72 818 ARG A CA 1
ATOM 6990 C C . ARG A 1 839 ? -83.689 21.461 -13.785 1.00 14.70 818 ARG A C 1
ATOM 6991 O O . ARG A 1 839 ? -83.085 22.536 -13.688 1.00 14.87 818 ARG A O 1
ATOM 6999 N N . ASN A 1 840 ? -83.073 20.289 -13.699 1.00 13.96 819 ASN A N 1
ATOM 7000 C CA . ASN A 1 840 ? -81.676 20.170 -13.302 1.00 13.76 819 ASN A CA 1
ATOM 7001 C C . ASN A 1 840 ? -81.126 18.853 -13.859 1.00 13.64 819 ASN A C 1
ATOM 7002 O O . ASN A 1 840 ? -81.105 17.830 -13.154 1.00 12.84 819 ASN A O 1
ATOM 7007 N N . PRO A 1 841 ? -80.710 18.864 -15.142 1.00 14.34 820 PRO A N 1
ATOM 7008 C CA . PRO A 1 841 ? -80.228 17.644 -15.797 1.00 14.87 820 PRO A CA 1
ATOM 7009 C C . PRO A 1 841 ? -79.060 16.969 -15.093 1.00 14.59 820 PRO A C 1
ATOM 7010 O O . PRO A 1 841 ? -78.961 15.741 -15.144 1.00 13.93 820 PRO A O 1
ATOM 7014 N N A GLN A 1 842 ? -78.184 17.740 -14.451 0.50 14.00 821 GLN A N 1
ATOM 7015 N N B GLN A 1 842 ? -78.194 17.757 -14.457 0.50 14.25 821 GLN A N 1
ATOM 7016 C CA A GLN A 1 842 ? -77.037 17.156 -13.750 0.50 14.28 821 GLN A CA 1
ATOM 7017 C CA B GLN A 1 842 ? -77.045 17.221 -13.739 0.50 14.79 821 GLN A CA 1
ATOM 7018 C C A GLN A 1 842 ? -77.478 16.275 -12.584 0.50 14.09 821 GLN A C 1
ATOM 7019 C C B GLN A 1 842 ? -77.500 16.286 -12.619 0.50 14.34 821 GLN A C 1
ATOM 7020 O O A GLN A 1 842 ? -76.968 15.168 -12.405 0.50 13.98 821 GLN A O 1
ATOM 7021 O O B GLN A 1 842 ? -77.028 15.154 -12.515 0.50 14.22 821 GLN A O 1
ATOM 7032 N N . VAL A 1 843 ? -78.437 16.756 -11.801 1.00 14.19 822 VAL A N 1
ATOM 7033 C CA . VAL A 1 843 ? -78.999 15.946 -10.724 1.00 14.66 822 VAL A CA 1
ATOM 7034 C C . VAL A 1 843 ? -79.807 14.747 -11.295 1.00 13.88 822 VAL A C 1
ATOM 7035 O O . VAL A 1 843 ? -79.713 13.626 -10.776 1.00 14.10 822 VAL A O 1
ATOM 7039 N N . ALA A 1 844 ? -80.543 14.978 -12.384 1.00 13.24 823 ALA A N 1
ATOM 7040 C CA . ALA A 1 844 ? -81.270 13.909 -13.085 1.00 13.50 823 ALA A CA 1
ATOM 7041 C C . ALA A 1 844 ? -80.316 12.776 -13.465 1.00 13.10 823 ALA A C 1
ATOM 7042 O O . ALA A 1 844 ? -80.608 11.595 -13.239 1.00 13.13 823 ALA A O 1
ATOM 7044 N N . SER A 1 845 ? -79.170 13.146 -14.027 1.00 13.47 824 SER A N 1
ATOM 7045 C CA . SER A 1 845 ? -78.200 12.181 -14.480 1.00 14.22 824 SER A CA 1
ATOM 7046 C C . SER A 1 845 ? -77.579 11.401 -13.319 1.00 13.97 824 SER A C 1
ATOM 7047 O O . SER A 1 845 ? -77.335 10.208 -13.449 1.00 14.37 824 SER A O 1
ATOM 7050 N N . ARG A 1 846 ? -77.345 12.052 -12.186 1.00 13.98 825 ARG A N 1
ATOM 7051 C CA . ARG A 1 846 ? -76.911 11.343 -10.985 1.00 14.44 825 ARG A CA 1
ATOM 7052 C C . ARG A 1 846 ? -77.952 10.282 -10.585 1.00 14.24 825 ARG A C 1
ATOM 7053 O O . ARG A 1 846 ? -77.611 9.144 -10.274 1.00 15.01 825 ARG A O 1
ATOM 7061 N N . LEU A 1 847 ? -79.225 10.670 -10.610 1.00 13.73 826 LEU A N 1
ATOM 7062 C CA . LEU A 1 847 ? -80.317 9.821 -10.136 1.00 14.63 826 LEU A CA 1
ATOM 7063 C C . LEU A 1 847 ? -80.726 8.671 -11.057 1.00 14.22 826 LEU A C 1
ATOM 7064 O O . LEU A 1 847 ? -81.357 7.715 -10.598 1.00 14.99 826 LEU A O 1
ATOM 7069 N N . ILE A 1 848 ? -80.383 8.752 -12.341 1.00 14.00 827 ILE A N 1
ATOM 7070 C CA . ILE A 1 848 ? -80.754 7.697 -13.293 1.00 14.24 827 ILE A CA 1
ATOM 7071 C C . ILE A 1 848 ? -79.837 6.480 -13.176 1.00 14.62 827 ILE A C 1
ATOM 7072 O O . ILE A 1 848 ? -80.184 5.388 -13.639 1.00 15.31 827 ILE A O 1
ATOM 7077 N N . GLU A 1 849 ? -78.678 6.655 -12.544 1.00 14.97 828 GLU A N 1
ATOM 7078 C CA . GLU A 1 849 ? -77.681 5.588 -12.476 1.00 15.85 828 GLU A CA 1
ATOM 7079 C C . GLU A 1 849 ? -78.229 4.188 -12.080 1.00 15.70 828 GLU A C 1
ATOM 7080 O O . GLU A 1 849 ? -77.894 3.202 -12.743 1.00 15.76 828 GLU A O 1
ATOM 7086 N N . PRO A 1 850 ? -79.062 4.081 -11.017 1.00 16.02 829 PRO A N 1
ATOM 7087 C CA . PRO A 1 850 ? -79.593 2.741 -10.684 1.00 16.67 829 PRO A CA 1
ATOM 7088 C C . PRO A 1 850 ? -80.381 2.034 -11.800 1.00 16.35 829 PRO A C 1
ATOM 7089 O O . PRO A 1 850 ? -80.392 0.809 -11.842 1.00 16.27 829 PRO A O 1
ATOM 7093 N N A LEU A 1 851 ? -80.933 2.811 -12.726 0.50 15.94 830 LEU A N 1
ATOM 7094 N N B LEU A 1 851 ? -81.093 2.776 -12.649 0.50 16.07 830 LEU A N 1
ATOM 7095 C CA A LEU A 1 851 ? -81.663 2.289 -13.871 0.50 15.86 830 LEU A CA 1
ATOM 7096 C CA B LEU A 1 851 ? -81.899 2.156 -13.711 0.50 16.23 830 LEU A CA 1
ATOM 7097 C C A LEU A 1 851 ? -80.762 1.767 -15.003 0.50 15.88 830 LEU A C 1
ATOM 7098 C C B LEU A 1 851 ? -81.014 1.608 -14.816 0.50 16.20 830 LEU A C 1
ATOM 7099 O O A LEU A 1 851 ? -81.140 0.827 -15.710 0.50 15.85 830 LEU A O 1
ATOM 7100 O O B LEU A 1 851 ? -81.373 0.664 -15.520 0.50 16.77 830 LEU A O 1
ATOM 7109 N N A ILE A 1 852 ? -79.577 2.356 -15.189 0.70 15.63 831 ILE A N 1
ATOM 7110 N N B ILE A 1 852 ? -79.844 2.238 -14.963 0.30 15.98 831 ILE A N 1
ATOM 7111 C CA A ILE A 1 852 ? -78.701 1.878 -16.255 0.70 16.05 831 ILE A CA 1
ATOM 7112 C CA B ILE A 1 852 ? -78.856 1.959 -16.026 0.30 15.97 831 ILE A CA 1
ATOM 7113 C C A ILE A 1 852 ? -77.979 0.566 -15.877 0.70 15.76 831 ILE A C 1
ATOM 7114 C C B ILE A 1 852 ? -78.190 0.578 -15.883 0.30 15.91 831 ILE A C 1
ATOM 7115 O O A ILE A 1 852 ? -77.252 0.012 -16.699 0.70 15.34 831 ILE A O 1
ATOM 7116 O O B ILE A 1 852 ? -77.692 0.007 -16.857 0.30 15.57 831 ILE A O 1
ATOM 7125 N N . ARG A 1 853 ? -78.201 0.071 -14.653 1.00 16.02 832 ARG A N 1
ATOM 7126 C CA . ARG A 1 853 ? -77.602 -1.215 -14.228 1.00 16.65 832 ARG A CA 1
ATOM 7127 C C . ARG A 1 853 ? -78.457 -2.458 -14.550 1.00 16.40 832 ARG A C 1
ATOM 7128 O O . ARG A 1 853 ? -78.195 -3.561 -14.038 1.00 16.57 832 ARG A O 1
ATOM 7136 N N . LEU A 1 854 ? -79.459 -2.288 -15.413 1.00 16.12 833 LEU A N 1
ATOM 7137 C CA . LEU A 1 854 ? -80.475 -3.319 -15.659 1.00 16.78 833 LEU A CA 1
ATOM 7138 C C . LEU A 1 854 ? -79.925 -4.696 -16.052 1.00 17.04 833 LEU A C 1
ATOM 7139 O O . LEU A 1 854 ? -80.522 -5.715 -15.688 1.00 17.09 833 LEU A O 1
ATOM 7144 N N . LYS A 1 855 ? -78.808 -4.748 -16.776 1.00 17.00 834 LYS A N 1
ATOM 7145 C CA . LYS A 1 855 ? -78.272 -6.051 -17.229 1.00 18.14 834 LYS A CA 1
ATOM 7146 C C . LYS A 1 855 ? -77.699 -6.910 -16.097 1.00 17.51 834 LYS A C 1
ATOM 7147 O O . LYS A 1 855 ? -77.404 -8.087 -16.297 1.00 18.00 834 LYS A O 1
ATOM 7153 N N . ARG A 1 856 ? -77.581 -6.331 -14.906 1.00 16.82 835 ARG A N 1
ATOM 7154 C CA . ARG A 1 856 ? -77.157 -7.053 -13.705 1.00 17.13 835 ARG A CA 1
ATOM 7155 C C . ARG A 1 856 ? -78.322 -7.793 -13.029 1.00 16.92 835 ARG A C 1
ATOM 7156 O O . ARG A 1 856 ? -78.106 -8.531 -12.066 1.00 17.70 835 ARG A O 1
ATOM 7164 N N . TYR A 1 857 ? -79.540 -7.592 -13.525 1.00 16.59 836 TYR A N 1
ATOM 7165 C CA . TYR A 1 857 ? -80.742 -8.082 -12.853 1.00 16.99 836 TYR A CA 1
ATOM 7166 C C . TYR A 1 857 ? -81.450 -9.171 -13.663 1.00 17.88 836 TYR A C 1
ATOM 7167 O O . TYR A 1 857 ? -81.157 -9.360 -14.845 1.00 18.42 836 TYR A O 1
ATOM 7176 N N . ASP A 1 858 ? -82.380 -9.876 -13.014 1.00 18.15 837 ASP A N 1
ATOM 7177 C CA . ASP A 1 858 ? -83.110 -10.978 -13.646 1.00 19.31 837 ASP A CA 1
ATOM 7178 C C . ASP A 1 858 ? -83.969 -10.460 -14.801 1.00 19.55 837 ASP A C 1
ATOM 7179 O O . ASP A 1 858 ? -84.256 -9.260 -14.885 1.00 19.10 837 ASP A O 1
ATOM 7184 N N . ALA A 1 859 ? -84.370 -11.372 -15.685 1.00 20.08 838 ALA A N 1
ATOM 7185 C CA . ALA A 1 859 ? -85.093 -11.030 -16.913 1.00 20.39 838 ALA A CA 1
ATOM 7186 C C . ALA A 1 859 ? -86.355 -10.193 -16.691 1.00 20.60 838 ALA A C 1
ATOM 7187 O O . ALA A 1 859 ? -86.594 -9.232 -17.419 1.00 20.47 838 ALA A O 1
ATOM 7189 N N . LYS A 1 860 ? -87.150 -10.554 -15.687 1.00 20.51 839 LYS A N 1
ATOM 7190 C CA . LYS A 1 860 ? -88.390 -9.843 -15.384 1.00 21.49 839 LYS A CA 1
ATOM 7191 C C . LYS A 1 860 ? -88.111 -8.379 -14.997 1.00 20.82 839 LYS A C 1
ATOM 7192 O O . LYS A 1 860 ? -88.748 -7.450 -15.510 1.00 20.58 839 LYS A O 1
ATOM 7198 N N . ARG A 1 861 ? -87.143 -8.184 -14.105 1.00 20.36 840 ARG A N 1
ATOM 7199 C CA . ARG A 1 861 ? -86.721 -6.836 -13.713 1.00 19.97 840 ARG A CA 1
ATOM 7200 C C . ARG A 1 861 ? -86.155 -6.064 -14.888 1.00 19.75 840 ARG A C 1
ATOM 7201 O O . ARG A 1 861 ? -86.489 -4.885 -15.074 1.00 19.79 840 ARG A O 1
ATOM 7209 N N A GLN A 1 862 ? -85.293 -6.713 -15.670 0.70 19.63 841 GLN A N 1
ATOM 7210 N N B GLN A 1 862 ? -85.329 -6.728 -15.692 0.30 19.61 841 GLN A N 1
ATOM 7211 C CA A GLN A 1 862 ? -84.703 -6.096 -16.855 0.70 19.98 841 GLN A CA 1
ATOM 7212 C CA B GLN A 1 862 ? -84.679 -6.101 -16.839 0.30 19.73 841 GLN A CA 1
ATOM 7213 C C A GLN A 1 862 ? -85.761 -5.488 -17.750 0.70 19.99 841 GLN A C 1
ATOM 7214 C C B GLN A 1 862 ? -85.668 -5.576 -17.888 0.30 19.75 841 GLN A C 1
ATOM 7215 O O A GLN A 1 862 ? -85.642 -4.335 -18.159 0.70 19.96 841 GLN A O 1
ATOM 7216 O O B GLN A 1 862 ? -85.403 -4.562 -18.536 0.30 19.77 841 GLN A O 1
ATOM 7227 N N . GLU A 1 863 ? -86.801 -6.261 -18.054 1.00 19.82 842 GLU A N 1
ATOM 7228 C CA . GLU A 1 863 ? -87.846 -5.779 -18.950 1.00 20.03 842 GLU A CA 1
ATOM 7229 C C . GLU A 1 863 ? -88.573 -4.533 -18.418 1.00 18.75 842 GLU A C 1
ATOM 7230 O O . GLU A 1 863 ? -88.852 -3.615 -19.187 1.00 18.73 842 GLU A O 1
ATOM 7236 N N A LYS A 1 864 ? -88.843 -4.513 -17.113 0.50 18.10 843 LYS A N 1
ATOM 7237 N N B LYS A 1 864 ? -88.853 -4.489 -17.118 0.50 18.15 843 LYS A N 1
ATOM 7238 C CA A LYS A 1 864 ? -89.458 -3.361 -16.444 0.50 17.57 843 LYS A CA 1
ATOM 7239 C CA B LYS A 1 864 ? -89.478 -3.300 -16.527 0.50 17.65 843 LYS A CA 1
ATOM 7240 C C A LYS A 1 864 ? -88.544 -2.122 -16.488 0.50 17.27 843 LYS A C 1
ATOM 7241 C C B LYS A 1 864 ? -88.530 -2.093 -16.533 0.50 17.28 843 LYS A C 1
ATOM 7242 O O A LYS A 1 864 ? -89.001 -1.003 -16.748 0.50 17.12 843 LYS A O 1
ATOM 7243 O O B LYS A 1 864 ? -88.951 -0.965 -16.810 0.50 17.02 843 LYS A O 1
ATOM 7254 N N . MET A 1 865 ? -87.253 -2.339 -16.249 1.00 16.90 844 MET A N 1
ATOM 7255 C CA . MET A 1 865 ? -86.241 -1.271 -16.263 1.00 16.49 844 MET A CA 1
ATOM 7256 C C . MET A 1 865 ? -86.056 -0.731 -17.685 1.00 16.64 844 MET A C 1
ATOM 7257 O O . MET A 1 865 ? -85.952 0.487 -17.895 1.00 16.97 844 MET A O 1
ATOM 7262 N N . ARG A 1 866 ? -86.055 -1.636 -18.662 1.00 17.46 845 ARG A N 1
ATOM 7263 C CA . ARG A 1 866 ? -85.978 -1.264 -20.067 1.00 18.22 845 ARG A CA 1
ATOM 7264 C C . ARG A 1 866 ? -87.178 -0.404 -20.472 1.00 18.09 845 ARG A C 1
ATOM 7265 O O . ARG A 1 866 ? -87.015 0.620 -21.137 1.00 18.33 845 ARG A O 1
ATOM 7273 N N . ALA A 1 867 ? -88.375 -0.813 -20.053 1.00 17.69 846 ALA A N 1
ATOM 7274 C CA . ALA A 1 867 ? -89.589 -0.030 -20.299 1.00 17.67 846 ALA A CA 1
ATOM 7275 C C . ALA A 1 867 ? -89.493 1.390 -19.718 1.00 17.58 846 ALA A C 1
ATOM 7276 O O . ALA A 1 867 ? -89.874 2.361 -20.373 1.00 17.96 846 ALA A O 1
ATOM 7278 N N . ALA A 1 868 ? -88.978 1.490 -18.492 1.00 17.29 847 ALA A N 1
ATOM 7279 C CA . ALA A 1 868 ? -88.752 2.777 -17.832 1.00 17.29 847 ALA A CA 1
ATOM 7280 C C . ALA A 1 868 ? -87.780 3.664 -18.627 1.00 17.12 847 ALA A C 1
ATOM 7281 O O . ALA A 1 868 ? -88.046 4.843 -18.861 1.00 16.99 847 ALA A O 1
ATOM 7283 N N . LEU A 1 869 ? -86.668 3.082 -19.059 1.00 16.90 848 LEU A N 1
ATOM 7284 C CA . LEU A 1 869 ? -85.682 3.787 -19.876 1.00 17.07 848 LEU A CA 1
ATOM 7285 C C . LEU A 1 869 ? -86.268 4.256 -21.213 1.00 17.63 848 LEU A C 1
ATOM 7286 O O . LEU A 1 869 ? -86.003 5.379 -21.658 1.00 17.45 848 LEU A O 1
ATOM 7291 N N A GLU A 1 870 ? -87.071 3.405 -21.849 0.70 18.18 849 GLU A N 1
ATOM 7292 N N B GLU A 1 870 ? -87.077 3.401 -21.837 0.30 17.96 849 GLU A N 1
ATOM 7293 C CA A GLU A 1 870 ? -87.701 3.776 -23.117 0.70 19.01 849 GLU A CA 1
ATOM 7294 C CA B GLU A 1 870 ? -87.734 3.739 -23.100 0.30 18.35 849 GLU A CA 1
ATOM 7295 C C A GLU A 1 870 ? -88.687 4.944 -22.942 0.70 18.93 849 GLU A C 1
ATOM 7296 C C B GLU A 1 870 ? -88.714 4.907 -22.957 0.30 18.74 849 GLU A C 1
ATOM 7297 O O A GLU A 1 870 ? -88.776 5.817 -23.811 0.70 19.07 849 GLU A O 1
ATOM 7298 O O B GLU A 1 870 ? -88.836 5.734 -23.865 0.30 18.86 849 GLU A O 1
ATOM 7309 N N . GLN A 1 871 ? -89.399 4.971 -21.816 1.00 18.87 850 GLN A N 1
ATOM 7310 C CA . GLN A 1 871 ? -90.268 6.114 -21.498 1.00 19.58 850 GLN A CA 1
ATOM 7311 C C . GLN A 1 871 ? -89.457 7.414 -21.417 1.00 19.28 850 GLN A C 1
ATOM 7312 O O . GLN A 1 871 ? -89.827 8.423 -22.020 1.00 19.50 850 GLN A O 1
ATOM 7318 N N . LEU A 1 872 ? -88.337 7.368 -20.698 1.00 18.75 851 LEU A N 1
ATOM 7319 C CA . LEU A 1 872 ? -87.451 8.527 -20.562 1.00 18.62 851 LEU A CA 1
ATOM 7320 C C . LEU A 1 872 ? -86.845 8.940 -21.903 1.00 18.85 851 LEU A C 1
ATOM 7321 O O . LEU A 1 872 ? -86.749 10.133 -22.201 1.00 19.00 851 LEU A O 1
ATOM 7326 N N . LYS A 1 873 ? -86.477 7.960 -22.727 1.00 19.08 852 LYS A N 1
ATOM 7327 C CA . LYS A 1 873 ? -85.928 8.225 -24.059 1.00 20.28 852 LYS A CA 1
ATOM 7328 C C . LYS A 1 873 ? -86.886 9.073 -24.914 1.00 20.61 852 LYS A C 1
ATOM 7329 O O . LYS A 1 873 ? -86.447 9.858 -25.754 1.00 20.81 852 LYS A O 1
ATOM 7335 N N . GLY A 1 874 ? -88.189 8.911 -24.688 1.00 21.01 853 GLY A N 1
ATOM 7336 C CA . GLY A 1 874 ? -89.206 9.631 -25.459 1.00 22.02 853 GLY A CA 1
ATOM 7337 C C . GLY A 1 874 ? -89.606 10.995 -24.922 1.00 22.67 853 GLY A C 1
ATOM 7338 O O . GLY A 1 874 ? -90.490 11.647 -25.486 1.00 23.05 853 GLY A O 1
ATOM 7339 N N . LEU A 1 875 ? -88.964 11.441 -23.843 1.00 22.86 854 LEU A N 1
ATOM 7340 C CA . LEU A 1 875 ? -89.280 12.739 -23.253 1.00 23.64 854 LEU A CA 1
ATOM 7341 C C . LEU A 1 875 ? -89.056 13.865 -24.243 1.00 23.81 854 LEU A C 1
ATOM 7342 O O . LEU A 1 875 ? -88.060 13.876 -24.973 1.00 23.86 854 LEU A O 1
ATOM 7347 N N A GLU A 1 876 ? -89.990 14.812 -24.264 0.50 24.14 855 GLU A N 1
ATOM 7348 N N B GLU A 1 876 ? -89.990 14.810 -24.274 0.50 24.23 855 GLU A N 1
ATOM 7349 C CA A GLU A 1 876 ? -89.792 16.072 -24.966 0.50 24.13 855 GLU A CA 1
ATOM 7350 C CA B GLU A 1 876 ? -89.771 16.058 -24.987 0.50 24.21 855 GLU A CA 1
ATOM 7351 C C A GLU A 1 876 ? -88.623 16.801 -24.303 0.50 23.78 855 GLU A C 1
ATOM 7352 C C B GLU A 1 876 ? -88.629 16.806 -24.309 0.50 23.89 855 GLU A C 1
ATOM 7353 O O A GLU A 1 876 ? -88.508 16.807 -23.073 0.50 23.87 855 GLU A O 1
ATOM 7354 O O B GLU A 1 876 ? -88.538 16.830 -23.078 0.50 23.96 855 GLU A O 1
ATOM 7365 N N . ASN A 1 877 ? -87.749 17.385 -25.119 1.00 23.48 856 ASN A N 1
ATOM 7366 C CA . ASN A 1 877 ? -86.572 18.114 -24.624 1.00 22.71 856 ASN A CA 1
ATOM 7367 C C . ASN A 1 877 ? -85.698 17.263 -23.680 1.00 20.95 856 ASN A C 1
ATOM 7368 O O . ASN A 1 877 ? -85.301 17.703 -22.601 1.00 20.28 856 ASN A O 1
ATOM 7373 N N . LEU A 1 878 ? -85.440 16.025 -24.094 1.00 19.21 857 LEU A N 1
ATOM 7374 C CA . LEU A 1 878 ? -84.533 15.145 -23.358 1.00 17.97 857 LEU A CA 1
ATOM 7375 C C . LEU A 1 878 ? -83.151 15.788 -23.279 1.00 16.62 857 LEU A C 1
ATOM 7376 O O . LEU A 1 878 ? -82.584 16.161 -24.294 1.00 16.76 857 LEU A O 1
ATOM 7381 N N . SER A 1 879 ? -82.616 15.912 -22.069 1.00 15.60 858 SER A N 1
ATOM 7382 C CA . SER A 1 879 ? -81.280 16.503 -21.891 1.00 15.29 858 SER A CA 1
ATOM 7383 C C . SER A 1 879 ? -80.185 15.614 -22.485 1.00 14.96 858 SER A C 1
ATOM 7384 O O . SER A 1 879 ? -80.310 14.375 -22.498 1.00 15.19 858 SER A O 1
ATOM 7387 N N . GLY A 1 880 ? -79.113 16.234 -22.977 1.00 15.43 859 GLY A N 1
ATOM 7388 C CA . GLY A 1 880 ? -77.915 15.484 -23.383 1.00 15.32 859 GLY A CA 1
ATOM 7389 C C . GLY A 1 880 ? -77.399 14.571 -22.271 1.00 15.25 859 GLY A C 1
ATOM 7390 O O . GLY A 1 880 ? -76.958 13.441 -22.533 1.00 16.02 859 GLY A O 1
ATOM 7391 N N . ASP A 1 881 ? -77.497 15.049 -21.029 1.00 15.06 860 ASP A N 1
ATOM 7392 C CA . ASP A 1 881 ? -77.034 14.320 -19.837 1.00 15.80 860 ASP A CA 1
ATOM 7393 C C . ASP A 1 881 ? -77.698 12.955 -19.773 1.00 15.28 860 ASP A C 1
ATOM 7394 O O . ASP A 1 881 ? -77.023 11.934 -19.677 1.00 15.70 860 ASP A O 1
ATOM 7399 N N . LEU A 1 882 ? -79.026 12.946 -19.839 1.00 14.70 861 LEU A N 1
ATOM 7400 C CA . LEU A 1 882 ? -79.795 11.702 -19.797 1.00 14.64 861 LEU A CA 1
ATOM 7401 C C . LEU A 1 882 ? -79.677 10.890 -21.077 1.00 14.45 861 LEU A C 1
ATOM 7402 O O . LEU A 1 882 ? -79.592 9.662 -21.022 1.00 14.37 861 LEU A O 1
ATOM 7407 N N . TYR A 1 883 ? -79.668 11.561 -22.224 1.00 14.79 862 TYR A N 1
ATOM 7408 C CA . TYR A 1 883 ? -79.545 10.887 -23.516 1.00 15.44 862 TYR A CA 1
ATOM 7409 C C . TYR A 1 883 ? -78.326 9.962 -23.558 1.00 15.23 862 TYR A C 1
ATOM 7410 O O . TYR A 1 883 ? -78.413 8.824 -24.019 1.00 14.76 862 TYR A O 1
ATOM 7419 N N . GLU A 1 884 ? -77.182 10.461 -23.102 1.00 14.57 863 GLU A N 1
ATOM 7420 C CA . GLU A 1 884 ? -75.949 9.679 -23.118 1.00 14.68 863 GLU A CA 1
ATOM 7421 C C . GLU A 1 884 ? -76.089 8.369 -22.327 1.00 14.19 863 GLU A C 1
ATOM 7422 O O . GLU A 1 884 ? -75.717 7.293 -22.814 1.00 15.15 863 GLU A O 1
ATOM 7428 N N . LYS A 1 885 ? -76.614 8.467 -21.111 1.00 14.02 864 LYS A N 1
ATOM 7429 C CA . LYS A 1 885 ? -76.783 7.287 -20.255 1.00 14.81 864 LYS A CA 1
ATOM 7430 C C . LYS A 1 885 ? -77.848 6.312 -20.760 1.00 14.75 864 LYS A C 1
ATOM 7431 O O . LYS A 1 885 ? -77.624 5.098 -20.776 1.00 14.76 864 LYS A O 1
ATOM 7437 N N . ILE A 1 886 ? -78.986 6.847 -21.195 1.00 14.56 865 ILE A N 1
ATOM 7438 C CA . ILE A 1 886 ? -80.097 6.023 -21.687 1.00 15.46 865 ILE A CA 1
ATOM 7439 C C . ILE A 1 886 ? -79.691 5.214 -22.915 1.00 15.85 865 ILE A C 1
ATOM 7440 O O . ILE A 1 886 ? -79.960 4.010 -22.978 1.00 16.07 865 ILE A O 1
ATOM 7445 N N . THR A 1 887 ? -79.039 5.861 -23.877 1.00 16.98 866 THR A N 1
ATOM 7446 C CA . THR A 1 887 ? -78.664 5.188 -25.119 1.00 18.66 866 THR A CA 1
ATOM 7447 C C . THR A 1 887 ? -77.662 4.063 -24.840 1.00 18.21 866 THR A C 1
ATOM 7448 O O . THR A 1 887 ? -77.787 2.973 -25.384 1.00 19.05 866 THR A O 1
ATOM 7452 N N . LYS A 1 888 ? -76.694 4.319 -23.965 1.00 17.56 867 LYS A N 1
ATOM 7453 C CA . LYS A 1 888 ? -75.747 3.280 -23.547 1.00 17.70 867 LYS A CA 1
ATOM 7454 C C . LYS A 1 888 ? -76.466 2.115 -22.858 1.00 17.36 867 LYS A C 1
ATOM 7455 O O . LYS A 1 888 ? -76.188 0.958 -23.158 1.00 17.92 867 LYS A O 1
ATOM 7461 N N . ALA A 1 889 ? -77.407 2.421 -21.973 1.00 17.01 868 ALA A N 1
ATOM 7462 C CA . ALA A 1 889 ? -78.163 1.400 -21.235 1.00 17.74 868 ALA A CA 1
ATOM 7463 C C . ALA A 1 889 ? -79.038 0.513 -22.128 1.00 18.04 868 ALA A C 1
ATOM 7464 O O . ALA A 1 889 ? -79.185 -0.688 -21.873 1.00 18.40 868 ALA A O 1
ATOM 7466 N N . LEU A 1 890 ? -79.608 1.110 -23.169 1.00 18.47 869 LEU A N 1
ATOM 7467 C CA . LEU A 1 890 ? -80.567 0.423 -24.037 1.00 19.65 869 LEU A CA 1
ATOM 7468 C C . LEU A 1 890 ? -79.893 -0.329 -25.187 1.00 20.78 869 LEU A C 1
ATOM 7469 O O . LEU A 1 890 ? -80.543 -1.120 -25.888 1.00 21.60 869 LEU A O 1
ATOM 7474 N N . ALA A 1 891 ? -78.596 -0.094 -25.370 1.00 22.07 870 ALA A N 1
ATOM 7475 C CA . ALA A 1 891 ? -77.824 -0.728 -26.440 1.00 23.75 870 ALA A CA 1
ATOM 7476 C C . ALA A 1 891 ? -77.718 -2.246 -26.257 1.00 24.67 870 ALA A C 1
ATOM 7477 O O . ALA A 1 891 ? -77.719 -2.760 -25.134 1.00 25.65 870 ALA A O 1
#

InterPro domains:
  IPR001930 Peptidase M1, alanine aminopeptidase/leukotriene A4 hydrolase [PR00756] (126-141)
  IPR001930 Peptidase M1, alanine aminopeptidase/leukotriene A4 hydrolase [PR00756] (176-191)
  IPR001930 Peptidase M1, alanine aminopeptidase/leukotriene A4 hydrolase [PR00756] (258-268)
  IPR001930 Peptidase M1, alanine aminopeptidase/leukotriene A4 hydrolase [PR00756] (294-309)
  IPR001930 Peptidase M1, alanine aminopeptidase/leukotriene A4 hydrolase [PR00756] (313-325)
  IPR012779 Peptidase M1, alanyl aminopeptidase [PTHR46322] (2-870)
  IPR012779 Peptidase M1, alanyl aminopeptidase [TIGR02414] (12-869)
  IPR014782 Peptidase M1, membrane alanine aminopeptidase [PF01433] (225-439)
  IPR024601 Peptidase M1, alanyl aminopeptidase, C-terminal [PF17432] (548-870)
  IPR027268 Peptidase M4/M1, CTD superfamily [G3DSA:1.10.390.10] (280-443)
  IPR035414 Peptidase M1, alanyl aminopeptidase, Ig-like fold [PF11940] (444-545)
  IPR037144 Peptidase M1, alanyl aminopeptidase, C-terminal domain superfamily [G3DSA:1.25.50.10] (546-870)
  IPR038438 Alanyl aminopeptidase, Ig-like domain superfamily [G3DSA:2.60.40.1840] (444-545)
  IPR042097 Aminopeptidase N-like , N-terminal domain superfamliy [G3DSA:2.60.40.1730] (15-194)
  IPR042097 Aminopeptidase N-like , N-terminal domain superfamliy [SSF63737] (1-193)
  IPR045357 Aminopeptidase N-like , N-terminal domain [PF17900] (23-186)

CATH classification: 2.60.40.1730 (+4 more: 3.30.2010.30, 1.10.390.10, 2.60.40.1840)

Secondary structure (DSSP, 8-state):
---EEGGG----SEEEEEEEEEEE--SS-EEEEEEEEEEE-S-TTPPEEEE-SS-EEEEEEETTEEP-SEEEETTEEEE-S--SEEEEEEEEEE-GGG--S--EEEEETTEEEEE-TTTTGGGTSSB--STT--EEEEEEEEEETTT--EEEESSEEEEEEE-STTEEEEEEEEEEEE-GGG--EEEE--EEEEEEEE-TT--EEEEEEEE-TT-GGG-HHHHHHHHHHHHHIIIII-----SSEEEEEEES--SSSEE--TTEEEEEGGGT---TTT--HHHHHHHHHHHHHHHHTTTBTTTEEESSGGGHHHHHHHHHHHHHHHHHHHS-HHHHHHHHHHHIIIIIHHHHTSTT---SS-SEES-GGGG--HIIIIIHHHHHHHHHHHHHHHHHHHHHHHHHHHHTTEEE-HHHHHHHHHHHH----TTTTHHHH--S--EEEEEEEEETTTTEEEEEEEEE---BTTBS------EEEEEEEE-TTSPBPPPEETTEE--SEEEE-SSEEEEEE----SPPEEEESTT--SS-EEE----HHHHHHHHHH-SSHHHHHHHHHHHHHHHHHHHHHHHHHT------HHHHHHHHHHHH-SSS-HHHHHHHTSPPPHHHHHTT-SS--HHHHHHHHHHHHHHHHHHTHHHHHHHHHHT--SS---SHHHHHHHHHHHHHHHHHHTS-HHHHHHHHHHHHHH-SSHHHHHHHHHHHHHTT-TTHHHHHHHHHHHHTT-HHHHHHHHHHHHT---TTHHHHHHHHTT-TT--TT-HHHHIIIIIHHHHH-HHHHT-TTSHHHHHHHHHHHHHHHH-HHHHHHHHHHHHTGGGS-HHHHHHHHHHHHHHHT-TT--HHHHHHHHHHH-

Sequence (866 aa):
PQAKYRHDYRAPDYQITDIDDLTFDLLDAQKTVVVTAVSQAVRHGASSDAPLRLNGEDLKLLVSVHINDEPWTAWKEEEEGALVISNLPERFTLKKIIINEISPAANTALEEGLYQSGDALCTQCEAEGFRHITYYLDRPDVLLARFTTTKKIIADKIKYPFLLSNGNRVAQGELENGRRHWVVQWQQDPFPKPCYLFALVAGDFDVLRDTTFTTRRSGREVALELYVDRGNLLDRAPWAMTSLKNSSMKWDEERFGLEYDLDIIYMIVAVDFFNMMGAMENKGLNIFNSSKKYVLARRTDTATDKKDYLDIERRVIGHEYFHNWTGNRVTCRDWFQLSSLKEGLTVFRDQEFSSDLGSRAVNRINNVRRTMRRGGLQFAEDASPMMAHPIRPDMVIEMNNFYTLTVYEKGAEVIRMIHTLLGEENFQKKGMQLYFEERHDDGSAATCDDFVQQAMEDASNVDLSSHFRRWYSSQSGTPIVTVKDDYNPETEQYTLTISSQRTPATPDQAEEKQPLHIPFAIEELYDNEGKVIPLQKKGGHPVNSVLNVTQQAEQQTTFVFDDNVYYFQPVPALLCEFSAPVKLEYKWSDQQQLTFLMRHARNDFSRWDAAQSLLLATYIKLNVARHQQQGQQPLSLPVHVADAFRAVLLDEKIDPALAAEILTLPSVNEMMAEELFDIIDPIAIAEEVREALTRTLATELADELLAIYNANYQSEYRVEHEDIAKRTLRNACLRFLAFGETHLADVLLVSSKQFHEANNMTDALAALSSAAVAAQLPCRDALMQEEYDDKWHQNGLVMDKWFILQATSPAANVLETVRGLLQHRSFTMSNPNRIRSSLIGAFAGSNPAAFHAEDGSGYLFLVEEMLTDLNSRNPQQVASRLIEPLLIIRLKRYDAKRQQEKKMRAALEEQLKGLEENLSGDLYEKITKALA